Protein AF-A0A1F9PDD0-F1 (afdb_monomer)

Mean predicted aligned error: 13.04 Å

Solvent-accessible surface area (backbone atoms only — not comparable to full-atom values): 39804 Å² total; per-residue (Å²): 107,70,71,60,59,71,73,47,61,39,44,87,53,58,52,74,46,81,50,86,77,95,63,60,68,73,64,59,49,62,71,44,55,87,43,57,45,19,36,37,39,40,34,46,31,91,49,92,88,17,48,47,35,39,40,32,34,59,44,44,30,39,41,38,26,47,86,46,39,33,41,42,34,46,74,93,46,75,50,76,51,81,44,57,62,67,61,52,50,49,52,52,46,64,67,44,45,40,96,63,69,58,84,95,50,90,66,58,52,39,36,37,42,41,37,18,33,63,52,37,62,78,71,42,98,62,77,82,75,28,43,80,70,97,64,66,38,31,40,36,23,28,41,47,35,34,42,37,31,37,67,90,78,62,52,28,36,41,22,30,54,42,56,44,47,98,88,49,76,73,61,38,64,56,46,56,52,52,54,51,50,50,52,59,52,54,69,73,54,80,80,74,93,67,53,51,42,33,57,83,84,55,69,47,60,76,53,55,73,67,57,47,32,52,47,43,50,52,51,37,51,39,34,74,74,63,70,32,68,27,32,37,55,60,47,40,35,34,36,49,36,48,75,36,70,62,40,49,44,52,53,46,47,75,74,56,46,23,35,46,22,36,39,35,24,68,69,74,36,36,41,37,32,46,9,72,40,47,47,40,35,34,55,64,48,43,35,40,34,36,56,71,36,55,76,45,64,56,38,97,43,73,66,48,28,51,51,40,53,50,52,57,76,67,31,65,67,38,50,52,55,37,51,54,36,51,52,50,47,50,56,28,49,56,77,51,25,40,88,87,42,65,41,75,80,38,76,67,43,78,44,84,53,97,65,30,37,35,29,33,30,36,42,36,32,32,44,32,94,91,57,50,75,60,56,50,44,61,50,43,56,56,47,50,83,64,34,22,36,52,51,70,58,22,48,44,53,40,32,76,66,32,71,53,55,62,42,52,47,50,14,32,38,42,40,44,33,26,41,51,24,32,46,29,25,34,25,40,64,30,36,42,38,43,86,55,33,35,34,35,56,38,58,49,77,44,40,78,85,59,51,40,68,57,54,54,48,48,31,50,58,66,38,40,63,58,50,50,66,51,46,75,60,43,88,74,78,89,74,79,74,55,44,24,40,45,75,93,38,84,40,52,45,88,72,67,80,76,60,81,78,15,43,25,66,70,68,25,44,29,37,49,49,69,40,25,27,51,56,66,47,60,60,63,51,72,62,52,51,52,53,51,36,52,43,40,30,68,77,66,78,42,84,53,83,94,66,67,59,68,57,55,50,51,51,40,32,54,72,53,71,38,43,87,33,45,29,38,33,40,40,39,42,22,38,25,71,42,95,88,70,46,53,64,44,43,40,39,42,59,44,82,46,77,53,63,42,76,72,69,76,41,94,45,40,3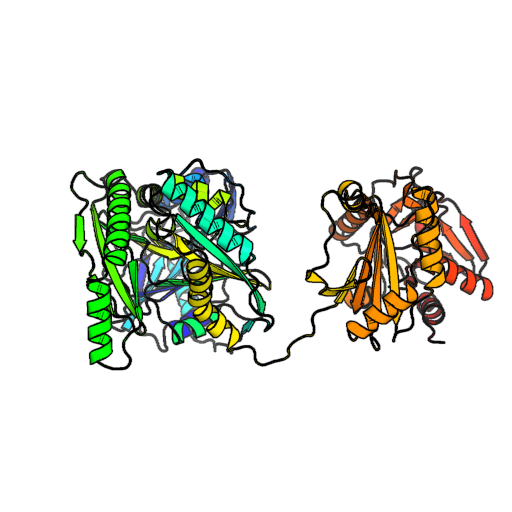4,29,27,73,42,89,68,55,50,85,61,81,62,42,49,39,57,43,56,73,46,63,68,38,51,51,34,39,52,51,11,50,78,68,79,19,73,36,11,38,36,24,35,76,88,54,25,36,39,31,38,49,83,31,46,45,36,33,42,56,90,58,33,37,40,32,44,46,45,97,50,49,46,86,47,71,46,46,54,55,50,52,53,52,41,42,76,71,66,31,49,79,42,77,44,78,42,39,58,72,64,60,68,64,46,49,23,40,38,37,28,27,58,77,70,35,43,40,40,42,44,25,50,72,85,43,76,44,53,67,72,85,62,54,42,61,54,49,34,48,66,76,63,57,82,127

Nearest PDB structures (foldseek):
  7qu9-assembly2_B  TM=9.448E-01  e=1.770E-46  Bacillus subtilis
  7qu9-assembly1_A  TM=9.331E-01  e=6.922E-46  Bacillus subtilis
  7pi1-assembly4_DDD  TM=9.193E-01  e=6.922E-46  Bacillus subtilis subsp. subtilis str. 168
  7pi1-assembly3_CCC  TM=9.202E-01  e=1.486E-45  Bacillus subtilis subsp. subtilis str. 168
  1qdl-assembly1_A-2  TM=9.164E-01  e=5.362E-38  Saccharolobus solfataricus

pLDDT: mean 91.36, std 8.64, range [36.56, 98.81]

Radius of gyration: 32.23 Å; Cα contacts (8 Å, |Δi|>4): 1560; chains: 1; bounding box: 85×69×83 Å

Foldseek 3Di:
DLVVLVQFFEFADKDKDWDADPDDPLQLLLLAQPAAFWKWKAFQFPDPLRWKTKIFHDFQWKWFADDQWIWIHGHPDIDIDGHLPLVVQVSVLVSHFYADQDPPFQFQWFWFWFAWLCSVVSLDVADQQADADPGTRDMIGTGQWMWMAGPPVRIIMIIGTFGHRPPDDVVRVVSVVVVVCVSVVSVPDDRDDWDKAWDPPFWDKPDDLVLLLVLLVVVLVCQVVVLFQKFKAKIKTKTFMDTDPSVLLVLCCVVFPARIWMWHRNPQKIKTFRFNAWQWKWDQFKIKGKDWFFKDWADPDPVRRVVRLVCRLPDPVRLVLQVQLLVLQLQLQCVFFDPPFWDFPAFQDWDDDPTMIIGIIMIMGGGDPPDAPSNSCSSQPQRSNNGGPVRRSSVNSNSVRRNHRQTRQSTWGWTDHSHRITIIGGRAPMWMGGDRMIMHMFIDMRGNPDDSSVRSVVRVVVCVVVRCSNCVSDDDDDDDAQWKAKPNDIDRPVPDDADCPFCCNVPLQKAKDKWKDALLRTFPVVVRVVQRQVLCCVSPVDGDDPDPVSVNVSVNCVSNVNNHAIKMKMWMKGARCDPVRDGIITIMGMDGDDAPCNVVVHQFWAEEEDPDADDDLCQQGRTSPLVVLVVQCVVCVVVVTRWYFHAHPVQWTAAISAWAKWFDDPLEIEHADDPRHHDAPLVVLLVVVSVVVPRHYDYDTDHPVVRVVGQWMWTAHNRNGIGTYQYYNPHGGHHDPPSRVVRVCSSPVPD

Structure (mmCIF, N/CA/C/O backbone):
data_AF-A0A1F9PDD0-F1
#
_entry.id   AF-A0A1F9PDD0-F1
#
loop_
_atom_site.group_PDB
_atom_site.id
_atom_site.type_symbol
_atom_site.label_atom_id
_atom_site.label_alt_id
_atom_site.label_comp_id
_atom_site.label_asym_id
_atom_site.label_entity_id
_atom_site.label_seq_id
_atom_site.pdbx_PDB_ins_code
_atom_site.Cartn_x
_atom_site.Cartn_y
_atom_site.Cartn_z
_atom_site.occupancy
_atom_site.B_iso_or_equiv
_atom_site.auth_seq_id
_atom_site.auth_comp_id
_atom_site.auth_asym_id
_atom_site.auth_atom_id
_atom_site.pdbx_PDB_model_num
ATOM 1 N N . MET A 1 1 ? -8.475 -25.223 10.036 1.00 85.38 1 MET A N 1
ATOM 2 C CA . MET A 1 1 ? -8.252 -24.059 10.921 1.00 85.38 1 MET A CA 1
ATOM 3 C C . MET A 1 1 ? -8.697 -24.372 12.338 1.00 85.38 1 MET A C 1
ATOM 5 O O . MET A 1 1 ? -7.841 -24.356 13.205 1.00 85.38 1 MET A O 1
ATOM 9 N N . ASP A 1 2 ? -9.977 -24.678 12.573 1.00 85.12 2 ASP A N 1
ATOM 10 C CA . ASP A 1 2 ? -10.503 -24.899 13.933 1.00 85.12 2 ASP A CA 1
ATOM 11 C C . ASP A 1 2 ? -9.747 -25.986 14.706 1.00 85.12 2 ASP A C 1
ATOM 13 O O . ASP A 1 2 ? -9.381 -25.767 15.853 1.00 85.12 2 ASP A O 1
ATOM 17 N N . GLU A 1 3 ? -9.418 -27.108 14.057 1.00 86.38 3 GLU A N 1
ATOM 18 C CA . GLU A 1 3 ? -8.575 -28.158 14.651 1.00 86.38 3 GLU A CA 1
ATOM 19 C C . GLU A 1 3 ? -7.203 -27.622 15.086 1.00 86.38 3 GLU A C 1
ATOM 21 O O . GLU A 1 3 ? -6.764 -27.869 16.203 1.00 86.38 3 GLU A O 1
ATOM 26 N N . TRP A 1 4 ? -6.547 -26.814 14.245 1.00 89.56 4 TRP A N 1
ATOM 27 C CA . TRP A 1 4 ? -5.263 -26.200 14.597 1.00 89.56 4 TRP A CA 1
ATOM 28 C C . TRP A 1 4 ? -5.408 -25.224 15.772 1.00 89.56 4 TRP A C 1
ATOM 30 O O . TRP A 1 4 ? -4.630 -25.296 16.716 1.00 89.56 4 TRP A O 1
ATOM 40 N N . LEU A 1 5 ? -6.445 -24.374 15.772 1.00 87.81 5 LEU A N 1
ATOM 41 C CA . LEU A 1 5 ? -6.728 -23.447 16.876 1.00 87.81 5 LEU A CA 1
ATOM 42 C C . LEU A 1 5 ? -6.975 -24.175 18.208 1.00 87.81 5 LEU A C 1
ATOM 44 O O . LEU A 1 5 ? -6.554 -23.675 19.249 1.00 87.81 5 LEU A O 1
ATOM 48 N N . GLN A 1 6 ? -7.614 -25.348 18.189 1.00 85.81 6 GLN A N 1
ATOM 49 C CA . GLN A 1 6 ? -7.856 -26.164 19.386 1.00 85.81 6 GLN A CA 1
ATOM 50 C C . GLN A 1 6 ? -6.572 -26.735 20.002 1.00 85.81 6 GLN A C 1
ATOM 52 O O . GLN A 1 6 ? -6.544 -26.991 21.205 1.00 85.81 6 GLN A O 1
ATOM 57 N N . HIS A 1 7 ? -5.514 -26.912 19.207 1.00 85.75 7 HIS A N 1
ATOM 58 C CA . HIS A 1 7 ? -4.203 -27.362 19.683 1.00 85.75 7 HIS A CA 1
ATOM 59 C C . HIS A 1 7 ? -3.327 -26.225 20.233 1.00 85.75 7 HIS A C 1
ATOM 61 O O . HIS A 1 7 ? -2.328 -26.491 20.905 1.00 85.75 7 HIS A O 1
ATOM 67 N N . LEU A 1 8 ? -3.695 -24.963 19.987 1.00 86.62 8 LEU A N 1
ATOM 68 C CA . LEU A 1 8 ? -2.949 -23.807 20.479 1.00 86.62 8 LEU A CA 1
ATOM 69 C C . LEU A 1 8 ? -3.138 -23.579 21.991 1.00 86.62 8 LEU A C 1
ATOM 71 O O . LEU A 1 8 ? -4.155 -23.976 22.568 1.00 86.62 8 LEU A O 1
ATOM 75 N N . PRO A 1 9 ? -2.198 -22.868 22.646 1.00 85.50 9 PRO A N 1
ATOM 76 C CA . PRO A 1 9 ? -2.347 -22.469 24.043 1.00 85.50 9 PRO A CA 1
ATOM 77 C C . PRO A 1 9 ? -3.612 -21.643 24.271 1.00 85.50 9 PRO A C 1
ATOM 79 O O . PRO A 1 9 ? -3.876 -20.706 23.526 1.00 85.50 9 PRO A O 1
ATOM 82 N N . CYS A 1 10 ? -4.354 -21.906 25.345 1.00 86.81 10 CYS A N 1
ATOM 83 C CA . CYS A 1 10 ? -5.505 -21.078 25.720 1.00 86.81 10 CYS A CA 1
ATOM 84 C C . CYS A 1 10 ? -5.095 -19.916 26.641 1.00 86.81 10 CYS A C 1
ATOM 86 O O . CYS A 1 10 ? -4.087 -20.000 27.344 1.00 86.81 10 CYS A O 1
ATOM 88 N N . ILE A 1 11 ? -5.890 -18.840 26.685 1.00 88.88 11 ILE A N 1
ATOM 89 C CA . ILE A 1 11 ? -5.707 -17.746 27.652 1.00 88.88 11 ILE A CA 1
ATOM 90 C C . ILE A 1 11 ? -6.819 -17.837 28.691 1.00 88.88 11 ILE A C 1
ATOM 92 O O . ILE A 1 11 ? -7.991 -17.687 28.359 1.00 88.88 11 ILE A O 1
ATOM 96 N N . LYS A 1 12 ? -6.461 -18.064 29.957 1.00 84.44 12 LYS A N 1
ATOM 97 C CA . LYS A 1 12 ? -7.430 -18.084 31.073 1.00 84.44 12 LYS A CA 1
ATOM 98 C C . LYS A 1 12 ? -7.345 -16.847 31.956 1.00 84.44 12 LYS A C 1
ATOM 100 O O . LYS A 1 12 ? -8.333 -16.454 32.569 1.00 84.44 12 LYS A O 1
ATOM 105 N N . GLU A 1 13 ? -6.171 -16.233 32.016 1.00 89.56 13 GLU A N 1
ATOM 106 C CA . GLU A 1 13 ? -5.918 -15.053 32.829 1.00 89.56 13 GLU A CA 1
ATOM 107 C C . GLU A 1 13 ? -4.869 -14.146 32.181 1.00 89.56 13 GLU A C 1
ATOM 109 O O . GLU A 1 13 ? -4.123 -14.539 31.280 1.00 89.56 13 GLU A O 1
ATOM 114 N N . VAL A 1 14 ? -4.820 -12.907 32.663 1.00 93.38 14 VAL A N 1
ATOM 115 C CA . VAL A 1 14 ? -3.821 -11.917 32.270 1.00 93.38 14 VAL A CA 1
ATOM 116 C C . VAL A 1 14 ? -3.153 -11.412 33.537 1.00 93.38 14 VAL A C 1
ATOM 118 O O . VAL A 1 14 ? -3.816 -10.829 34.396 1.00 93.38 14 VAL A O 1
ATOM 121 N N . TYR A 1 15 ? -1.840 -11.607 33.644 1.00 93.69 15 TYR A N 1
ATOM 122 C CA . TYR A 1 15 ? -1.051 -11.014 34.716 1.00 93.69 15 TYR A CA 1
ATOM 123 C C . TYR A 1 15 ? -1.050 -9.492 34.557 1.00 93.69 15 TYR A C 1
ATOM 125 O O . TYR A 1 15 ? -0.756 -8.989 33.472 1.00 93.69 15 TYR A O 1
ATOM 133 N N . GLN A 1 16 ? -1.371 -8.764 35.628 1.00 94.69 16 GLN A N 1
ATOM 134 C CA . GLN A 1 16 ? -1.410 -7.303 35.635 1.00 94.69 16 GLN A CA 1
ATOM 135 C C . GLN A 1 16 ? -0.560 -6.736 36.770 1.00 94.69 16 GLN A C 1
ATOM 137 O O . GLN A 1 16 ? -0.687 -7.155 37.918 1.00 94.69 16 GLN A O 1
ATOM 142 N N . GLU A 1 17 ? 0.259 -5.737 36.457 1.00 94.69 17 GLU A N 1
ATOM 143 C CA . GLU A 1 17 ? 1.104 -5.042 37.429 1.00 94.69 17 GLU A CA 1
ATOM 144 C C . GLU A 1 17 ? 1.102 -3.542 37.146 1.00 94.69 17 GLU A C 1
ATOM 146 O O . GLU A 1 17 ? 1.373 -3.110 36.025 1.00 94.69 17 GLU A O 1
ATOM 151 N N . THR A 1 18 ? 0.792 -2.739 38.162 1.00 95.19 18 THR A N 1
ATOM 152 C CA . THR A 1 18 ? 0.957 -1.285 38.079 1.00 95.19 18 THR A CA 1
ATOM 153 C C . THR A 1 18 ? 2.433 -0.950 38.245 1.00 95.19 18 THR A C 1
ATOM 155 O O . THR A 1 18 ? 3.058 -1.384 39.210 1.00 95.19 18 THR A O 1
ATOM 158 N N . ILE A 1 19 ? 2.981 -0.167 37.319 1.00 93.38 19 ILE A N 1
ATOM 159 C CA . ILE A 1 19 ? 4.389 0.228 37.312 1.00 93.38 19 ILE A CA 1
ATOM 160 C C . ILE A 1 19 ? 4.527 1.745 37.187 1.00 93.38 19 ILE A C 1
ATOM 162 O O . ILE A 1 19 ? 3.662 2.424 36.634 1.00 93.38 19 ILE A O 1
ATOM 166 N N . THR A 1 20 ? 5.655 2.266 37.659 1.00 89.06 20 THR A N 1
ATOM 167 C CA . THR A 1 20 ? 6.051 3.660 37.438 1.00 89.06 20 THR A CA 1
ATOM 168 C C . THR A 1 20 ? 7.000 3.725 36.249 1.00 89.06 20 THR A C 1
ATOM 170 O O . THR A 1 20 ? 7.962 2.960 36.182 1.00 89.06 20 THR A O 1
ATOM 173 N N . LEU A 1 21 ? 6.734 4.634 35.313 1.00 90.06 21 LEU A N 1
ATOM 174 C CA . LEU A 1 21 ? 7.600 4.862 34.157 1.00 90.06 21 LEU A CA 1
ATOM 175 C C . LEU A 1 21 ? 8.675 5.896 34.511 1.00 90.06 21 LEU A C 1
ATOM 177 O O . LEU A 1 21 ? 8.368 6.939 35.081 1.00 90.06 21 LEU A O 1
ATOM 181 N N . ASP A 1 22 ? 9.929 5.605 34.166 1.00 87.81 22 ASP A N 1
ATOM 182 C CA . ASP A 1 22 ? 11.092 6.470 34.422 1.00 87.81 22 ASP A CA 1
ATOM 183 C C . ASP A 1 22 ? 11.318 7.526 33.324 1.00 87.81 22 ASP A C 1
ATOM 185 O O . ASP A 1 22 ? 12.158 8.412 33.472 1.00 87.81 22 ASP A O 1
ATOM 189 N N . ARG A 1 23 ? 10.579 7.422 32.215 1.00 91.00 23 ARG A N 1
ATOM 190 C CA . ARG A 1 23 ? 10.678 8.288 31.037 1.00 91.00 23 ARG A CA 1
ATOM 191 C C . ARG A 1 23 ? 9.332 8.375 30.299 1.00 91.00 23 ARG A C 1
ATOM 193 O O . ARG A 1 23 ? 8.456 7.536 30.533 1.00 91.00 23 ARG A O 1
ATOM 200 N N . PRO A 1 24 ? 9.153 9.349 29.390 1.00 92.81 24 PRO A N 1
ATOM 201 C CA . PRO A 1 24 ? 7.926 9.493 28.610 1.00 92.81 24 PRO A CA 1
ATOM 202 C C . PRO A 1 24 ? 7.562 8.239 27.800 1.00 92.81 24 PRO A C 1
ATOM 204 O O . PRO A 1 24 ? 8.422 7.568 27.227 1.00 92.81 24 PRO A O 1
ATOM 207 N N . PHE A 1 25 ? 6.264 7.961 27.674 1.00 95.25 25 PHE A N 1
ATOM 208 C CA . PHE A 1 25 ? 5.750 6.784 26.962 1.00 95.25 25 PHE A CA 1
ATOM 209 C C . PHE A 1 25 ? 6.270 6.643 25.515 1.00 95.25 25 PHE A C 1
ATOM 211 O O . PHE A 1 25 ? 6.693 5.543 25.149 1.00 95.25 25 PHE A O 1
ATOM 218 N N . PRO A 1 26 ? 6.337 7.714 24.690 1.00 93.69 26 PRO A N 1
ATOM 219 C CA . PRO A 1 26 ? 6.885 7.607 23.335 1.00 93.69 26 PRO A CA 1
ATOM 220 C C . PRO A 1 26 ? 8.383 7.268 23.294 1.00 93.69 26 PRO A C 1
ATOM 222 O O . PRO A 1 26 ? 8.863 6.747 22.288 1.00 93.69 26 PRO A O 1
ATOM 225 N N . GLU A 1 27 ? 9.143 7.549 24.355 1.00 92.62 27 GLU A N 1
ATOM 226 C CA . GLU A 1 27 ? 10.553 7.150 24.446 1.00 92.62 27 GLU A CA 1
ATOM 227 C C . GLU A 1 27 ? 10.694 5.670 24.799 1.00 92.62 27 GLU A C 1
ATOM 229 O O . GLU A 1 27 ? 11.566 4.993 24.260 1.00 92.62 27 GLU A O 1
ATOM 234 N N . ILE A 1 28 ? 9.806 5.140 25.645 1.00 94.56 28 ILE A N 1
ATOM 235 C CA . ILE A 1 28 ? 9.736 3.699 25.928 1.00 94.56 28 ILE A CA 1
ATOM 236 C C . ILE A 1 28 ? 9.374 2.935 24.659 1.00 94.56 28 ILE A C 1
ATOM 238 O O . ILE A 1 28 ? 10.058 1.979 24.299 1.00 94.56 28 ILE A O 1
ATOM 242 N N . ALA A 1 29 ? 8.335 3.374 23.948 1.00 95.44 29 ALA A N 1
ATOM 243 C CA . ALA A 1 29 ? 7.902 2.721 22.718 1.00 95.44 29 ALA A CA 1
ATOM 244 C C . ALA A 1 29 ? 8.981 2.753 21.618 1.00 95.44 29 ALA A C 1
ATOM 246 O O . ALA A 1 29 ? 9.108 1.796 20.853 1.00 95.44 29 ALA A O 1
ATOM 247 N N . ALA A 1 30 ? 9.850 3.772 21.612 1.00 94.44 30 ALA A N 1
ATOM 248 C CA . ALA A 1 30 ? 11.003 3.839 20.712 1.00 94.44 30 ALA A CA 1
ATOM 249 C C . ALA A 1 30 ? 11.965 2.652 20.872 1.00 94.44 30 ALA A C 1
ATOM 251 O O . ALA A 1 30 ? 12.680 2.314 19.933 1.00 94.44 30 ALA A O 1
ATOM 252 N N . LEU A 1 31 ? 12.011 2.002 22.036 1.00 94.12 31 LEU A N 1
ATOM 253 C CA . LEU A 1 31 ? 12.887 0.850 22.271 1.00 94.12 31 LEU A CA 1
ATOM 254 C C . LEU A 1 31 ? 12.383 -0.420 21.573 1.00 94.12 31 LEU A C 1
ATOM 256 O O . LEU A 1 31 ? 13.166 -1.346 21.358 1.00 94.12 31 LEU A O 1
ATOM 260 N N . PHE A 1 32 ? 11.104 -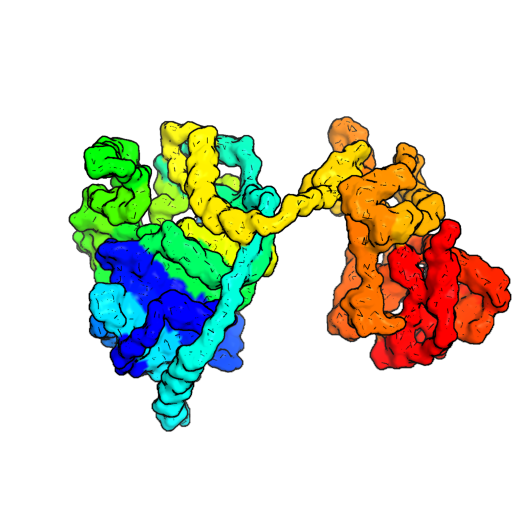0.458 21.201 1.00 95.19 32 PHE A N 1
ATOM 261 C CA . PHE A 1 32 ? 10.443 -1.613 20.589 1.00 95.19 32 PHE A CA 1
ATOM 262 C C . PHE A 1 32 ? 10.052 -1.377 19.130 1.00 95.19 32 PHE A C 1
ATOM 264 O O . PHE A 1 32 ? 9.753 -2.330 18.430 1.00 95.19 32 PHE A O 1
ATOM 271 N N . ALA A 1 33 ? 10.098 -0.138 18.637 1.00 93.38 33 ALA A N 1
ATOM 272 C CA . ALA A 1 33 ? 9.569 0.211 17.319 1.00 93.38 33 ALA A CA 1
ATOM 273 C C . ALA A 1 33 ? 10.153 -0.587 16.132 1.00 93.38 33 ALA A C 1
ATOM 275 O O . ALA A 1 33 ? 9.469 -0.751 15.131 1.00 93.38 33 ALA A O 1
ATOM 276 N N . ASN A 1 34 ? 11.379 -1.116 16.245 1.00 91.38 34 ASN A N 1
ATOM 277 C CA . ASN A 1 34 ? 12.011 -1.924 15.188 1.00 91.38 34 ASN A CA 1
ATOM 278 C C . ASN A 1 34 ? 11.663 -3.418 15.282 1.00 91.38 34 ASN A C 1
ATOM 280 O O . ASN A 1 34 ? 12.054 -4.195 14.416 1.00 91.38 34 ASN A O 1
ATOM 284 N N . ASP A 1 35 ? 10.966 -3.835 16.337 1.00 94.25 35 ASP A N 1
ATOM 285 C CA . ASP A 1 35 ? 10.550 -5.216 16.519 1.00 94.25 35 ASP A CA 1
ATOM 286 C C . ASP A 1 35 ? 9.249 -5.419 15.714 1.00 94.25 35 ASP A C 1
ATOM 288 O O . ASP A 1 35 ? 8.240 -4.748 15.963 1.00 94.25 35 ASP A O 1
ATOM 292 N N . ALA A 1 36 ? 9.268 -6.323 14.729 1.00 95.56 36 ALA A N 1
ATOM 293 C CA . ALA A 1 36 ? 8.098 -6.618 13.901 1.00 95.56 36 ALA A CA 1
ATOM 294 C C . ALA A 1 36 ? 6.895 -7.061 14.758 1.00 95.56 36 ALA A C 1
ATOM 296 O O . ALA A 1 36 ? 7.039 -7.780 15.750 1.00 95.56 36 ALA A O 1
A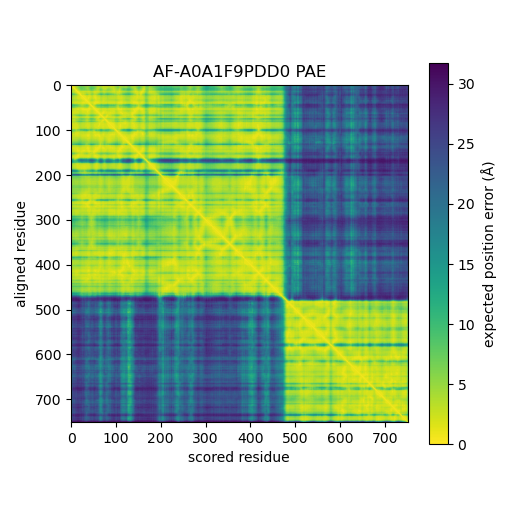TOM 297 N N . GLY A 1 37 ? 5.703 -6.601 14.379 1.00 96.62 37 GLY A N 1
ATOM 298 C CA . GLY A 1 37 ? 4.464 -6.785 15.133 1.00 96.62 37 GLY A CA 1
ATOM 299 C C . GLY A 1 37 ? 4.276 -5.828 16.308 1.00 96.62 37 GLY A C 1
ATOM 300 O O . GLY A 1 37 ? 3.338 -5.991 17.087 1.00 96.62 37 GLY A O 1
ATOM 301 N N . THR A 1 38 ? 5.138 -4.816 16.447 1.00 98.38 38 THR A N 1
ATOM 302 C CA . THR A 1 38 ? 4.904 -3.718 17.390 1.00 98.38 38 THR A CA 1
ATOM 303 C C . THR A 1 38 ? 3.751 -2.844 16.912 1.00 98.38 38 THR A C 1
ATOM 305 O O . THR A 1 38 ? 3.777 -2.318 15.795 1.00 98.38 38 THR A O 1
ATOM 308 N N . VAL A 1 39 ? 2.766 -2.650 17.788 1.00 98.75 39 VAL A N 1
ATOM 309 C CA . VAL A 1 39 ? 1.651 -1.721 17.595 1.00 98.75 39 VAL A CA 1
ATOM 310 C C . VAL A 1 39 ? 1.643 -0.719 18.741 1.00 98.75 39 VAL A C 1
ATOM 312 O O . VAL A 1 39 ? 1.626 -1.084 19.914 1.00 98.75 39 VAL A O 1
ATOM 315 N N . LEU A 1 40 ? 1.646 0.563 18.407 1.00 98.50 40 LEU A N 1
ATOM 316 C CA . LEU A 1 40 ? 1.579 1.662 19.357 1.00 98.50 40 LEU A CA 1
ATOM 317 C C . LEU A 1 40 ? 0.365 2.524 19.025 1.00 98.50 40 LEU A C 1
ATOM 319 O O . LEU A 1 40 ? 0.248 3.017 17.907 1.00 98.50 40 LEU A O 1
ATOM 323 N N . LEU A 1 41 ? -0.501 2.741 20.010 1.00 98.25 41 LEU A N 1
ATOM 324 C CA . LEU A 1 41 ? -1.668 3.614 19.934 1.00 98.25 41 LEU A CA 1
ATOM 325 C C . LEU A 1 41 ? -1.486 4.741 20.960 1.00 98.25 41 LEU A C 1
ATOM 327 O O . LEU A 1 41 ? -1.452 4.491 22.166 1.00 98.25 41 LEU A O 1
ATOM 331 N N . LEU A 1 42 ? -1.331 5.985 20.505 1.00 96.56 42 LEU A N 1
ATOM 332 C CA . LEU A 1 42 ? -1.196 7.157 21.367 1.00 96.56 42 LEU A CA 1
ATOM 333 C C . LEU A 1 42 ? -2.443 8.044 21.295 1.00 96.56 42 LEU A C 1
ATOM 335 O O . LEU A 1 42 ? -2.870 8.472 20.228 1.00 96.56 42 LEU A O 1
ATOM 339 N N . SER A 1 43 ? -2.957 8.394 22.470 1.00 93.44 43 SER A N 1
ATOM 340 C CA . SER A 1 43 ? -3.962 9.439 22.658 1.00 93.44 43 SER A CA 1
ATOM 341 C C . SER A 1 43 ? -3.306 10.829 22.688 1.00 93.44 43 SER A C 1
ATOM 343 O O . SER A 1 43 ? -2.708 11.213 23.693 1.00 93.44 43 SER A O 1
ATOM 345 N N . GLY A 1 44 ? -3.364 11.609 21.609 1.00 86.44 44 GLY A N 1
ATOM 346 C CA . GLY A 1 44 ? -2.710 12.925 21.527 1.00 86.44 44 GLY A CA 1
ATOM 347 C C . GLY A 1 44 ? -3.509 14.080 22.141 1.00 86.44 44 GLY A C 1
ATOM 348 O O . GLY A 1 44 ? -2.935 14.935 22.810 1.00 86.44 44 GLY A O 1
ATOM 349 N N . SER A 1 45 ? -4.836 14.070 22.017 1.00 85.25 45 SER A N 1
ATOM 350 C CA . SER A 1 45 ? -5.703 15.188 22.421 1.00 85.25 45 SER A CA 1
ATOM 351 C C . SER A 1 45 ? -6.188 15.086 23.877 1.00 85.25 45 SER A C 1
ATOM 353 O O . SER A 1 45 ? -5.977 14.068 24.546 1.00 85.25 45 SER A O 1
ATOM 355 N N . ASN A 1 46 ? -6.861 16.130 24.370 1.00 84.44 46 ASN A N 1
ATOM 356 C CA . ASN A 1 46 ? -7.516 16.147 25.687 1.00 84.44 46 ASN A CA 1
ATOM 357 C C . ASN A 1 46 ? -8.995 15.721 25.642 1.00 84.44 46 ASN A C 1
ATOM 359 O O . ASN A 1 46 ? -9.698 15.862 26.643 1.00 84.44 46 ASN A O 1
ATOM 363 N N . GLN A 1 47 ? -9.463 15.218 24.496 1.00 85.69 47 GLN A N 1
ATOM 364 C CA . GLN A 1 47 ? -10.841 14.764 24.343 1.00 85.69 47 GLN A CA 1
ATOM 365 C C . GLN A 1 47 ? -11.126 13.542 25.222 1.00 85.69 47 GLN A C 1
ATOM 367 O O . GLN A 1 47 ? -10.238 12.751 25.548 1.00 85.69 47 GLN A O 1
ATOM 372 N N . ASP A 1 48 ? -12.395 13.344 25.564 1.00 85.19 48 ASP A N 1
ATOM 373 C CA . ASP A 1 48 ? -12.882 12.176 26.305 1.00 85.19 48 ASP A CA 1
ATOM 374 C C . ASP A 1 48 ? -12.603 10.846 25.577 1.00 85.19 48 ASP A C 1
ATOM 376 O O . ASP A 1 48 ? -12.483 9.803 26.217 1.00 85.19 48 ASP A O 1
ATOM 380 N N . CYS A 1 49 ? -12.438 10.864 24.254 1.00 85.62 49 CYS A N 1
ATOM 381 C CA . CYS A 1 49 ? -12.026 9.705 23.466 1.00 85.62 49 CYS A CA 1
ATOM 382 C C . CYS A 1 49 ? -10.509 9.414 23.491 1.00 85.62 49 CYS A C 1
ATOM 384 O O . CYS A 1 49 ? -10.107 8.364 23.001 1.00 85.62 49 CYS A O 1
ATOM 386 N N . SER A 1 50 ? -9.687 10.279 24.095 1.00 90.75 50 SER A N 1
ATOM 387 C CA . SER A 1 50 ? -8.216 10.275 24.024 1.00 90.75 50 SER A CA 1
ATOM 388 C C . SER A 1 50 ? -7.588 10.170 25.427 1.00 90.75 50 SER A C 1
ATOM 390 O O . SER A 1 50 ? -6.956 11.097 25.939 1.00 90.75 50 SER A O 1
ATOM 392 N N . GLN A 1 51 ? -7.788 9.023 26.089 1.00 93.25 51 GLN A N 1
ATOM 393 C CA . GLN A 1 51 ? -7.423 8.826 27.504 1.00 93.25 51 GLN A CA 1
ATOM 394 C C . GLN A 1 51 ? -6.188 7.946 27.744 1.00 93.25 51 GLN A C 1
ATOM 396 O O . GLN A 1 51 ? -5.527 8.107 28.773 1.00 93.25 51 GLN A O 1
ATOM 401 N N . PHE A 1 52 ? -5.863 7.029 26.828 1.00 96.12 52 PHE A N 1
ATOM 402 C CA . PHE A 1 52 ? -4.865 5.980 27.065 1.00 96.12 52 PHE A CA 1
ATOM 403 C C . PHE A 1 52 ? -3.786 5.932 25.979 1.00 96.12 52 PHE A C 1
ATOM 405 O O . PHE A 1 52 ? -4.071 6.027 24.784 1.00 96.12 52 PHE A O 1
ATOM 412 N N . HIS A 1 53 ? -2.541 5.733 26.400 1.00 97.56 53 HIS A N 1
ATOM 413 C CA . HIS A 1 53 ? -1.462 5.257 25.540 1.00 97.56 53 HIS A CA 1
ATOM 414 C C . HIS A 1 53 ? -1.354 3.738 25.676 1.00 97.56 53 HIS A C 1
ATOM 416 O O . HIS A 1 53 ? -1.416 3.223 26.791 1.00 97.56 53 HIS A O 1
ATOM 422 N N . ILE A 1 54 ? -1.201 3.023 24.563 1.00 98.50 54 ILE A N 1
ATOM 423 C CA . ILE A 1 54 ? -1.123 1.560 24.527 1.00 98.50 54 ILE A CA 1
ATOM 424 C C . ILE A 1 54 ? 0.050 1.150 23.643 1.00 98.50 54 ILE A C 1
ATOM 426 O O . ILE A 1 54 ? 0.120 1.539 22.481 1.00 98.50 54 ILE A O 1
ATOM 430 N N . LEU A 1 55 ? 0.953 0.339 24.183 1.00 98.62 55 LEU A N 1
ATOM 431 C CA . LEU A 1 55 ? 2.065 -0.273 23.467 1.00 98.62 55 LEU A CA 1
ATOM 432 C C . LEU A 1 55 ? 1.906 -1.794 23.532 1.00 98.62 55 LEU A C 1
ATOM 434 O O . LEU A 1 55 ? 1.960 -2.378 24.612 1.00 98.62 55 LEU A O 1
ATOM 438 N N . ALA A 1 56 ? 1.722 -2.412 22.373 1.00 98.56 56 ALA A N 1
ATOM 439 C CA . ALA A 1 56 ? 1.622 -3.846 22.154 1.00 98.56 56 ALA A CA 1
ATOM 440 C C . ALA A 1 56 ? 2.905 -4.336 21.480 1.00 98.56 56 ALA A C 1
ATOM 442 O O . ALA A 1 56 ? 3.274 -3.845 20.413 1.00 98.56 56 ALA A O 1
ATOM 443 N N . VAL A 1 57 ? 3.602 -5.285 22.106 1.00 97.75 57 VAL A N 1
ATOM 444 C CA . VAL A 1 57 ? 4.907 -5.763 21.626 1.00 97.75 57 VAL A CA 1
ATOM 445 C C . VAL A 1 57 ? 5.019 -7.276 21.697 1.00 97.75 57 VAL A C 1
ATOM 447 O O . VAL A 1 57 ? 4.322 -7.940 22.472 1.00 97.75 57 VAL A O 1
ATOM 450 N N . ARG A 1 58 ? 5.971 -7.804 20.915 1.00 94.88 58 ARG A N 1
ATOM 451 C CA . ARG A 1 58 ? 6.362 -9.218 20.906 1.00 94.88 58 ARG A CA 1
ATOM 452 C C . ARG A 1 58 ? 5.140 -10.123 20.682 1.00 94.88 58 ARG A C 1
ATOM 454 O O . ARG A 1 58 ? 4.714 -10.802 21.622 1.00 94.88 58 ARG A O 1
ATOM 461 N N . PRO A 1 59 ? 4.531 -10.096 19.486 1.00 96.62 59 PRO A N 1
ATOM 462 C CA . PRO A 1 59 ? 3.368 -10.928 19.203 1.00 96.62 59 PRO A CA 1
ATOM 463 C C . PRO A 1 59 ? 3.661 -12.399 19.500 1.00 96.62 59 PRO A C 1
ATOM 465 O O . PRO A 1 59 ? 4.712 -12.915 19.126 1.00 96.62 59 PRO A O 1
ATOM 468 N N . TRP A 1 60 ? 2.749 -13.063 20.207 1.00 95.25 60 TRP A N 1
ATOM 469 C CA . TRP A 1 60 ? 2.729 -14.527 20.288 1.00 95.25 60 TRP A CA 1
ATOM 470 C C . TRP A 1 60 ? 1.797 -15.132 19.239 1.00 95.25 60 TRP A C 1
ATOM 472 O O . TRP A 1 60 ? 1.932 -16.313 18.934 1.00 95.25 60 TRP A O 1
ATOM 482 N N . PHE A 1 61 ? 0.880 -14.332 18.691 1.00 97.31 61 PHE A N 1
ATOM 483 C CA . PHE A 1 61 ? 0.006 -14.718 17.595 1.00 97.31 61 PHE A CA 1
ATOM 484 C C . PHE A 1 61 ? -0.107 -13.594 16.571 1.00 97.31 61 PHE A C 1
ATOM 486 O O . PHE A 1 61 ? -0.060 -12.410 16.914 1.00 97.31 61 PHE A O 1
ATOM 493 N N . GLU A 1 62 ? -0.283 -13.976 15.318 1.00 97.50 62 GLU A N 1
ATOM 494 C CA . GLU A 1 62 ? -0.391 -13.093 14.173 1.00 97.50 62 GLU A CA 1
ATOM 495 C C . GLU A 1 62 ? -1.361 -13.688 13.150 1.00 97.50 62 GLU A C 1
ATOM 497 O O . GLU A 1 62 ? -1.306 -14.879 12.841 1.00 97.50 62 GLU A O 1
ATOM 502 N N . ILE A 1 63 ? -2.237 -12.838 12.616 1.00 97.56 63 ILE A N 1
ATOM 503 C CA . ILE A 1 63 ? -3.046 -13.124 11.433 1.00 97.56 63 ILE A CA 1
ATOM 504 C C . ILE A 1 63 ? -2.714 -12.100 10.356 1.00 97.56 63 ILE A C 1
ATOM 506 O O . ILE A 1 63 ? -2.785 -10.892 10.598 1.00 97.56 63 ILE A O 1
ATOM 510 N N . ARG A 1 64 ? -2.397 -12.591 9.158 1.00 97.25 64 ARG A N 1
ATOM 511 C CA . ARG A 1 64 ? -2.326 -11.793 7.930 1.00 97.25 64 ARG A CA 1
ATOM 512 C C . ARG A 1 64 ? -3.266 -12.365 6.892 1.00 97.25 64 ARG A C 1
ATOM 514 O O . ARG A 1 64 ? -3.328 -13.584 6.746 1.00 97.25 64 ARG A O 1
ATOM 521 N N . THR A 1 65 ? -3.943 -11.513 6.129 1.00 96.06 65 THR A N 1
ATOM 522 C CA . THR A 1 65 ? -4.765 -11.987 5.009 1.00 96.06 65 THR A CA 1
ATOM 523 C C . THR A 1 65 ? -4.525 -11.207 3.729 1.00 96.06 65 THR A C 1
ATOM 525 O O . THR A 1 65 ? -4.377 -9.987 3.759 1.00 96.06 65 THR A O 1
ATOM 528 N N . TRP A 1 66 ? -4.576 -11.912 2.602 1.00 92.81 66 TRP A N 1
ATOM 529 C CA . TRP A 1 66 ? -4.653 -11.350 1.256 1.00 92.81 66 TRP A CA 1
ATOM 530 C C . TRP A 1 66 ? -5.851 -11.980 0.561 1.00 92.81 66 TRP A C 1
ATOM 532 O O . TRP A 1 66 ? -5.847 -13.182 0.287 1.00 92.81 66 TRP A O 1
ATOM 542 N N . LYS A 1 67 ? -6.879 -11.192 0.249 1.00 87.50 67 LYS A N 1
ATOM 543 C CA . LYS A 1 67 ? -8.115 -11.690 -0.368 1.00 87.50 67 LYS A CA 1
ATOM 544 C C . LYS A 1 67 ? -8.728 -12.839 0.455 1.00 87.50 67 LYS A C 1
ATOM 546 O O . LYS A 1 67 ? -9.286 -12.591 1.517 1.00 87.50 67 LYS A O 1
ATOM 551 N N . ASN A 1 68 ? -8.629 -14.077 -0.040 1.00 86.75 68 ASN A N 1
ATOM 552 C CA . ASN A 1 68 ? -9.144 -15.288 0.606 1.00 86.75 68 ASN A CA 1
ATOM 553 C C . ASN A 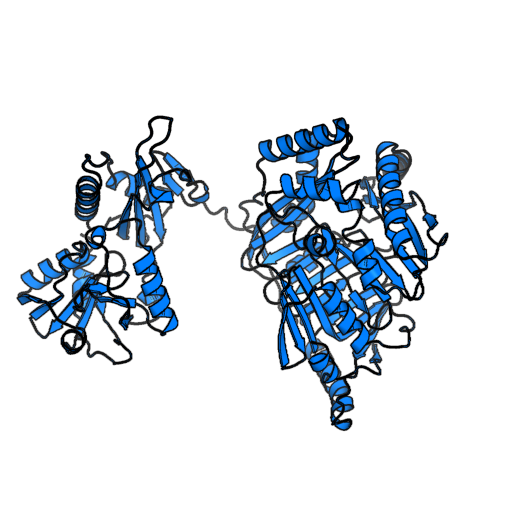1 68 ? -8.051 -16.134 1.262 1.00 86.75 68 ASN A C 1
ATOM 555 O O . ASN A 1 68 ? -8.353 -17.207 1.761 1.00 86.75 68 ASN A O 1
ATOM 559 N N . THR A 1 69 ? -6.790 -15.718 1.231 1.00 92.06 69 THR A N 1
ATOM 560 C CA . THR A 1 69 ? -5.693 -16.475 1.833 1.00 92.06 69 THR A CA 1
ATOM 561 C C . THR A 1 69 ? -5.358 -15.871 3.184 1.00 92.06 69 THR A C 1
ATOM 563 O O . THR A 1 69 ? -5.112 -14.666 3.277 1.00 92.06 69 THR A O 1
ATOM 566 N N . ALA A 1 70 ? -5.324 -16.705 4.220 1.00 94.81 70 ALA A N 1
ATOM 567 C CA . ALA A 1 70 ? -4.877 -16.328 5.550 1.00 94.81 70 ALA A CA 1
ATOM 568 C C . ALA A 1 70 ? -3.587 -17.066 5.911 1.00 94.81 70 ALA A C 1
ATOM 570 O O . ALA A 1 70 ? -3.460 -18.273 5.693 1.00 94.81 70 ALA A O 1
ATOM 571 N N . LEU A 1 71 ? -2.661 -16.321 6.505 1.00 95.81 71 LEU A N 1
ATOM 572 C CA . LEU A 1 71 ? -1.506 -16.831 7.225 1.00 95.81 71 LEU A CA 1
ATOM 573 C C . LEU A 1 71 ? -1.787 -16.626 8.710 1.00 95.81 71 LEU A C 1
ATOM 575 O O . LEU A 1 71 ? -1.989 -15.490 9.151 1.00 95.81 71 LEU A O 1
ATOM 579 N N . LEU A 1 72 ? -1.803 -17.722 9.466 1.00 96.50 72 LEU A N 1
ATOM 580 C CA . LEU A 1 72 ? -1.816 -17.681 10.923 1.00 96.50 72 LEU A CA 1
ATOM 581 C C . LEU A 1 72 ? -0.470 -18.144 11.446 1.00 96.50 72 LEU A C 1
ATOM 583 O O . LEU A 1 72 ? 0.024 -19.199 11.053 1.00 96.50 72 LEU A O 1
ATOM 587 N N . LYS A 1 73 ? 0.089 -17.373 12.370 1.00 95.56 73 LYS A N 1
ATOM 588 C CA . LYS A 1 73 ? 1.323 -17.715 13.059 1.00 95.56 73 LYS A CA 1
ATOM 589 C C . LYS A 1 73 ? 1.093 -17.659 14.557 1.00 95.56 73 LYS A C 1
ATOM 591 O O . LYS A 1 73 ? 0.610 -16.654 15.071 1.00 95.56 73 LYS A O 1
ATOM 596 N N . CYS A 1 74 ? 1.448 -18.727 15.258 1.00 93.31 74 CYS A N 1
ATOM 597 C CA . CYS A 1 74 ? 1.438 -18.792 16.711 1.00 93.31 74 CYS A CA 1
ATOM 598 C C . CYS A 1 74 ? 2.800 -19.292 17.188 1.00 93.31 74 CYS A C 1
ATOM 600 O O . CYS A 1 74 ? 3.166 -20.437 16.948 1.00 93.31 74 CYS A O 1
ATOM 602 N N . LEU A 1 75 ? 3.552 -18.436 17.880 1.00 87.88 75 LEU A N 1
ATOM 603 C CA . LEU A 1 75 ? 4.920 -18.733 18.312 1.00 87.88 75 LEU A CA 1
ATOM 604 C C . LEU A 1 75 ? 5.811 -19.162 17.131 1.00 87.88 75 LEU A C 1
ATOM 606 O O . LEU A 1 75 ? 6.095 -18.340 16.258 1.00 87.88 75 LEU A O 1
ATOM 610 N N . ASP A 1 76 ? 6.235 -20.425 17.126 1.00 84.44 76 ASP A N 1
ATOM 611 C CA . ASP A 1 76 ? 7.106 -21.027 16.116 1.00 84.44 76 ASP A CA 1
ATOM 612 C C . ASP A 1 76 ? 6.318 -21.821 15.054 1.00 84.44 76 ASP A C 1
ATOM 614 O O . ASP A 1 76 ? 6.908 -22.322 14.099 1.00 84.44 76 ASP A O 1
ATOM 618 N N . GLU A 1 77 ? 4.991 -21.923 15.195 1.00 89.50 77 GLU A N 1
ATOM 619 C CA . GLU A 1 77 ? 4.106 -22.601 14.246 1.00 89.50 77 GLU A CA 1
ATOM 620 C C . GLU A 1 77 ? 3.450 -21.607 13.283 1.00 89.50 77 GLU A C 1
ATOM 622 O O . GLU A 1 77 ? 2.986 -20.536 13.683 1.00 89.50 77 GLU A O 1
ATOM 627 N N . GLU A 1 78 ? 3.368 -21.983 12.007 1.00 93.88 78 GLU A N 1
ATOM 628 C CA . GLU A 1 78 ? 2.721 -21.200 10.956 1.00 93.88 78 GLU A CA 1
ATOM 629 C C . GLU A 1 78 ? 1.888 -22.111 10.052 1.00 93.88 78 GLU A C 1
ATOM 631 O O . GLU A 1 78 ? 2.331 -23.195 9.666 1.00 93.88 78 GLU A O 1
ATOM 636 N N . ILE A 1 79 ? 0.688 -21.655 9.693 1.00 93.81 79 ILE A N 1
ATOM 637 C CA . ILE A 1 79 ? -0.198 -22.337 8.750 1.00 93.81 79 ILE A CA 1
ATOM 638 C C . ILE A 1 79 ? -0.768 -21.362 7.718 1.00 93.81 79 ILE A C 1
ATOM 640 O O . ILE A 1 79 ? -1.001 -20.185 7.999 1.00 93.81 79 ILE A O 1
ATOM 644 N N . HIS A 1 80 ? -1.038 -21.888 6.523 1.00 94.31 80 HIS A N 1
ATOM 645 C CA . HIS A 1 80 ? -1.639 -21.167 5.400 1.00 94.31 80 HIS A CA 1
ATOM 646 C C . HIS A 1 80 ? -2.886 -21.906 4.940 1.00 94.31 80 HIS A C 1
ATOM 648 O O . HIS A 1 80 ? -2.868 -23.131 4.820 1.00 94.31 80 HIS A O 1
ATOM 654 N N . PHE A 1 81 ? -3.968 -21.182 4.689 1.00 92.62 81 PHE A N 1
ATOM 655 C CA . PHE A 1 81 ? -5.208 -21.772 4.192 1.00 92.62 81 PHE A CA 1
ATOM 656 C C . PHE A 1 81 ? -6.108 -20.713 3.557 1.00 92.62 81 PHE A C 1
ATOM 658 O O . PHE A 1 81 ? -5.931 -19.509 3.759 1.00 92.62 81 PHE A O 1
ATOM 665 N N . GLU A 1 82 ? -7.088 -21.174 2.782 1.00 94.44 82 GLU A N 1
ATOM 666 C CA . GLU A 1 82 ? -8.111 -20.302 2.217 1.00 94.44 82 GLU A CA 1
ATOM 667 C C . GLU A 1 82 ? -9.287 -20.149 3.185 1.00 94.44 82 GLU A C 1
ATOM 669 O O . GLU A 1 82 ? -9.914 -21.131 3.587 1.00 94.44 82 GLU A O 1
ATOM 674 N N . ILE A 1 83 ? -9.588 -18.915 3.579 1.00 93.69 83 ILE A N 1
ATOM 675 C CA . ILE A 1 83 ? -10.713 -18.570 4.441 1.00 93.69 83 ILE A CA 1
ATOM 676 C C . ILE A 1 83 ? -11.121 -17.109 4.235 1.00 93.69 83 ILE A C 1
ATOM 678 O O . ILE A 1 83 ? -10.310 -16.249 3.895 1.00 93.69 83 ILE A O 1
ATOM 682 N N . ASP A 1 84 ? -12.389 -16.818 4.508 1.00 94.06 84 ASP A N 1
ATOM 683 C CA . ASP A 1 84 ? -12.838 -15.443 4.686 1.00 94.06 84 ASP A CA 1
ATOM 684 C C . ASP A 1 84 ? -12.167 -14.798 5.928 1.00 94.06 84 ASP A C 1
ATOM 686 O O . ASP A 1 84 ? -12.222 -15.384 7.018 1.00 94.06 84 ASP A O 1
ATOM 690 N N . PRO A 1 85 ? -11.559 -13.599 5.808 1.00 95.31 85 PRO A N 1
ATOM 691 C CA . PRO A 1 85 ? -10.870 -12.939 6.919 1.00 95.31 85 PRO A CA 1
ATOM 692 C C . PRO A 1 85 ? -11.743 -12.722 8.160 1.00 95.31 85 PRO A C 1
ATOM 694 O O . PRO A 1 85 ? -11.274 -12.922 9.280 1.00 95.31 85 PRO A O 1
ATOM 697 N N . PHE A 1 86 ? -13.020 -12.360 7.995 1.00 96.06 86 PHE A N 1
ATOM 698 C CA . PHE A 1 86 ? -13.918 -12.117 9.125 1.00 96.06 86 PHE A CA 1
ATOM 699 C C . PHE A 1 86 ? -14.258 -13.416 9.855 1.00 96.06 86 PHE A C 1
ATOM 701 O O . PHE A 1 86 ? -14.242 -13.446 11.087 1.00 96.06 86 PHE A O 1
ATOM 708 N N . LYS A 1 87 ? -14.463 -14.519 9.122 1.00 95.31 87 LYS A N 1
ATOM 709 C CA . LYS A 1 87 ? -14.619 -15.854 9.728 1.00 95.31 87 LYS A CA 1
ATOM 710 C C . LYS A 1 87 ? -13.375 -16.286 10.503 1.00 95.31 87 LYS A C 1
ATOM 712 O O . LYS A 1 87 ? -13.508 -16.827 11.599 1.00 95.31 87 LYS A O 1
ATOM 717 N N . ALA A 1 88 ? -12.183 -16.026 9.965 1.00 95.50 88 ALA A N 1
ATOM 718 C CA . ALA A 1 88 ? -10.928 -16.344 10.641 1.00 95.50 88 ALA A CA 1
ATOM 719 C C . ALA A 1 88 ? -10.798 -15.587 11.969 1.00 95.50 88 ALA A C 1
ATOM 721 O O . ALA A 1 88 ? -10.566 -16.200 13.011 1.00 95.50 88 ALA A O 1
ATOM 722 N N . ILE A 1 89 ? -11.017 -14.266 11.955 1.00 96.19 89 ILE A N 1
ATOM 723 C CA . ILE A 1 89 ? -10.968 -13.448 13.174 1.00 96.19 89 ILE A CA 1
ATOM 724 C C . ILE A 1 89 ? -12.036 -13.909 14.173 1.00 96.19 89 ILE A C 1
ATOM 726 O O . ILE A 1 89 ? -11.734 -14.039 15.356 1.00 96.19 89 ILE A O 1
ATOM 730 N N . GLN A 1 90 ? -13.259 -14.208 13.725 1.00 96.25 90 GLN A N 1
ATOM 731 C CA . GLN A 1 90 ? -14.324 -14.686 14.609 1.00 96.25 90 GLN A CA 1
ATOM 732 C C . GLN A 1 90 ? -13.935 -15.983 15.333 1.00 96.25 90 GLN A C 1
ATOM 734 O O . GLN A 1 90 ? -14.153 -16.098 16.540 1.00 96.25 90 GLN A O 1
ATOM 739 N N . ALA A 1 91 ? -13.335 -16.943 14.625 1.00 95.62 91 ALA A N 1
ATOM 740 C CA . ALA A 1 91 ? -12.856 -18.185 15.226 1.00 95.62 91 ALA A CA 1
ATOM 741 C C . ALA A 1 91 ? -11.737 -17.933 16.252 1.00 95.62 91 ALA A C 1
ATOM 743 O O . ALA A 1 91 ? -11.767 -18.493 17.346 1.00 95.62 91 ALA A O 1
ATOM 744 N N . ILE A 1 92 ? -10.800 -17.032 15.942 1.00 95.94 92 ILE A N 1
ATOM 745 C CA . ILE A 1 92 ? -9.713 -16.630 16.847 1.00 95.94 92 ILE A CA 1
ATOM 746 C C . ILE A 1 92 ? -10.267 -15.971 18.120 1.00 95.94 92 ILE A C 1
ATOM 748 O O . ILE A 1 92 ? -9.856 -16.321 19.226 1.00 95.94 92 ILE A O 1
ATOM 752 N N . LEU A 1 93 ? -11.220 -15.044 17.986 1.00 95.75 93 LEU A N 1
ATOM 753 C CA . LEU A 1 93 ? -11.857 -14.381 19.129 1.00 95.75 93 LEU A CA 1
ATOM 754 C C . LEU A 1 93 ? -12.627 -15.375 20.005 1.00 95.75 93 LEU A C 1
ATOM 756 O O . LEU A 1 93 ? -12.566 -15.273 21.227 1.00 95.75 93 LEU A O 1
ATOM 760 N N . ASN A 1 94 ? -13.303 -16.354 19.397 1.00 94.19 94 ASN A N 1
ATOM 761 C CA . ASN A 1 94 ? -13.993 -17.415 20.129 1.00 94.19 94 ASN A CA 1
ATOM 762 C C . ASN A 1 94 ? -13.009 -18.307 20.899 1.00 94.19 94 ASN A C 1
ATOM 764 O O . ASN A 1 94 ? -13.270 -18.631 22.057 1.00 94.19 94 ASN A O 1
ATOM 768 N N . GLN A 1 95 ? -11.880 -18.667 20.281 1.00 93.31 95 GLN A N 1
ATOM 769 C CA . GLN A 1 95 ? -10.862 -19.532 20.883 1.00 93.31 95 GLN A CA 1
ATOM 770 C C . GLN A 1 95 ? -10.179 -18.882 22.093 1.00 93.31 95 GLN A C 1
ATOM 772 O O . GLN A 1 95 ? -9.923 -19.548 23.096 1.00 93.31 95 GLN A O 1
ATOM 777 N N . PHE A 1 96 ? -9.877 -17.585 22.017 1.00 94.25 96 PHE A N 1
ATOM 778 C CA . PHE A 1 96 ? -9.107 -16.880 23.048 1.00 94.25 96 PHE A CA 1
ATOM 779 C C . PHE A 1 96 ? -9.957 -16.031 23.999 1.00 94.25 96 PHE A C 1
ATOM 781 O O . PHE A 1 96 ? -9.404 -15.231 24.755 1.00 94.25 96 PHE A O 1
ATOM 788 N N . ARG A 1 97 ? -11.287 -16.193 23.979 1.00 93.81 97 ARG A N 1
ATOM 789 C CA . ARG A 1 97 ? -12.236 -15.376 24.746 1.00 93.81 97 ARG A CA 1
ATOM 790 C C . ARG A 1 97 ? -11.955 -15.398 26.252 1.00 93.81 97 ARG A C 1
ATOM 792 O O . ARG A 1 97 ? -11.828 -16.453 26.869 1.00 93.81 97 ARG A O 1
ATOM 799 N N . LEU A 1 98 ? -11.969 -14.216 26.862 1.00 92.88 98 LEU A N 1
ATOM 800 C CA . LEU A 1 98 ? -11.810 -13.985 28.292 1.00 92.88 98 LEU A CA 1
ATOM 801 C C . LEU A 1 98 ? -13.119 -13.457 28.905 1.00 92.88 98 LEU A C 1
ATOM 803 O O . LEU A 1 98 ? -13.692 -12.493 28.402 1.00 92.88 98 LEU A O 1
ATOM 807 N N . PRO A 1 99 ? -13.595 -14.035 30.023 1.00 83.31 99 PRO A N 1
ATOM 808 C CA . PRO A 1 99 ? -14.952 -13.786 30.521 1.00 83.31 99 PRO A CA 1
ATOM 809 C C . PRO A 1 99 ? -15.129 -12.465 31.283 1.00 83.31 99 PRO A C 1
ATOM 811 O O . PRO A 1 99 ? -16.257 -12.028 31.499 1.00 83.31 99 PRO A O 1
ATOM 814 N N . LEU A 1 100 ? -14.043 -11.848 31.757 1.00 83.75 100 LEU A N 1
ATOM 815 C CA . LEU A 1 100 ? -14.101 -10.678 32.637 1.00 83.75 100 LEU A CA 1
ATOM 816 C C . LEU A 1 100 ? -13.529 -9.444 31.952 1.00 83.75 100 LEU A C 1
ATOM 818 O O . LEU A 1 100 ? -12.394 -9.485 31.486 1.00 83.75 100 LEU A O 1
ATOM 822 N N . PHE A 1 101 ? -14.263 -8.330 31.971 1.00 83.50 101 PHE A N 1
ATOM 823 C CA . PHE A 1 101 ? -13.746 -7.041 31.511 1.00 83.50 101 PHE A CA 1
ATOM 824 C C . PHE A 1 101 ? -12.559 -6.576 32.366 1.00 83.50 101 PHE A C 1
ATOM 826 O O . PHE A 1 101 ? -12.592 -6.702 33.599 1.00 83.50 101 PHE A O 1
ATOM 833 N N . PRO A 1 102 ? -11.526 -5.979 31.752 1.00 84.12 102 PRO A N 1
ATOM 834 C CA . PRO A 1 102 ? -10.440 -5.388 32.511 1.00 84.12 102 PRO A CA 1
ATOM 835 C C . PRO A 1 102 ? -10.925 -4.167 33.304 1.00 84.12 102 PRO A C 1
ATOM 837 O O . PRO A 1 102 ? -11.568 -3.262 32.777 1.00 84.12 102 PRO A O 1
ATOM 840 N N . LYS A 1 103 ? -10.605 -4.114 34.602 1.00 86.12 103 LYS A N 1
ATOM 841 C CA . LYS A 1 103 ? -10.988 -2.987 35.467 1.00 86.12 103 LYS A CA 1
ATOM 842 C C . LYS A 1 103 ? -10.018 -1.815 35.309 1.00 86.12 103 LYS A C 1
ATOM 844 O O . LYS A 1 103 ? -8.825 -1.953 35.584 1.00 86.12 103 LYS A O 1
ATOM 849 N N . GLY A 1 104 ? -10.537 -0.644 34.944 1.00 89.00 104 GLY A N 1
ATOM 850 C CA . GLY A 1 104 ? -9.785 0.619 34.918 1.00 89.00 104 GLY A CA 1
ATOM 851 C C . GLY A 1 104 ? -8.806 0.786 33.749 1.00 89.00 104 GLY A C 1
ATOM 852 O O . GLY A 1 104 ? -8.010 1.716 33.769 1.00 89.00 104 GLY A O 1
ATOM 853 N N . ILE A 1 105 ? -8.844 -0.099 32.751 1.00 94.00 105 ILE A N 1
ATOM 854 C CA . ILE A 1 105 ? -8.087 0.005 31.492 1.00 94.00 105 ILE A CA 1
ATOM 855 C C . ILE A 1 105 ? -8.985 -0.475 30.338 1.00 94.00 105 ILE A C 1
ATOM 857 O O . ILE A 1 105 ? -9.886 -1.278 30.581 1.00 94.00 105 ILE A O 1
ATOM 861 N N . PRO A 1 106 ? -8.762 -0.023 29.093 1.00 94.38 106 PRO A N 1
ATOM 862 C CA . PRO A 1 106 ? -9.650 -0.347 27.970 1.00 94.38 106 PRO A CA 1
ATOM 863 C C . PRO A 1 106 ? -9.496 -1.784 27.432 1.00 94.38 106 PRO A C 1
ATOM 865 O O . PRO A 1 106 ? -10.431 -2.349 26.863 1.00 94.38 106 PRO A O 1
ATOM 868 N N . VAL A 1 107 ? -8.319 -2.388 27.617 1.00 96.56 107 VAL A N 1
ATOM 869 C CA . VAL A 1 107 ? -7.959 -3.721 27.116 1.00 96.56 107 VAL A CA 1
ATOM 870 C C . VAL A 1 107 ? -6.865 -4.325 27.998 1.00 96.56 107 VAL A C 1
ATOM 872 O O . VAL A 1 107 ? -6.056 -3.589 28.550 1.00 96.56 107 VAL A O 1
ATOM 875 N N . SER A 1 108 ? -6.826 -5.653 28.141 1.00 96.19 108 SER A N 1
ATOM 876 C CA . SER A 1 108 ? -5.702 -6.375 28.773 1.00 96.19 108 SER A CA 1
ATOM 877 C C . SER A 1 108 ? -5.121 -7.504 27.921 1.00 96.19 108 SER A C 1
ATOM 879 O O . SER A 1 108 ? -4.015 -7.957 28.195 1.00 96.19 108 SER A O 1
ATOM 881 N N . SER A 1 109 ? -5.840 -7.950 26.889 1.00 97.00 109 SER A N 1
ATOM 882 C CA . SER A 1 109 ? -5.381 -8.899 25.871 1.00 97.00 109 SER A CA 1
ATOM 883 C C . SER A 1 109 ? -6.293 -8.798 24.644 1.00 97.00 109 SER A C 1
ATOM 885 O O . SER A 1 109 ? -7.475 -8.466 24.785 1.00 97.00 109 SER A O 1
ATOM 887 N N . GLY A 1 110 ? -5.767 -9.045 23.448 1.00 97.44 110 GLY A N 1
ATOM 888 C CA . GLY A 1 110 ? -6.520 -8.877 22.208 1.00 97.44 110 GLY A CA 1
ATOM 889 C C . GLY A 1 110 ? -5.658 -8.862 20.958 1.00 97.44 110 GLY A C 1
ATOM 890 O O . GLY A 1 110 ? -4.445 -9.025 21.031 1.00 97.44 110 GLY A O 1
ATOM 891 N N . LEU A 1 111 ? -6.311 -8.611 19.830 1.00 98.56 111 LEU A N 1
ATOM 892 C CA . LEU A 1 111 ? -5.742 -8.446 18.501 1.00 98.56 111 LEU A CA 1
ATOM 893 C C . LEU A 1 111 ? -5.574 -6.954 18.178 1.00 98.56 111 LEU A C 1
ATOM 895 O O . LEU A 1 111 ? -6.534 -6.194 18.272 1.00 98.56 111 LEU A O 1
ATOM 899 N N . PHE A 1 112 ? -4.372 -6.539 17.780 1.00 98.81 112 PHE A N 1
ATOM 900 C CA . PHE A 1 112 ? -3.997 -5.148 17.501 1.00 98.81 112 PHE A CA 1
ATOM 901 C C . PHE A 1 112 ? -3.446 -5.017 16.085 1.00 98.81 112 PHE A C 1
ATOM 903 O O . PHE A 1 112 ? -2.597 -5.811 15.684 1.00 98.81 112 PHE A O 1
ATOM 910 N N . GLY A 1 113 ? -3.862 -3.996 15.340 1.00 98.50 113 GLY A N 1
ATOM 911 C CA . GLY A 1 113 ? -3.340 -3.768 13.995 1.00 98.50 113 GLY A CA 1
ATOM 912 C C . GLY A 1 113 ? -4.286 -2.951 13.131 1.00 98.50 113 GLY A C 1
ATOM 913 O O . GLY A 1 113 ? -4.807 -1.930 13.587 1.00 98.50 113 GLY A O 1
ATOM 914 N N . TYR A 1 114 ? -4.473 -3.373 11.881 1.00 98.44 114 TYR A N 1
ATOM 915 C CA . TYR A 1 114 ? -5.271 -2.637 10.906 1.00 98.44 114 TYR A CA 1
ATOM 916 C C . TYR A 1 114 ? -6.151 -3.530 10.027 1.00 98.44 114 TYR A C 1
ATOM 918 O O . TYR A 1 114 ? -5.853 -4.699 9.786 1.00 98.44 114 TYR A O 1
ATOM 926 N N . PHE A 1 115 ? -7.191 -2.892 9.498 1.00 98.25 115 PHE A N 1
ATOM 927 C CA . PHE A 1 115 ? -8.153 -3.366 8.512 1.00 98.25 115 PHE A CA 1
ATOM 928 C C . PHE A 1 115 ? -8.029 -2.462 7.283 1.00 98.25 115 PHE A C 1
ATOM 930 O O . PHE A 1 115 ? -8.241 -1.252 7.398 1.00 98.25 115 PHE A O 1
ATOM 937 N N . SER A 1 116 ? -7.661 -2.996 6.120 1.00 97.31 116 SER A N 1
ATOM 938 C CA . SER A 1 116 ? -7.659 -2.217 4.879 1.00 97.31 116 SER A CA 1
ATOM 939 C C . SER A 1 116 ? -9.095 -1.881 4.469 1.00 97.31 116 SER A C 1
ATOM 941 O O . SER A 1 116 ? -10.030 -2.637 4.731 1.00 97.31 116 SER A O 1
ATOM 943 N N . TYR A 1 117 ? -9.281 -0.745 3.798 1.00 97.25 117 TYR A N 1
ATOM 944 C CA . TYR A 1 117 ? -10.538 -0.373 3.148 1.00 97.25 117 TYR A CA 1
ATOM 945 C C . TYR A 1 117 ? -11.036 -1.468 2.196 1.00 97.25 117 TYR A C 1
ATOM 947 O O . TYR A 1 117 ? -12.236 -1.702 2.083 1.00 97.25 117 TYR A O 1
ATOM 955 N N . ASP A 1 118 ? -10.112 -2.180 1.552 1.00 95.12 118 ASP A N 1
ATOM 956 C CA . ASP A 1 118 ? -10.405 -3.196 0.543 1.00 95.12 118 ASP A CA 1
ATOM 957 C C . ASP A 1 118 ? -11.082 -4.455 1.121 1.00 95.12 118 ASP A C 1
ATOM 959 O O . ASP A 1 118 ? -11.721 -5.200 0.377 1.00 95.12 118 ASP A O 1
ATOM 963 N N . LEU A 1 119 ? -11.084 -4.639 2.450 1.00 96.12 119 LEU A N 1
ATOM 964 C CA . LEU A 1 119 ? -11.921 -5.648 3.118 1.00 96.12 119 LEU A CA 1
ATOM 965 C C . LEU A 1 119 ? -13.424 -5.449 2.862 1.00 96.12 119 LEU A C 1
ATOM 967 O O . LEU A 1 119 ? -14.189 -6.406 2.996 1.00 96.12 119 LEU A O 1
ATOM 971 N N . LYS A 1 120 ? -13.850 -4.257 2.414 1.00 95.19 120 LYS A N 1
ATOM 972 C CA . LYS A 1 120 ? -15.209 -4.009 1.900 1.00 95.19 120 LYS A CA 1
ATOM 973 C C . LYS A 1 120 ? -15.628 -5.033 0.839 1.00 95.19 120 LYS A C 1
ATOM 975 O O . LYS A 1 120 ? -16.788 -5.416 0.798 1.00 95.19 120 LYS A O 1
ATOM 980 N N . ASP A 1 121 ? -14.684 -5.549 0.047 1.00 94.25 121 ASP A N 1
ATOM 981 C CA . ASP A 1 121 ? -14.944 -6.507 -1.034 1.00 94.25 121 ASP A CA 1
ATOM 982 C C . ASP A 1 121 ? -15.306 -7.910 -0.527 1.00 94.25 121 ASP A C 1
ATOM 984 O O . ASP A 1 121 ? -15.608 -8.793 -1.337 1.00 94.25 121 ASP A O 1
ATOM 988 N N . ARG A 1 122 ? -15.154 -8.159 0.782 1.00 93.81 122 ARG A N 1
ATOM 989 C CA . ARG A 1 122 ? -15.632 -9.368 1.473 1.00 93.81 122 ARG A CA 1
ATOM 990 C C . ARG A 1 122 ? -17.018 -9.170 2.093 1.00 93.81 122 ARG A C 1
ATOM 992 O O . ARG A 1 122 ? -17.682 -10.152 2.401 1.00 93.81 122 ARG A O 1
ATOM 999 N N . ILE A 1 123 ? -17.434 -7.918 2.285 1.00 95.00 123 ILE A N 1
ATOM 1000 C CA . ILE A 1 123 ? -18.733 -7.551 2.859 1.00 95.00 123 ILE A CA 1
ATOM 1001 C C . ILE A 1 123 ? -19.755 -7.357 1.734 1.00 95.00 123 ILE A C 1
ATOM 1003 O O . ILE A 1 123 ? -20.862 -7.878 1.815 1.00 95.00 123 ILE A O 1
ATOM 1007 N N . GLU A 1 124 ? -19.358 -6.654 0.672 1.00 95.38 124 GLU A N 1
ATOM 1008 C CA . GLU A 1 124 ? -20.217 -6.250 -0.440 1.00 95.38 124 GLU A CA 1
ATOM 1009 C C . GLU A 1 124 ? -19.707 -6.798 -1.783 1.00 95.38 124 GLU A C 1
ATOM 1011 O O . GLU A 1 124 ? -18.506 -7.003 -1.995 1.00 95.38 124 GLU A O 1
ATOM 1016 N N . ASN A 1 125 ? -20.626 -7.004 -2.729 1.00 94.62 125 ASN A N 1
ATOM 1017 C CA . ASN A 1 125 ? -20.289 -7.410 -4.094 1.00 94.62 125 ASN A CA 1
ATOM 1018 C C . ASN A 1 125 ? -20.010 -6.181 -4.972 1.00 94.62 125 ASN A C 1
ATOM 1020 O O . ASN A 1 125 ? -20.928 -5.636 -5.579 1.00 94.62 125 ASN A O 1
ATOM 1024 N N . LEU A 1 126 ? -18.748 -5.751 -5.024 1.00 94.81 126 LEU A N 1
ATOM 1025 C CA . LEU A 1 126 ? -18.316 -4.536 -5.722 1.00 94.81 126 LEU A CA 1
ATOM 1026 C C . LEU A 1 126 ? -17.420 -4.836 -6.938 1.00 94.81 126 LEU A C 1
ATOM 1028 O O . LEU A 1 126 ? -16.737 -5.871 -6.961 1.00 94.81 126 LEU A O 1
ATOM 1032 N N . PRO A 1 127 ? -17.356 -3.912 -7.917 1.00 93.31 127 PRO A N 1
ATOM 1033 C CA . PRO A 1 127 ? -16.281 -3.865 -8.904 1.00 93.31 127 PRO A CA 1
ATOM 1034 C C . PRO A 1 127 ? -14.894 -3.816 -8.239 1.00 93.31 127 PRO A C 1
ATOM 1036 O O . PRO A 1 127 ? -14.749 -3.374 -7.099 1.00 93.31 127 PRO A O 1
ATOM 1039 N N . ARG A 1 128 ? -13.881 -4.335 -8.943 1.00 91.88 128 ARG A N 1
ATOM 1040 C CA . ARG A 1 128 ? -12.486 -4.423 -8.468 1.00 91.88 128 ARG A CA 1
ATOM 1041 C C . ARG A 1 128 ? -11.521 -4.019 -9.578 1.00 91.88 128 ARG A C 1
ATOM 1043 O O . ARG A 1 128 ? -10.667 -4.811 -9.980 1.00 91.88 128 ARG A O 1
ATOM 1050 N N . THR A 1 129 ? -11.739 -2.841 -10.143 1.00 91.44 129 THR A N 1
ATOM 1051 C CA . THR A 1 129 ? -11.034 -2.346 -11.332 1.00 91.44 129 THR A CA 1
ATOM 1052 C C . THR A 1 129 ? -9.780 -1.544 -10.985 1.00 91.44 129 THR A C 1
ATOM 1054 O O . THR A 1 129 ? -8.853 -1.490 -11.795 1.00 91.44 129 THR A O 1
ATOM 1057 N N . ALA A 1 130 ? -9.695 -1.011 -9.763 1.00 89.12 130 ALA A N 1
ATOM 1058 C CA . ALA A 1 130 ? -8.520 -0.296 -9.281 1.00 89.12 130 ALA A CA 1
ATOM 1059 C C . ALA A 1 130 ? -7.296 -1.220 -9.111 1.00 89.12 130 ALA A C 1
ATOM 1061 O O . ALA A 1 130 ? -7.410 -2.365 -8.653 1.00 89.12 130 ALA A O 1
ATOM 1062 N N . MET A 1 131 ? -6.096 -0.714 -9.425 1.00 85.62 131 MET A N 1
ATOM 1063 C CA . MET A 1 131 ? -4.866 -1.509 -9.327 1.00 85.62 131 MET A CA 1
ATOM 1064 C C . MET A 1 131 ? -4.554 -1.897 -7.877 1.00 85.62 131 MET A C 1
ATOM 1066 O O . MET A 1 131 ? -4.617 -1.073 -6.958 1.00 85.62 131 MET A O 1
ATOM 1070 N N . GLU A 1 132 ? -4.189 -3.165 -7.683 1.00 79.38 132 GLU A N 1
ATOM 1071 C CA . GLU A 1 132 ? -3.918 -3.733 -6.363 1.00 79.38 132 GLU A CA 1
ATOM 1072 C C . GLU A 1 132 ? -2.621 -3.199 -5.747 1.00 79.38 132 GLU A C 1
ATOM 1074 O O . GLU A 1 132 ? -1.658 -2.855 -6.435 1.00 79.38 132 GLU A O 1
ATOM 1079 N N . THR A 1 133 ? -2.578 -3.194 -4.416 1.00 76.38 133 THR A N 1
ATOM 1080 C CA . THR A 1 133 ? -1.322 -3.153 -3.668 1.00 76.38 133 THR A CA 1
ATOM 1081 C C . THR A 1 133 ? -0.902 -4.593 -3.353 1.00 76.38 133 THR A C 1
ATOM 1083 O O . THR A 1 133 ? -1.737 -5.485 -3.239 1.00 76.38 133 THR A O 1
ATOM 1086 N N . HIS A 1 134 ? 0.397 -4.852 -3.204 1.00 84.62 134 HIS A N 1
ATOM 1087 C CA . HIS A 1 134 ? 0.894 -6.177 -2.794 1.00 84.62 134 HIS A CA 1
ATOM 1088 C C . HIS A 1 134 ? 0.895 -6.373 -1.267 1.00 84.62 134 HIS A C 1
ATOM 1090 O O . HIS A 1 134 ? 1.459 -7.343 -0.762 1.00 84.62 134 HIS A O 1
ATOM 1096 N N . LEU A 1 135 ? 0.304 -5.430 -0.530 1.00 92.25 135 LEU A N 1
ATOM 1097 C CA . LEU A 1 135 ? 0.266 -5.446 0.926 1.00 92.25 135 LEU A CA 1
ATOM 1098 C C . LEU A 1 135 ? -0.927 -6.279 1.423 1.00 92.25 135 LEU A C 1
ATOM 1100 O O . LEU A 1 135 ? -1.914 -6.407 0.700 1.00 92.25 135 LEU A O 1
ATOM 1104 N N . PRO A 1 136 ? -0.862 -6.831 2.645 1.00 94.75 136 PRO A N 1
ATOM 1105 C CA . PRO A 1 136 ? -1.989 -7.551 3.238 1.00 94.75 136 PRO A CA 1
ATOM 1106 C C . PRO A 1 136 ? -3.221 -6.653 3.419 1.00 94.75 136 PRO A C 1
ATOM 1108 O O . PRO A 1 136 ? -3.097 -5.469 3.737 1.00 94.75 136 PRO A O 1
ATOM 1111 N N . ASP A 1 137 ? -4.412 -7.231 3.275 1.00 95.25 137 ASP A N 1
ATOM 1112 C CA . ASP A 1 137 ? -5.694 -6.558 3.523 1.00 95.25 137 ASP A CA 1
ATOM 1113 C C . ASP A 1 137 ? -5.995 -6.436 5.025 1.00 95.25 137 ASP A C 1
ATOM 1115 O O . ASP A 1 137 ? -6.659 -5.508 5.476 1.00 95.25 137 ASP A O 1
ATOM 1119 N N . LEU A 1 138 ? -5.483 -7.369 5.822 1.00 97.00 138 LEU A N 1
ATOM 1120 C CA . LEU A 1 138 ? -5.644 -7.399 7.270 1.00 97.00 138 LEU A CA 1
ATOM 1121 C C . LEU A 1 138 ? -4.326 -7.825 7.896 1.00 97.00 138 LEU A C 1
ATOM 1123 O O . LEU A 1 138 ? -3.730 -8.812 7.456 1.00 97.00 138 LEU A O 1
ATOM 1127 N N . ILE A 1 139 ? -3.923 -7.136 8.962 1.00 97.94 139 ILE A N 1
ATOM 1128 C CA . ILE A 1 139 ? -2.890 -7.627 9.872 1.00 97.94 139 ILE A CA 1
ATOM 1129 C C . ILE A 1 139 ? -3.306 -7.335 11.298 1.00 97.94 139 ILE A C 1
ATOM 1131 O O . ILE A 1 139 ? -3.490 -6.170 11.658 1.00 97.94 139 ILE A O 1
ATOM 1135 N N . LEU A 1 140 ? -3.382 -8.380 12.120 1.00 98.56 140 LEU A N 1
ATOM 1136 C CA . LEU A 1 140 ? -3.604 -8.248 13.553 1.00 98.56 140 LEU A CA 1
ATOM 1137 C C . LEU A 1 140 ? -2.629 -9.119 14.348 1.00 98.56 140 LEU A C 1
ATOM 1139 O O . LEU A 1 140 ? -2.356 -10.266 13.998 1.00 98.56 140 LEU A O 1
ATOM 1143 N N . TYR A 1 141 ? -2.159 -8.572 15.461 1.00 98.50 141 TYR A N 1
ATOM 1144 C CA . TYR A 1 141 ? -1.190 -9.178 16.363 1.00 98.50 141 TYR A CA 1
ATOM 1145 C C . TYR A 1 141 ? -1.798 -9.370 17.747 1.00 98.50 141 TYR A C 1
ATOM 1147 O O . TYR A 1 141 ? -2.343 -8.419 18.308 1.00 98.50 141 TYR A O 1
ATOM 1155 N N . ALA A 1 142 ? -1.645 -10.555 18.336 1.00 98.25 142 ALA A N 1
ATOM 1156 C CA . ALA A 1 142 ? -1.853 -10.739 19.766 1.00 98.25 142 ALA A CA 1
ATOM 1157 C C . ALA A 1 142 ? -0.505 -10.593 20.498 1.00 98.25 142 ALA A C 1
ATOM 1159 O O . ALA A 1 142 ? 0.369 -11.456 20.354 1.00 98.25 142 ALA A O 1
ATOM 1160 N N . PRO A 1 143 ? -0.284 -9.503 21.255 1.00 97.62 143 PRO A N 1
ATOM 1161 C CA . PRO A 1 143 ? 0.993 -9.218 21.901 1.00 97.62 143 PRO A CA 1
ATOM 1162 C C . PRO A 1 143 ? 1.221 -10.087 23.139 1.00 97.62 143 PRO A C 1
ATOM 1164 O O . PRO A 1 143 ? 0.291 -10.396 23.884 1.00 97.62 143 PRO A O 1
ATOM 1167 N N . SER A 1 144 ? 2.483 -10.436 23.406 1.00 96.25 144 SER A N 1
ATOM 1168 C CA . SER A 1 144 ? 2.874 -11.095 24.666 1.00 96.25 144 SER A CA 1
ATOM 1169 C C . SER A 1 144 ? 2.897 -10.118 25.836 1.00 96.25 144 SER A C 1
ATOM 1171 O O . SER A 1 144 ? 2.899 -10.539 26.989 1.00 96.25 144 SER A O 1
ATOM 1173 N N . LEU A 1 145 ? 2.960 -8.817 25.548 1.00 97.31 145 LEU A N 1
ATOM 1174 C CA . LEU A 1 145 ? 3.012 -7.764 26.546 1.00 97.31 145 LEU A CA 1
ATOM 1175 C C . LEU A 1 145 ? 2.307 -6.512 26.034 1.00 97.31 145 LEU A C 1
ATOM 1177 O O . LEU A 1 145 ? 2.587 -6.024 24.937 1.00 97.31 145 LEU A O 1
ATOM 1181 N N . LEU A 1 146 ? 1.428 -5.983 26.878 1.00 98.31 146 LEU A N 1
ATOM 1182 C CA . LEU A 1 146 ? 0.785 -4.689 26.724 1.00 98.31 146 LEU A CA 1
ATOM 1183 C C . LEU A 1 146 ? 1.263 -3.758 27.835 1.00 98.31 146 LEU A C 1
ATOM 1185 O O . LEU A 1 146 ? 1.186 -4.096 29.015 1.00 98.31 146 LEU A O 1
ATOM 1189 N N . LEU A 1 147 ? 1.719 -2.569 27.461 1.00 98.31 147 LEU A N 1
ATOM 1190 C CA . LEU A 1 147 ? 1.931 -1.462 28.383 1.00 98.31 147 LEU A CA 1
ATOM 1191 C C . LEU A 1 147 ? 0.850 -0.415 28.127 1.00 98.31 147 LEU A C 1
ATOM 1193 O O . LEU A 1 147 ? 0.718 0.072 27.007 1.00 98.31 147 LEU A O 1
ATOM 1197 N N . ILE A 1 148 ? 0.085 -0.068 29.158 1.00 98.06 148 ILE A N 1
ATOM 1198 C CA . ILE A 1 148 ? -1.044 0.860 29.051 1.00 98.06 148 ILE A CA 1
ATOM 1199 C C . ILE A 1 148 ? -0.856 1.981 30.059 1.00 98.06 148 ILE A C 1
ATOM 1201 O O . ILE A 1 148 ? -0.737 1.704 31.247 1.00 98.06 148 ILE A O 1
ATOM 1205 N N . GLN A 1 149 ? -0.851 3.232 29.607 1.00 97.19 149 GLN A N 1
ATOM 1206 C CA . GLN A 1 149 ? -0.770 4.399 30.483 1.00 97.19 149 GLN A CA 1
ATOM 1207 C C . GLN A 1 149 ? -2.030 5.249 30.367 1.00 97.19 149 GLN A C 1
ATOM 1209 O O . GLN A 1 149 ? -2.409 5.661 29.272 1.00 97.19 149 GLN A O 1
ATOM 1214 N N . GLU A 1 150 ? -2.651 5.551 31.503 1.00 94.94 150 GLU A N 1
ATOM 1215 C CA . GLU A 1 150 ? -3.701 6.561 31.582 1.00 94.94 150 GLU A CA 1
ATOM 1216 C C . GLU A 1 150 ? -3.070 7.958 31.622 1.00 94.94 150 GLU A C 1
ATOM 1218 O O . GLU A 1 150 ? -2.271 8.266 32.509 1.00 94.94 150 GLU A O 1
ATOM 1223 N N . LYS A 1 151 ? -3.444 8.833 30.683 1.00 92.12 151 LYS A N 1
ATOM 1224 C CA . LYS A 1 151 ? -2.836 10.167 30.548 1.00 92.12 151 LYS A CA 1
ATOM 1225 C C . LYS A 1 151 ? -3.044 11.059 31.767 1.00 92.12 151 LYS A C 1
ATOM 1227 O O . LYS A 1 151 ? -2.132 11.780 32.151 1.00 92.12 151 LYS A O 1
ATOM 1232 N N . LYS A 1 152 ? -4.252 11.040 32.347 1.00 88.25 152 LYS A N 1
ATOM 1233 C CA . LYS A 1 152 ? -4.634 11.961 33.430 1.00 88.25 152 LYS A CA 1
ATOM 1234 C C . LYS A 1 152 ? -3.928 11.637 34.743 1.00 88.25 152 LYS A C 1
ATOM 1236 O O . LYS A 1 152 ? -3.455 12.548 35.408 1.00 88.25 152 LYS A O 1
ATOM 1241 N N . SER A 1 153 ? -3.874 10.358 35.115 1.00 89.12 153 SER A N 1
ATOM 1242 C CA . SER A 1 153 ? -3.235 9.927 36.363 1.00 89.12 153 SER A CA 1
ATOM 1243 C C . SER A 1 153 ? -1.737 9.655 36.203 1.00 89.12 153 SER A C 1
ATOM 1245 O O . SER A 1 153 ? -1.021 9.583 37.196 1.00 89.12 153 SER A O 1
ATOM 1247 N N . GLY A 1 154 ? -1.259 9.460 34.968 1.00 89.75 154 GLY A N 1
ATOM 1248 C CA . GLY A 1 154 ? 0.097 8.993 34.676 1.00 89.75 154 GLY A CA 1
ATOM 1249 C C . GLY A 1 154 ? 0.325 7.514 35.010 1.00 89.75 154 GLY A C 1
ATOM 1250 O O . GLY A 1 154 ? 1.411 6.998 34.734 1.00 89.75 154 GLY A O 1
ATOM 1251 N N . THR A 1 155 ? -0.680 6.826 35.565 1.00 93.12 155 THR A N 1
ATOM 1252 C CA . THR A 1 155 ? -0.596 5.428 36.001 1.00 93.12 155 THR A CA 1
ATOM 1253 C C . THR A 1 155 ? -0.367 4.520 34.803 1.00 93.12 155 THR A C 1
ATOM 1255 O O . THR A 1 155 ? -1.151 4.537 33.851 1.00 93.12 155 THR A O 1
ATOM 1258 N N . ALA A 1 156 ? 0.683 3.701 34.864 1.00 96.38 156 ALA A N 1
ATOM 1259 C CA . ALA A 1 156 ? 0.980 2.708 33.845 1.00 96.38 156 ALA A CA 1
ATOM 1260 C C . ALA A 1 156 ? 0.735 1.292 34.369 1.00 96.38 156 ALA A C 1
ATOM 1262 O O . ALA A 1 156 ? 1.037 0.968 35.518 1.00 96.38 156 ALA A O 1
ATOM 1263 N N . ARG A 1 157 ? 0.189 0.432 33.512 1.00 97.19 157 ARG A N 1
ATOM 1264 C CA . ARG A 1 157 ? -0.077 -0.969 33.810 1.00 97.19 157 ARG A CA 1
ATOM 1265 C C . ARG A 1 157 ? 0.538 -1.866 32.753 1.00 97.19 157 ARG A C 1
ATOM 1267 O O . ARG A 1 157 ? 0.329 -1.673 31.556 1.00 97.19 157 ARG A O 1
ATOM 1274 N N . LEU A 1 158 ? 1.279 -2.856 33.226 1.00 97.12 158 LEU A N 1
ATOM 1275 C CA . LEU A 1 158 ? 1.806 -3.955 32.441 1.00 97.12 158 LEU A CA 1
ATOM 1276 C C . LEU A 1 158 ? 0.779 -5.087 32.432 1.00 97.12 158 LEU A C 1
ATOM 1278 O O . LEU A 1 158 ? 0.347 -5.510 33.502 1.00 97.12 158 LEU A O 1
ATOM 1282 N N . CYS A 1 159 ? 0.396 -5.572 31.253 1.00 97.25 159 CYS A N 1
ATOM 1283 C CA . CYS A 1 159 ? -0.503 -6.711 31.083 1.00 97.25 159 CYS A CA 1
ATOM 1284 C C . CYS A 1 159 ? 0.200 -7.798 30.258 1.00 97.25 159 CYS A C 1
ATOM 1286 O O . CYS A 1 159 ? 0.677 -7.527 29.156 1.00 97.25 159 CYS A O 1
ATOM 1288 N N . ILE A 1 160 ? 0.278 -9.020 30.788 1.00 96.19 160 ILE A N 1
ATOM 1289 C CA . ILE A 1 160 ? 0.934 -10.171 30.150 1.00 96.19 160 ILE A CA 1
ATOM 1290 C C . ILE A 1 160 ? -0.077 -11.327 30.098 1.00 96.19 160 ILE A C 1
ATOM 1292 O O . ILE A 1 160 ? -0.410 -11.877 31.153 1.00 96.19 160 ILE A O 1
ATOM 1296 N N . PRO A 1 161 ? -0.597 -11.696 28.912 1.00 93.56 161 PRO A N 1
ATOM 1297 C CA . PRO A 1 161 ? -1.477 -12.853 28.770 1.00 93.56 161 PRO A CA 1
ATOM 1298 C C . PRO A 1 161 ? -0.754 -14.143 29.172 1.00 93.56 161 PRO A C 1
ATOM 1300 O O . PRO A 1 161 ? 0.370 -14.391 28.729 1.00 93.56 161 PRO A O 1
ATOM 1303 N N . VAL A 1 162 ? -1.391 -14.967 30.006 1.00 90.62 162 VAL A N 1
ATOM 1304 C CA . VAL A 1 162 ? -0.837 -16.265 30.412 1.00 90.62 162 VAL A CA 1
ATOM 1305 C C . VAL A 1 162 ? -1.333 -17.324 29.432 1.00 90.62 162 VAL A C 1
ATOM 1307 O O . VAL A 1 162 ? -2.524 -17.630 29.390 1.00 90.62 162 VAL A O 1
ATOM 1310 N N . LEU A 1 163 ? -0.413 -17.831 28.610 1.00 87.62 163 LEU A N 1
ATOM 1311 C CA . LEU A 1 163 ? -0.671 -18.877 27.621 1.00 87.62 163 LEU A CA 1
ATOM 1312 C C . LEU A 1 163 ? -0.541 -20.239 28.297 1.00 87.62 163 LEU A C 1
ATOM 1314 O O . LEU A 1 163 ? 0.566 -20.587 28.690 1.00 87.62 163 LEU A O 1
ATOM 1318 N N . PHE A 1 164 ? -1.643 -20.979 28.412 1.00 81.88 164 PHE A N 1
ATOM 1319 C CA . PHE A 1 164 ? -1.677 -22.307 29.020 1.00 81.88 164 PHE A CA 1
ATOM 1320 C C . PHE A 1 164 ? -1.643 -23.388 27.948 1.00 81.88 164 PHE A C 1
ATOM 1322 O O . PHE A 1 164 ? -2.586 -23.497 27.154 1.00 81.88 164 PHE A O 1
ATOM 1329 N N . HIS A 1 165 ? -0.593 -24.209 27.953 1.00 73.94 165 HIS A N 1
ATOM 1330 C CA . HIS A 1 165 ? -0.579 -25.431 27.152 1.00 73.94 165 HIS A CA 1
ATOM 1331 C C . HIS A 1 165 ? -1.354 -26.552 27.862 1.00 73.94 165 HIS A C 1
ATOM 1333 O O . HIS A 1 165 ? -1.218 -26.703 29.078 1.00 73.94 165 HIS A O 1
ATOM 1339 N N . PRO A 1 166 ? -2.124 -27.376 27.127 1.00 63.91 166 PRO A N 1
ATOM 1340 C CA . PRO A 1 166 ? -2.816 -28.532 27.701 1.00 63.91 166 PRO A CA 1
ATOM 1341 C C . PRO A 1 166 ? -1.884 -29.511 28.436 1.00 63.91 166 PRO A C 1
ATOM 1343 O O . PRO A 1 166 ? -2.307 -30.130 29.410 1.00 63.91 166 PRO A O 1
ATOM 1346 N N . ASP A 1 167 ? -0.618 -29.596 28.009 1.00 67.56 167 ASP A N 1
ATOM 1347 C CA . ASP A 1 167 ? 0.317 -30.647 28.423 1.00 67.56 167 ASP A CA 1
ATOM 1348 C C . ASP A 1 167 ? 1.391 -30.212 29.448 1.00 67.56 167 ASP A C 1
ATOM 1350 O O . ASP A 1 167 ? 2.166 -31.059 29.891 1.00 67.56 167 ASP A O 1
ATOM 1354 N N . ASP A 1 168 ? 1.499 -28.926 29.835 1.00 65.75 168 ASP A N 1
ATOM 1355 C CA . ASP A 1 168 ? 2.632 -28.459 30.669 1.00 65.75 168 ASP A CA 1
ATOM 1356 C C . ASP A 1 168 ? 2.379 -27.140 31.445 1.00 65.75 168 ASP A C 1
ATOM 1358 O O . ASP A 1 168 ? 2.712 -26.051 30.980 1.00 65.75 168 ASP A O 1
ATOM 1362 N N . LEU A 1 169 ? 1.831 -27.238 32.666 1.00 57.81 169 LEU A N 1
ATOM 1363 C CA . LEU A 1 169 ? 1.464 -26.087 33.518 1.00 57.81 169 LEU A CA 1
ATOM 1364 C C . LEU A 1 169 ? 2.656 -25.357 34.183 1.00 57.81 169 LEU A C 1
ATOM 1366 O O . LEU A 1 169 ? 2.522 -24.195 34.578 1.00 57.81 169 LEU A O 1
ATOM 1370 N N . GLU A 1 170 ? 3.823 -25.996 34.357 1.00 57.38 170 GLU A N 1
ATOM 1371 C CA . GLU A 1 170 ? 4.976 -25.365 35.035 1.00 57.38 170 GLU A CA 1
ATOM 1372 C C . GLU A 1 170 ? 5.743 -24.386 34.129 1.00 57.38 170 GLU A C 1
ATOM 1374 O O . GLU A 1 170 ? 6.341 -23.413 34.611 1.00 57.38 170 GLU A O 1
ATOM 1379 N N . LYS A 1 171 ? 5.698 -24.576 32.804 1.00 62.62 171 LYS A N 1
ATOM 1380 C CA . LYS A 1 171 ? 6.306 -23.641 31.842 1.00 62.62 171 LYS A CA 1
ATOM 1381 C C . LYS A 1 171 ? 5.621 -22.268 31.819 1.00 62.62 171 LYS A C 1
ATOM 1383 O O . LYS A 1 171 ? 6.286 -21.273 31.505 1.00 62.62 171 LYS A O 1
ATOM 1388 N N . ASP A 1 172 ? 4.354 -22.182 32.222 1.00 66.06 172 ASP A N 1
ATOM 1389 C CA . ASP A 1 172 ? 3.511 -20.993 32.047 1.00 66.06 172 ASP A CA 1
ATOM 1390 C C . ASP A 1 172 ? 3.889 -19.839 32.994 1.00 66.06 172 ASP A C 1
ATOM 1392 O O . ASP A 1 172 ? 4.056 -18.695 32.560 1.00 66.06 172 ASP A O 1
ATOM 1396 N N . ARG A 1 173 ? 4.136 -20.118 34.285 1.00 65.06 173 ARG A N 1
ATOM 1397 C CA . ARG A 1 173 ? 4.558 -19.081 35.259 1.00 65.06 173 ARG A CA 1
ATOM 1398 C C . ARG A 1 173 ? 5.952 -18.528 34.965 1.00 65.06 173 ARG A C 1
ATOM 1400 O O . ARG A 1 173 ? 6.180 -17.322 35.078 1.00 65.06 173 ARG A O 1
ATOM 1407 N N . ASN A 1 174 ? 6.869 -19.387 34.523 1.00 78.94 174 ASN A N 1
ATOM 1408 C CA . ASN A 1 174 ? 8.203 -18.968 34.091 1.00 78.94 174 ASN A CA 1
ATOM 1409 C C . ASN A 1 174 ? 8.148 -18.043 32.866 1.00 78.94 174 ASN A C 1
ATOM 1411 O O . ASN A 1 174 ? 9.020 -17.189 32.694 1.00 78.94 174 ASN A O 1
ATOM 1415 N N . ARG A 1 175 ? 7.124 -18.174 32.016 1.00 82.88 175 ARG A N 1
ATOM 1416 C CA . ARG A 1 175 ? 6.957 -17.341 30.822 1.00 82.88 175 ARG A CA 1
ATOM 1417 C C . ARG A 1 175 ? 6.629 -15.890 31.162 1.00 82.88 175 ARG A C 1
ATOM 1419 O O . ARG A 1 175 ? 7.239 -14.996 30.578 1.00 82.88 175 ARG A O 1
ATOM 1426 N N . VAL A 1 176 ? 5.740 -15.655 32.130 1.00 88.75 176 VAL A N 1
ATOM 1427 C CA . VAL A 1 176 ? 5.419 -14.298 32.612 1.00 88.75 176 VAL A CA 1
ATOM 1428 C C . VAL A 1 176 ? 6.681 -13.602 33.120 1.00 88.75 176 VAL A C 1
ATOM 1430 O O . VAL A 1 176 ? 6.956 -12.469 32.726 1.00 88.75 176 VAL A O 1
ATOM 1433 N N . HIS A 1 177 ? 7.489 -14.303 33.924 1.00 90.00 177 HIS A N 1
ATOM 1434 C CA . HIS A 1 177 ? 8.748 -13.763 34.443 1.00 90.00 177 HIS A CA 1
ATOM 1435 C C . HIS A 1 177 ? 9.729 -13.426 33.312 1.00 90.00 177 HIS A C 1
ATOM 1437 O O . HIS A 1 177 ? 10.218 -12.305 33.245 1.00 90.00 177 HIS A O 1
ATOM 1443 N N . LYS A 1 178 ? 9.919 -14.332 32.342 1.00 91.69 178 LYS A N 1
ATOM 1444 C CA . LYS A 1 178 ? 10.782 -14.095 31.168 1.00 91.69 178 LYS A CA 1
ATOM 1445 C C . LYS A 1 178 ? 10.342 -12.892 30.326 1.00 91.69 178 LYS A C 1
ATOM 1447 O O . LYS A 1 178 ? 11.188 -12.139 29.848 1.00 91.69 178 LYS A O 1
ATOM 1452 N N . ILE A 1 179 ? 9.037 -12.713 30.111 1.00 93.44 179 ILE A N 1
ATOM 1453 C CA . ILE A 1 179 ? 8.493 -11.573 29.353 1.00 93.44 179 ILE A CA 1
ATOM 1454 C C . ILE A 1 179 ? 8.709 -10.266 30.128 1.00 93.44 179 ILE A C 1
ATOM 1456 O O . ILE A 1 179 ? 9.123 -9.263 29.541 1.00 93.44 179 ILE A O 1
ATOM 1460 N N . LYS A 1 180 ? 8.480 -10.286 31.445 1.00 94.25 180 LYS A N 1
ATOM 1461 C CA . LYS A 1 180 ? 8.745 -9.154 32.336 1.00 94.25 180 LYS A CA 1
ATOM 1462 C C . LYS A 1 180 ? 10.230 -8.778 32.320 1.00 94.25 180 LYS A C 1
ATOM 1464 O O . LYS A 1 180 ? 10.560 -7.616 32.085 1.00 94.25 180 LYS A O 1
ATOM 1469 N N . ASP A 1 181 ? 11.119 -9.754 32.477 1.00 93.62 181 ASP A N 1
ATOM 1470 C CA . ASP A 1 181 ? 12.570 -9.558 32.427 1.00 93.62 181 ASP A CA 1
ATOM 1471 C C . ASP A 1 181 ? 13.014 -8.983 31.082 1.00 93.62 181 ASP A C 1
ATOM 1473 O O . ASP A 1 181 ? 13.795 -8.034 31.049 1.00 93.62 181 ASP A O 1
ATOM 1477 N N . PHE A 1 182 ? 12.470 -9.493 29.972 1.00 93.31 182 PHE A N 1
ATOM 1478 C CA . PHE A 1 182 ? 12.714 -8.946 28.637 1.00 93.31 182 PHE A CA 1
ATOM 1479 C C . PHE A 1 182 ? 12.348 -7.458 28.554 1.00 93.31 182 PHE A C 1
ATOM 1481 O O . PHE A 1 182 ? 13.150 -6.657 28.070 1.00 93.31 182 PHE A O 1
ATOM 1488 N N . PHE A 1 183 ? 11.170 -7.076 29.053 1.00 94.19 183 PHE A N 1
ATOM 1489 C CA . PHE A 1 183 ? 10.714 -5.688 29.043 1.00 94.19 183 PHE A CA 1
ATOM 1490 C C . PHE A 1 183 ? 11.636 -4.778 29.861 1.00 94.19 183 PHE A C 1
ATOM 1492 O O . PHE A 1 183 ? 12.163 -3.799 29.332 1.00 94.19 183 PHE A O 1
ATOM 1499 N N . PHE A 1 184 ? 11.908 -5.128 31.122 1.00 93.50 184 PHE A N 1
ATOM 1500 C CA . PHE A 1 184 ? 12.784 -4.325 31.981 1.00 93.50 184 PHE A CA 1
ATOM 1501 C C . PHE A 1 184 ? 14.241 -4.320 31.509 1.00 93.50 184 PHE A C 1
ATOM 1503 O O . PHE A 1 184 ? 14.950 -3.336 31.721 1.00 93.50 184 PHE A O 1
ATOM 1510 N N . HIS A 1 185 ? 14.704 -5.378 30.842 1.00 92.75 185 HIS A N 1
ATOM 1511 C CA . HIS A 1 185 ? 16.015 -5.395 30.207 1.00 92.75 185 HIS A CA 1
ATOM 1512 C C . HIS A 1 185 ? 16.074 -4.430 29.016 1.00 92.75 185 HIS A C 1
ATOM 1514 O O . HIS A 1 185 ? 16.994 -3.614 28.951 1.00 92.75 185 HIS A O 1
ATOM 1520 N N . LYS A 1 186 ? 15.073 -4.440 28.121 1.00 91.12 186 LYS A N 1
ATOM 1521 C CA . LYS A 1 186 ? 14.959 -3.459 27.024 1.00 91.12 186 LYS A CA 1
ATOM 1522 C C . LYS A 1 186 ? 14.931 -2.025 27.557 1.00 91.12 186 LYS A C 1
ATOM 1524 O O . LYS A 1 186 ? 15.636 -1.188 27.004 1.00 91.12 186 LYS A O 1
ATOM 1529 N N . LEU A 1 187 ? 14.229 -1.739 28.659 1.00 90.69 187 LEU A N 1
ATOM 1530 C CA . LEU A 1 187 ? 14.206 -0.397 29.271 1.00 90.69 187 LEU A CA 1
ATOM 1531 C C . LEU A 1 187 ? 15.593 0.121 29.698 1.00 90.69 187 LEU A C 1
ATOM 1533 O O . LEU A 1 187 ? 15.821 1.333 29.708 1.00 90.69 187 LEU A O 1
ATOM 1537 N N . LYS A 1 188 ? 16.541 -0.770 30.017 1.00 88.88 188 LYS A N 1
ATOM 1538 C CA . LYS A 1 188 ? 17.926 -0.398 30.365 1.00 88.88 188 LYS A CA 1
ATOM 1539 C C . LYS A 1 188 ? 18.779 -0.039 29.144 1.00 88.88 188 LYS A C 1
ATOM 1541 O O . LYS A 1 188 ? 19.871 0.502 29.307 1.00 88.88 188 LYS A O 1
ATOM 1546 N N . THR A 1 189 ? 18.314 -0.338 27.932 1.00 86.75 189 THR A N 1
ATOM 1547 C CA . THR A 1 189 ? 19.042 -0.006 26.702 1.00 86.75 189 THR A CA 1
ATOM 1548 C C . THR A 1 189 ? 18.937 1.488 26.387 1.00 86.75 189 THR A C 1
ATOM 1550 O O . THR A 1 189 ? 17.939 2.146 26.695 1.00 86.75 189 THR A O 1
ATOM 1553 N N . LYS A 1 190 ? 19.990 2.050 25.782 1.00 76.75 190 LYS A N 1
ATOM 1554 C CA . LYS A 1 190 ? 19.967 3.428 25.279 1.00 76.75 190 LYS A CA 1
ATOM 1555 C C . LYS A 1 190 ? 19.319 3.450 23.900 1.00 76.75 190 LYS A C 1
ATOM 1557 O O . LYS A 1 190 ? 19.717 2.684 23.027 1.00 76.75 190 LYS A O 1
ATOM 1562 N N . ALA A 1 191 ? 18.369 4.358 23.698 1.00 70.06 191 ALA A N 1
ATOM 1563 C CA . ALA A 1 191 ? 17.812 4.607 22.377 1.00 70.06 191 ALA A CA 1
ATOM 1564 C C . ALA A 1 191 ? 18.884 5.231 21.468 1.00 70.06 191 ALA A C 1
ATOM 1566 O O . ALA A 1 191 ? 19.528 6.216 21.838 1.00 70.06 191 ALA A O 1
ATOM 1567 N N . SER A 1 192 ? 19.084 4.662 20.281 1.00 71.94 192 SER A N 1
ATOM 1568 C CA . SER A 1 192 ? 19.915 5.277 19.244 1.00 71.94 192 SER A CA 1
ATOM 1569 C C . SER A 1 192 ? 19.190 6.481 18.627 1.00 71.94 192 SER A C 1
ATOM 1571 O O . SER A 1 192 ? 17.960 6.456 18.530 1.00 71.94 192 SER A O 1
ATOM 1573 N N . PRO A 1 193 ? 19.914 7.521 18.173 1.00 72.62 193 PRO A N 1
ATOM 1574 C CA . PRO A 1 193 ? 19.319 8.593 17.383 1.00 72.62 193 PRO A CA 1
ATOM 1575 C C . PRO A 1 193 ? 18.674 8.010 16.124 1.00 72.62 193 PRO A C 1
ATOM 1577 O O . PRO A 1 193 ? 19.322 7.270 15.384 1.00 72.62 193 PRO A O 1
ATOM 1580 N N . ARG A 1 194 ? 17.400 8.331 15.891 1.00 83.50 194 ARG A N 1
ATOM 1581 C CA . ARG A 1 194 ? 16.646 7.887 14.716 1.00 83.50 194 ARG A CA 1
ATOM 1582 C C . ARG A 1 194 ? 16.464 9.071 13.777 1.00 83.50 194 ARG A C 1
ATOM 1584 O O . ARG A 1 194 ? 16.105 10.160 14.220 1.00 83.50 194 ARG A O 1
ATOM 1591 N N . THR A 1 195 ? 16.709 8.862 12.492 1.00 85.12 195 THR A N 1
ATOM 1592 C CA . THR A 1 195 ? 16.526 9.885 11.461 1.00 85.12 195 THR A CA 1
ATOM 1593 C C . THR A 1 195 ? 15.758 9.306 10.288 1.00 85.12 195 THR A C 1
ATOM 1595 O O . THR A 1 195 ? 15.762 8.098 10.046 1.00 85.12 195 THR A O 1
ATOM 1598 N N . PHE A 1 196 ? 15.084 10.185 9.562 1.00 86.56 196 PHE A N 1
ATOM 1599 C CA . PHE A 1 196 ? 14.429 9.864 8.307 1.00 86.56 196 PHE A CA 1
ATOM 1600 C C . PHE A 1 196 ? 14.678 10.994 7.314 1.00 86.56 196 PHE A C 1
ATOM 1602 O O . PHE A 1 196 ? 14.960 12.131 7.700 1.00 86.56 196 PHE A O 1
ATOM 1609 N N . SER A 1 197 ? 14.572 10.675 6.034 1.00 82.12 197 SER A N 1
ATOM 1610 C CA . SER A 1 197 ? 14.598 11.634 4.945 1.00 82.12 197 SER A CA 1
ATOM 1611 C C . SER A 1 197 ? 13.609 11.220 3.866 1.00 82.12 197 SER A C 1
ATOM 1613 O O . SER A 1 197 ? 13.319 10.041 3.652 1.00 82.12 197 SER A O 1
ATOM 1615 N N . ILE A 1 198 ? 13.072 12.225 3.190 1.00 79.94 198 ILE A N 1
ATOM 1616 C CA . ILE A 1 198 ? 12.187 12.066 2.043 1.00 79.94 198 ILE A CA 1
ATOM 1617 C C . ILE A 1 198 ? 12.805 12.883 0.922 1.00 79.94 198 ILE A C 1
ATOM 1619 O O . ILE A 1 198 ? 13.260 14.006 1.155 1.00 79.94 198 ILE A O 1
ATOM 1623 N N . GLU A 1 199 ? 12.905 12.304 -0.272 1.00 71.94 199 GLU A N 1
ATOM 1624 C CA . GLU A 1 199 ? 13.550 12.994 -1.387 1.00 71.94 199 GLU A CA 1
ATOM 1625 C C . GLU A 1 199 ? 12.798 14.286 -1.740 1.00 71.94 199 GLU A C 1
ATOM 1627 O O . GLU A 1 199 ? 11.583 14.298 -1.941 1.00 71.94 199 GLU A O 1
ATOM 1632 N N . GLY A 1 200 ? 13.542 15.390 -1.864 1.00 56.78 200 GLY A N 1
ATOM 1633 C CA . GLY A 1 200 ? 13.006 16.738 -2.094 1.00 56.78 200 GLY A CA 1
ATOM 1634 C C . GLY A 1 200 ? 12.443 16.988 -3.501 1.00 56.78 200 GLY A C 1
ATOM 1635 O O . GLY A 1 200 ? 12.281 18.142 -3.897 1.00 56.78 200 GLY A O 1
ATOM 1636 N N . HIS A 1 201 ? 12.175 15.936 -4.279 1.00 56.84 201 HIS A N 1
ATOM 1637 C CA . HIS A 1 201 ? 11.571 16.022 -5.614 1.00 56.84 201 HIS A CA 1
ATOM 1638 C C . HIS A 1 201 ? 10.054 16.259 -5.580 1.00 56.84 201 HIS A C 1
ATOM 1640 O O . HIS A 1 201 ? 9.454 16.476 -6.631 1.00 56.84 201 HIS A O 1
ATOM 1646 N N . GLY A 1 202 ? 9.463 16.293 -4.380 1.00 69.44 202 GLY A N 1
ATOM 1647 C CA . GLY A 1 202 ? 8.032 16.481 -4.161 1.00 69.44 202 GLY A CA 1
ATOM 1648 C C . GLY A 1 202 ? 7.255 15.170 -4.261 1.00 69.44 202 GLY A C 1
ATOM 1649 O O . GLY A 1 202 ? 7.741 14.175 -4.794 1.00 69.44 202 GLY A O 1
ATOM 1650 N N . PHE A 1 203 ? 6.040 15.169 -3.721 1.00 84.12 203 PHE A N 1
ATOM 1651 C CA . PHE A 1 203 ? 5.141 14.026 -3.829 1.00 84.12 203 PHE A CA 1
ATOM 1652 C C . PHE A 1 203 ? 4.531 13.953 -5.230 1.00 84.12 203 PHE A C 1
ATOM 1654 O O . PHE A 1 203 ? 4.018 14.951 -5.740 1.00 84.12 203 PHE A O 1
ATOM 1661 N N . LYS A 1 204 ? 4.544 12.765 -5.837 1.00 88.88 204 LYS A N 1
ATOM 1662 C CA . LYS A 1 204 ? 3.839 12.479 -7.090 1.00 88.88 204 LYS A CA 1
ATOM 1663 C C . LYS A 1 204 ? 2.422 12.005 -6.780 1.00 88.88 204 LYS A C 1
ATOM 1665 O O . LYS A 1 204 ? 2.256 11.104 -5.963 1.00 88.88 204 LYS A O 1
ATOM 1670 N N . SER A 1 205 ? 1.425 12.601 -7.430 1.00 92.12 205 SER A N 1
ATOM 1671 C CA . SER A 1 205 ? 0.033 12.157 -7.316 1.00 92.12 205 SER A CA 1
ATOM 1672 C C . SER A 1 205 ? -0.273 10.975 -8.245 1.00 92.12 205 SER A C 1
ATOM 1674 O O . SER A 1 205 ? 0.343 10.831 -9.304 1.00 92.12 205 SER A O 1
ATOM 1676 N N . SER A 1 206 ? -1.247 10.152 -7.855 1.00 92.06 206 SER A N 1
ATOM 1677 C CA . SER A 1 206 ? -1.891 9.133 -8.686 1.00 92.06 206 SER A CA 1
ATOM 1678 C C . SER A 1 206 ? -2.779 9.712 -9.790 1.00 92.06 206 SER A C 1
ATOM 1680 O O . SER A 1 206 ? -3.132 8.978 -10.703 1.00 92.06 206 SER A O 1
ATOM 1682 N N . PHE A 1 207 ? -3.137 10.995 -9.702 1.00 91.62 207 PHE A N 1
ATOM 1683 C CA . PHE A 1 207 ? -3.904 11.726 -10.709 1.00 91.62 207 PHE A CA 1
ATOM 1684 C C . PHE A 1 207 ? -3.085 12.882 -11.285 1.00 91.62 207 PHE A C 1
ATOM 1686 O O . PHE A 1 207 ? -2.338 13.561 -10.573 1.00 91.62 207 PHE A O 1
ATOM 1693 N N . THR A 1 208 ? -3.294 13.188 -12.561 1.00 93.62 208 THR A N 1
ATOM 1694 C CA . THR A 1 208 ? -3.077 14.549 -13.061 1.00 93.62 208 THR A CA 1
ATOM 1695 C C . THR A 1 208 ? -4.217 15.466 -12.606 1.00 93.62 208 THR A C 1
ATOM 1697 O O . THR A 1 208 ? -5.315 15.017 -12.271 1.00 93.62 208 THR A O 1
ATOM 1700 N N . LYS A 1 209 ? -3.975 16.783 -12.600 1.00 93.69 209 LYS A N 1
ATOM 1701 C CA . LYS A 1 209 ? -5.001 17.771 -12.233 1.00 93.69 209 LYS A CA 1
ATOM 1702 C C . LYS A 1 209 ? -6.272 17.624 -13.084 1.00 93.69 209 LYS A C 1
ATOM 1704 O O . LYS A 1 209 ? -7.373 17.641 -12.538 1.00 93.69 209 LYS A O 1
ATOM 1709 N N . ASP A 1 210 ? -6.110 17.454 -14.394 1.00 95.19 210 ASP A N 1
ATOM 1710 C CA . ASP A 1 210 ? -7.231 17.373 -15.334 1.00 95.19 210 ASP A CA 1
ATOM 1711 C C . ASP A 1 210 ? -8.050 16.089 -15.139 1.00 95.19 210 ASP A C 1
ATOM 1713 O O . ASP A 1 210 ? -9.281 16.137 -15.149 1.00 95.19 210 ASP A O 1
ATOM 1717 N N . GLU A 1 211 ? -7.392 14.954 -14.877 1.00 96.00 211 GLU A N 1
ATOM 1718 C CA . GLU A 1 211 ? -8.074 13.691 -14.564 1.00 96.00 211 GLU A CA 1
ATOM 1719 C C . GLU A 1 211 ? -8.876 13.786 -13.257 1.00 96.00 211 GLU A C 1
ATOM 1721 O O . GLU A 1 211 ? -10.014 13.313 -13.199 1.00 96.00 211 GLU A O 1
ATOM 1726 N N . TYR A 1 212 ? -8.329 14.435 -12.221 1.00 96.50 212 TYR A N 1
ATOM 1727 C CA . TYR A 1 212 ? -9.046 14.631 -10.957 1.00 96.50 212 TYR A CA 1
ATOM 1728 C C . TYR A 1 212 ? -10.292 15.505 -11.155 1.00 96.50 212 TYR A C 1
ATOM 1730 O O . TYR A 1 212 ? -11.390 15.122 -10.758 1.00 96.50 212 TYR A O 1
ATOM 1738 N N . ILE A 1 213 ? -10.151 16.646 -11.839 1.00 97.44 213 ILE A N 1
ATOM 1739 C CA . ILE A 1 213 ? -11.270 17.546 -12.170 1.00 97.44 213 ILE A CA 1
ATOM 1740 C C . ILE A 1 213 ? -12.340 16.819 -12.992 1.00 97.44 213 ILE A C 1
ATOM 1742 O O . ILE A 1 213 ? -13.535 16.968 -12.729 1.00 97.44 213 ILE A O 1
ATOM 1746 N N . SER A 1 214 ? -11.932 16.015 -13.977 1.00 97.81 214 SER A N 1
ATOM 1747 C CA . SER A 1 214 ? -12.858 15.209 -14.774 1.00 97.81 214 SER A CA 1
ATOM 1748 C C . SER A 1 214 ? -13.607 14.187 -13.916 1.00 97.81 214 SER A C 1
ATOM 1750 O O . SER A 1 214 ? -14.805 13.983 -14.108 1.00 97.81 214 SER A O 1
ATOM 1752 N N . SER A 1 215 ? -12.927 13.574 -12.948 1.00 98.06 215 SER A N 1
ATOM 1753 C CA . 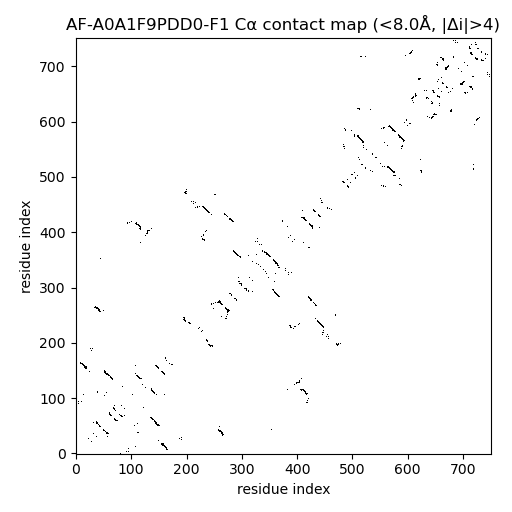SER A 1 215 ? -13.530 12.613 -12.021 1.00 98.06 215 SER A CA 1
ATOM 1754 C C . SER A 1 215 ? -14.559 13.285 -11.109 1.00 98.06 215 SER A C 1
ATOM 1756 O O . SER A 1 215 ? -15.661 12.766 -10.952 1.00 98.06 215 SER A O 1
ATOM 1758 N N . VAL A 1 216 ? -14.269 14.483 -10.588 1.00 98.31 216 VAL A N 1
ATOM 1759 C CA . VAL A 1 216 ? -15.240 15.261 -9.795 1.00 98.31 216 VAL A CA 1
ATOM 1760 C C . VAL A 1 216 ? -16.471 15.628 -10.629 1.00 98.31 216 VAL A C 1
ATOM 1762 O O . VAL A 1 216 ? -17.595 15.448 -10.166 1.00 98.31 216 VAL A O 1
ATOM 1765 N N . LYS A 1 217 ? -16.291 16.074 -11.881 1.00 98.25 217 LYS A N 1
ATOM 1766 C CA . LYS A 1 217 ? -17.415 16.362 -12.795 1.00 98.25 217 LYS A CA 1
ATOM 1767 C C . LYS A 1 217 ? -18.301 15.136 -13.009 1.00 98.25 217 LYS A C 1
ATOM 1769 O O . LYS A 1 217 ? -19.519 15.249 -12.943 1.00 98.25 217 LYS A O 1
ATOM 1774 N N . LYS A 1 218 ? -17.694 13.961 -13.178 1.00 98.19 218 LYS A N 1
ATOM 1775 C CA . LYS A 1 218 ? -18.426 12.701 -13.330 1.00 98.19 218 LYS A CA 1
ATOM 1776 C C . LYS A 1 218 ? -19.209 12.317 -12.068 1.00 98.19 218 LYS A C 1
ATOM 1778 O O . LYS A 1 218 ? -20.345 11.870 -12.177 1.00 98.19 218 LYS A O 1
ATOM 1783 N N . ILE A 1 219 ? -18.659 12.559 -10.876 1.00 98.31 219 ILE A N 1
ATOM 1784 C CA . ILE A 1 219 ? -19.395 12.386 -9.611 1.00 98.31 219 ILE A CA 1
ATOM 1785 C C . ILE A 1 219 ? -20.591 13.346 -9.533 1.00 98.31 219 ILE A C 1
ATOM 1787 O O . ILE A 1 219 ? -21.679 12.931 -9.144 1.00 98.31 219 ILE A O 1
ATOM 1791 N N . ILE A 1 220 ? -20.425 14.604 -9.949 1.00 98.12 220 ILE A N 1
ATOM 1792 C CA . ILE A 1 220 ? -21.523 15.583 -10.030 1.00 98.12 220 ILE A CA 1
ATOM 1793 C C . ILE A 1 220 ? -22.620 15.116 -10.998 1.00 98.12 220 ILE A C 1
ATOM 1795 O O . ILE A 1 220 ? -23.803 15.329 -10.736 1.00 98.12 220 ILE A O 1
ATOM 1799 N N . ASP A 1 221 ? -22.267 14.449 -12.093 1.00 98.12 221 ASP A N 1
ATOM 1800 C CA . ASP A 1 221 ? -23.259 13.893 -13.013 1.00 98.12 221 ASP A CA 1
ATOM 1801 C C . ASP A 1 221 ? -24.029 12.713 -12.392 1.00 98.12 221 ASP A C 1
ATOM 1803 O O . ASP A 1 221 ? -25.251 12.652 -12.537 1.00 98.12 221 ASP A O 1
ATOM 1807 N N . TYR A 1 222 ? -23.372 11.858 -11.599 1.00 98.25 222 TYR A N 1
ATOM 1808 C CA . TYR A 1 222 ? -24.056 10.843 -10.783 1.00 98.25 222 TYR A CA 1
ATOM 1809 C C . TYR A 1 222 ? -24.989 11.461 -9.728 1.00 98.25 222 TYR A C 1
ATOM 1811 O O . TYR A 1 222 ? -26.111 10.988 -9.536 1.00 98.25 222 TYR A O 1
ATOM 1819 N N . LEU A 1 223 ? -24.570 12.556 -9.085 1.00 96.44 223 LEU A N 1
ATOM 1820 C CA . LEU A 1 223 ? -25.399 13.320 -8.145 1.00 96.44 223 LEU A CA 1
ATOM 1821 C C . LEU A 1 223 ? -26.651 13.892 -8.834 1.00 96.44 223 LEU A C 1
ATOM 1823 O O . LEU A 1 223 ? -27.754 13.779 -8.306 1.00 96.44 223 LEU A O 1
ATOM 1827 N N . LYS A 1 224 ? -26.507 14.465 -10.038 1.00 97.12 224 LYS A N 1
ATOM 1828 C CA . LYS A 1 224 ? -27.636 14.982 -10.840 1.00 97.12 224 LYS A CA 1
ATOM 1829 C C . LYS A 1 224 ? -28.605 13.884 -11.275 1.00 97.12 224 LYS A C 1
ATOM 1831 O O . LYS A 1 224 ? -29.801 14.147 -11.370 1.00 97.12 224 LYS A O 1
ATOM 1836 N N . ALA A 1 225 ? -28.096 12.687 -11.558 1.00 97.31 225 ALA A N 1
ATOM 1837 C CA . ALA A 1 225 ? -28.912 11.533 -11.924 1.00 97.31 225 ALA A CA 1
ATOM 1838 C C . ALA A 1 225 ? -29.694 10.947 -10.732 1.00 97.31 225 ALA A C 1
ATOM 1840 O O . ALA A 1 225 ? -30.653 10.208 -10.943 1.00 97.31 225 ALA A O 1
ATOM 1841 N N . GLY A 1 226 ? -29.323 11.307 -9.496 1.00 95.62 226 GLY A N 1
ATOM 1842 C CA . GLY A 1 226 ? -29.931 10.781 -8.275 1.00 95.62 226 GLY A CA 1
ATOM 1843 C C . GLY A 1 226 ? -29.348 9.440 -7.818 1.00 95.62 226 GLY A C 1
ATOM 1844 O O . GLY A 1 226 ? -29.952 8.781 -6.976 1.00 95.62 226 GLY A O 1
ATOM 1845 N N . ASP A 1 227 ? -28.186 9.037 -8.343 1.00 95.94 227 ASP A N 1
ATOM 1846 C CA . ASP A 1 227 ? -27.519 7.783 -7.967 1.00 95.94 227 ASP A CA 1
ATOM 1847 C C . ASP A 1 227 ? -26.977 7.834 -6.529 1.00 95.94 227 ASP A C 1
ATOM 1849 O O . ASP A 1 227 ? -26.969 6.832 -5.811 1.00 95.94 227 ASP A O 1
ATOM 1853 N N . ILE A 1 228 ? -26.492 9.008 -6.122 1.00 95.50 228 ILE A N 1
ATOM 1854 C CA . ILE A 1 228 ? -25.868 9.282 -4.824 1.00 95.50 228 ILE A CA 1
ATOM 1855 C C . ILE A 1 228 ? -26.236 10.690 -4.341 1.00 95.50 228 ILE A C 1
ATOM 1857 O O . ILE A 1 228 ? -26.661 11.534 -5.124 1.00 95.50 228 ILE A O 1
ATOM 1861 N N . TYR A 1 229 ? -26.021 10.944 -3.052 1.00 91.19 229 TYR A N 1
ATOM 1862 C CA . TYR A 1 229 ? -26.051 12.259 -2.397 1.00 91.19 229 TYR A CA 1
ATOM 1863 C C . TYR A 1 229 ? -24.645 12.810 -2.128 1.00 91.19 229 TYR A C 1
ATOM 1865 O O . TYR A 1 229 ? -24.456 14.022 -2.054 1.00 91.19 229 TYR A O 1
ATOM 1873 N N . GLN A 1 230 ? -23.662 11.916 -1.973 1.00 92.44 230 GLN A N 1
ATOM 1874 C CA . GLN A 1 230 ? -22.249 12.254 -1.809 1.00 92.44 230 GLN A CA 1
ATOM 1875 C C . GLN A 1 230 ? -21.378 11.054 -2.184 1.00 92.44 230 GLN A C 1
ATOM 1877 O O . GLN A 1 230 ? -21.737 9.906 -1.901 1.00 92.44 230 GLN A O 1
ATOM 1882 N N . ALA A 1 231 ? -20.197 11.315 -2.736 1.00 94.81 231 ALA A N 1
ATOM 1883 C CA . ALA A 1 231 ? -19.110 10.341 -2.807 1.00 94.81 231 ALA A CA 1
ATOM 1884 C C . ALA A 1 231 ? -17.784 10.998 -2.430 1.00 94.81 231 ALA A C 1
ATOM 1886 O O . ALA A 1 231 ? -17.527 12.147 -2.781 1.00 94.81 231 ALA A O 1
ATOM 1887 N N . ASN A 1 232 ? -16.930 10.271 -1.720 1.00 94.88 232 ASN A N 1
ATOM 1888 C CA . ASN A 1 232 ? -15.621 10.757 -1.330 1.00 94.88 232 ASN A CA 1
ATOM 1889 C C . ASN A 1 232 ? -14.591 10.334 -2.368 1.00 94.88 232 ASN A C 1
ATOM 1891 O O . ASN A 1 232 ? -14.249 9.155 -2.423 1.00 94.88 232 ASN A O 1
ATOM 1895 N N . LEU A 1 233 ? -14.062 11.287 -3.132 1.00 96.62 233 LEU A N 1
ATOM 1896 C CA . LEU A 1 233 ? -12.980 11.048 -4.084 1.00 96.62 233 LEU A CA 1
ATOM 1897 C C . LEU A 1 233 ? -11.630 11.341 -3.433 1.00 96.62 233 LEU A C 1
ATOM 1899 O O . LEU A 1 233 ? -11.453 12.372 -2.773 1.00 96.62 233 LEU A O 1
ATOM 1903 N N . SER A 1 234 ? -10.653 10.464 -3.646 1.00 95.69 234 SER A N 1
ATOM 1904 C CA . SER A 1 234 ? -9.303 10.623 -3.116 1.00 95.69 234 SER A CA 1
ATOM 1905 C C . SER A 1 234 ? -8.223 10.465 -4.179 1.00 95.69 234 SER A C 1
ATOM 1907 O O . SER A 1 234 ? -8.425 9.862 -5.227 1.00 95.69 234 SER A O 1
ATOM 1909 N N . GLN A 1 235 ? -7.054 11.036 -3.895 1.00 94.62 235 GLN A N 1
ATOM 1910 C CA . GLN A 1 235 ? -5.835 10.829 -4.667 1.00 94.62 235 GLN A CA 1
ATOM 1911 C C . GLN A 1 235 ? -4.688 10.426 -3.739 1.00 94.62 235 GLN A C 1
ATOM 1913 O O . GLN A 1 235 ? -4.604 10.877 -2.589 1.00 94.62 235 GLN A O 1
ATOM 1918 N N . ARG A 1 236 ? -3.800 9.563 -4.239 1.00 94.56 236 ARG A N 1
ATOM 1919 C CA . ARG A 1 236 ? -2.629 9.077 -3.506 1.00 94.56 236 ARG A CA 1
ATOM 1920 C C . ARG A 1 236 ? -1.400 9.882 -3.890 1.00 94.56 236 ARG A C 1
ATOM 1922 O O . ARG A 1 236 ? -1.115 10.060 -5.066 1.00 94.56 236 ARG A O 1
ATOM 1929 N N . PHE A 1 237 ? -0.636 10.282 -2.887 1.00 92.75 237 PHE A N 1
ATOM 1930 C CA . PHE A 1 237 ? 0.658 10.929 -3.015 1.00 92.75 237 PHE A CA 1
ATOM 1931 C C . PHE A 1 237 ? 1.770 9.959 -2.626 1.00 92.75 237 PHE A C 1
ATOM 1933 O O . PHE A 1 237 ? 1.675 9.288 -1.600 1.00 92.75 237 PHE A O 1
ATOM 1940 N N . GLU A 1 238 ? 2.834 9.902 -3.423 1.00 91.38 238 GLU A N 1
ATOM 1941 C CA . GLU A 1 238 ? 3.985 9.021 -3.211 1.00 91.38 238 GLU A CA 1
ATOM 1942 C C . GLU A 1 238 ? 5.310 9.790 -3.304 1.00 91.38 238 GLU A C 1
ATOM 1944 O O . GLU A 1 238 ? 5.467 10.674 -4.148 1.00 91.38 238 GLU A O 1
ATOM 1949 N N . ALA A 1 239 ? 6.276 9.431 -2.457 1.00 89.88 239 ALA A N 1
ATOM 1950 C CA . ALA A 1 239 ? 7.655 9.909 -2.529 1.00 89.88 239 ALA A CA 1
ATOM 1951 C C . ALA A 1 239 ? 8.654 8.804 -2.143 1.00 89.88 239 ALA A C 1
ATOM 1953 O O . ALA A 1 239 ? 8.289 7.788 -1.541 1.00 89.88 239 ALA A O 1
ATOM 1954 N N . VAL A 1 240 ? 9.931 9.009 -2.474 1.00 89.00 240 VAL A N 1
ATOM 1955 C CA . VAL A 1 240 ? 11.022 8.146 -2.003 1.00 89.00 240 VAL A CA 1
ATOM 1956 C C . VAL A 1 240 ? 11.306 8.456 -0.533 1.00 89.00 240 VAL A C 1
ATOM 1958 O O . VAL A 1 240 ? 11.470 9.616 -0.154 1.00 89.00 240 VAL A O 1
ATOM 1961 N N . PHE A 1 241 ? 11.360 7.409 0.285 1.00 88.50 241 PHE A N 1
ATOM 1962 C CA . PHE A 1 241 ? 11.584 7.454 1.726 1.00 88.50 241 PHE A CA 1
ATOM 1963 C C . PHE A 1 241 ? 12.864 6.703 2.093 1.00 88.50 241 PHE A C 1
ATOM 1965 O O . PHE A 1 241 ? 13.155 5.636 1.551 1.00 88.50 241 PHE A O 1
ATOM 1972 N N . SER A 1 242 ? 13.625 7.251 3.034 1.00 87.12 242 SER A N 1
ATOM 1973 C CA . SER A 1 242 ? 14.811 6.628 3.619 1.00 87.12 242 SER A CA 1
ATOM 1974 C C . SER A 1 242 ? 14.852 6.863 5.128 1.00 87.12 242 SER A C 1
ATOM 1976 O O . SER A 1 242 ? 14.437 7.909 5.621 1.00 87.12 242 SER A O 1
ATOM 1978 N N . GLY A 1 243 ? 15.395 5.901 5.872 1.00 87.44 243 GLY A N 1
ATOM 1979 C CA . GLY A 1 243 ? 15.528 5.982 7.327 1.00 87.44 243 GLY A CA 1
ATOM 1980 C C . GLY A 1 243 ? 14.363 5.346 8.087 1.00 87.44 243 GLY A C 1
ATOM 1981 O O . GLY A 1 243 ? 13.799 4.347 7.650 1.00 87.44 243 GLY A O 1
ATOM 1982 N N . ASP A 1 244 ? 14.061 5.879 9.269 1.00 90.00 244 ASP A N 1
ATOM 1983 C CA . ASP A 1 244 ? 13.249 5.209 10.287 1.00 90.00 244 ASP A CA 1
ATOM 1984 C C . ASP A 1 244 ? 11.799 5.725 10.339 1.00 90.00 244 ASP A C 1
ATOM 1986 O O . ASP A 1 244 ? 11.545 6.906 10.583 1.00 90.00 244 ASP A O 1
ATOM 1990 N N . GLY A 1 245 ? 10.822 4.832 10.152 1.00 92.81 245 GLY A N 1
ATOM 1991 C CA . GLY A 1 245 ? 9.399 5.196 10.179 1.00 92.81 245 GLY A CA 1
ATOM 1992 C C . GLY A 1 245 ? 8.902 5.664 11.553 1.00 92.81 245 GLY A C 1
ATOM 1993 O O . GLY A 1 245 ? 7.968 6.462 11.633 1.00 92.81 245 GLY A O 1
ATOM 1994 N N . TYR A 1 246 ? 9.532 5.219 12.645 1.00 94.62 246 TYR A N 1
ATOM 1995 C CA . TYR A 1 246 ? 9.165 5.666 13.988 1.00 94.62 246 TYR A CA 1
ATOM 1996 C C . TYR A 1 246 ? 9.658 7.089 14.270 1.00 94.62 246 TYR A C 1
ATOM 1998 O O . TYR A 1 246 ? 8.962 7.861 14.927 1.00 94.62 246 TYR A O 1
ATOM 2006 N N . ALA A 1 247 ? 10.814 7.482 13.728 1.00 91.88 247 ALA A N 1
ATOM 2007 C CA . ALA A 1 247 ? 11.270 8.870 13.773 1.00 91.88 247 ALA A CA 1
ATOM 2008 C C . ALA A 1 247 ? 10.260 9.815 13.109 1.00 91.88 247 ALA A C 1
ATOM 2010 O O . ALA A 1 247 ? 9.953 10.869 13.669 1.00 91.88 247 ALA A O 1
ATOM 2011 N N . LEU A 1 248 ? 9.693 9.410 11.965 1.00 91.44 248 LEU A N 1
ATOM 2012 C CA . LEU A 1 248 ? 8.609 10.153 11.325 1.00 91.44 248 LEU A CA 1
ATOM 2013 C C . LEU A 1 248 ? 7.378 10.241 12.235 1.00 91.44 248 LEU A C 1
ATOM 2015 O O . LEU A 1 248 ? 6.838 11.324 12.453 1.00 91.44 248 LEU A O 1
ATOM 2019 N N . PHE A 1 249 ? 6.945 9.111 12.791 1.00 93.50 249 PHE A N 1
ATOM 2020 C CA . PHE A 1 249 ? 5.826 9.065 13.730 1.00 93.50 249 PHE A CA 1
ATOM 2021 C C . PHE A 1 249 ? 6.026 10.018 14.921 1.00 93.50 249 PHE A C 1
ATOM 2023 O O . PHE A 1 249 ? 5.115 10.768 15.266 1.00 93.50 249 PHE A O 1
ATOM 2030 N N . GLN A 1 250 ? 7.219 10.044 15.524 1.00 91.06 250 GLN A N 1
ATOM 2031 C CA . GLN A 1 250 ? 7.529 10.933 16.645 1.00 91.06 250 GLN A CA 1
ATOM 2032 C C . GLN A 1 250 ? 7.529 12.412 16.249 1.00 91.06 250 GLN A C 1
ATOM 2034 O O . GLN A 1 250 ? 7.047 13.239 17.024 1.00 91.06 250 GLN A O 1
ATOM 2039 N N . ASP A 1 251 ? 8.075 12.760 15.081 1.00 88.50 251 ASP A N 1
ATOM 2040 C CA . ASP A 1 251 ? 8.049 14.137 14.576 1.00 88.50 251 ASP A CA 1
ATOM 2041 C C . ASP A 1 251 ? 6.605 14.607 14.344 1.00 88.50 251 ASP A C 1
ATOM 2043 O O . ASP A 1 251 ? 6.213 15.663 14.841 1.00 88.50 251 ASP A O 1
ATOM 2047 N N . LEU A 1 252 ? 5.775 13.780 13.702 1.00 88.62 252 LEU A N 1
ATOM 2048 C CA . LEU A 1 252 ? 4.358 14.079 13.490 1.00 88.62 252 LEU A CA 1
ATOM 2049 C C . LEU A 1 252 ? 3.587 14.206 14.811 1.00 88.62 252 LEU A C 1
ATOM 2051 O O . LEU A 1 252 ? 2.791 15.132 14.958 1.00 88.62 252 LEU A O 1
ATOM 2055 N N . PHE A 1 253 ? 3.847 13.329 15.787 1.00 89.38 253 PHE A N 1
ATOM 2056 C CA . PHE A 1 253 ? 3.174 13.374 17.089 1.00 89.38 253 PHE A CA 1
ATOM 2057 C C . PHE A 1 253 ? 3.471 14.673 17.840 1.00 89.38 253 PHE A C 1
ATOM 2059 O O . PHE A 1 253 ? 2.579 15.244 18.460 1.00 89.38 253 PHE A O 1
ATOM 2066 N N . LYS A 1 254 ? 4.714 15.166 17.759 1.00 86.75 254 LYS A N 1
ATOM 2067 C CA . LYS A 1 254 ? 5.120 16.438 18.375 1.00 86.75 254 LYS A CA 1
ATOM 2068 C C . LYS A 1 254 ? 4.471 17.652 17.712 1.00 86.75 254 LYS A C 1
ATOM 2070 O O . LYS A 1 254 ? 4.272 18.655 18.385 1.00 86.75 254 LYS A O 1
ATOM 2075 N N . ARG A 1 255 ? 4.192 17.585 16.407 1.00 82.44 255 ARG A N 1
ATOM 2076 C CA . ARG A 1 255 ? 3.632 18.704 15.633 1.00 82.44 255 ARG A CA 1
ATOM 2077 C C . ARG A 1 255 ? 2.112 18.783 15.693 1.00 82.44 255 ARG A C 1
ATOM 2079 O O . ARG A 1 255 ? 1.573 19.882 15.663 1.00 82.44 255 ARG A O 1
ATOM 2086 N N . ASN A 1 256 ? 1.426 17.640 15.671 1.00 77.62 256 ASN A N 1
ATOM 2087 C CA . ASN A 1 256 ? -0.033 17.599 15.586 1.00 77.62 256 ASN A CA 1
ATOM 2088 C C . ASN A 1 256 ? -0.605 16.360 16.305 1.00 77.62 256 ASN A C 1
ATOM 2090 O O . ASN A 1 256 ? -0.917 15.350 15.661 1.00 77.62 256 ASN A O 1
ATOM 2094 N N . PRO A 1 257 ? -0.722 16.402 17.643 1.00 81.25 257 PRO A N 1
ATOM 2095 C CA . PRO A 1 257 ? -1.196 15.272 18.434 1.00 81.25 257 PRO A CA 1
ATOM 2096 C C . PRO A 1 257 ? -2.713 15.055 18.265 1.00 81.25 257 PRO A C 1
ATOM 2098 O O . PRO A 1 257 ? -3.540 15.695 18.915 1.00 81.25 257 PRO A O 1
ATOM 2101 N N . ALA A 1 258 ? -3.094 14.108 17.404 1.00 85.06 258 ALA A N 1
ATOM 2102 C CA . ALA A 1 258 ? -4.492 13.725 17.176 1.00 85.06 258 ALA A CA 1
ATOM 2103 C C . ALA A 1 258 ? -5.040 12.743 18.233 1.00 85.06 258 ALA A C 1
ATOM 2105 O O . ALA A 1 258 ? -4.277 12.095 18.951 1.00 85.06 258 ALA A O 1
ATOM 2106 N N . SER A 1 259 ? -6.370 12.603 18.319 1.00 89.81 259 SER A N 1
ATOM 2107 C CA . SER A 1 259 ? -7.030 11.693 19.274 1.00 89.81 259 SER A CA 1
ATOM 2108 C C . SER A 1 259 ? -6.642 10.221 19.078 1.00 89.81 259 SER A C 1
ATOM 2110 O O . SER A 1 259 ? -6.475 9.515 20.069 1.00 89.81 259 SER A O 1
ATOM 2112 N N . PHE A 1 260 ? -6.447 9.771 17.832 1.00 94.00 260 PHE A N 1
ATOM 2113 C CA . PHE A 1 260 ? -6.137 8.379 17.483 1.00 94.00 260 PHE A CA 1
ATOM 2114 C C . PHE A 1 260 ? -4.845 8.278 16.671 1.00 94.00 260 PHE A C 1
ATOM 2116 O O . PHE A 1 260 ? -4.841 8.062 15.456 1.00 94.00 260 PHE A O 1
ATOM 2123 N N . PHE A 1 261 ? -3.720 8.431 17.357 1.00 95.12 261 PHE A N 1
ATOM 2124 C CA . PHE A 1 261 ? -2.405 8.342 16.744 1.00 95.12 261 PHE A CA 1
ATOM 2125 C C . PHE A 1 261 ? -1.909 6.889 16.774 1.00 95.12 261 PHE A C 1
ATOM 2127 O O . PHE A 1 261 ? -1.996 6.239 17.815 1.00 95.12 261 PHE A O 1
ATOM 2134 N N . ALA A 1 262 ? -1.398 6.354 15.663 1.00 97.69 262 ALA A N 1
ATOM 2135 C CA . ALA A 1 262 ? -1.014 4.942 15.592 1.00 97.69 262 ALA A CA 1
ATOM 2136 C C . ALA A 1 262 ? 0.281 4.694 14.814 1.00 97.69 262 ALA A C 1
ATOM 2138 O O . ALA A 1 262 ? 0.536 5.323 13.787 1.00 97.69 262 ALA A O 1
ATOM 2139 N N . TYR A 1 263 ? 1.080 3.750 15.303 1.00 98.38 263 TYR A N 1
ATOM 2140 C CA . TYR A 1 263 ? 2.254 3.200 14.635 1.00 98.38 263 TYR A CA 1
ATOM 2141 C C . TYR A 1 263 ? 2.145 1.680 14.605 1.00 98.38 263 TYR A C 1
ATOM 2143 O O . TYR A 1 263 ? 1.910 1.061 15.642 1.00 98.38 263 TYR A O 1
ATOM 2151 N N . ILE A 1 264 ? 2.328 1.079 13.433 1.00 98.69 264 ILE A N 1
ATOM 2152 C CA . ILE A 1 264 ? 2.356 -0.378 13.268 1.00 98.69 264 ILE A CA 1
ATOM 2153 C C . ILE A 1 264 ? 3.599 -0.732 12.470 1.00 98.69 264 ILE A C 1
ATOM 2155 O O . ILE A 1 264 ? 3.728 -0.304 11.323 1.00 98.69 264 ILE A O 1
ATOM 2159 N N . HIS A 1 265 ? 4.480 -1.551 13.041 1.00 97.88 265 HIS A N 1
ATOM 2160 C CA . HIS A 1 265 ? 5.549 -2.182 12.281 1.00 97.88 265 HIS A CA 1
ATOM 2161 C C . HIS A 1 265 ? 5.096 -3.570 11.824 1.00 97.88 265 HIS A C 1
ATOM 2163 O O . HIS A 1 265 ? 5.159 -4.541 12.573 1.00 97.88 265 HIS A O 1
ATOM 2169 N N . ALA A 1 266 ? 4.652 -3.676 10.574 1.00 96.12 266 ALA A N 1
ATOM 2170 C CA . ALA A 1 266 ? 4.131 -4.913 10.006 1.00 96.12 266 ALA A CA 1
ATOM 2171 C C . ALA A 1 266 ? 5.218 -5.852 9.442 1.00 96.12 266 ALA A C 1
ATOM 2173 O O . ALA A 1 266 ? 4.907 -6.819 8.754 1.00 96.12 266 ALA A O 1
ATOM 2174 N N . GLY A 1 267 ? 6.500 -5.600 9.714 1.00 92.44 267 GLY A N 1
ATOM 2175 C CA . GLY A 1 267 ? 7.621 -6.341 9.129 1.00 92.44 267 GLY A CA 1
ATOM 2176 C C . GLY A 1 267 ? 7.970 -5.871 7.713 1.00 92.44 267 GLY A C 1
ATOM 2177 O O . GLY A 1 267 ? 9.014 -5.259 7.523 1.00 92.44 267 GLY A O 1
ATOM 2178 N N . ASP A 1 268 ? 7.092 -6.107 6.737 1.00 90.12 268 ASP A N 1
ATOM 2179 C CA . ASP A 1 268 ? 7.267 -5.741 5.317 1.00 90.12 268 ASP A CA 1
ATOM 2180 C C . ASP A 1 268 ? 6.904 -4.277 5.003 1.00 90.12 268 ASP A C 1
ATOM 2182 O O . ASP A 1 268 ? 7.376 -3.707 4.019 1.00 90.12 268 ASP A O 1
ATOM 2186 N N . HIS A 1 269 ? 6.108 -3.645 5.864 1.00 96.75 269 HIS A N 1
ATOM 2187 C CA . HIS A 1 269 ? 5.772 -2.226 5.793 1.00 96.75 269 HIS A CA 1
ATOM 2188 C C . HIS A 1 269 ? 5.551 -1.626 7.188 1.00 96.75 269 HIS A C 1
ATOM 2190 O O . HIS A 1 269 ? 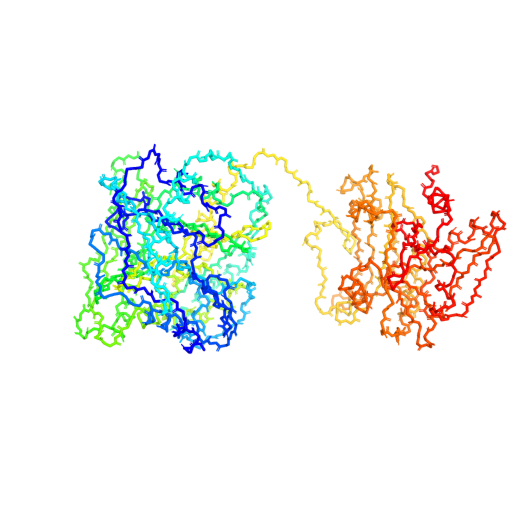5.520 -2.317 8.209 1.00 96.75 269 HIS A O 1
ATOM 2196 N N . THR A 1 270 ? 5.431 -0.302 7.239 1.00 97.81 270 THR A N 1
ATOM 2197 C CA . THR A 1 270 ? 5.137 0.470 8.450 1.00 97.81 270 THR A CA 1
ATOM 2198 C C . THR A 1 270 ? 3.954 1.395 8.201 1.00 97.81 270 THR A C 1
ATOM 2200 O O . THR A 1 270 ? 3.879 2.030 7.150 1.00 97.81 270 THR A O 1
ATOM 2203 N N . ILE A 1 271 ? 3.050 1.503 9.172 1.00 98.19 271 ILE A N 1
ATOM 2204 C CA . ILE A 1 271 ? 1.917 2.434 9.139 1.00 98.19 271 ILE A CA 1
ATOM 2205 C C . ILE A 1 271 ? 2.143 3.520 10.179 1.00 98.19 271 ILE A C 1
ATOM 2207 O O . ILE A 1 271 ? 2.460 3.224 11.330 1.00 98.19 271 ILE A O 1
ATOM 2211 N N . VAL A 1 272 ? 1.944 4.771 9.772 1.00 96.69 272 VAL A N 1
ATOM 2212 C CA . VAL A 1 272 ? 2.005 5.960 10.625 1.00 96.69 272 VAL A CA 1
ATOM 2213 C C . VAL A 1 272 ? 0.698 6.725 10.450 1.00 96.69 272 VAL A C 1
ATOM 2215 O O . VAL A 1 272 ? 0.434 7.255 9.375 1.00 96.69 272 VAL A O 1
ATOM 2218 N N . SER A 1 273 ? -0.143 6.771 11.481 1.00 95.56 273 SER A N 1
ATOM 2219 C CA . SER A 1 273 ? -1.481 7.369 11.424 1.00 95.56 273 SER A CA 1
ATOM 2220 C C . SER A 1 273 ? -1.654 8.495 12.432 1.00 95.56 273 SER A C 1
ATOM 2222 O O . SER A 1 273 ? -1.230 8.378 13.581 1.00 95.56 273 SER A O 1
ATOM 2224 N N . THR A 1 274 ? -2.323 9.565 12.001 1.00 92.94 274 THR A N 1
ATOM 2225 C CA . THR A 1 274 ? -2.602 10.774 12.792 1.00 92.94 274 THR A CA 1
ATOM 2226 C C . THR A 1 274 ? -4.108 11.068 12.839 1.00 92.94 274 THR A C 1
ATOM 2228 O O . THR A 1 274 ? -4.554 12.211 12.710 1.00 92.94 274 THR A O 1
ATOM 2231 N N . SER A 1 275 ? -4.915 10.013 12.957 1.00 92.44 275 SER A N 1
ATOM 2232 C CA . SER A 1 275 ? -6.360 10.112 12.771 1.00 92.44 275 SER A CA 1
ATOM 2233 C C . SER A 1 275 ? -7.050 10.881 13.908 1.00 92.44 275 SER A C 1
ATOM 2235 O O . SER A 1 275 ? -6.772 10.638 15.087 1.00 92.44 275 SER A O 1
ATOM 2237 N N . PRO A 1 276 ? -7.969 11.810 13.590 1.00 89.38 276 PRO A N 1
ATOM 2238 C CA . PRO A 1 276 ? -8.826 12.451 14.580 1.00 89.38 276 PRO A CA 1
ATOM 2239 C C . PRO A 1 276 ? -10.124 11.674 14.856 1.00 89.38 276 PRO A C 1
ATOM 2241 O O . PRO A 1 276 ? -10.777 11.954 15.855 1.00 89.38 276 PRO A O 1
ATOM 2244 N N . GLU A 1 277 ? -10.508 10.715 14.007 1.00 92.44 277 GLU A N 1
ATOM 2245 C CA . GLU A 1 277 ? -11.881 10.196 13.953 1.00 92.44 277 GLU A CA 1
ATOM 2246 C C . GLU A 1 277 ? -11.987 8.746 14.441 1.00 92.44 277 GLU A C 1
ATOM 2248 O O . GLU A 1 277 ? -11.284 7.848 13.962 1.00 92.44 277 GLU A O 1
ATOM 2253 N N . ARG A 1 278 ? -12.912 8.509 15.379 1.00 95.00 278 ARG A N 1
ATOM 2254 C CA . ARG A 1 278 ? -13.287 7.162 15.820 1.00 95.00 278 ARG A CA 1
ATOM 2255 C C . ARG A 1 278 ? -14.210 6.542 14.780 1.00 95.00 278 ARG A C 1
ATOM 2257 O O . ARG A 1 278 ? -15.248 7.111 14.464 1.00 95.00 278 ARG A O 1
ATOM 2264 N N . PHE A 1 279 ? -13.874 5.341 14.325 1.00 96.62 279 PHE A N 1
ATOM 2265 C CA . PHE A 1 279 ? -14.777 4.536 13.514 1.00 96.62 279 PHE A CA 1
ATOM 2266 C C . PHE A 1 279 ? -15.868 3.918 14.389 1.00 96.62 279 PHE A C 1
ATOM 2268 O O . PHE A 1 279 ? -17.047 4.198 14.196 1.00 96.62 279 PHE A O 1
ATOM 2275 N N . ILE A 1 280 ? -15.488 3.095 15.365 1.00 97.38 280 ILE A N 1
ATOM 2276 C CA . ILE A 1 280 ? -16.439 2.398 16.230 1.00 97.38 280 ILE A CA 1
ATOM 2277 C C . ILE A 1 280 ? -15.749 1.983 17.529 1.00 97.38 280 ILE A C 1
ATOM 2279 O O . ILE A 1 280 ? -14.594 1.552 17.535 1.00 97.38 280 ILE A O 1
ATOM 2283 N N . LYS A 1 281 ? -16.469 2.104 18.640 1.00 97.38 281 LYS A N 1
ATOM 2284 C CA . LYS A 1 281 ? -16.076 1.581 19.945 1.00 97.38 281 LYS A CA 1
ATOM 2285 C C . LYS A 1 281 ? -17.148 0.628 20.451 1.00 97.38 281 LYS A C 1
ATOM 2287 O O . LYS A 1 281 ? -18.335 0.904 20.322 1.00 97.38 281 LYS A O 1
ATOM 2292 N N . GLN A 1 282 ? -16.715 -0.459 21.074 1.00 96.69 282 GLN A N 1
ATOM 2293 C CA . GLN A 1 282 ? -17.566 -1.426 21.756 1.00 96.69 282 GLN A CA 1
ATOM 2294 C C . GLN A 1 282 ? -17.081 -1.620 23.194 1.00 96.69 282 GLN A C 1
ATOM 2296 O O . GLN A 1 282 ? -15.885 -1.752 23.466 1.00 96.69 282 GLN A O 1
ATOM 2301 N N . THR A 1 283 ? -18.015 -1.661 24.138 1.00 95.12 283 THR A N 1
ATOM 2302 C CA . THR A 1 283 ? -17.773 -2.058 25.528 1.00 95.12 283 THR A CA 1
ATOM 2303 C C . THR A 1 283 ? -18.874 -3.017 25.961 1.00 95.12 283 THR A C 1
ATOM 2305 O O . THR A 1 283 ? -19.990 -2.606 26.288 1.00 95.12 283 THR A O 1
ATOM 2308 N N . GLY A 1 284 ? -18.574 -4.317 25.916 1.00 93.38 284 GLY A N 1
ATOM 2309 C CA . GLY A 1 284 ? -19.585 -5.357 26.055 1.00 93.38 284 GLY A CA 1
ATOM 2310 C C . GLY A 1 284 ? -20.593 -5.255 24.918 1.00 93.38 284 GLY A C 1
ATOM 2311 O O . GLY A 1 284 ? -20.228 -5.405 23.756 1.00 93.38 284 GLY A O 1
ATOM 2312 N N . ARG A 1 285 ? -21.855 -4.965 25.243 1.00 95.25 285 ARG A N 1
ATOM 2313 C CA . ARG A 1 285 ? -22.908 -4.750 24.236 1.00 95.25 285 ARG A CA 1
ATOM 2314 C C . ARG A 1 285 ? -23.100 -3.288 23.850 1.00 95.25 285 ARG A C 1
A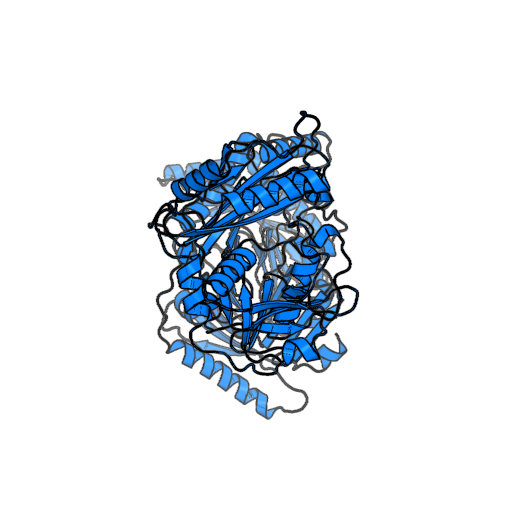TOM 2316 O O . ARG A 1 285 ? -23.774 -3.015 22.869 1.00 95.25 285 ARG A O 1
ATOM 2323 N N . HIS A 1 286 ? -22.546 -2.340 24.600 1.00 97.31 286 HIS A N 1
ATOM 2324 C CA . HIS A 1 286 ? -22.698 -0.931 24.256 1.00 97.31 286 HIS A CA 1
ATOM 2325 C C . HIS A 1 286 ? -21.760 -0.570 23.105 1.00 97.31 286 HIS A C 1
ATOM 2327 O O . HIS A 1 286 ? -20.567 -0.885 23.168 1.00 97.31 286 HIS A O 1
ATOM 2333 N N . VAL A 1 287 ? -22.293 0.087 22.078 1.00 97.69 287 VAL A N 1
ATOM 2334 C CA . VAL A 1 287 ? -21.540 0.523 20.899 1.00 97.69 287 VAL A CA 1
ATOM 2335 C C . VAL A 1 287 ? -21.683 2.027 20.711 1.00 97.69 287 VAL A C 1
ATOM 2337 O O . VAL A 1 287 ? -22.747 2.587 20.963 1.00 97.69 287 VAL A O 1
ATOM 2340 N N . GLU A 1 288 ? -20.609 2.676 20.273 1.00 96.56 288 GLU A N 1
ATOM 2341 C CA . GLU A 1 288 ? -20.541 4.124 20.065 1.00 96.56 288 GLU A CA 1
ATOM 2342 C C . GLU A 1 288 ? -19.729 4.425 18.802 1.00 96.56 288 GLU A C 1
ATOM 2344 O O . GLU A 1 288 ? -18.634 3.887 18.611 1.00 96.56 288 GLU A O 1
ATOM 2349 N N . THR A 1 289 ? -20.222 5.334 17.967 1.00 95.88 289 THR A N 1
ATOM 2350 C CA . THR A 1 289 ? -19.463 5.921 16.861 1.00 95.88 289 THR A CA 1
ATOM 2351 C C . THR A 1 289 ? -19.509 7.448 16.895 1.00 95.88 289 THR A C 1
ATOM 2353 O O . THR A 1 289 ? -20.442 8.038 17.450 1.00 95.88 289 THR A O 1
ATOM 2356 N N . ARG A 1 290 ? -18.472 8.089 16.340 1.00 94.19 290 ARG A N 1
ATOM 2357 C CA . ARG A 1 290 ? -18.268 9.542 16.403 1.00 94.19 290 ARG A CA 1
ATOM 2358 C C . ARG A 1 290 ? -17.882 10.129 15.044 1.00 94.19 290 ARG A C 1
ATOM 2360 O O . ARG A 1 290 ? -16.701 10.421 14.839 1.00 94.19 290 ARG A O 1
ATOM 2367 N N . PRO A 1 291 ? -18.839 10.287 14.114 1.00 92.25 291 PRO A N 1
ATOM 2368 C CA . PRO A 1 291 ? -18.566 10.932 12.837 1.00 92.25 291 PRO A CA 1
ATOM 2369 C C . PRO A 1 291 ? -18.132 12.382 13.026 1.00 92.25 291 PRO A C 1
ATOM 2371 O O . PRO A 1 291 ? -18.683 13.105 13.862 1.00 92.25 291 PRO A O 1
ATOM 2374 N N . ILE A 1 292 ? -17.186 12.808 12.189 1.00 89.06 292 ILE A N 1
ATOM 2375 C CA . ILE A 1 292 ? -16.702 14.187 12.143 1.00 89.06 292 ILE A CA 1
ATOM 2376 C C . ILE A 1 292 ? -17.037 14.808 10.786 1.00 89.06 292 ILE A C 1
ATOM 2378 O O . ILE A 1 292 ? -16.687 14.268 9.734 1.00 89.06 292 ILE A O 1
ATOM 2382 N N . LYS A 1 293 ? -17.675 15.982 10.803 1.00 88.00 293 LYS A N 1
ATOM 2383 C CA . LYS A 1 293 ? -17.863 16.847 9.627 1.00 88.00 293 LYS A CA 1
ATOM 2384 C C . LYS A 1 293 ? -17.721 18.306 10.028 1.00 88.00 293 LYS A C 1
ATOM 2386 O O . LYS A 1 293 ? -17.928 18.657 11.180 1.00 88.00 293 LYS A O 1
ATOM 2391 N N . GLY A 1 294 ? -17.321 19.147 9.082 1.00 84.19 294 GLY A N 1
ATOM 2392 C CA . GLY A 1 294 ? -17.002 20.538 9.367 1.00 84.19 294 GLY A CA 1
ATOM 2393 C C . GLY A 1 294 ? -15.690 20.703 10.132 1.00 84.19 294 GLY A C 1
ATOM 2394 O O . GLY A 1 294 ? -15.402 20.056 11.141 1.00 84.19 294 GLY A O 1
ATOM 2395 N N . THR A 1 295 ? -14.819 21.551 9.602 1.00 85.69 295 THR A N 1
ATOM 2396 C CA . THR A 1 295 ? -13.534 21.875 10.221 1.00 85.69 295 THR A CA 1
ATOM 2397 C C . THR A 1 295 ? -13.232 23.335 9.965 1.00 85.69 295 THR A C 1
ATOM 2399 O O . THR A 1 295 ? -13.242 23.775 8.819 1.00 85.69 295 THR A O 1
ATOM 2402 N N . ILE A 1 296 ? -12.920 24.079 11.020 1.00 85.75 296 ILE A N 1
ATOM 2403 C CA . ILE A 1 296 ? -12.461 25.463 10.899 1.00 85.75 296 ILE A CA 1
ATOM 2404 C C . ILE A 1 296 ? -11.202 25.657 11.738 1.00 85.75 296 ILE A C 1
ATOM 2406 O O . ILE A 1 296 ? -11.050 25.039 12.790 1.00 85.75 296 ILE A O 1
ATOM 2410 N N . ALA A 1 297 ? -10.276 26.488 11.265 1.00 87.56 297 ALA A N 1
ATOM 2411 C CA . ALA A 1 297 ? -9.072 26.818 12.018 1.00 87.56 297 ALA A CA 1
ATOM 2412 C C . ALA A 1 297 ? -9.417 27.568 13.315 1.00 87.56 297 ALA A C 1
ATOM 2414 O O . ALA A 1 297 ? -10.375 28.347 13.365 1.00 87.56 297 ALA A O 1
ATOM 2415 N N . ARG A 1 298 ? -8.598 27.364 14.350 1.00 88.75 298 ARG A N 1
ATOM 2416 C CA . ARG A 1 298 ? -8.641 28.199 15.559 1.00 88.75 298 ARG A CA 1
ATOM 2417 C C . ARG A 1 298 ? -8.313 29.649 15.200 1.00 88.75 298 ARG A C 1
ATOM 2419 O O . ARG A 1 298 ? -7.545 29.914 14.271 1.00 88.75 298 ARG A O 1
ATOM 2426 N N . GLY A 1 299 ? -8.924 30.586 15.913 1.00 87.94 299 GLY A N 1
ATOM 2427 C CA . GLY A 1 299 ? -8.659 32.011 15.741 1.00 87.94 299 GLY A CA 1
ATOM 2428 C C . GLY A 1 299 ? -7.293 32.402 16.300 1.00 87.94 299 GLY A C 1
ATOM 2429 O O . GLY A 1 299 ? -6.799 31.802 17.254 1.00 87.94 299 GLY A O 1
ATOM 2430 N N . LYS A 1 300 ? -6.678 33.444 15.734 1.00 91.06 300 LYS A N 1
ATOM 2431 C CA . LYS A 1 300 ? -5.419 34.010 16.252 1.00 91.06 300 LYS A CA 1
ATOM 2432 C C . LYS A 1 300 ? -5.644 34.856 17.507 1.00 91.06 300 LYS A C 1
ATOM 2434 O O . LYS A 1 300 ? -4.692 35.173 18.212 1.00 91.06 300 LYS A O 1
ATOM 2439 N N . THR A 1 301 ? -6.893 35.241 17.765 1.00 92.94 301 THR A N 1
ATOM 2440 C CA . THR A 1 301 ? -7.340 35.980 18.951 1.00 92.94 301 THR A CA 1
ATOM 2441 C C . THR A 1 301 ? -8.551 35.282 19.564 1.00 92.94 301 THR A C 1
ATOM 2443 O O . THR A 1 301 ? -9.276 34.597 18.850 1.00 92.94 301 THR A O 1
ATOM 2446 N N . GLU A 1 302 ? -8.818 35.483 20.857 1.00 92.88 302 GLU A N 1
ATOM 2447 C CA . GLU A 1 302 ? -9.991 34.889 21.528 1.00 92.88 302 GLU A CA 1
ATOM 2448 C C . GLU A 1 302 ? -11.311 35.247 20.836 1.00 92.88 302 GLU A C 1
ATOM 2450 O O . GLU A 1 302 ? -12.186 34.399 20.679 1.00 92.88 302 GLU A O 1
ATOM 2455 N N . LYS A 1 303 ? -11.432 36.495 20.370 1.00 94.62 303 LYS A N 1
ATOM 2456 C CA . LYS A 1 303 ? -12.610 36.962 19.637 1.00 94.62 303 LYS A CA 1
ATOM 2457 C C . LYS A 1 303 ? -12.771 36.223 18.307 1.00 94.62 303 LYS A C 1
ATOM 2459 O O . LYS A 1 303 ? -13.845 35.708 18.027 1.00 94.62 303 LYS A O 1
ATOM 2464 N N . GLU A 1 304 ? -11.702 36.143 17.515 1.00 93.31 304 GLU A N 1
ATOM 2465 C CA . GLU A 1 304 ? -11.708 35.408 16.243 1.00 93.31 304 GLU A CA 1
ATOM 2466 C C . GLU A 1 304 ? -11.980 33.911 16.460 1.00 93.31 304 GLU A C 1
ATOM 2468 O O . GLU A 1 304 ? -12.665 33.283 15.661 1.00 93.31 304 GLU A O 1
ATOM 2473 N N . ASP A 1 305 ? -11.477 33.336 17.554 1.00 93.00 305 ASP A N 1
ATOM 2474 C CA . ASP A 1 305 ? -11.666 31.925 17.885 1.00 93.00 305 ASP A CA 1
ATOM 2475 C C . ASP A 1 305 ? -13.131 31.608 18.210 1.00 93.00 305 ASP A C 1
ATOM 2477 O O . ASP A 1 305 ? -13.692 30.643 17.689 1.00 93.00 305 ASP A O 1
ATOM 2481 N N . GLN A 1 306 ? -13.777 32.473 18.997 1.00 92.94 306 GLN A N 1
ATOM 2482 C CA . GLN A 1 306 ? -15.212 32.396 19.274 1.00 92.94 306 GLN A CA 1
ATOM 2483 C C . GLN A 1 306 ? -16.045 32.598 18.002 1.00 92.94 306 GLN A C 1
ATOM 2485 O O . GLN A 1 306 ? -16.965 31.822 17.745 1.00 92.94 306 GLN A O 1
ATOM 2490 N N . GLU A 1 307 ? -15.709 33.599 17.182 1.00 94.44 307 GLU A N 1
ATOM 2491 C CA . GLU A 1 307 ? -16.389 33.862 15.907 1.00 94.44 307 GLU A CA 1
ATOM 2492 C C . GLU A 1 307 ? -16.272 32.676 14.941 1.00 94.44 307 GLU A C 1
ATOM 2494 O O . GLU A 1 307 ? -17.256 32.311 14.297 1.00 94.44 307 GLU A O 1
ATOM 2499 N N . ASN A 1 308 ? -15.100 32.038 14.856 1.00 92.69 308 ASN A N 1
ATOM 2500 C CA . ASN A 1 308 ? -14.895 30.845 14.038 1.00 92.69 308 ASN A CA 1
ATOM 2501 C C . ASN A 1 308 ? -15.724 29.661 14.553 1.00 92.69 308 ASN A C 1
ATOM 2503 O O . ASN A 1 308 ? -16.367 28.980 13.753 1.00 92.69 308 ASN A O 1
ATOM 2507 N N . GLY A 1 309 ? -15.754 29.436 15.870 1.00 92.19 309 GLY A N 1
ATOM 2508 C CA . GLY A 1 309 ? -16.582 28.396 16.483 1.00 92.19 309 GLY A CA 1
ATOM 2509 C C . GLY A 1 309 ? -18.074 28.584 16.190 1.00 92.19 309 GLY A C 1
ATOM 2510 O O . GLY A 1 309 ? -18.731 27.648 15.736 1.00 92.19 309 GLY A O 1
ATOM 2511 N N . ILE A 1 310 ? -18.593 29.805 16.367 1.00 93.12 310 ILE A N 1
ATOM 2512 C CA . ILE A 1 310 ? -19.989 30.153 16.044 1.00 93.12 310 ILE A CA 1
ATOM 2513 C C . ILE A 1 310 ? -20.261 29.934 14.553 1.00 93.12 310 ILE A C 1
ATOM 2515 O O . ILE A 1 310 ? -21.226 29.259 14.202 1.00 93.12 310 ILE A O 1
ATOM 2519 N N . ARG A 1 311 ? -19.376 30.426 13.675 1.00 93.25 311 ARG A N 1
ATOM 2520 C CA . ARG A 1 311 ? -19.514 30.277 12.220 1.00 93.25 311 ARG A CA 1
ATOM 2521 C C . ARG A 1 311 ? -19.620 28.814 11.798 1.00 93.25 311 ARG A C 1
ATOM 2523 O O . ARG A 1 311 ? -20.422 28.504 10.923 1.00 93.25 311 ARG A O 1
ATOM 2530 N N . LEU A 1 312 ? -18.820 27.929 12.396 1.00 92.56 312 LEU A N 1
ATOM 2531 C CA . LEU A 1 312 ? -18.882 26.500 12.099 1.00 92.56 312 LEU A CA 1
ATOM 2532 C C . LEU A 1 312 ? -20.203 25.887 12.586 1.00 92.56 312 LEU A C 1
ATOM 2534 O O . LEU A 1 312 ? -20.854 25.180 11.824 1.00 92.56 312 LEU A O 1
ATOM 2538 N N . CYS A 1 313 ? -20.636 26.197 13.810 1.00 91.62 313 CYS A N 1
ATOM 2539 C CA . CYS A 1 313 ? -21.913 25.717 14.353 1.00 91.62 313 CYS A CA 1
ATOM 2540 C C . CYS A 1 313 ? -23.138 26.181 13.544 1.00 91.62 313 CYS A C 1
ATOM 2542 O O . CYS A 1 313 ? -24.137 25.464 13.478 1.00 91.62 313 CYS A O 1
ATOM 2544 N N . GLU A 1 314 ? -23.074 27.368 12.938 1.00 93.75 314 GLU A N 1
ATOM 2545 C CA . GLU A 1 314 ? -24.144 27.952 12.118 1.00 93.75 314 GLU A CA 1
ATOM 2546 C C . GLU A 1 314 ? -24.065 27.556 10.630 1.00 93.75 314 GLU A C 1
ATOM 2548 O O . GLU A 1 314 ? -24.946 27.911 9.839 1.00 93.75 314 GLU A O 1
ATOM 2553 N N . SER A 1 315 ? -23.034 26.805 10.225 1.00 91.81 315 SER A N 1
ATOM 2554 C CA . SER A 1 315 ? -22.848 26.372 8.842 1.00 91.81 315 SER A CA 1
ATOM 2555 C C . SER A 1 315 ? -23.909 25.352 8.430 1.00 91.81 315 SER A C 1
ATOM 2557 O O . SER A 1 315 ? -23.883 24.184 8.819 1.00 91.81 315 SER A O 1
ATOM 2559 N N . ARG A 1 316 ? -24.842 25.783 7.573 1.00 89.69 316 ARG A N 1
ATOM 2560 C CA . ARG A 1 316 ? -25.887 24.908 7.013 1.00 89.69 316 ARG A CA 1
ATOM 2561 C C . ARG A 1 316 ? -25.320 23.778 6.155 1.00 89.69 316 ARG A C 1
ATOM 2563 O O . ARG A 1 316 ? -25.916 22.706 6.121 1.00 89.69 316 ARG A O 1
ATOM 2570 N N . LYS A 1 317 ? -24.195 24.019 5.470 1.00 85.69 317 LYS A N 1
ATOM 2571 C CA . LYS A 1 317 ? -23.516 23.004 4.653 1.00 85.69 317 LYS A CA 1
ATOM 2572 C C . LYS A 1 317 ? -22.993 21.875 5.543 1.00 85.69 317 LYS A C 1
ATOM 2574 O O . LYS A 1 317 ? -23.342 20.719 5.328 1.00 85.69 317 LYS A O 1
ATOM 2579 N N . ASP A 1 318 ? -22.216 22.226 6.568 1.00 86.94 318 ASP A N 1
ATOM 2580 C CA . ASP A 1 318 ? -21.599 21.242 7.464 1.00 86.94 318 ASP A CA 1
ATOM 2581 C C . ASP A 1 318 ? -22.651 20.474 8.282 1.00 86.94 318 ASP A C 1
ATOM 2583 O O . ASP A 1 318 ? -22.506 19.272 8.492 1.00 86.94 318 ASP A O 1
ATOM 2587 N N . ASP A 1 319 ? -23.743 21.134 8.691 1.00 88.56 319 ASP A N 1
ATOM 2588 C CA . ASP A 1 319 ? -24.879 20.480 9.357 1.00 88.56 319 ASP A CA 1
ATOM 2589 C C . ASP A 1 319 ? -25.581 19.459 8.453 1.00 88.56 319 ASP A C 1
ATOM 2591 O O . ASP A 1 319 ? -25.892 18.351 8.895 1.00 88.56 319 ASP A O 1
ATOM 2595 N N . ALA A 1 320 ? -25.812 19.804 7.183 1.00 86.75 320 ALA A N 1
ATOM 2596 C CA . ALA A 1 320 ? -26.442 18.902 6.224 1.00 86.75 320 ALA A CA 1
ATOM 2597 C C . ALA A 1 320 ? -25.570 17.665 5.959 1.00 86.75 320 ALA A C 1
ATOM 2599 O O . ALA A 1 320 ? -26.065 16.538 6.038 1.00 86.75 320 ALA A O 1
ATOM 2600 N N . GLU A 1 321 ? -24.268 17.859 5.722 1.00 86.94 321 GLU A N 1
ATOM 2601 C CA . GLU A 1 321 ? -23.323 16.751 5.558 1.00 86.94 321 GLU A CA 1
ATOM 2602 C C . GLU A 1 321 ? -23.262 15.872 6.813 1.00 86.94 321 GLU A C 1
ATOM 2604 O O . GLU A 1 321 ? -23.357 14.648 6.712 1.00 86.94 321 GLU A O 1
ATOM 2609 N N . LEU A 1 322 ? -23.140 16.471 8.006 1.00 89.25 322 LEU A N 1
ATOM 2610 C CA . LEU A 1 322 ? -23.067 15.708 9.253 1.00 89.25 322 LEU A CA 1
ATOM 2611 C C . LEU A 1 322 ? -24.349 14.915 9.502 1.00 89.25 322 LEU A C 1
ATOM 2613 O O . LEU A 1 322 ? -24.276 13.746 9.871 1.00 89.25 322 LEU A O 1
ATOM 2617 N N . THR A 1 323 ? -25.513 15.524 9.278 1.00 91.44 323 THR A N 1
ATOM 2618 C CA . THR A 1 323 ? -26.818 14.875 9.462 1.00 91.44 323 THR A CA 1
ATOM 2619 C C . THR A 1 323 ? -26.961 13.657 8.552 1.00 91.44 323 THR A C 1
ATOM 2621 O O . THR A 1 323 ? -27.335 12.585 9.022 1.00 91.44 323 THR A O 1
ATOM 2624 N N . MET A 1 324 ? -26.573 13.776 7.281 1.00 89.00 324 MET A N 1
ATOM 2625 C CA . MET A 1 324 ? -26.596 12.652 6.343 1.00 89.00 324 MET A CA 1
ATOM 2626 C C . MET A 1 324 ? -25.688 11.497 6.793 1.00 89.00 324 MET A C 1
ATOM 2628 O O . MET A 1 324 ? -26.083 10.333 6.710 1.00 89.00 324 MET A O 1
ATOM 2632 N N . ILE A 1 325 ? -24.481 11.795 7.291 1.00 90.44 325 ILE A N 1
ATOM 2633 C CA . ILE A 1 325 ? -23.575 10.763 7.819 1.00 90.44 325 ILE A CA 1
ATOM 2634 C C . ILE A 1 325 ? -24.137 10.129 9.094 1.00 90.44 325 ILE A C 1
ATOM 2636 O O . ILE A 1 325 ? -24.071 8.909 9.242 1.00 90.44 325 ILE A O 1
ATOM 2640 N N . VAL A 1 326 ? -24.714 10.923 9.998 1.00 93.50 326 VAL A N 1
ATOM 2641 C CA . VAL A 1 326 ? -25.367 10.417 11.213 1.00 93.50 326 VAL A CA 1
ATOM 2642 C C . VAL A 1 326 ? -26.493 9.452 10.852 1.00 93.50 326 VAL A C 1
ATOM 2644 O O . VAL A 1 326 ? -26.561 8.368 11.428 1.00 93.50 326 VAL A O 1
ATOM 2647 N N . ASP A 1 327 ? -27.330 9.780 9.870 1.00 92.75 327 ASP A N 1
ATOM 2648 C CA . ASP A 1 327 ? -28.404 8.889 9.425 1.00 92.75 327 ASP A CA 1
ATOM 2649 C C . ASP A 1 327 ? -27.880 7.596 8.792 1.00 92.75 327 ASP A C 1
ATOM 2651 O O . ASP A 1 327 ? -28.393 6.517 9.105 1.00 92.75 327 ASP A O 1
ATOM 2655 N N . LEU A 1 328 ? -26.814 7.664 7.987 1.00 92.06 328 LEU A N 1
ATOM 2656 C CA . LEU A 1 328 ? -26.148 6.469 7.461 1.00 92.06 328 LEU A CA 1
ATOM 2657 C C . LEU A 1 328 ? -25.644 5.565 8.597 1.00 92.06 328 LEU A C 1
ATOM 2659 O O . LEU A 1 328 ? -25.865 4.356 8.575 1.00 92.06 328 LEU A O 1
ATOM 2663 N N . MET A 1 329 ? -25.024 6.142 9.624 1.00 92.19 329 MET A N 1
ATOM 2664 C CA . MET A 1 329 ? -24.508 5.380 10.763 1.00 92.19 329 MET A CA 1
ATOM 2665 C C . MET A 1 329 ? -25.613 4.806 11.644 1.00 92.19 329 MET A C 1
ATOM 2667 O O . MET A 1 329 ? -25.475 3.690 12.143 1.00 92.19 329 MET A O 1
ATOM 2671 N N . ARG A 1 330 ? -26.726 5.528 11.815 1.00 95.06 330 ARG A N 1
ATOM 2672 C CA . ARG A 1 330 ? -27.915 4.995 12.490 1.00 95.06 330 ARG A CA 1
ATOM 2673 C C . ARG A 1 330 ? -28.446 3.771 11.751 1.00 95.06 330 ARG A C 1
ATOM 2675 O O . ARG A 1 330 ? -28.749 2.768 12.394 1.00 95.06 330 ARG A O 1
ATOM 2682 N N . ASN A 1 331 ? -28.520 3.843 10.421 1.00 93.88 331 ASN A N 1
ATOM 2683 C CA . ASN A 1 331 ? -28.919 2.718 9.585 1.00 93.88 331 ASN A CA 1
ATOM 2684 C C . ASN A 1 331 ? -27.953 1.534 9.743 1.00 93.88 331 ASN A C 1
ATOM 2686 O O . ASN A 1 331 ? -28.400 0.425 10.027 1.00 93.88 331 ASN A O 1
ATOM 2690 N N . ASP A 1 332 ? -26.644 1.769 9.653 1.00 94.12 332 ASP A N 1
ATOM 2691 C CA . ASP A 1 332 ? -25.634 0.716 9.795 1.00 94.12 332 ASP A CA 1
ATOM 2692 C C . ASP A 1 332 ? -25.700 0.025 11.167 1.00 94.12 332 ASP A C 1
ATOM 2694 O O . ASP A 1 332 ? -25.746 -1.204 11.241 1.00 94.12 332 ASP A O 1
ATOM 2698 N N . LEU A 1 333 ? -25.768 0.800 12.258 1.00 95.94 333 LEU A N 1
ATOM 2699 C CA . LEU A 1 333 ? -25.875 0.264 13.618 1.00 95.94 333 LEU A CA 1
ATOM 2700 C C . LEU A 1 333 ? -27.180 -0.507 13.831 1.00 95.94 333 LEU A C 1
ATOM 2702 O O . LEU A 1 333 ? -27.179 -1.537 14.507 1.00 95.94 333 LEU A O 1
ATOM 2706 N N . SER A 1 334 ? -28.293 -0.051 13.247 1.00 96.31 334 SER A N 1
ATOM 2707 C CA . SER A 1 334 ? -29.606 -0.689 13.424 1.00 96.31 334 SER A CA 1
ATOM 2708 C C . SER A 1 334 ? -29.666 -2.137 12.922 1.00 96.31 334 SER A C 1
ATOM 2710 O O . SER A 1 334 ? -30.521 -2.896 13.364 1.00 96.31 334 SER A O 1
ATOM 2712 N N . ARG A 1 335 ? -28.734 -2.548 12.050 1.00 95.50 335 ARG A N 1
ATOM 2713 C CA . ARG A 1 335 ? -28.652 -3.913 11.503 1.00 95.50 335 ARG A CA 1
ATOM 2714 C C . ARG A 1 335 ? -28.232 -4.968 12.532 1.00 95.50 335 ARG A C 1
ATOM 2716 O O . ARG A 1 335 ? -28.448 -6.152 12.291 1.00 95.50 335 ARG A O 1
ATOM 2723 N N . VAL A 1 336 ? -27.575 -4.557 13.619 1.00 97.38 336 VAL A N 1
ATOM 2724 C CA . VAL A 1 336 ? -26.952 -5.461 14.612 1.00 97.38 336 VAL A CA 1
ATOM 2725 C C . VAL A 1 336 ? -27.240 -5.064 16.062 1.00 97.38 336 VAL A C 1
ATOM 2727 O O . VAL A 1 336 ? -26.734 -5.685 16.997 1.00 97.38 336 VAL A O 1
ATOM 2730 N N . THR A 1 337 ? -28.033 -4.015 16.271 1.00 97.94 337 THR A N 1
ATOM 2731 C CA . THR A 1 337 ? -28.393 -3.510 17.601 1.00 97.94 337 THR A CA 1
ATOM 2732 C C . THR A 1 337 ? -29.862 -3.771 17.907 1.00 97.94 337 THR A C 1
ATOM 2734 O O . THR A 1 337 ? -30.697 -3.887 17.014 1.00 97.94 337 THR A O 1
ATOM 2737 N N . CYS A 1 338 ? -30.183 -3.855 19.197 1.00 97.62 338 CYS A N 1
ATOM 2738 C CA . CYS A 1 338 ? -31.530 -4.068 19.694 1.00 97.62 338 CYS A CA 1
ATOM 2739 C C . CYS A 1 338 ? -32.469 -2.993 19.133 1.00 97.62 338 CYS A C 1
ATOM 2741 O O . CYS A 1 338 ? -32.130 -1.803 19.114 1.00 97.62 338 CYS A O 1
ATOM 2743 N N . HIS A 1 339 ? -33.672 -3.401 18.729 1.00 94.44 339 HIS A N 1
ATOM 2744 C CA . HIS A 1 339 ? -34.674 -2.485 18.194 1.00 94.44 339 HIS A CA 1
ATOM 2745 C C . HIS A 1 339 ? -34.913 -1.286 19.130 1.00 94.44 339 HIS A C 1
ATOM 2747 O O . HIS A 1 339 ? -35.133 -1.457 20.329 1.00 94.44 339 HIS A O 1
ATOM 2753 N N . GLY A 1 340 ? -34.852 -0.070 18.581 1.00 94.12 340 GLY A N 1
ATOM 2754 C CA . GLY A 1 340 ? -35.039 1.177 19.331 1.00 94.12 340 GLY A CA 1
ATOM 2755 C C . GLY A 1 340 ? -33.859 1.607 20.216 1.00 94.12 340 GLY A C 1
ATOM 2756 O O . GLY A 1 340 ? -33.953 2.654 20.847 1.00 94.12 340 GLY A O 1
ATOM 2757 N N . SER A 1 341 ? -32.752 0.853 20.263 1.00 97.19 341 SER A N 1
ATOM 2758 C CA . SER A 1 341 ? -31.577 1.217 21.077 1.00 97.19 341 SER A CA 1
ATOM 2759 C C . SER A 1 341 ? -30.674 2.272 20.433 1.00 97.19 341 SER A C 1
ATOM 2761 O O . SER A 1 341 ? -29.902 2.915 21.141 1.00 97.19 341 SER A O 1
ATOM 2763 N N . VAL A 1 342 ? -30.762 2.459 19.109 1.00 97.75 342 VAL A N 1
ATOM 2764 C CA . VAL A 1 342 ? -29.919 3.416 18.382 1.00 97.75 342 VAL A CA 1
ATOM 2765 C C . VAL A 1 342 ? -30.371 4.847 18.657 1.00 97.75 342 VAL A C 1
ATOM 2767 O O . VAL A 1 342 ? -31.460 5.253 18.244 1.00 97.75 342 VAL A O 1
ATOM 2770 N N . VAL A 1 343 ? -29.509 5.633 19.300 1.00 97.25 343 VAL A N 1
ATOM 2771 C CA . VAL A 1 343 ? -29.787 7.016 19.700 1.00 97.25 343 VAL A CA 1
ATOM 2772 C C . VAL A 1 343 ? -28.664 7.957 19.275 1.00 97.25 343 VAL A C 1
ATOM 2774 O O . VAL A 1 343 ? -27.484 7.631 19.370 1.00 97.25 343 VAL A O 1
ATOM 2777 N N . VAL A 1 344 ? -29.034 9.156 18.822 1.00 97.31 344 VAL A N 1
ATOM 2778 C CA . VAL A 1 344 ? -28.086 10.261 18.621 1.00 97.31 344 VAL A CA 1
ATOM 2779 C C . VAL A 1 344 ? -28.006 11.017 19.937 1.00 97.31 344 VAL A C 1
ATOM 2781 O O . VAL A 1 344 ? -28.900 11.796 20.265 1.00 97.31 344 VAL A O 1
ATOM 2784 N N . ARG A 1 345 ? -26.975 10.732 20.731 1.00 95.88 345 ARG A N 1
ATOM 2785 C CA . ARG A 1 345 ? -26.825 11.295 22.077 1.00 95.88 345 ARG A CA 1
ATOM 2786 C C . ARG A 1 345 ? -26.421 12.762 22.040 1.00 95.88 345 ARG A C 1
ATOM 2788 O O . ARG A 1 345 ? -26.900 13.558 22.842 1.00 95.88 345 ARG A O 1
ATOM 2795 N N . GLU A 1 346 ? -25.554 13.103 21.098 1.00 94.06 346 GLU A N 1
ATOM 2796 C CA . GLU A 1 346 ? -25.103 14.465 20.847 1.00 94.06 346 GLU A CA 1
ATOM 2797 C C . GLU A 1 346 ? -25.077 14.691 19.337 1.00 94.06 346 GLU A C 1
ATOM 2799 O O . GLU A 1 346 ? -24.583 13.844 18.592 1.00 94.06 346 GLU A O 1
ATOM 2804 N N . HIS A 1 347 ? -25.610 15.823 18.878 1.00 92.88 347 HIS A N 1
ATOM 2805 C CA . HIS A 1 347 ? -25.559 16.225 17.473 1.00 92.88 347 HIS A CA 1
ATOM 2806 C C . HIS A 1 347 ? -24.878 17.584 17.365 1.00 92.88 347 HIS A C 1
ATOM 2808 O O . HIS A 1 347 ? -25.278 18.513 18.068 1.00 92.88 347 HIS A O 1
ATOM 2814 N N . LYS A 1 348 ? -23.870 17.702 16.492 1.00 90.25 348 LYS A N 1
ATOM 2815 C CA . LYS A 1 348 ? -23.071 18.930 16.305 1.00 90.25 348 LYS A CA 1
ATOM 2816 C C . LYS A 1 348 ? -22.399 19.449 17.584 1.00 90.25 348 LYS A C 1
ATOM 2818 O O . LYS A 1 348 ? -22.377 20.655 17.837 1.00 90.25 348 LYS A O 1
ATOM 2823 N N . ARG A 1 349 ? -21.810 18.569 18.396 1.00 93.25 349 ARG A N 1
ATOM 2824 C CA . ARG A 1 349 ? -20.912 19.017 19.465 1.00 93.25 349 ARG A CA 1
ATOM 2825 C C . ARG A 1 349 ? -19.682 19.674 18.834 1.00 93.25 349 ARG A C 1
ATOM 2827 O O . ARG A 1 349 ? -18.955 19.029 18.083 1.00 93.25 349 ARG A O 1
ATOM 2834 N N . LEU A 1 350 ? -19.425 20.932 19.184 1.00 91.81 350 LEU A N 1
ATOM 2835 C CA . LEU A 1 350 ? -18.188 21.623 18.829 1.00 91.81 350 LEU A CA 1
ATOM 2836 C C . LEU A 1 350 ? -17.042 21.124 19.720 1.00 91.81 350 LEU A C 1
ATOM 2838 O O . LEU A 1 350 ? -17.059 21.328 20.934 1.00 91.81 350 LEU A O 1
ATOM 2842 N N . GLU A 1 351 ? -16.034 20.499 19.121 1.00 90.19 351 GLU A N 1
ATOM 2843 C CA . GLU A 1 351 ? -14.841 20.029 19.823 1.00 90.19 351 GLU A CA 1
ATOM 2844 C C . GLU A 1 351 ? -13.618 20.895 19.484 1.00 90.19 351 GLU A C 1
ATOM 2846 O O . GLU A 1 351 ? -13.193 20.929 18.323 1.00 90.19 351 GLU A O 1
ATOM 2851 N N . PRO A 1 352 ? -13.019 21.589 20.473 1.00 87.81 352 PRO A N 1
ATOM 2852 C CA . PRO A 1 352 ? -11.776 22.323 20.276 1.00 87.81 352 PRO A CA 1
ATOM 2853 C C . PRO A 1 352 ? -10.571 21.382 20.248 1.00 87.81 352 PRO A C 1
ATOM 2855 O O . PRO A 1 352 ? -10.319 20.640 21.197 1.00 87.81 352 PRO A O 1
ATOM 2858 N N . TYR A 1 353 ? -9.765 21.483 19.199 1.00 83.81 353 TYR A N 1
ATOM 2859 C CA . TYR A 1 353 ? -8.422 20.914 19.116 1.00 83.81 353 TYR A CA 1
ATOM 2860 C C . TYR A 1 353 ? -7.386 22.043 19.147 1.00 83.81 353 TYR A C 1
ATOM 2862 O O . TYR A 1 353 ? -7.726 23.229 19.146 1.00 83.81 353 TYR A O 1
ATOM 2870 N N . GLU A 1 354 ? -6.104 21.679 19.186 1.00 80.25 354 GLU A N 1
ATOM 2871 C CA . GLU A 1 354 ? -5.005 22.650 19.251 1.00 80.25 354 GLU A CA 1
ATOM 2872 C C . GLU A 1 354 ? -5.057 23.659 18.092 1.00 80.25 354 GLU A C 1
ATOM 2874 O O . GLU A 1 354 ? -4.967 24.859 18.327 1.00 80.25 354 GLU A O 1
ATOM 2879 N N . ASN A 1 355 ? -5.306 23.181 16.866 1.00 81.50 355 ASN A N 1
ATOM 2880 C CA . ASN A 1 355 ? -5.247 24.001 15.650 1.00 81.50 355 ASN A CA 1
ATOM 2881 C C . ASN A 1 355 ? -6.594 24.187 14.932 1.00 81.50 355 ASN A C 1
ATOM 2883 O O . ASN A 1 355 ? -6.718 25.070 14.083 1.00 81.50 355 ASN A O 1
ATOM 2887 N N . VAL A 1 356 ? -7.614 23.383 15.254 1.00 86.19 356 VAL A N 1
ATOM 2888 C CA . VAL A 1 356 ? -8.930 23.425 14.587 1.00 86.19 356 VAL A CA 1
ATOM 2889 C C . VAL A 1 356 ? -10.089 23.195 15.560 1.00 86.19 356 VAL A C 1
ATOM 2891 O O . VAL A 1 356 ? -9.891 22.652 16.642 1.00 86.19 356 VAL A O 1
ATOM 2894 N N . PHE A 1 357 ? -11.303 23.564 15.158 1.00 89.06 357 PHE A N 1
ATOM 2895 C CA . PHE A 1 357 ? -12.545 23.014 15.696 1.00 89.06 357 PHE A CA 1
ATOM 2896 C C . PHE A 1 357 ? -13.106 21.939 14.760 1.00 89.06 357 PHE A C 1
ATOM 2898 O O . PHE A 1 357 ? -12.986 22.057 13.538 1.00 89.06 357 PHE A O 1
ATOM 2905 N N . HIS A 1 358 ? -13.769 20.941 15.341 1.00 90.56 358 HIS A N 1
ATOM 2906 C CA . HIS A 1 358 ? -14.534 19.914 14.630 1.00 90.56 358 HIS A CA 1
ATOM 2907 C C . HIS A 1 358 ? -15.985 19.888 15.124 1.00 90.56 358 HIS A C 1
ATOM 2909 O O . HIS A 1 358 ? -16.210 20.080 16.320 1.00 90.56 358 HIS A O 1
ATOM 2915 N N . LEU A 1 359 ? -16.959 19.629 14.238 1.00 92.50 359 LEU A N 1
ATOM 2916 C CA . LEU A 1 359 ? -18.291 19.206 14.682 1.00 92.50 359 LEU A CA 1
ATOM 2917 C C . LEU A 1 359 ? -18.329 17.685 14.743 1.00 92.50 359 LEU A C 1
ATOM 2919 O O . LEU A 1 359 ? -17.986 16.990 13.783 1.00 92.50 359 LEU A O 1
ATOM 2923 N N . VAL A 1 360 ? -18.752 17.184 15.894 1.00 92.38 360 VAL A N 1
ATOM 2924 C CA . VAL A 1 360 ? -18.821 15.759 16.193 1.00 92.38 360 VAL A CA 1
ATOM 2925 C C . VAL A 1 360 ? -20.241 15.421 16.615 1.00 92.38 360 VAL A C 1
ATOM 2927 O O . VAL A 1 360 ? -20.852 16.139 17.407 1.00 92.38 360 VAL A O 1
ATOM 2930 N N . SER A 1 361 ? -20.764 14.316 16.104 1.00 94.69 361 SER A N 1
ATOM 2931 C CA . SER A 1 361 ? -21.997 13.719 16.623 1.00 94.69 361 SER A CA 1
ATOM 2932 C C . SER A 1 361 ? -21.663 12.396 17.299 1.00 94.69 361 SER A C 1
ATOM 2934 O O . SER A 1 361 ? -20.686 11.747 16.940 1.00 94.69 361 SER A O 1
ATOM 2936 N N . VAL A 1 362 ? -22.448 11.998 18.296 1.00 95.62 362 VAL A N 1
ATOM 2937 C CA . VAL A 1 362 ? -22.265 10.739 19.026 1.00 95.62 362 VAL A CA 1
ATOM 2938 C C . VAL A 1 362 ? -23.503 9.886 18.806 1.00 95.62 362 VAL A C 1
ATOM 2940 O O . VAL A 1 362 ? -24.599 10.256 19.234 1.00 95.62 362 VAL A O 1
ATOM 2943 N N . VAL A 1 363 ? -23.324 8.754 18.126 1.00 96.88 363 VAL A N 1
ATOM 2944 C CA . VAL A 1 363 ? -24.390 7.775 17.889 1.00 96.88 363 VAL A CA 1
ATOM 2945 C C . VAL A 1 363 ? -24.075 6.523 18.693 1.00 96.88 363 VAL A C 1
ATOM 2947 O O . VAL A 1 363 ? -22.998 5.941 18.557 1.00 96.88 363 VAL A O 1
ATOM 2950 N N . GLU A 1 364 ? -25.016 6.126 19.540 1.00 97.75 364 GLU A N 1
ATOM 2951 C CA . GLU A 1 364 ? -24.895 4.986 20.444 1.00 97.75 364 GLU A CA 1
ATOM 2952 C C . GLU A 1 364 ? -25.945 3.923 20.119 1.00 97.75 364 GLU A C 1
ATOM 2954 O O . GLU A 1 364 ? -26.985 4.225 19.535 1.00 97.75 364 GLU A O 1
ATOM 2959 N N . GLY A 1 365 ? -25.686 2.683 20.529 1.00 97.69 365 GLY A N 1
ATOM 2960 C CA . GLY A 1 365 ? -26.643 1.583 20.458 1.00 97.69 365 GLY A CA 1
ATOM 2961 C C . GLY A 1 365 ? -26.303 0.453 21.427 1.00 97.69 365 GLY A C 1
ATOM 2962 O O . GLY A 1 365 ? -25.253 0.456 22.079 1.00 97.69 365 GLY A O 1
ATOM 2963 N N . GLU A 1 366 ? -27.191 -0.535 21.515 1.00 98.12 366 GLU A N 1
ATOM 2964 C CA . GLU A 1 366 ? -26.954 -1.758 22.282 1.00 98.12 366 GLU A CA 1
ATOM 2965 C C . GLU A 1 366 ? -26.999 -2.974 21.359 1.00 98.12 366 GLU A C 1
ATOM 2967 O O . GLU A 1 366 ? -28.040 -3.303 20.803 1.00 98.12 366 GLU A O 1
ATOM 2972 N N . LEU A 1 367 ? -25.867 -3.652 21.201 1.00 97.50 367 LEU A N 1
ATOM 2973 C CA . LEU A 1 367 ? -25.703 -4.843 20.379 1.00 97.50 367 LEU A CA 1
ATOM 2974 C C . LEU A 1 367 ? -26.693 -5.951 20.794 1.00 97.50 367 LEU A C 1
ATOM 2976 O O . LEU A 1 367 ? -26.932 -6.182 21.990 1.00 97.50 367 LEU A O 1
ATOM 2980 N N . GLU A 1 368 ? -27.276 -6.642 19.812 1.00 97.56 368 GLU A N 1
ATOM 2981 C CA . GLU A 1 368 ? -28.119 -7.815 20.071 1.00 97.56 368 GLU A CA 1
ATOM 2982 C C . GLU A 1 368 ? -27.322 -8.929 20.774 1.00 97.56 368 GLU A C 1
ATOM 2984 O O . GLU A 1 368 ? -26.094 -8.989 20.717 1.00 97.56 368 GLU A O 1
ATOM 2989 N N . LYS A 1 369 ? -28.017 -9.806 21.510 1.00 93.81 369 LYS A N 1
ATOM 2990 C CA . LYS A 1 369 ? -27.367 -10.788 22.402 1.00 93.81 369 LYS A CA 1
ATOM 2991 C C . LYS A 1 369 ? -26.524 -11.833 21.664 1.00 93.81 369 LYS A C 1
ATOM 2993 O O . LYS A 1 369 ? -25.615 -12.393 22.268 1.00 93.81 369 LYS A O 1
ATOM 2998 N N . ASP A 1 370 ? -26.864 -12.127 20.418 1.00 93.44 370 ASP A N 1
ATOM 2999 C CA . ASP A 1 370 ? -26.240 -13.125 19.549 1.00 93.44 370 ASP A CA 1
ATOM 3000 C C . ASP A 1 370 ? -25.206 -12.528 18.584 1.00 93.44 370 ASP A C 1
ATOM 3002 O O . ASP A 1 370 ? -24.571 -13.278 17.847 1.00 93.44 370 ASP A O 1
ATOM 3006 N N . LYS A 1 371 ? -25.017 -11.203 18.596 1.00 96.19 371 LYS A N 1
ATOM 3007 C CA . LYS A 1 371 ? -24.080 -10.506 17.710 1.00 96.19 371 LYS A CA 1
ATOM 3008 C C . LYS A 1 371 ? -22.729 -10.292 18.376 1.00 96.19 371 LYS A C 1
ATOM 3010 O O . LYS A 1 371 ? -22.624 -10.106 19.590 1.00 96.19 371 LYS A O 1
ATOM 3015 N N . THR A 1 372 ? -21.684 -10.289 17.561 1.00 95.62 372 THR A N 1
ATOM 3016 C CA . THR A 1 372 ? -20.288 -10.157 17.987 1.00 95.62 372 THR A CA 1
ATOM 3017 C C . THR A 1 372 ? -19.664 -8.842 17.511 1.00 95.62 372 THR A C 1
ATOM 3019 O O . THR A 1 372 ? -20.256 -8.070 16.754 1.00 95.62 372 THR A O 1
ATOM 3022 N N . SER A 1 373 ? -18.413 -8.592 17.913 1.00 96.25 373 SER A N 1
ATOM 3023 C CA . SER A 1 373 ? -17.606 -7.496 17.358 1.00 96.25 373 SER A CA 1
ATOM 3024 C C . SER A 1 373 ? -17.415 -7.605 15.843 1.00 96.25 373 SER A C 1
ATOM 3026 O O . SER A 1 373 ? -17.298 -6.584 15.171 1.00 96.25 373 SER A O 1
ATOM 3028 N N . ILE A 1 374 ? -17.392 -8.823 15.293 1.00 97.44 374 ILE A N 1
ATOM 3029 C CA . ILE A 1 374 ? -17.218 -9.039 13.854 1.00 97.44 374 ILE A CA 1
ATOM 3030 C C . ILE A 1 374 ? -18.504 -8.725 13.101 1.00 97.44 374 ILE A C 1
ATOM 3032 O O . ILE A 1 374 ? -18.430 -8.022 12.097 1.00 97.44 374 ILE A O 1
ATOM 3036 N N . ASP A 1 375 ? -19.666 -9.126 13.626 1.00 97.56 375 ASP A N 1
ATOM 3037 C CA . ASP A 1 375 ? -20.959 -8.715 13.064 1.00 97.56 375 ASP A CA 1
ATOM 3038 C C . ASP A 1 375 ? -21.078 -7.185 13.032 1.00 97.56 375 ASP A C 1
ATOM 3040 O O . ASP A 1 375 ? -21.509 -6.605 12.034 1.00 97.56 375 ASP A O 1
ATOM 3044 N N . LEU A 1 376 ? -20.633 -6.515 14.103 1.00 97.75 376 LEU A N 1
ATOM 3045 C CA . LEU A 1 376 ? -20.611 -5.056 14.185 1.00 97.75 376 LEU A CA 1
ATOM 3046 C C . LEU A 1 376 ? -19.707 -4.425 13.121 1.00 97.75 376 LEU A C 1
ATOM 3048 O O . LEU A 1 376 ? -20.129 -3.478 12.453 1.00 97.75 376 LEU A O 1
ATOM 3052 N N . ILE A 1 377 ? -18.486 -4.938 12.933 1.00 97.50 377 ILE A N 1
ATOM 3053 C CA . ILE A 1 377 ? -17.583 -4.458 11.878 1.00 97.50 377 ILE A CA 1
ATOM 3054 C C . ILE A 1 377 ? -18.212 -4.692 10.503 1.00 97.50 377 ILE A C 1
ATOM 3056 O O . ILE A 1 377 ? -18.292 -3.752 9.722 1.00 97.50 377 ILE A O 1
ATOM 3060 N N . GLN A 1 378 ? -18.710 -5.894 10.204 1.00 97.12 378 GLN A N 1
ATOM 3061 C CA . GLN A 1 378 ? -19.309 -6.201 8.899 1.00 97.12 378 GLN A CA 1
ATOM 3062 C C . GLN A 1 378 ? -20.547 -5.342 8.600 1.00 97.12 378 GLN A C 1
ATOM 3064 O O . GLN A 1 378 ? -20.788 -4.988 7.449 1.00 97.12 378 GLN A O 1
ATOM 3069 N N . ALA A 1 379 ? -21.321 -4.965 9.620 1.00 96.44 379 ALA A N 1
ATOM 3070 C CA . ALA A 1 379 ? -22.486 -4.104 9.445 1.00 96.44 379 ALA A CA 1
ATOM 3071 C C . ALA A 1 379 ? -22.131 -2.631 9.183 1.00 96.44 379 ALA A C 1
ATOM 3073 O O . ALA A 1 379 ? -22.897 -1.927 8.521 1.00 96.44 379 ALA A O 1
ATOM 3074 N N . THR A 1 380 ? -20.996 -2.158 9.704 1.00 95.94 380 THR A N 1
ATOM 3075 C CA . THR A 1 380 ? -20.652 -0.727 9.741 1.00 95.94 380 THR A CA 1
ATOM 3076 C C . THR A 1 380 ? -19.480 -0.343 8.839 1.00 95.94 380 THR A C 1
ATOM 3078 O O . THR A 1 380 ? -19.369 0.825 8.467 1.00 95.94 380 THR A O 1
ATOM 3081 N N . PHE A 1 381 ? -18.620 -1.287 8.453 1.00 96.38 381 PHE A N 1
ATOM 3082 C CA . PHE A 1 381 ? -17.399 -1.039 7.688 1.00 96.38 381 PHE A CA 1
ATOM 3083 C C . PHE A 1 381 ? -17.654 -0.989 6.169 1.00 96.38 381 PHE A C 1
ATOM 3085 O O . PHE A 1 381 ? -18.447 -1.780 5.661 1.00 96.38 381 PHE A O 1
ATOM 3092 N N . PRO A 1 382 ? -16.949 -0.125 5.412 1.00 94.62 382 PRO A N 1
ATOM 3093 C CA . PRO A 1 382 ? -16.126 0.995 5.876 1.00 94.62 382 PRO A CA 1
ATOM 3094 C C . PRO A 1 382 ? -16.970 2.124 6.489 1.00 94.62 382 PRO A C 1
ATOM 3096 O O . PRO A 1 382 ? -18.177 2.212 6.249 1.00 94.62 382 PRO A O 1
ATOM 3099 N N . GLY A 1 383 ? -16.326 3.009 7.258 1.00 88.25 383 GLY A N 1
ATOM 3100 C CA . GLY A 1 383 ? -17.003 4.124 7.929 1.00 88.25 383 GLY A CA 1
ATOM 3101 C C . GLY A 1 383 ? -17.801 5.019 6.968 1.00 88.25 383 GLY A C 1
ATOM 3102 O O . GLY A 1 383 ? -17.339 5.361 5.881 1.00 88.25 383 GLY A O 1
ATOM 3103 N N . GLY A 1 384 ? -19.010 5.430 7.359 1.00 82.69 384 GLY A N 1
ATOM 3104 C CA . GLY A 1 384 ? -19.894 6.214 6.485 1.00 82.69 384 GLY A CA 1
ATOM 3105 C C . GLY A 1 384 ? -19.314 7.568 6.048 1.00 82.69 384 GLY A C 1
ATOM 3106 O O . GLY A 1 384 ? -19.490 7.979 4.904 1.00 82.69 384 GLY A O 1
ATOM 3107 N N . SER A 1 385 ? -18.551 8.238 6.918 1.00 84.19 385 SER A N 1
ATOM 3108 C CA . SER A 1 385 ? -17.964 9.566 6.662 1.00 84.19 385 SER A CA 1
ATOM 3109 C C . SER A 1 385 ? -16.914 9.591 5.542 1.00 84.19 385 SER A C 1
ATOM 3111 O O . SER A 1 385 ? -16.653 10.661 4.975 1.00 84.19 385 SER A O 1
ATOM 3113 N N . ILE A 1 386 ? -16.337 8.431 5.200 1.00 90.06 386 ILE A N 1
ATOM 3114 C CA . ILE A 1 386 ? -15.208 8.295 4.265 1.00 90.06 386 ILE A CA 1
ATOM 3115 C C . ILE A 1 386 ? -15.539 7.613 2.929 1.00 90.06 386 ILE A C 1
ATOM 3117 O O . ILE A 1 386 ? -14.665 7.484 2.067 1.00 90.06 386 ILE A O 1
ATOM 3121 N N . THR A 1 387 ? -16.789 7.187 2.751 1.00 91.69 387 THR A N 1
ATOM 3122 C CA . THR A 1 387 ? -17.298 6.568 1.518 1.00 91.69 387 THR A CA 1
ATOM 3123 C C . THR A 1 387 ? -18.228 7.526 0.790 1.00 91.69 387 THR A C 1
ATOM 3125 O O . THR A 1 387 ? -17.817 8.163 -0.172 1.00 91.69 387 THR A O 1
ATOM 3128 N N . GLY A 1 388 ? -19.473 7.633 1.243 1.00 91.06 388 GLY A N 1
ATOM 3129 C CA . GLY A 1 388 ? -20.539 8.373 0.583 1.00 91.06 388 GLY A CA 1
ATOM 3130 C C . GLY A 1 388 ? -21.909 7.793 0.926 1.00 91.06 388 GLY A C 1
ATOM 3131 O O . GLY A 1 388 ? -22.021 6.856 1.718 1.00 91.06 388 GLY A O 1
ATOM 3132 N N . CYS A 1 389 ? -22.958 8.364 0.344 1.00 91.38 389 CYS A N 1
ATOM 3133 C CA . CYS A 1 389 ? -24.336 7.955 0.591 1.00 91.38 389 CYS A CA 1
ATOM 3134 C C . CYS A 1 389 ? -25.120 7.925 -0.729 1.00 91.38 389 CYS A C 1
ATOM 3136 O O . CYS A 1 389 ? -25.112 8.947 -1.414 1.00 91.38 389 CYS A O 1
ATOM 3138 N N . PRO A 1 390 ? -25.829 6.831 -1.081 1.00 92.62 390 PRO A N 1
ATOM 3139 C CA . PRO A 1 390 ? -25.833 5.511 -0.435 1.00 92.62 390 PRO A CA 1
ATOM 3140 C C . PRO A 1 390 ? -24.481 4.778 -0.518 1.00 92.62 390 PRO A C 1
ATOM 3142 O O . PRO A 1 390 ? -23.847 4.757 -1.570 1.00 92.62 390 PRO A O 1
ATOM 3145 N N . LYS A 1 391 ? -24.063 4.124 0.580 1.00 93.88 391 LYS A N 1
ATOM 3146 C CA . LYS A 1 391 ? -22.700 3.576 0.759 1.00 93.88 391 LYS A CA 1
ATOM 3147 C C . LYS A 1 391 ? -22.228 2.683 -0.395 1.00 93.88 391 LYS A C 1
ATOM 3149 O O . LYS A 1 391 ? -21.156 2.922 -0.940 1.00 93.88 391 LYS A O 1
ATOM 3154 N N . ILE A 1 392 ? -23.017 1.672 -0.771 1.00 95.38 392 ILE A N 1
ATOM 3155 C CA . ILE A 1 392 ? -22.639 0.690 -1.805 1.00 95.38 392 ILE A CA 1
ATOM 3156 C C . ILE A 1 392 ? -22.413 1.388 -3.150 1.00 95.38 392 ILE A C 1
ATOM 3158 O O . ILE A 1 392 ? -21.340 1.254 -3.732 1.00 95.38 392 ILE A O 1
ATOM 3162 N N . ARG A 1 393 ? -23.373 2.210 -3.591 1.00 96.81 393 ARG A N 1
ATOM 3163 C CA . ARG A 1 393 ? -23.287 2.923 -4.871 1.00 96.81 393 ARG A CA 1
ATOM 3164 C C . ARG A 1 393 ? -22.105 3.893 -4.914 1.00 96.81 393 ARG A C 1
ATOM 3166 O O . ARG A 1 393 ? -21.392 3.949 -5.911 1.00 96.81 393 ARG A O 1
ATOM 3173 N N . SER A 1 394 ? -21.836 4.604 -3.817 1.00 96.25 394 SER A N 1
ATOM 3174 C CA . SER A 1 394 ? -20.649 5.458 -3.718 1.00 96.25 394 SER A CA 1
ATOM 3175 C C . SER A 1 394 ? -19.347 4.658 -3.841 1.00 96.25 394 SER A C 1
ATOM 3177 O O . SER A 1 394 ? -18.412 5.139 -4.472 1.00 96.25 394 SER A O 1
ATOM 3179 N N . MET A 1 395 ? -19.265 3.443 -3.281 1.00 97.38 395 MET A N 1
ATOM 3180 C CA . MET A 1 395 ? -18.072 2.591 -3.404 1.00 97.38 395 MET A CA 1
ATOM 3181 C C . MET A 1 395 ? -17.860 2.051 -4.825 1.00 97.38 395 MET A C 1
ATOM 3183 O O . MET A 1 395 ? -16.712 1.934 -5.243 1.00 97.38 395 MET A O 1
ATOM 3187 N N . GLU A 1 396 ? -18.928 1.768 -5.576 1.00 97.56 396 GLU A N 1
ATOM 3188 C CA . GLU A 1 396 ? -18.832 1.409 -7.002 1.00 97.56 396 GLU A CA 1
ATOM 3189 C C . GLU A 1 396 ? -18.241 2.559 -7.828 1.00 97.56 396 GLU A C 1
ATOM 3191 O O . GLU A 1 396 ? -17.333 2.344 -8.627 1.00 97.56 396 GLU A O 1
ATOM 3196 N N . ILE A 1 397 ? -18.717 3.787 -7.593 1.00 97.69 397 ILE A N 1
ATOM 3197 C CA . ILE A 1 397 ? -18.220 4.997 -8.267 1.00 97.69 397 ILE A CA 1
ATOM 3198 C C . ILE A 1 397 ? -16.764 5.283 -7.869 1.00 97.69 397 ILE A C 1
ATOM 3200 O O . ILE A 1 397 ? -15.963 5.694 -8.703 1.00 97.69 397 ILE A O 1
ATOM 3204 N N . ILE A 1 398 ? -16.398 5.055 -6.604 1.00 96.81 398 ILE A N 1
ATOM 3205 C CA . ILE A 1 398 ? -15.009 5.183 -6.145 1.00 96.81 398 ILE A CA 1
ATOM 3206 C C . ILE A 1 398 ? -14.098 4.198 -6.889 1.00 96.81 398 ILE A C 1
ATOM 3208 O O . ILE A 1 398 ? -13.054 4.626 -7.371 1.00 96.81 398 ILE A O 1
ATOM 3212 N N . ASP A 1 399 ? -14.479 2.919 -7.013 1.00 96.12 399 ASP A N 1
ATOM 3213 C CA . ASP A 1 399 ? -13.679 1.929 -7.758 1.00 96.12 399 ASP A CA 1
ATOM 3214 C C . ASP A 1 399 ? -13.557 2.288 -9.245 1.00 96.12 399 ASP A C 1
ATOM 3216 O O . ASP A 1 399 ? -12.483 2.142 -9.815 1.00 96.12 399 ASP A O 1
ATOM 3220 N N . GLU A 1 400 ? -14.623 2.818 -9.853 1.00 96.19 400 GLU A N 1
ATOM 3221 C CA . GLU A 1 400 ? -14.614 3.260 -11.252 1.00 96.19 400 GLU A CA 1
ATOM 3222 C C . GLU A 1 400 ? -13.626 4.412 -11.515 1.00 96.19 400 GLU A C 1
ATOM 3224 O O . GLU A 1 400 ? -13.063 4.507 -12.608 1.00 96.19 400 GLU A O 1
ATOM 3229 N N . LEU A 1 401 ? -13.456 5.323 -10.551 1.00 96.62 401 LEU A N 1
ATOM 3230 C CA . LEU A 1 401 ? -12.723 6.575 -10.754 1.00 96.62 401 LEU A CA 1
ATOM 3231 C C . LEU A 1 401 ? -11.312 6.564 -10.163 1.00 96.62 401 LEU A C 1
ATOM 3233 O O . LEU A 1 401 ? -10.425 7.210 -10.720 1.00 96.62 401 LEU A O 1
ATOM 3237 N N . GLU A 1 402 ? -11.077 5.873 -9.046 1.00 96.25 402 GLU A N 1
ATOM 3238 C CA . GLU A 1 402 ? -9.759 5.827 -8.412 1.00 96.25 402 GLU A CA 1
ATOM 3239 C C . GLU A 1 402 ? -8.850 4.784 -9.092 1.00 96.25 402 GLU A C 1
ATOM 3241 O O . GLU A 1 402 ? -9.168 3.598 -9.115 1.00 96.25 402 GLU A O 1
ATOM 3246 N N . PRO A 1 403 ? -7.657 5.168 -9.590 1.00 90.88 403 PRO A N 1
ATOM 3247 C CA . PRO A 1 403 ? -6.794 4.245 -10.334 1.00 90.88 403 PRO A CA 1
ATOM 3248 C C . PRO A 1 403 ? -6.124 3.182 -9.450 1.00 90.88 403 PRO A C 1
ATOM 3250 O O . PRO A 1 403 ? -5.590 2.192 -9.954 1.00 90.88 403 PRO A O 1
ATOM 3253 N N . LEU A 1 404 ? -6.092 3.398 -8.133 1.00 93.38 404 LEU A N 1
ATOM 3254 C CA . LEU A 1 404 ? -5.371 2.581 -7.160 1.00 93.38 404 LEU A CA 1
ATOM 3255 C C . LEU A 1 404 ? -6.298 2.207 -6.006 1.00 93.38 404 LEU A C 1
ATOM 3257 O O . LEU A 1 404 ? -7.009 3.064 -5.486 1.00 93.38 404 LEU A O 1
ATOM 3261 N N . ARG A 1 405 ? -6.199 0.967 -5.517 1.00 93.44 405 ARG A N 1
ATOM 3262 C CA . ARG A 1 405 ? -6.853 0.571 -4.263 1.00 93.44 405 ARG A CA 1
ATOM 3263 C C . ARG A 1 405 ? -6.377 1.421 -3.098 1.00 93.44 405 ARG A C 1
ATOM 3265 O O . ARG A 1 405 ? -5.178 1.699 -2.997 1.00 93.44 405 ARG A O 1
ATOM 3272 N N . ARG A 1 406 ? -7.280 1.764 -2.175 1.00 95.50 406 ARG A N 1
ATOM 3273 C CA . ARG A 1 406 ? -6.975 2.635 -1.027 1.00 95.50 406 ARG A CA 1
ATOM 3274 C C . ARG A 1 406 ? -6.081 1.973 0.021 1.00 95.50 406 ARG A C 1
ATOM 3276 O O . ARG A 1 406 ? -5.321 2.689 0.681 1.00 95.50 406 ARG A O 1
ATOM 3283 N N . HIS A 1 407 ? -6.091 0.641 0.122 1.00 95.06 407 HIS A N 1
ATOM 3284 C CA . HIS A 1 407 ? -5.392 -0.120 1.161 1.00 95.06 407 HIS A CA 1
ATOM 3285 C C . HIS A 1 407 ? -5.782 0.385 2.557 1.00 95.06 407 HIS A C 1
ATOM 3287 O O . HIS A 1 407 ? -6.967 0.471 2.857 1.00 95.06 407 HIS A O 1
ATOM 3293 N N . VAL A 1 408 ? -4.835 0.726 3.431 1.00 96.31 408 VAL A N 1
ATOM 3294 C CA . VAL A 1 408 ? -5.137 1.207 4.789 1.00 96.31 408 VAL A CA 1
ATOM 3295 C C . VAL A 1 408 ? -5.924 2.517 4.775 1.00 96.31 408 VAL A C 1
ATOM 3297 O O . VAL A 1 408 ? -6.706 2.738 5.690 1.00 96.31 408 VAL A O 1
ATOM 3300 N N . TYR A 1 409 ? -5.770 3.385 3.767 1.00 96.56 409 TYR A N 1
ATOM 3301 C CA . TYR A 1 409 ? -6.484 4.665 3.744 1.00 96.56 409 TYR A CA 1
ATOM 3302 C C . TYR A 1 409 ? -8.000 4.452 3.760 1.00 96.56 409 TYR A C 1
ATOM 3304 O O . TYR A 1 409 ? -8.544 3.723 2.938 1.00 96.56 409 TYR A O 1
ATOM 3312 N N . THR A 1 410 ? -8.690 5.103 4.696 1.00 96.00 410 THR A N 1
ATOM 3313 C CA . THR A 1 410 ? -10.133 4.948 4.965 1.00 96.00 410 THR A CA 1
ATOM 3314 C C . THR A 1 410 ? -10.578 3.549 5.410 1.00 96.00 410 THR A C 1
ATOM 3316 O O . THR A 1 410 ? -11.772 3.296 5.549 1.00 96.00 410 THR A O 1
ATOM 3319 N N . GLY A 1 411 ? -9.621 2.662 5.694 1.00 97.56 411 GLY A N 1
ATOM 3320 C CA . GLY A 1 411 ? -9.834 1.465 6.491 1.00 97.56 411 GLY A CA 1
ATOM 3321 C C . GLY A 1 411 ? -9.891 1.804 7.981 1.00 97.56 411 GLY A C 1
ATOM 3322 O O . GLY A 1 411 ? -10.340 2.886 8.374 1.00 97.56 411 GLY A O 1
ATOM 3323 N N . SER A 1 412 ? -9.404 0.902 8.831 1.00 98.12 412 SER A N 1
ATOM 3324 C CA . SER A 1 412 ? -9.433 1.102 10.277 1.00 98.12 412 SER A CA 1
ATOM 3325 C C . SER A 1 412 ? -8.186 0.605 11.003 1.00 98.12 412 SER A C 1
ATOM 3327 O O . SER A 1 412 ? -7.540 -0.341 10.565 1.00 98.12 412 SER A O 1
ATOM 3329 N N . ILE A 1 413 ? -7.832 1.261 12.112 1.00 98.69 413 ILE A N 1
ATOM 3330 C CA . ILE A 1 413 ? -6.674 0.934 12.953 1.00 98.69 413 ILE A CA 1
ATOM 3331 C C . ILE A 1 413 ? -7.111 0.905 14.419 1.00 98.69 413 ILE A C 1
ATOM 3333 O O . ILE A 1 413 ? -7.833 1.793 14.870 1.00 98.69 413 ILE A O 1
ATOM 3337 N N . GLY A 1 414 ? -6.644 -0.080 15.185 1.00 98.25 414 GLY A N 1
ATOM 3338 C CA . GLY A 1 414 ? -6.923 -0.156 16.618 1.00 98.25 414 GLY A CA 1
ATOM 3339 C C . GLY A 1 414 ? -6.793 -1.570 17.160 1.00 98.25 414 GLY A C 1
ATOM 3340 O O . GLY A 1 414 ? -5.835 -2.276 16.830 1.00 98.25 414 GLY A O 1
ATOM 3341 N N . TYR A 1 415 ? -7.738 -1.972 18.013 1.00 98.38 415 TYR A N 1
ATOM 3342 C CA . TYR A 1 415 ? -7.748 -3.305 18.611 1.00 98.38 415 TYR A CA 1
ATOM 3343 C C . TYR A 1 415 ? -9.148 -3.907 18.732 1.00 98.38 415 TYR A C 1
ATOM 3345 O O . TYR A 1 415 ? -10.131 -3.189 18.919 1.00 98.38 415 TYR A O 1
ATOM 3353 N N . ILE A 1 416 ? -9.198 -5.241 18.720 1.00 98.25 416 ILE A N 1
ATOM 3354 C CA . ILE A 1 416 ? -10.338 -6.059 19.144 1.00 98.25 416 ILE A CA 1
ATOM 3355 C C . ILE A 1 416 ? -9.862 -6.936 20.300 1.00 98.25 416 ILE A C 1
ATOM 3357 O O . ILE A 1 416 ? -8.950 -7.748 20.142 1.00 98.25 416 ILE A O 1
ATOM 3361 N N . SER A 1 417 ? -10.425 -6.745 21.487 1.00 96.81 417 SER A N 1
ATOM 3362 C CA . SER A 1 417 ? -10.004 -7.472 22.678 1.00 96.81 417 SER A CA 1
ATOM 3363 C C . SER A 1 417 ? -10.626 -8.859 22.753 1.00 96.81 417 SER A C 1
ATOM 3365 O O . SER A 1 417 ? -11.686 -9.127 22.193 1.00 96.81 417 SER A O 1
ATOM 3367 N N . PHE A 1 418 ? -10.001 -9.730 23.540 1.00 96.44 418 PHE A N 1
ATOM 3368 C CA . PHE A 1 418 ? -10.618 -11.000 23.920 1.00 96.44 418 PHE A CA 1
ATOM 3369 C C . PHE A 1 418 ? -11.683 -10.847 25.019 1.00 96.44 418 PHE A C 1
ATOM 3371 O O . PHE A 1 418 ? -12.227 -11.843 25.476 1.00 96.44 418 PHE A O 1
ATOM 3378 N N . HIS A 1 419 ? -11.984 -9.620 25.455 1.00 92.69 419 HIS A N 1
ATOM 3379 C CA . HIS A 1 419 ? -12.925 -9.300 26.533 1.00 92.69 419 HIS A CA 1
ATOM 3380 C C . HIS A 1 419 ? -14.216 -8.644 26.016 1.00 92.69 419 HIS A C 1
ATOM 3382 O O . HIS A 1 419 ? -14.843 -7.895 26.758 1.00 92.69 419 HIS A O 1
ATOM 3388 N N . ASP A 1 420 ? -14.581 -8.834 24.744 1.00 91.06 420 ASP A N 1
ATOM 3389 C CA . ASP A 1 420 ? -15.724 -8.162 24.104 1.00 91.06 420 ASP A CA 1
ATOM 3390 C C . ASP A 1 420 ? -15.639 -6.614 24.188 1.00 91.06 420 ASP A C 1
ATOM 3392 O O . ASP A 1 420 ? -16.633 -5.907 24.390 1.00 91.06 420 ASP A O 1
ATOM 3396 N N . THR A 1 421 ? -14.425 -6.063 24.060 1.00 95.56 421 THR A N 1
ATOM 3397 C CA . THR A 1 421 ? -14.179 -4.619 23.886 1.00 95.56 421 THR A CA 1
ATOM 3398 C C . THR A 1 421 ? -13.423 -4.355 22.590 1.00 95.56 421 THR A C 1
ATOM 3400 O O . THR A 1 421 ? -12.604 -5.160 22.160 1.00 95.56 421 THR A O 1
ATOM 3403 N N . MET A 1 422 ? -13.677 -3.215 21.961 1.00 97.31 422 MET A N 1
ATOM 3404 C CA . MET A 1 422 ? -13.047 -2.828 20.699 1.00 97.31 422 MET A CA 1
ATOM 3405 C C . MET A 1 422 ? -12.973 -1.305 20.632 1.00 97.31 422 MET A C 1
ATOM 3407 O O . MET A 1 422 ? -13.904 -0.628 21.067 1.00 97.31 422 MET A O 1
ATOM 3411 N N . ASP A 1 423 ? -11.891 -0.760 20.088 1.00 97.81 423 ASP A N 1
ATOM 3412 C CA . ASP A 1 423 ? -11.811 0.660 19.734 1.00 97.81 423 ASP A CA 1
ATOM 3413 C C . ASP A 1 423 ? -10.995 0.787 18.451 1.00 97.81 423 ASP A C 1
ATOM 3415 O O . ASP A 1 423 ? -9.832 0.374 18.380 1.00 97.81 423 ASP A O 1
ATOM 3419 N N . LEU A 1 424 ? -11.655 1.305 17.426 1.00 98.25 424 LEU A N 1
ATOM 3420 C CA . LEU A 1 424 ? -11.177 1.370 16.060 1.00 98.25 424 LEU A CA 1
ATOM 3421 C C . LEU A 1 424 ? -11.310 2.811 15.569 1.00 98.25 424 LEU A C 1
ATOM 3423 O O . LEU A 1 424 ? -12.380 3.416 15.668 1.00 98.25 424 LEU A O 1
ATOM 3427 N N . SER A 1 425 ? -10.233 3.370 15.021 1.00 97.44 425 SER A N 1
ATOM 3428 C CA . SER A 1 425 ? -10.232 4.675 14.355 1.00 97.44 425 SER A CA 1
ATOM 3429 C C . SER A 1 425 ? -10.389 4.515 12.849 1.00 97.44 425 SER A C 1
ATOM 3431 O O . SER A 1 425 ? -10.069 3.460 12.296 1.00 97.44 425 SER A O 1
ATOM 3433 N N . ILE A 1 426 ? -10.873 5.552 12.168 1.00 96.75 426 ILE A N 1
ATOM 3434 C CA . ILE A 1 426 ? -10.810 5.594 10.705 1.00 96.75 426 ILE A CA 1
ATOM 3435 C C . ILE A 1 426 ? -9.370 5.922 10.306 1.00 96.75 426 ILE A C 1
ATOM 3437 O O . ILE A 1 426 ? -8.775 6.863 10.829 1.00 96.75 426 ILE A O 1
ATOM 3441 N N . ALA A 1 427 ? -8.796 5.183 9.363 1.00 96.44 427 ALA A N 1
ATOM 3442 C CA . ALA A 1 427 ? -7.426 5.397 8.902 1.00 96.44 427 ALA A CA 1
ATOM 3443 C C . ALA A 1 427 ? -7.326 6.561 7.893 1.00 96.44 427 ALA A C 1
ATOM 3445 O O . ALA A 1 427 ? -7.128 6.377 6.690 1.00 96.44 427 ALA A O 1
ATOM 3446 N N . ILE A 1 428 ? -7.493 7.783 8.396 1.00 92.69 428 ILE A N 1
ATOM 3447 C CA . ILE A 1 428 ? -7.257 9.040 7.678 1.00 92.69 428 ILE A CA 1
ATOM 3448 C C . ILE A 1 428 ? -6.028 9.756 8.233 1.00 92.69 428 ILE A C 1
ATOM 3450 O O . ILE A 1 428 ? -5.640 9.564 9.385 1.00 92.69 428 ILE A O 1
ATOM 3454 N N . ARG A 1 429 ? -5.417 10.607 7.397 1.00 91.50 429 ARG A N 1
ATOM 3455 C CA . ARG A 1 429 ? -4.106 11.219 7.679 1.00 91.50 429 ARG A CA 1
ATOM 3456 C C . ARG A 1 429 ? -3.075 10.149 8.068 1.00 91.50 429 ARG A C 1
ATOM 3458 O O . ARG A 1 429 ? -2.385 10.248 9.086 1.00 91.50 429 ARG A O 1
ATOM 3465 N N . THR A 1 430 ? -3.027 9.108 7.240 1.00 94.56 430 THR A N 1
ATOM 3466 C CA . THR A 1 430 ? -2.236 7.897 7.440 1.00 94.56 430 THR A CA 1
ATOM 3467 C C . THR A 1 430 ? -1.257 7.729 6.289 1.00 94.56 430 THR A C 1
ATOM 3469 O O . THR A 1 430 ? -1.645 7.823 5.124 1.00 94.56 430 THR A O 1
ATOM 3472 N N . ALA A 1 431 ? 0.003 7.472 6.625 1.00 95.06 431 ALA A N 1
ATOM 3473 C CA . ALA A 1 431 ? 1.060 7.137 5.691 1.00 95.06 431 ALA A CA 1
ATOM 3474 C C . ALA A 1 431 ? 1.443 5.657 5.816 1.00 95.06 431 ALA A C 1
ATOM 3476 O O . ALA A 1 431 ? 1.486 5.102 6.918 1.00 95.06 431 ALA A O 1
ATOM 3477 N N . VAL A 1 432 ? 1.759 5.043 4.680 1.00 96.88 432 VAL A N 1
ATOM 3478 C CA . VAL A 1 432 ? 2.291 3.685 4.575 1.00 96.88 432 VAL A CA 1
ATOM 3479 C C . VAL A 1 432 ? 3.695 3.766 3.990 1.00 96.88 432 VAL A C 1
ATOM 3481 O O . VAL A 1 432 ? 3.907 4.356 2.930 1.00 96.88 432 VAL A O 1
ATOM 3484 N N . ILE A 1 433 ? 4.660 3.178 4.689 1.00 95.81 433 ILE A N 1
ATOM 3485 C CA . ILE A 1 433 ? 6.060 3.092 4.273 1.00 95.81 433 ILE A CA 1
ATOM 3486 C C . ILE A 1 433 ? 6.347 1.640 3.905 1.00 95.81 433 ILE A C 1
ATOM 3488 O O . ILE A 1 433 ? 6.225 0.761 4.754 1.00 95.81 433 ILE A O 1
ATOM 3492 N N . SER A 1 434 ? 6.732 1.388 2.658 1.00 94.44 434 SER A N 1
ATOM 3493 C CA . SER A 1 434 ? 7.045 0.050 2.145 1.00 94.44 434 SER A CA 1
ATOM 3494 C C . SER A 1 434 ? 8.244 0.125 1.204 1.00 94.44 434 SER A C 1
ATOM 3496 O O . SER A 1 434 ? 8.264 0.935 0.273 1.00 94.44 434 SER A O 1
ATOM 3498 N N . GLY A 1 435 ? 9.259 -0.708 1.440 1.00 89.69 435 GLY A N 1
ATOM 3499 C CA . GLY A 1 435 ? 10.539 -0.609 0.735 1.00 89.69 435 GLY A CA 1
ATOM 3500 C C . GLY A 1 435 ? 11.171 0.778 0.907 1.00 89.69 435 GLY A C 1
ATOM 3501 O O . GLY A 1 435 ? 11.357 1.246 2.026 1.00 89.69 435 GLY A O 1
ATOM 3502 N N . ASN A 1 436 ? 11.481 1.451 -0.203 1.00 89.25 436 ASN A N 1
ATOM 3503 C CA . ASN A 1 436 ? 12.021 2.815 -0.223 1.00 89.25 436 ASN A CA 1
ATOM 3504 C C . ASN A 1 436 ? 10.959 3.880 -0.546 1.00 89.25 436 ASN A C 1
ATOM 3506 O O . ASN A 1 436 ? 11.295 4.942 -1.069 1.00 89.25 436 ASN A O 1
ATOM 3510 N N . ARG A 1 437 ? 9.672 3.597 -0.317 1.00 91.44 437 ARG A N 1
ATOM 3511 C CA . ARG A 1 437 ? 8.571 4.500 -0.673 1.00 91.44 437 ARG A CA 1
ATOM 3512 C C . ARG A 1 437 ? 7.695 4.803 0.527 1.00 91.44 437 ARG A C 1
ATOM 3514 O O . ARG A 1 437 ? 7.389 3.918 1.322 1.00 91.44 437 ARG A O 1
ATOM 3521 N N . ILE A 1 438 ? 7.253 6.052 0.601 1.00 93.19 438 ILE A N 1
ATOM 3522 C CA . ILE A 1 438 ? 6.172 6.496 1.475 1.00 93.19 438 ILE A CA 1
ATOM 3523 C C . ILE A 1 438 ? 4.999 6.927 0.607 1.00 93.19 438 ILE A C 1
ATOM 3525 O O . ILE A 1 438 ? 5.176 7.667 -0.362 1.00 93.19 438 ILE A O 1
ATOM 3529 N N . ASN A 1 439 ? 3.803 6.477 0.963 1.00 93.44 439 ASN A N 1
ATOM 3530 C CA . ASN A 1 439 ? 2.571 6.934 0.345 1.00 93.44 439 ASN A CA 1
ATOM 3531 C C . ASN A 1 439 ? 1.549 7.354 1.401 1.00 93.44 439 ASN A C 1
ATOM 3533 O O . ASN A 1 439 ? 1.526 6.821 2.508 1.00 93.44 439 ASN A O 1
ATOM 3537 N N . PHE A 1 440 ? 0.710 8.321 1.060 1.00 94.12 440 PHE A N 1
ATOM 3538 C CA . PHE A 1 440 ? -0.466 8.707 1.835 1.00 94.12 440 PHE A CA 1
ATOM 3539 C C . PHE A 1 440 ? -1.550 9.177 0.868 1.00 94.12 440 PHE A C 1
ATOM 3541 O O . PHE A 1 440 ? -1.252 9.552 -0.264 1.00 94.12 440 PHE A O 1
ATOM 3548 N N . SER A 1 441 ? -2.810 9.157 1.292 1.00 94.19 441 SER A N 1
ATOM 3549 C CA . SER A 1 441 ? -3.918 9.605 0.441 1.00 94.19 441 SER A CA 1
ATOM 3550 C C . SER A 1 441 ? -4.722 10.694 1.131 1.00 94.19 441 SER A C 1
ATOM 3552 O O . SER A 1 441 ? -4.773 10.776 2.362 1.00 94.19 441 SER A O 1
ATOM 3554 N N . VAL A 1 442 ? -5.328 11.551 0.321 1.00 92.75 442 VAL A N 1
ATOM 3555 C CA . VAL A 1 442 ? -6.189 12.648 0.761 1.00 92.75 442 VAL A CA 1
ATOM 3556 C C . VAL A 1 442 ? -7.385 12.745 -0.168 1.00 92.75 442 VAL A C 1
ATOM 3558 O O . VAL A 1 442 ? -7.285 12.465 -1.362 1.00 92.75 442 VAL A O 1
ATOM 3561 N N . GLY A 1 443 ? -8.516 13.150 0.391 1.00 92.12 443 GLY A N 1
ATOM 3562 C CA . GLY A 1 443 ? -9.772 13.235 -0.331 1.00 92.12 443 GLY A CA 1
ATOM 3563 C C . GLY A 1 443 ? -10.766 14.167 0.346 1.00 92.12 443 GLY A C 1
ATOM 3564 O O . GLY A 1 443 ? -10.511 14.731 1.423 1.00 92.12 443 GLY A O 1
ATOM 3565 N N . GLY A 1 444 ? -11.906 14.318 -0.311 1.00 90.19 444 GLY A N 1
ATOM 3566 C CA . GLY A 1 444 ? -13.015 15.170 0.099 1.00 90.19 444 GLY A CA 1
ATOM 3567 C C . GLY A 1 444 ? -14.343 14.558 -0.322 1.00 90.19 444 GLY A C 1
ATOM 3568 O O . GLY A 1 444 ? -14.378 13.721 -1.224 1.00 90.19 444 GLY A O 1
ATOM 3569 N N . GLY A 1 445 ? -15.413 14.929 0.381 1.00 91.62 445 GLY A N 1
ATOM 3570 C CA . GLY A 1 445 ? -16.769 14.552 0.001 1.00 91.62 445 GLY A CA 1
ATOM 3571 C C . GLY A 1 445 ? -17.250 15.475 -1.109 1.00 91.62 445 GLY A C 1
ATOM 3572 O O . GLY A 1 445 ? -17.321 16.679 -0.903 1.00 91.62 445 GLY A O 1
ATOM 3573 N N . ILE A 1 446 ? -17.572 14.904 -2.263 1.00 94.00 446 ILE A N 1
ATOM 3574 C CA . ILE A 1 446 ? -18.123 15.629 -3.402 1.00 94.00 446 ILE A CA 1
ATOM 3575 C C . ILE A 1 446 ? -19.641 15.628 -3.276 1.00 94.00 446 ILE A C 1
ATOM 3577 O O . ILE A 1 446 ? -20.260 14.563 -3.175 1.00 94.00 446 ILE A O 1
ATOM 3581 N N . VAL A 1 447 ? -20.221 16.823 -3.294 1.00 91.88 447 VAL A N 1
ATOM 3582 C CA . VAL A 1 447 ? -21.662 17.079 -3.210 1.00 91.88 447 VAL A CA 1
ATOM 3583 C C . VAL A 1 447 ? -22.140 17.817 -4.461 1.00 91.88 447 VAL A C 1
ATOM 3585 O O . VAL A 1 447 ? -21.350 18.194 -5.325 1.00 91.88 447 VAL A O 1
ATOM 3588 N N . TYR A 1 448 ? -23.456 17.988 -4.595 1.00 91.06 448 TYR A N 1
ATOM 3589 C CA . TYR A 1 448 ? -24.079 18.542 -5.803 1.00 91.06 448 TYR A CA 1
ATOM 3590 C C . TYR A 1 448 ? -23.525 19.919 -6.218 1.00 91.06 448 TYR A C 1
ATOM 3592 O O . TYR A 1 448 ? -23.421 20.210 -7.409 1.00 91.06 448 TYR A O 1
ATOM 3600 N N . ASP A 1 449 ? -23.165 20.761 -5.248 1.00 89.88 449 ASP A N 1
ATOM 3601 C CA . ASP A 1 449 ? -22.641 22.116 -5.433 1.00 89.88 449 ASP A CA 1
ATOM 3602 C C . ASP A 1 449 ? -21.106 22.212 -5.324 1.00 89.88 449 ASP A C 1
ATOM 3604 O O . ASP A 1 449 ? -20.561 23.319 -5.275 1.00 89.88 449 ASP A O 1
ATOM 3608 N N . SER A 1 450 ? -20.397 21.076 -5.314 1.00 92.62 450 SER A N 1
ATOM 3609 C CA . SER A 1 450 ? -18.933 21.046 -5.351 1.00 92.62 450 SER A CA 1
ATOM 3610 C C . SER A 1 450 ? -18.386 21.689 -6.631 1.00 92.62 450 SER A C 1
ATOM 3612 O O . SER A 1 450 ? -18.882 21.472 -7.737 1.00 92.62 450 SER A O 1
ATOM 3614 N N . ASP A 1 451 ? -17.308 22.457 -6.482 1.00 96.00 451 ASP A N 1
ATOM 3615 C CA . ASP A 1 451 ? -16.563 23.068 -7.585 1.00 96.00 451 ASP A CA 1
ATOM 3616 C C . ASP A 1 451 ? -15.301 22.228 -7.858 1.00 96.00 451 ASP A C 1
ATOM 3618 O O . ASP A 1 451 ? -14.445 22.147 -6.974 1.00 96.00 451 ASP A O 1
ATOM 3622 N N . PRO A 1 452 ? -15.158 21.587 -9.035 1.00 96.75 452 PRO A N 1
ATOM 3623 C CA . PRO A 1 452 ? -14.098 20.599 -9.265 1.00 96.75 452 PRO A CA 1
ATOM 3624 C C . PRO A 1 452 ? -12.673 21.107 -9.000 1.00 96.75 452 PRO A C 1
ATOM 3626 O O . PRO A 1 452 ? -11.815 20.374 -8.501 1.00 96.75 452 PRO A O 1
ATOM 3629 N N . GLU A 1 453 ? -12.415 22.373 -9.298 1.00 96.06 453 GLU A N 1
ATOM 3630 C CA . GLU A 1 453 ? -11.122 23.019 -9.148 1.00 96.06 453 GLU A CA 1
ATOM 3631 C C . GLU A 1 453 ? -10.827 23.332 -7.680 1.00 96.06 453 GLU A C 1
ATOM 3633 O O . GLU A 1 453 ? -9.691 23.137 -7.234 1.00 96.06 453 GLU A O 1
ATOM 3638 N N . LYS A 1 454 ? -11.835 23.769 -6.913 1.00 93.44 454 LYS A N 1
ATOM 3639 C CA . LYS A 1 454 ? -11.710 23.937 -5.457 1.00 93.44 454 LYS A CA 1
ATOM 3640 C C . LYS A 1 454 ? -11.516 22.603 -4.751 1.00 93.44 454 LYS A C 1
ATOM 3642 O O . LYS A 1 454 ? -10.667 22.540 -3.871 1.00 93.44 454 LYS A O 1
ATOM 3647 N N . GLU A 1 455 ? -12.218 21.549 -5.160 1.00 93.56 455 GLU A N 1
ATOM 3648 C CA . GLU A 1 455 ? -12.057 20.207 -4.579 1.00 93.56 455 GLU A CA 1
ATOM 3649 C C . GLU A 1 455 ? -10.638 19.670 -4.818 1.00 93.56 455 GLU A C 1
ATOM 3651 O O . GLU A 1 455 ? -9.979 19.180 -3.899 1.00 93.56 455 GLU A O 1
ATOM 3656 N N . PHE A 1 456 ? -10.100 19.850 -6.032 1.00 94.25 456 PHE A N 1
ATOM 3657 C CA . PHE A 1 456 ? -8.698 19.533 -6.304 1.00 94.25 456 PHE A CA 1
ATOM 3658 C C . PHE A 1 456 ? -7.752 20.332 -5.394 1.00 94.25 456 PHE A C 1
ATOM 3660 O O . PHE A 1 456 ? -6.853 19.751 -4.783 1.00 94.25 456 PHE A O 1
ATOM 3667 N N . GLN A 1 457 ? -7.953 21.645 -5.256 1.00 90.94 457 GLN A N 1
ATOM 3668 C CA . GLN A 1 457 ? -7.110 22.472 -4.390 1.00 90.94 457 GLN A CA 1
ATOM 3669 C C . GLN A 1 457 ? -7.216 22.063 -2.912 1.00 90.94 457 GLN A C 1
ATOM 3671 O O . GLN A 1 457 ? -6.197 21.993 -2.227 1.00 90.94 457 GLN A O 1
ATOM 3676 N N . GLU A 1 458 ? -8.408 21.705 -2.437 1.00 87.75 458 GLU A N 1
ATOM 3677 C CA . GLU A 1 458 ? -8.634 21.248 -1.066 1.00 87.75 458 GLU A CA 1
ATOM 3678 C C . GLU A 1 458 ? -7.832 19.981 -0.751 1.00 87.75 458 GLU A C 1
ATOM 3680 O O . GLU A 1 458 ? -7.255 19.860 0.333 1.00 87.75 458 GLU A O 1
ATOM 3685 N N . THR A 1 459 ? -7.727 19.041 -1.697 1.00 90.81 459 THR A N 1
ATOM 3686 C CA . THR A 1 459 ? -6.876 17.862 -1.488 1.00 90.81 459 THR A CA 1
ATOM 3687 C C . THR A 1 459 ? -5.398 18.227 -1.345 1.00 90.81 459 THR A C 1
ATOM 3689 O O . THR A 1 459 ? -4.716 17.655 -0.491 1.00 90.81 459 THR A O 1
ATOM 3692 N N . LEU A 1 460 ? -4.900 19.209 -2.106 1.00 88.50 460 LEU A N 1
ATOM 3693 C CA . LEU A 1 460 ? -3.530 19.706 -1.965 1.00 88.50 460 LEU A CA 1
ATOM 3694 C C . LEU A 1 460 ? -3.327 20.388 -0.611 1.00 88.50 460 LEU A C 1
ATOM 3696 O O . LEU A 1 460 ? -2.323 20.126 0.045 1.00 88.50 460 LEU A O 1
ATOM 3700 N N . ASP A 1 461 ? -4.287 21.195 -0.159 1.00 82.75 461 ASP A N 1
ATOM 3701 C CA . ASP A 1 461 ? -4.216 21.905 1.121 1.00 82.75 461 ASP A CA 1
ATOM 3702 C C . ASP A 1 461 ? -4.269 20.935 2.315 1.00 82.75 461 ASP A C 1
ATOM 3704 O O . ASP A 1 461 ? -3.477 21.055 3.251 1.00 82.75 461 ASP A O 1
ATOM 3708 N N . LYS A 1 462 ? -5.124 19.904 2.258 1.00 80.69 462 LYS A N 1
ATOM 3709 C CA . LYS A 1 462 ? -5.158 18.805 3.244 1.00 80.69 462 LYS A CA 1
ATOM 3710 C C . LYS A 1 462 ? -3.870 17.982 3.232 1.00 80.69 462 LYS A C 1
ATOM 3712 O O . LYS A 1 462 ? -3.398 17.555 4.287 1.00 80.69 462 LYS A O 1
ATOM 3717 N N . GLY A 1 463 ? -3.302 17.751 2.049 1.00 81.25 463 GLY A N 1
ATOM 3718 C CA . GLY A 1 463 ? -2.028 17.059 1.879 1.00 81.25 463 GLY A CA 1
ATOM 3719 C C . GLY A 1 463 ? -0.846 17.880 2.381 1.00 81.25 463 GLY A C 1
ATOM 3720 O O . GLY A 1 463 ? 0.086 17.314 2.949 1.00 81.25 463 GLY A O 1
ATOM 3721 N N . LYS A 1 464 ? -0.903 19.208 2.245 1.00 79.31 464 LYS A N 1
ATOM 3722 C CA . LYS A 1 464 ? 0.181 20.143 2.555 1.00 79.31 464 LYS A CA 1
ATOM 3723 C C . LYS A 1 464 ? 0.713 19.979 3.972 1.00 79.31 464 LYS A C 1
ATOM 3725 O O . LYS A 1 464 ? 1.922 19.932 4.135 1.00 79.31 464 LYS A O 1
ATOM 3730 N N . THR A 1 465 ? -0.139 19.802 4.982 1.00 69.38 465 THR A N 1
ATOM 3731 C CA . THR A 1 465 ? 0.322 19.601 6.370 1.00 69.38 465 THR A CA 1
ATOM 3732 C C . THR A 1 465 ? 1.209 18.362 6.516 1.00 69.38 465 THR A C 1
ATOM 3734 O O . THR A 1 465 ? 2.250 18.420 7.176 1.00 69.38 465 THR A O 1
ATOM 3737 N N . LEU A 1 466 ? 0.824 17.248 5.881 1.00 73.25 466 LEU A N 1
ATOM 3738 C CA . LEU A 1 466 ? 1.655 16.045 5.838 1.00 73.25 466 LEU A CA 1
ATOM 3739 C C . LEU A 1 466 ? 2.901 16.306 4.987 1.00 73.25 466 LEU A C 1
ATOM 3741 O O . LEU A 1 466 ? 4.004 16.099 5.473 1.00 73.25 466 LEU A O 1
ATOM 3745 N N . MET A 1 467 ? 2.760 16.844 3.773 1.00 78.44 467 MET A N 1
ATOM 3746 C CA . MET A 1 467 ? 3.890 17.115 2.875 1.00 78.44 467 MET A CA 1
ATOM 3747 C C . MET A 1 467 ? 4.944 18.048 3.485 1.00 78.44 467 MET A C 1
ATOM 3749 O O . MET A 1 467 ? 6.130 17.776 3.355 1.00 78.44 467 MET A O 1
ATOM 3753 N N . GLU A 1 468 ? 4.548 19.124 4.164 1.00 72.38 468 GLU A N 1
ATOM 3754 C CA . GLU A 1 468 ? 5.450 20.078 4.821 1.00 72.38 468 GLU A CA 1
ATOM 3755 C C . GLU A 1 468 ? 6.132 19.464 6.041 1.00 72.38 468 GLU A C 1
ATOM 3757 O O . GLU A 1 468 ? 7.332 19.665 6.238 1.00 72.38 468 GLU A O 1
ATOM 3762 N N . SER A 1 469 ? 5.401 18.670 6.830 1.00 64.94 469 SER A N 1
ATOM 3763 C CA . SER A 1 469 ? 5.995 17.914 7.939 1.00 64.94 469 SER A CA 1
ATOM 3764 C C . SER A 1 469 ? 7.039 16.917 7.428 1.00 64.94 469 SER A C 1
ATOM 3766 O O . SER A 1 469 ? 8.097 16.762 8.030 1.00 64.94 469 SER A O 1
ATOM 3768 N N . LEU A 1 470 ? 6.781 16.320 6.263 1.00 67.38 470 LEU A N 1
ATOM 3769 C CA . LEU A 1 470 ? 7.649 15.361 5.582 1.00 67.38 470 LEU A CA 1
ATOM 3770 C C . LEU A 1 470 ? 8.844 16.035 4.865 1.00 67.38 470 LEU A C 1
ATOM 3772 O O . LEU A 1 470 ? 9.926 15.454 4.808 1.00 67.38 470 LEU A O 1
ATOM 3776 N N . ALA A 1 471 ? 8.683 17.265 4.361 1.00 60.34 471 ALA A N 1
ATOM 3777 C CA . ALA A 1 471 ? 9.703 18.017 3.616 1.00 60.34 471 ALA A CA 1
ATOM 3778 C C . ALA A 1 471 ? 10.623 18.882 4.500 1.00 60.34 471 ALA A C 1
ATOM 3780 O O . ALA A 1 471 ? 11.756 19.177 4.114 1.00 60.34 471 ALA A O 1
ATOM 3781 N N . ALA A 1 472 ? 10.187 19.279 5.702 1.00 53.44 472 ALA A N 1
ATOM 3782 C CA . ALA A 1 472 ? 10.987 20.092 6.629 1.00 53.44 472 ALA A CA 1
ATOM 3783 C C . ALA A 1 472 ? 12.295 19.405 7.086 1.00 53.44 472 ALA A C 1
ATOM 3785 O O . ALA A 1 472 ? 13.199 20.074 7.588 1.00 53.44 472 ALA A O 1
ATOM 3786 N N . THR A 1 473 ? 12.422 18.095 6.862 1.00 51.69 473 THR A N 1
ATOM 3787 C CA . THR A 1 473 ? 13.596 17.278 7.211 1.00 51.69 473 THR A CA 1
ATOM 3788 C C . THR A 1 473 ? 14.562 17.082 6.027 1.00 51.69 473 THR A C 1
ATOM 3790 O O . THR A 1 473 ? 15.637 16.509 6.195 1.00 51.69 473 THR A O 1
ATOM 3793 N N . SER A 1 474 ? 14.248 17.597 4.828 1.00 43.59 474 SER A N 1
ATOM 3794 C CA . SER A 1 474 ? 15.083 17.469 3.624 1.00 43.59 474 SER A CA 1
ATOM 3795 C C . SER A 1 474 ? 15.775 18.789 3.252 1.00 43.59 474 SER A C 1
ATOM 3797 O O . SER A 1 474 ? 15.410 19.468 2.292 1.00 43.59 474 SER A O 1
ATOM 3799 N N . LYS A 1 475 ? 16.831 19.165 3.978 1.00 37.06 475 LYS A N 1
ATOM 3800 C CA . LYS A 1 475 ? 17.862 20.051 3.413 1.00 37.06 475 LYS A CA 1
ATOM 3801 C C . LYS A 1 475 ? 19.091 19.218 3.098 1.00 37.06 475 LYS A C 1
ATOM 3803 O O . LYS A 1 475 ? 19.977 19.163 3.931 1.00 37.06 475 LYS A O 1
ATOM 3808 N N . ILE A 1 476 ? 19.128 18.600 1.914 1.00 39.22 476 ILE A N 1
ATOM 3809 C CA . ILE A 1 476 ? 20.341 18.308 1.127 1.00 39.22 476 ILE A CA 1
ATOM 3810 C C . ILE A 1 476 ? 19.916 17.940 -0.313 1.00 39.22 476 ILE A C 1
ATOM 3812 O O . ILE A 1 476 ? 19.069 17.082 -0.518 1.00 39.22 476 ILE A O 1
ATOM 3816 N N . GLN A 1 477 ? 20.526 18.653 -1.271 1.00 36.56 477 GLN A N 1
ATOM 3817 C CA . GLN A 1 477 ? 20.659 18.417 -2.721 1.00 36.56 477 GLN A CA 1
ATOM 3818 C C . GLN A 1 477 ? 19.402 18.082 -3.551 1.00 36.56 477 GLN A C 1
ATOM 3820 O O . GLN A 1 477 ? 18.932 16.953 -3.607 1.00 36.56 477 GLN A O 1
ATOM 3825 N N . ARG A 1 478 ? 18.960 19.062 -4.359 1.00 37.69 478 ARG A N 1
ATOM 3826 C CA . ARG A 1 478 ? 18.222 18.795 -5.606 1.00 37.69 478 ARG A CA 1
ATOM 3827 C C . ARG A 1 478 ? 19.100 17.911 -6.501 1.00 37.69 478 ARG A C 1
ATOM 3829 O O . ARG A 1 478 ? 20.007 18.431 -7.147 1.00 37.69 478 ARG A O 1
ATOM 3836 N N . ALA A 1 479 ? 18.845 16.607 -6.545 1.00 48.28 479 ALA A N 1
ATOM 3837 C CA . ALA A 1 479 ? 19.394 15.770 -7.603 1.00 48.28 479 ALA A CA 1
ATOM 3838 C C . ALA A 1 479 ? 18.792 16.216 -8.948 1.00 48.28 479 ALA A C 1
ATOM 3840 O O . ALA A 1 479 ? 17.587 16.452 -9.072 1.00 48.28 479 ALA A O 1
ATOM 3841 N N . THR A 1 480 ? 19.629 16.403 -9.961 1.00 57.03 480 THR A N 1
ATOM 3842 C CA . THR A 1 480 ? 19.154 16.607 -11.329 1.00 57.03 480 THR A CA 1
ATOM 3843 C C . THR A 1 480 ? 18.505 15.308 -11.811 1.00 57.03 480 THR A C 1
ATOM 3845 O O . THR A 1 480 ? 19.067 14.224 -11.658 1.00 57.03 480 THR A O 1
ATOM 3848 N N . LYS A 1 481 ? 17.279 15.392 -12.345 1.00 71.12 481 LYS A N 1
ATOM 3849 C CA . LYS A 1 481 ? 16.560 14.217 -12.857 1.00 71.12 481 LYS A CA 1
ATOM 3850 C C . LYS A 1 481 ? 17.331 13.610 -14.029 1.00 71.12 481 LYS A C 1
ATOM 3852 O O . LYS A 1 481 ? 17.704 14.332 -14.954 1.00 71.12 481 LYS A O 1
ATOM 3857 N N . ALA A 1 482 ? 17.520 12.291 -14.007 1.00 87.69 482 ALA A N 1
ATOM 3858 C CA . ALA A 1 482 ? 18.147 11.575 -15.113 1.00 87.69 482 ALA A CA 1
ATOM 3859 C C . ALA A 1 482 ? 17.349 11.789 -16.410 1.00 87.69 482 ALA A C 1
ATOM 3861 O O . ALA A 1 482 ? 16.121 11.678 -16.415 1.00 87.69 482 ALA A O 1
ATOM 3862 N N . LYS A 1 483 ? 18.045 12.069 -17.509 1.00 94.94 483 LYS A N 1
ATOM 3863 C CA . LYS A 1 483 ? 17.485 12.303 -18.842 1.00 94.94 483 LYS A CA 1
ATOM 3864 C C . LYS A 1 483 ? 17.524 11.039 -19.699 1.00 94.94 483 LYS A C 1
ATOM 3866 O O . LYS A 1 483 ? 18.468 10.250 -19.616 1.00 94.94 483 LYS A O 1
ATOM 3871 N N . ALA A 1 484 ? 16.519 10.883 -20.552 1.00 97.06 484 ALA A N 1
ATOM 3872 C CA . ALA A 1 484 ? 16.469 9.913 -21.641 1.00 97.06 484 ALA A CA 1
ATOM 3873 C C . ALA A 1 484 ? 16.278 10.642 -22.976 1.00 97.06 484 ALA A C 1
ATOM 3875 O O . ALA A 1 484 ? 15.763 11.761 -23.008 1.00 97.06 484 ALA A O 1
ATOM 3876 N N . TRP A 1 485 ? 16.688 10.008 -24.072 1.00 97.94 485 TRP A N 1
ATOM 3877 C CA . TRP A 1 485 ? 16.420 10.498 -25.420 1.00 97.94 485 TRP A CA 1
ATOM 3878 C C . TRP A 1 485 ? 15.362 9.594 -26.040 1.00 97.94 485 TRP A C 1
ATOM 3880 O O . TRP A 1 485 ? 15.570 8.383 -26.095 1.00 97.94 485 TRP A O 1
ATOM 3890 N N . VAL A 1 486 ? 14.229 10.161 -26.448 1.00 96.31 486 VAL A N 1
ATOM 3891 C CA . VAL A 1 486 ? 13.091 9.427 -27.016 1.00 96.31 486 VAL A CA 1
ATOM 3892 C C . VAL A 1 486 ? 12.557 10.200 -28.215 1.00 96.31 486 VAL A C 1
ATOM 3894 O O . VAL A 1 486 ? 12.232 11.381 -28.089 1.00 96.31 486 VAL A O 1
ATOM 3897 N N . ASP A 1 487 ? 12.507 9.545 -29.376 1.00 93.12 487 ASP A N 1
ATOM 3898 C CA . ASP A 1 487 ? 11.978 10.080 -30.639 1.00 93.12 487 ASP A CA 1
ATOM 3899 C C . ASP A 1 487 ? 12.454 11.513 -30.956 1.00 93.12 487 ASP A C 1
ATOM 3901 O O . ASP A 1 487 ? 11.668 12.412 -31.263 1.00 93.12 487 ASP A O 1
ATOM 3905 N N . GLY A 1 488 ? 13.765 11.753 -30.836 1.00 91.81 488 GLY A N 1
ATOM 3906 C CA . GLY A 1 488 ? 14.372 13.055 -31.135 1.00 91.81 488 GLY A CA 1
ATOM 3907 C C . GLY A 1 488 ? 14.400 14.053 -29.977 1.00 91.81 488 GLY A C 1
ATOM 3908 O O . GLY A 1 488 ? 15.015 15.109 -30.117 1.00 91.81 488 GLY A O 1
ATOM 3909 N N . LYS A 1 489 ? 13.784 13.752 -28.827 1.00 93.38 489 LYS A N 1
ATOM 3910 C CA . LYS A 1 489 ? 13.673 14.680 -27.690 1.00 93.38 489 LYS A CA 1
ATOM 3911 C C . LYS A 1 489 ? 14.424 14.179 -26.464 1.00 93.38 489 LYS A C 1
ATOM 3913 O O . LYS A 1 489 ? 14.338 13.008 -26.106 1.00 93.38 489 LYS A O 1
ATOM 3918 N N . LEU A 1 490 ? 15.097 15.096 -25.771 1.00 94.31 490 LEU A N 1
ATOM 3919 C CA . LEU A 1 490 ? 15.544 14.867 -24.400 1.00 94.31 490 LEU A CA 1
ATOM 3920 C C . LEU A 1 490 ? 14.381 15.098 -23.440 1.00 94.31 490 LEU A C 1
ATOM 3922 O O . LEU A 1 490 ? 13.805 16.184 -23.399 1.00 94.31 490 LEU A O 1
ATOM 3926 N N . ILE A 1 491 ? 14.071 14.087 -22.644 1.00 91.25 491 ILE A N 1
ATOM 3927 C CA . ILE A 1 491 ? 13.005 14.119 -21.645 1.00 91.25 491 ILE A CA 1
ATOM 3928 C C . ILE A 1 491 ? 13.533 13.601 -20.311 1.00 91.25 491 ILE A C 1
ATOM 3930 O O . ILE A 1 491 ? 14.566 12.931 -20.254 1.00 91.25 491 ILE A O 1
ATOM 3934 N N . ASP A 1 492 ? 12.832 13.899 -19.220 1.00 88.94 492 ASP A N 1
ATOM 3935 C CA . ASP A 1 492 ? 13.096 13.209 -17.957 1.00 88.94 492 ASP A CA 1
ATOM 3936 C C . ASP A 1 492 ? 12.842 11.711 -18.159 1.00 88.94 492 ASP A C 1
ATOM 3938 O O . ASP A 1 492 ? 11.824 11.318 -18.728 1.00 88.94 492 ASP A O 1
ATOM 3942 N N . ARG A 1 493 ? 13.774 10.866 -17.710 1.00 89.44 493 ARG A N 1
ATOM 3943 C CA . ARG A 1 493 ? 13.750 9.413 -17.940 1.00 89.44 493 ARG A CA 1
ATOM 3944 C C . ARG A 1 493 ? 12.449 8.765 -17.470 1.00 89.44 493 ARG A C 1
ATOM 3946 O O . ARG A 1 493 ? 12.000 7.806 -18.079 1.00 89.44 493 ARG A O 1
ATOM 3953 N N . GLU A 1 494 ? 11.856 9.287 -16.403 1.00 83.00 494 GLU A N 1
ATOM 3954 C CA . GLU A 1 494 ? 10.572 8.830 -15.855 1.00 83.00 494 GLU A CA 1
ATOM 3955 C C . GLU A 1 494 ? 9.363 9.102 -16.765 1.00 83.00 494 GLU A C 1
ATOM 3957 O O . GLU A 1 494 ? 8.340 8.443 -16.617 1.00 83.00 494 GLU A O 1
ATOM 3962 N N . ASN A 1 495 ? 9.488 10.034 -17.713 1.00 86.44 495 ASN A N 1
ATOM 3963 C CA . ASN A 1 495 ? 8.444 10.381 -18.678 1.00 86.44 495 ASN A CA 1
ATOM 3964 C C . ASN A 1 495 ? 8.609 9.634 -20.013 1.00 86.44 495 ASN A C 1
ATOM 3966 O O . ASN A 1 495 ? 7.816 9.834 -20.935 1.00 86.44 495 ASN A O 1
ATOM 3970 N N . ALA A 1 496 ? 9.640 8.792 -20.148 1.00 89.75 496 ALA A N 1
ATOM 3971 C CA . ALA A 1 496 ? 9.822 7.960 -21.330 1.00 89.75 496 ALA A CA 1
ATOM 3972 C C . ALA A 1 496 ? 8.693 6.930 -21.427 1.00 89.75 496 ALA A C 1
ATOM 3974 O O . ALA A 1 496 ? 8.510 6.107 -20.533 1.00 89.75 496 ALA A O 1
ATOM 3975 N N . SER A 1 497 ? 7.943 6.977 -22.525 1.00 89.56 497 SER A N 1
ATOM 3976 C CA . SER A 1 497 ? 6.778 6.127 -22.766 1.00 89.56 497 SER A CA 1
ATOM 3977 C C . SER A 1 497 ? 6.741 5.649 -24.216 1.00 89.56 497 SER A C 1
ATOM 3979 O O . SER A 1 497 ? 7.315 6.274 -25.106 1.00 89.56 497 SER A O 1
ATOM 3981 N N . ILE A 1 498 ? 6.074 4.518 -24.434 1.00 89.12 498 ILE A N 1
ATOM 3982 C CA . ILE A 1 498 ? 5.752 3.948 -25.744 1.00 89.12 498 ILE A CA 1
ATOM 3983 C C . ILE A 1 498 ? 4.261 3.598 -25.743 1.00 89.12 498 ILE A C 1
ATOM 3985 O O . ILE A 1 498 ? 3.701 3.295 -24.687 1.00 89.12 498 ILE A O 1
ATOM 3989 N N . SER A 1 499 ? 3.609 3.636 -26.905 1.00 86.06 499 SER A N 1
ATOM 3990 C CA . SER A 1 499 ? 2.220 3.192 -27.018 1.00 86.06 499 SER A CA 1
ATOM 3991 C C . SER A 1 499 ? 2.093 1.707 -26.662 1.00 86.06 499 SER A C 1
ATOM 3993 O O . SER A 1 499 ? 2.844 0.873 -27.176 1.00 86.06 499 SER A O 1
ATOM 3995 N N . ALA A 1 500 ? 1.100 1.358 -25.840 1.00 87.69 500 ALA A N 1
ATOM 3996 C CA . ALA A 1 500 ? 0.744 -0.036 -25.554 1.00 87.69 500 ALA A CA 1
ATOM 3997 C C . ALA A 1 500 ? 0.198 -0.776 -26.792 1.00 87.69 500 ALA A C 1
ATOM 3999 O O . ALA A 1 500 ? 0.150 -2.004 -26.813 1.00 87.69 500 ALA A O 1
ATOM 4000 N N . LEU A 1 501 ? -0.190 -0.030 -27.831 1.00 88.31 501 LEU A N 1
ATOM 4001 C CA . LEU A 1 501 ? -0.596 -0.565 -29.130 1.00 88.31 501 LEU A CA 1
ATOM 4002 C C . LEU A 1 501 ? 0.584 -0.728 -30.098 1.00 88.31 501 LEU A C 1
ATOM 4004 O O . LEU A 1 501 ? 0.406 -1.252 -31.191 1.00 88.31 501 LEU A O 1
ATOM 4008 N N . SER A 1 502 ? 1.790 -0.289 -29.720 1.00 91.06 502 SER A N 1
ATOM 4009 C CA . SER A 1 502 ? 2.966 -0.452 -30.573 1.00 91.06 502 SER A CA 1
ATOM 4010 C C . SER A 1 502 ? 3.301 -1.933 -30.751 1.00 91.06 502 SER A C 1
ATOM 4012 O O . SER A 1 502 ? 3.321 -2.709 -29.791 1.00 91.06 502 SER A O 1
ATOM 4014 N N . LEU A 1 503 ? 3.645 -2.327 -31.977 1.00 92.88 503 LEU A N 1
ATOM 4015 C CA . LEU A 1 503 ? 4.085 -3.694 -32.270 1.00 92.88 503 LEU A CA 1
ATOM 4016 C C . LEU A 1 503 ? 5.361 -4.057 -31.492 1.00 92.88 503 LEU A C 1
ATOM 4018 O O . LEU A 1 503 ? 5.570 -5.211 -31.112 1.00 92.88 503 LEU A O 1
ATOM 4022 N N . GLY A 1 504 ? 6.203 -3.060 -31.217 1.00 92.38 504 GLY A N 1
ATOM 4023 C CA . GLY A 1 504 ? 7.367 -3.168 -30.351 1.00 92.38 504 GLY A CA 1
ATOM 4024 C C . GLY A 1 504 ? 7.030 -3.655 -28.947 1.00 92.38 504 GLY A C 1
ATOM 4025 O O . GLY A 1 504 ? 7.734 -4.515 -28.422 1.00 92.38 504 GLY A O 1
ATOM 4026 N N . PHE A 1 505 ? 5.952 -3.133 -28.358 1.00 92.19 505 PHE A N 1
ATOM 4027 C CA . PHE A 1 505 ? 5.471 -3.555 -27.047 1.00 92.19 505 PHE A CA 1
ATOM 4028 C C . PHE A 1 505 ? 4.686 -4.872 -27.116 1.00 92.19 505 PHE A C 1
ATOM 4030 O O . PHE A 1 505 ? 4.976 -5.787 -26.351 1.00 92.19 505 PHE A O 1
ATOM 4037 N N . GLN A 1 506 ? 3.732 -4.993 -28.045 1.00 92.69 506 GLN A N 1
ATOM 4038 C CA . GLN A 1 506 ? 2.819 -6.141 -28.116 1.00 92.69 506 GLN A CA 1
ATOM 4039 C C . GLN A 1 506 ? 3.503 -7.446 -28.539 1.00 92.69 506 GLN A C 1
ATOM 4041 O O . GLN A 1 506 ? 3.167 -8.512 -28.028 1.00 92.69 506 GLN A O 1
ATOM 4046 N N . TYR A 1 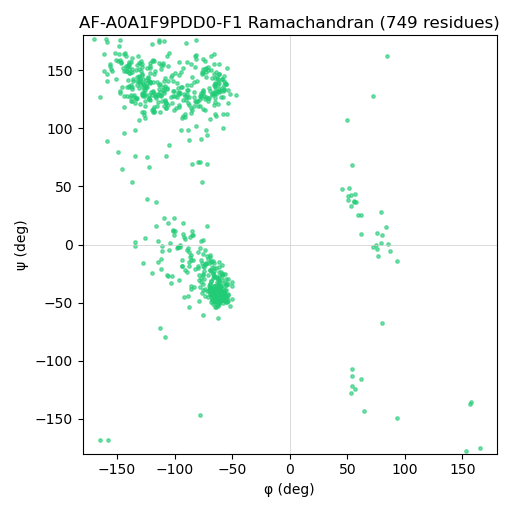507 ? 4.464 -7.366 -29.461 1.00 91.88 507 TYR A N 1
ATOM 4047 C CA . TYR A 1 507 ? 5.062 -8.539 -30.111 1.00 91.88 507 TYR A CA 1
ATOM 4048 C C . TYR A 1 507 ? 6.589 -8.575 -30.001 1.00 91.88 507 TYR A C 1
ATOM 4050 O O . TYR A 1 507 ? 7.242 -9.408 -30.631 1.00 91.88 507 TYR A O 1
ATOM 4058 N N . GLY A 1 508 ? 7.190 -7.637 -29.262 1.00 93.31 508 GLY A N 1
ATOM 4059 C CA . GLY A 1 508 ? 8.645 -7.514 -29.204 1.00 93.31 508 GLY A CA 1
ATOM 4060 C C . GLY A 1 508 ? 9.267 -7.188 -30.567 1.00 93.31 508 GLY A C 1
ATOM 4061 O O . GLY A 1 508 ? 10.432 -7.526 -30.790 1.00 93.31 508 GLY A O 1
ATOM 4062 N N . ALA A 1 509 ? 8.512 -6.567 -31.487 1.00 95.06 509 ALA A N 1
ATOM 4063 C CA . ALA A 1 509 ? 8.950 -6.220 -32.841 1.00 95.06 509 ALA A CA 1
ATOM 4064 C C . ALA A 1 509 ? 9.958 -5.059 -32.814 1.00 95.06 509 ALA A C 1
ATOM 4066 O O . ALA A 1 509 ? 9.680 -3.930 -33.219 1.00 95.06 509 ALA A O 1
ATOM 4067 N N . GLY A 1 510 ? 11.148 -5.333 -32.292 1.00 95.88 510 GLY A N 1
ATOM 4068 C CA . GLY A 1 510 ? 12.207 -4.358 -32.127 1.00 95.88 510 GLY A CA 1
ATOM 4069 C C . GLY A 1 510 ? 13.532 -4.984 -31.726 1.00 95.88 510 GLY A C 1
ATOM 4070 O O . GLY A 1 510 ? 13.661 -6.188 -31.495 1.00 95.88 510 GLY A O 1
ATOM 4071 N N . LEU A 1 511 ? 14.529 -4.120 -31.632 1.00 96.56 511 LEU A N 1
ATOM 4072 C CA . LEU A 1 511 ? 15.925 -4.420 -31.388 1.00 96.56 511 LEU A CA 1
ATOM 4073 C C . LEU A 1 511 ? 16.458 -3.536 -30.267 1.00 96.56 511 LEU A C 1
ATOM 4075 O O . LEU A 1 511 ? 15.959 -2.435 -30.016 1.00 96.56 511 LEU A O 1
ATOM 4079 N N . PHE A 1 512 ? 17.515 -4.001 -29.612 1.00 96.50 512 PHE A N 1
ATOM 4080 C CA . PHE A 1 512 ? 18.253 -3.189 -28.664 1.00 96.50 512 PHE A CA 1
ATOM 4081 C C . PHE A 1 512 ? 19.759 -3.404 -28.767 1.00 96.50 512 PHE A C 1
ATOM 4083 O O . PHE A 1 512 ? 20.244 -4.477 -29.114 1.00 96.50 512 PHE A O 1
ATOM 4090 N N . GLU A 1 513 ? 20.519 -2.387 -28.383 1.00 96.12 513 GLU A N 1
ATOM 4091 C CA . GLU A 1 513 ? 21.962 -2.476 -28.193 1.00 96.12 513 GLU A CA 1
ATOM 4092 C C . GLU A 1 513 ? 22.349 -2.142 -26.760 1.00 96.12 513 GLU A C 1
ATOM 4094 O O . GLU A 1 513 ? 21.614 -1.494 -26.014 1.00 96.12 513 GLU A O 1
ATOM 4099 N N . THR A 1 514 ? 23.526 -2.619 -26.364 1.00 95.50 514 THR A N 1
ATOM 4100 C CA . THR A 1 514 ? 24.119 -2.269 -25.071 1.00 95.50 514 THR A CA 1
ATOM 4101 C C . THR A 1 514 ? 25.576 -1.933 -25.287 1.00 95.50 514 THR A C 1
ATOM 4103 O O . THR A 1 514 ? 26.329 -2.767 -25.792 1.00 95.50 514 THR A O 1
ATOM 4106 N N . LEU A 1 515 ? 25.949 -0.721 -24.900 1.00 94.88 515 LEU A N 1
ATOM 4107 C CA . LEU A 1 515 ? 27.268 -0.144 -25.102 1.00 94.88 515 LEU A CA 1
ATOM 4108 C C . LEU A 1 515 ? 27.864 0.218 -23.751 1.00 94.88 515 LEU A C 1
ATOM 4110 O O . LEU A 1 515 ? 27.146 0.539 -22.802 1.00 94.88 515 LEU A O 1
ATOM 4114 N N . ARG A 1 516 ? 29.190 0.234 -23.708 1.00 95.56 516 ARG A N 1
ATOM 4115 C CA . ARG A 1 516 ? 29.951 0.830 -22.621 1.00 95.56 516 ARG A CA 1
ATOM 4116 C C . ARG A 1 516 ? 30.560 2.140 -23.100 1.00 95.56 516 ARG A C 1
ATOM 4118 O O . ARG A 1 516 ? 31.045 2.212 -24.228 1.00 95.56 516 ARG A O 1
ATOM 4125 N N . ALA A 1 517 ? 30.560 3.147 -22.241 1.00 94.69 517 ALA A N 1
ATOM 4126 C CA . ALA A 1 517 ? 31.415 4.310 -22.398 1.00 94.69 517 ALA A CA 1
ATOM 4127 C C . ALA A 1 517 ? 32.260 4.493 -21.137 1.00 94.69 517 ALA A C 1
ATOM 4129 O O . ALA A 1 517 ? 31.766 4.310 -20.025 1.00 94.69 517 ALA A O 1
ATOM 4130 N N . ASP A 1 518 ? 33.531 4.835 -21.304 1.00 92.44 518 ASP A N 1
ATOM 4131 C CA . ASP A 1 518 ? 34.426 5.191 -20.206 1.00 92.44 518 ASP A CA 1
ATOM 4132 C C . ASP A 1 518 ? 34.942 6.598 -20.466 1.00 92.44 518 ASP A C 1
ATOM 4134 O O . ASP A 1 518 ? 35.516 6.862 -21.522 1.00 92.44 518 ASP A O 1
ATOM 4138 N N . LYS A 1 519 ? 34.738 7.502 -19.505 1.00 88.12 519 LYS A N 1
ATOM 4139 C CA . LYS A 1 519 ? 35.213 8.889 -19.599 1.00 88.12 519 LYS A CA 1
ATOM 4140 C C . LYS A 1 519 ? 34.770 9.597 -20.895 1.00 88.12 519 LYS A C 1
ATOM 4142 O O . LYS A 1 519 ? 35.566 10.212 -21.597 1.00 88.12 519 LYS A O 1
ATOM 4147 N N . GLY A 1 520 ? 33.506 9.400 -21.280 1.00 85.06 520 GLY A N 1
ATOM 4148 C CA . GLY A 1 520 ? 32.930 9.936 -22.519 1.00 85.06 520 GLY A CA 1
ATOM 4149 C C . GLY A 1 520 ? 33.323 9.200 -23.810 1.00 85.06 520 GLY A C 1
ATOM 4150 O O . GLY A 1 520 ? 32.691 9.424 -24.838 1.00 85.06 520 GLY A O 1
ATOM 4151 N N . ILE A 1 521 ? 34.292 8.278 -23.783 1.00 90.62 521 ILE A N 1
ATOM 4152 C CA . ILE A 1 521 ? 34.700 7.497 -24.958 1.00 90.62 521 ILE A CA 1
ATOM 4153 C C . ILE A 1 521 ? 33.800 6.269 -25.095 1.00 90.62 521 ILE A C 1
ATOM 4155 O O . ILE A 1 521 ? 33.780 5.396 -24.227 1.00 90.62 521 ILE A O 1
ATOM 4159 N N . ILE A 1 522 ? 33.061 6.184 -26.203 1.00 93.50 522 ILE A N 1
ATOM 4160 C CA . ILE A 1 522 ? 32.104 5.100 -26.452 1.00 93.50 522 ILE A CA 1
ATOM 4161 C C . ILE A 1 522 ? 32.810 3.910 -27.109 1.00 93.50 522 ILE A C 1
ATOM 4163 O O . ILE A 1 522 ? 33.348 4.011 -28.215 1.00 93.50 522 ILE A O 1
ATOM 4167 N N . PHE A 1 523 ? 32.767 2.752 -26.453 1.00 93.38 523 PHE A N 1
ATOM 4168 C CA . PHE A 1 523 ? 33.412 1.534 -26.927 1.00 93.38 523 PHE A CA 1
ATOM 4169 C C . PHE A 1 523 ? 32.783 1.038 -28.241 1.00 93.38 523 PHE A C 1
ATOM 4171 O O . PHE A 1 523 ? 31.638 0.587 -28.272 1.00 93.38 523 PHE A O 1
ATOM 4178 N N . ARG A 1 524 ? 33.564 1.101 -29.332 1.00 93.31 524 ARG A N 1
ATOM 4179 C CA . ARG A 1 524 ? 33.270 0.502 -30.654 1.00 93.31 524 ARG A CA 1
ATOM 4180 C C . ARG A 1 524 ? 31.881 0.838 -31.221 1.00 93.31 524 ARG A C 1
ATOM 4182 O O . ARG A 1 524 ? 31.266 -0.015 -31.863 1.00 93.31 524 ARG A O 1
ATOM 4189 N N . ILE A 1 525 ? 31.414 2.072 -31.028 1.00 94.19 525 ILE A N 1
ATOM 4190 C CA . ILE A 1 525 ? 30.062 2.494 -31.420 1.00 94.19 525 ILE A CA 1
ATOM 4191 C C . ILE A 1 525 ? 29.703 2.135 -32.869 1.00 94.19 525 ILE A C 1
ATOM 4193 O O . ILE A 1 525 ? 28.667 1.513 -33.084 1.00 94.19 525 ILE A O 1
ATOM 4197 N N . ASP A 1 526 ? 30.583 2.396 -33.838 1.00 94.50 526 ASP A N 1
ATOM 4198 C CA . ASP A 1 526 ? 30.292 2.157 -35.261 1.00 94.50 526 ASP A CA 1
ATOM 4199 C C . ASP A 1 526 ? 29.978 0.682 -35.555 1.00 94.50 526 ASP A C 1
ATOM 4201 O O . ASP A 1 526 ? 29.076 0.369 -36.334 1.00 94.50 526 ASP A O 1
ATOM 4205 N N . LYS A 1 527 ? 30.664 -0.248 -34.872 1.00 94.56 527 LYS A N 1
ATOM 4206 C CA . LYS A 1 527 ? 30.410 -1.692 -35.006 1.00 94.56 527 LYS A CA 1
ATOM 4207 C C . LYS A 1 527 ? 29.056 -2.089 -34.417 1.00 94.56 527 LYS A C 1
ATOM 4209 O O . LYS A 1 527 ? 28.379 -2.945 -34.984 1.00 94.56 527 LYS A O 1
ATOM 4214 N N . HIS A 1 528 ? 28.663 -1.488 -33.295 1.00 95.00 528 HIS A N 1
ATOM 4215 C CA . HIS A 1 528 ? 27.358 -1.742 -32.686 1.00 95.00 528 HIS A CA 1
ATOM 4216 C C . HIS A 1 528 ? 26.212 -1.171 -33.527 1.00 95.00 528 HIS A C 1
ATOM 4218 O O . HIS A 1 528 ? 25.236 -1.878 -33.758 1.00 95.00 528 HIS A O 1
ATOM 4224 N N . ILE A 1 529 ? 26.346 0.055 -34.045 1.00 95.81 529 ILE A N 1
ATOM 4225 C CA . ILE A 1 529 ? 25.319 0.665 -34.903 1.00 95.81 529 ILE A CA 1
ATOM 4226 C C . ILE A 1 529 ? 25.184 -0.097 -36.221 1.00 95.81 529 ILE A C 1
ATOM 4228 O O . ILE A 1 529 ? 24.073 -0.429 -36.617 1.00 95.81 529 ILE A O 1
ATOM 4232 N N . SER A 1 530 ? 26.299 -0.495 -36.842 1.00 94.75 530 SER A N 1
ATOM 4233 C CA . SER A 1 530 ? 26.262 -1.331 -38.051 1.00 94.75 530 SER A CA 1
ATOM 4234 C C . SER A 1 530 ? 25.522 -2.653 -37.815 1.00 94.75 530 SER A C 1
ATOM 4236 O O . SER A 1 530 ? 24.759 -3.109 -38.664 1.00 94.75 530 SER A O 1
ATOM 4238 N N . ARG A 1 531 ? 25.715 -3.280 -36.645 1.00 94.75 531 ARG A N 1
ATOM 4239 C CA . ARG A 1 531 ? 25.018 -4.520 -36.272 1.00 94.75 531 ARG A CA 1
ATOM 4240 C C . ARG A 1 531 ? 23.524 -4.298 -36.027 1.00 94.75 531 ARG A C 1
ATOM 4242 O O . ARG A 1 531 ? 22.722 -5.139 -36.440 1.00 94.75 531 ARG A O 1
ATOM 4249 N N . LEU A 1 532 ? 23.171 -3.202 -35.358 1.00 95.38 532 LEU A N 1
ATOM 4250 C CA . LEU A 1 532 ? 21.790 -2.809 -35.093 1.00 95.38 532 LEU A CA 1
ATOM 4251 C C . LEU A 1 532 ? 21.038 -2.550 -36.406 1.00 95.38 532 LEU A C 1
ATOM 4253 O O . LEU A 1 532 ? 19.997 -3.162 -36.627 1.00 95.38 532 LEU A O 1
ATOM 4257 N N . ASN A 1 533 ? 21.619 -1.751 -37.305 1.00 95.62 533 ASN A N 1
ATOM 4258 C CA . ASN A 1 533 ? 21.031 -1.413 -38.603 1.00 95.62 533 ASN A CA 1
ATOM 4259 C C . ASN A 1 533 ? 20.872 -2.647 -39.493 1.00 95.62 533 ASN A C 1
ATOM 4261 O O . ASN A 1 533 ? 19.782 -2.900 -39.994 1.00 95.62 533 ASN A O 1
ATOM 4265 N N . ARG A 1 534 ? 21.905 -3.495 -39.593 1.00 94.81 534 ARG A N 1
ATOM 4266 C CA . ARG A 1 534 ? 21.812 -4.754 -40.349 1.00 94.81 534 ARG A CA 1
ATOM 4267 C C . ARG A 1 534 ? 20.710 -5.667 -39.813 1.00 94.81 534 ARG A C 1
ATOM 4269 O O . ARG A 1 534 ? 20.009 -6.308 -40.589 1.00 94.81 534 ARG A O 1
ATOM 4276 N N . SER A 1 535 ? 20.563 -5.752 -38.488 1.00 95.06 535 SER A N 1
ATOM 4277 C CA . SER A 1 535 ? 19.497 -6.553 -37.874 1.00 95.06 535 SER A CA 1
ATOM 4278 C C . SER A 1 535 ? 18.117 -5.979 -38.182 1.00 95.06 535 SER A C 1
ATOM 4280 O O . SER A 1 535 ? 17.191 -6.744 -38.430 1.00 95.06 535 SER A O 1
ATOM 4282 N N . TRP A 1 536 ? 17.985 -4.650 -38.199 1.00 95.62 536 TRP A N 1
ATOM 4283 C CA . TRP A 1 536 ? 16.743 -3.976 -38.566 1.00 95.62 536 TRP A CA 1
ATOM 4284 C C . TRP A 1 536 ? 16.368 -4.279 -40.016 1.00 95.62 536 TRP A C 1
ATOM 4286 O O . TRP A 1 536 ? 15.284 -4.790 -40.276 1.00 95.62 536 TRP A O 1
ATOM 4296 N N . GLU A 1 537 ? 17.301 -4.060 -40.939 1.00 95.56 537 GLU A N 1
ATOM 4297 C CA . GLU A 1 537 ? 17.112 -4.309 -42.371 1.00 95.56 537 GLU A CA 1
ATOM 4298 C C . GLU A 1 537 ? 16.768 -5.771 -42.662 1.00 95.56 537 GLU A C 1
ATOM 4300 O O . GLU A 1 537 ? 15.877 -6.049 -43.458 1.00 95.56 537 GLU A O 1
ATOM 4305 N N . THR A 1 538 ? 17.414 -6.709 -41.963 1.00 93.62 538 THR A N 1
ATOM 4306 C CA . THR A 1 538 ? 17.155 -8.148 -42.130 1.00 93.62 538 THR A CA 1
ATOM 4307 C C . THR A 1 538 ? 15.760 -8.539 -41.639 1.00 93.62 538 THR A C 1
ATOM 4309 O O . THR A 1 538 ? 15.044 -9.252 -42.336 1.00 93.62 538 THR A O 1
ATOM 4312 N N . LEU A 1 539 ? 15.361 -8.092 -40.443 1.00 93.38 539 LEU A N 1
ATOM 4313 C CA . LEU A 1 539 ? 14.097 -8.517 -39.831 1.00 93.38 539 LEU A CA 1
ATOM 4314 C C . LEU A 1 539 ? 12.877 -7.795 -40.402 1.00 93.38 539 LEU A C 1
ATOM 4316 O O . LEU A 1 539 ? 11.787 -8.362 -40.424 1.00 93.38 539 LEU A O 1
ATOM 4320 N N . PHE A 1 540 ? 13.046 -6.548 -40.837 1.00 93.56 540 PHE A N 1
ATOM 4321 C CA . PHE A 1 540 ? 11.939 -5.692 -41.251 1.00 93.56 540 PHE A CA 1
ATOM 4322 C C . PHE A 1 540 ? 11.912 -5.399 -42.750 1.00 93.56 540 PHE A C 1
ATOM 4324 O O . PHE A 1 540 ? 10.938 -4.807 -43.203 1.00 93.56 540 PHE A O 1
ATOM 4331 N N . SER A 1 541 ? 12.928 -5.827 -43.512 1.00 92.69 541 SER A N 1
ATOM 4332 C CA . SER A 1 541 ? 13.037 -5.596 -44.964 1.00 92.69 541 SER A CA 1
ATOM 4333 C C . SER A 1 541 ? 12.906 -4.117 -45.361 1.00 92.69 541 SER A C 1
ATOM 4335 O O . SER A 1 541 ? 12.383 -3.785 -46.421 1.00 92.69 541 SER A O 1
ATOM 4337 N N . GLU A 1 542 ? 13.385 -3.220 -44.498 1.00 90.19 542 GLU A N 1
ATOM 4338 C CA . GLU A 1 542 ? 13.310 -1.764 -44.643 1.00 90.19 542 GLU A CA 1
ATOM 4339 C C . GLU A 1 542 ? 14.627 -1.119 -44.195 1.00 90.19 542 GLU A C 1
ATOM 4341 O O . GLU A 1 542 ? 15.291 -1.660 -43.306 1.00 90.19 542 GLU A O 1
ATOM 4346 N N . PRO A 1 543 ? 15.008 0.045 -44.753 1.00 92.50 543 PRO A N 1
ATOM 4347 C CA . PRO A 1 543 ? 16.195 0.759 -44.301 1.00 92.50 543 PRO A CA 1
ATOM 4348 C C . PRO A 1 543 ? 16.087 1.121 -42.815 1.00 92.50 543 PRO A C 1
ATOM 4350 O O . PRO A 1 543 ? 15.015 1.484 -42.317 1.00 92.50 543 PRO A O 1
ATOM 4353 N N . ALA A 1 544 ? 17.209 1.034 -42.099 1.00 92.75 544 ALA A N 1
ATOM 4354 C CA . ALA A 1 544 ? 17.268 1.503 -40.723 1.00 92.75 544 ALA A CA 1
ATOM 4355 C C . ALA A 1 544 ? 17.060 3.032 -40.652 1.00 92.75 544 ALA A C 1
ATOM 4357 O O . ALA A 1 544 ? 17.543 3.755 -41.525 1.00 92.75 544 ALA A O 1
ATOM 4358 N N . PRO A 1 545 ? 16.371 3.542 -39.615 1.00 91.44 545 PRO A N 1
ATOM 4359 C CA . PRO A 1 545 ? 16.303 4.966 -39.312 1.00 91.44 545 PRO A CA 1
ATOM 4360 C C . PRO A 1 545 ? 17.675 5.649 -39.346 1.00 91.44 545 PRO A C 1
ATOM 4362 O O . PRO A 1 545 ? 18.614 5.212 -38.676 1.00 91.44 545 PRO A O 1
ATOM 4365 N N . ASP A 1 546 ? 17.762 6.747 -40.096 1.00 92.19 546 ASP A N 1
ATOM 4366 C CA . ASP A 1 546 ? 18.975 7.554 -40.225 1.00 92.19 546 ASP A CA 1
ATOM 4367 C C . ASP A 1 546 ? 19.168 8.434 -38.982 1.00 92.19 546 ASP A C 1
ATOM 4369 O O . ASP A 1 546 ? 18.607 9.524 -38.863 1.00 92.19 546 ASP A O 1
ATOM 4373 N N . ILE A 1 547 ? 19.899 7.903 -38.000 1.00 94.56 547 ILE A N 1
ATOM 4374 C CA . ILE A 1 547 ? 20.144 8.540 -36.704 1.00 94.56 547 ILE A CA 1
ATOM 4375 C C . ILE A 1 547 ? 21.640 8.553 -36.417 1.00 94.56 547 ILE A C 1
ATOM 4377 O O . ILE A 1 547 ? 22.303 7.511 -36.407 1.00 94.56 547 ILE A O 1
ATOM 4381 N N . THR A 1 548 ? 22.167 9.721 -36.046 1.00 93.88 548 THR A N 1
ATOM 4382 C CA . THR A 1 548 ? 23.536 9.854 -35.543 1.00 93.88 548 THR A CA 1
ATOM 4383 C C . THR A 1 548 ? 23.621 9.406 -34.079 1.00 93.88 548 THR A C 1
ATOM 4385 O O . THR A 1 548 ? 23.814 10.190 -33.151 1.00 93.88 548 THR A O 1
ATOM 4388 N N . TRP A 1 549 ? 23.496 8.096 -33.837 1.00 96.00 549 TRP A N 1
ATOM 4389 C CA . TRP A 1 549 ? 23.493 7.523 -32.482 1.00 96.00 549 TRP A CA 1
ATOM 4390 C C . TRP A 1 549 ? 24.703 7.938 -31.639 1.00 96.00 549 TRP A C 1
ATOM 4392 O O . TRP A 1 549 ? 24.590 8.070 -30.424 1.00 96.00 549 TRP A O 1
ATOM 4402 N N . LYS A 1 550 ? 25.853 8.198 -32.268 1.00 95.88 550 LYS A N 1
ATOM 4403 C CA . LYS A 1 550 ? 27.035 8.727 -31.581 1.00 95.88 550 LYS A CA 1
ATOM 4404 C C . LYS A 1 550 ? 26.765 10.061 -30.894 1.00 95.88 550 LYS A C 1
ATOM 4406 O O . LYS A 1 550 ? 27.153 10.209 -29.736 1.00 95.88 550 LYS A O 1
ATOM 4411 N N . ASP A 1 551 ? 26.080 10.984 -31.554 1.00 96.00 551 ASP A N 1
ATOM 4412 C CA . ASP A 1 551 ? 25.767 12.297 -30.989 1.00 96.00 551 ASP A CA 1
ATOM 4413 C C . ASP A 1 551 ? 24.703 12.177 -29.899 1.00 96.00 551 ASP A C 1
ATOM 4415 O O . ASP A 1 551 ? 24.844 12.776 -28.834 1.00 96.00 551 ASP A O 1
ATOM 4419 N N . VAL A 1 552 ? 23.696 11.319 -30.107 1.00 97.00 552 VAL A N 1
ATOM 4420 C CA . VAL A 1 552 ? 22.662 11.013 -29.101 1.00 97.00 552 VAL A CA 1
ATOM 4421 C C . VAL A 1 552 ? 23.286 10.476 -27.811 1.00 97.00 552 VAL A C 1
ATOM 4423 O O . VAL A 1 552 ? 22.938 10.919 -26.715 1.00 97.00 552 VAL A O 1
ATOM 4426 N N . VAL A 1 553 ? 24.233 9.540 -27.917 1.00 97.19 553 VAL A N 1
ATOM 4427 C CA . VAL A 1 553 ? 24.902 8.962 -26.746 1.00 97.19 553 VAL A CA 1
ATOM 4428 C C . VAL A 1 553 ? 25.790 9.989 -26.042 1.00 97.19 553 VAL A C 1
ATOM 4430 O O . VAL A 1 553 ? 25.734 10.077 -24.817 1.00 97.19 553 VAL A O 1
ATOM 4433 N N . HIS A 1 554 ? 26.564 10.797 -26.776 1.00 95.88 554 HIS A N 1
ATOM 4434 C CA . HIS A 1 554 ? 27.360 11.871 -26.165 1.00 95.88 554 HIS A CA 1
ATOM 4435 C C . HIS A 1 554 ? 26.475 12.888 -25.440 1.00 95.88 554 HIS A C 1
ATOM 4437 O O . HIS A 1 554 ? 26.770 13.261 -24.304 1.00 95.88 554 HIS A O 1
ATOM 4443 N N . LEU A 1 555 ? 25.372 13.296 -26.069 1.00 95.31 555 LEU A N 1
ATOM 4444 C CA . LEU A 1 555 ? 24.394 14.200 -25.481 1.00 95.31 555 LEU A CA 1
ATOM 4445 C C . LEU A 1 555 ? 23.830 13.623 -24.175 1.00 95.31 555 LEU A C 1
ATOM 4447 O O . LEU A 1 555 ? 23.818 14.312 -23.161 1.00 95.31 555 LEU A O 1
ATOM 4451 N N . LEU A 1 556 ? 23.445 12.344 -24.157 1.00 95.62 556 LEU A N 1
ATOM 4452 C CA . LEU A 1 556 ? 22.939 11.690 -22.949 1.00 95.62 556 LEU A CA 1
ATOM 4453 C C . LEU A 1 556 ? 23.975 11.578 -21.832 1.00 95.62 556 LEU A C 1
ATOM 4455 O O . LEU A 1 556 ? 23.625 11.790 -20.673 1.00 95.62 556 LEU A O 1
ATOM 4459 N N . ILE A 1 557 ? 25.227 11.240 -22.148 1.00 95.31 557 ILE A N 1
ATOM 4460 C CA . ILE A 1 557 ? 26.305 11.177 -21.150 1.00 95.31 557 ILE A CA 1
ATOM 4461 C C . ILE A 1 557 ? 26.533 12.567 -20.545 1.00 95.31 557 ILE A C 1
ATOM 4463 O O . ILE A 1 557 ? 26.660 12.690 -19.326 1.00 95.31 557 ILE A O 1
ATOM 4467 N N . LYS A 1 558 ? 26.532 13.615 -21.376 1.00 94.00 558 LYS A N 1
ATOM 4468 C CA . LYS A 1 558 ? 26.695 15.004 -20.939 1.00 94.00 558 LYS A CA 1
ATOM 4469 C C . LYS A 1 558 ? 25.546 15.466 -20.039 1.00 94.00 558 LYS A C 1
ATOM 4471 O O . LYS A 1 558 ? 25.803 15.918 -18.927 1.00 94.00 558 LYS A O 1
ATOM 4476 N N . GLU A 1 559 ? 24.301 15.325 -20.490 1.00 92.81 559 GLU A N 1
ATOM 4477 C CA . GLU A 1 559 ? 23.110 15.816 -19.777 1.00 92.81 559 GLU A CA 1
ATOM 4478 C C . GLU A 1 559 ? 22.816 15.042 -18.485 1.00 92.81 559 GLU A C 1
ATOM 4480 O O . GLU A 1 559 ? 22.182 15.568 -17.576 1.00 92.81 559 GLU A O 1
ATOM 4485 N N . ASN A 1 560 ? 23.311 13.807 -18.368 1.00 92.12 560 ASN A N 1
ATOM 4486 C CA . ASN A 1 560 ? 23.260 13.037 -17.124 1.00 92.12 560 ASN A CA 1
ATOM 4487 C C . ASN A 1 560 ? 24.496 13.238 -16.223 1.00 92.12 560 ASN A C 1
ATOM 4489 O O . ASN A 1 560 ? 24.611 12.565 -15.203 1.00 92.12 560 ASN A O 1
ATOM 4493 N N . HIS A 1 561 ? 25.425 14.135 -16.578 1.00 92.62 561 HIS A N 1
ATOM 4494 C CA . HIS A 1 561 ? 26.671 14.399 -15.840 1.00 92.62 561 HIS A CA 1
ATOM 4495 C C . HIS A 1 561 ? 27.576 13.164 -15.660 1.00 92.62 561 HIS A C 1
ATOM 4497 O O . HIS A 1 561 ? 28.240 12.996 -14.638 1.00 92.62 561 HIS A O 1
ATOM 4503 N N . LEU A 1 562 ? 27.632 12.297 -16.671 1.00 93.56 562 LEU A N 1
ATOM 4504 C CA . LEU A 1 562 ? 28.355 11.022 -16.634 1.00 93.56 562 LEU A CA 1
ATOM 4505 C C . LEU A 1 562 ? 29.709 11.057 -17.366 1.00 93.56 562 LEU A C 1
ATOM 4507 O O . LEU A 1 562 ? 30.309 10.007 -17.586 1.00 93.56 562 LEU A O 1
ATOM 4511 N N . MET A 1 563 ? 30.201 12.243 -17.743 1.00 92.62 563 MET A N 1
ATOM 4512 C CA . MET A 1 563 ? 31.406 12.400 -18.573 1.00 92.62 563 MET A CA 1
ATOM 4513 C C . MET A 1 563 ? 32.657 11.749 -17.980 1.00 92.62 563 MET A C 1
ATOM 4515 O O . MET A 1 563 ? 33.451 11.227 -18.742 1.00 92.62 563 MET A O 1
ATOM 4519 N N . GLU A 1 564 ? 32.806 11.713 -16.653 1.00 91.88 564 GLU A N 1
ATOM 4520 C CA . GLU A 1 564 ? 33.973 11.127 -15.965 1.00 91.88 564 GLU A CA 1
ATOM 4521 C C . GLU A 1 564 ? 33.715 9.714 -15.418 1.00 91.88 564 GLU A C 1
ATOM 4523 O O . GLU A 1 564 ? 34.510 9.162 -14.654 1.00 91.88 564 GLU A O 1
ATOM 4528 N N . LYS A 1 565 ? 32.571 9.121 -15.764 1.00 92.31 565 LYS A N 1
ATOM 4529 C CA . LYS A 1 565 ? 32.116 7.842 -15.218 1.00 92.31 565 LYS A CA 1
ATOM 4530 C C . LYS A 1 565 ? 32.298 6.705 -16.220 1.00 92.31 565 LYS A C 1
ATOM 4532 O O . LYS A 1 565 ? 32.481 6.912 -17.422 1.00 92.31 565 LYS A O 1
ATOM 4537 N N . ARG A 1 566 ? 32.216 5.479 -15.703 1.00 94.62 566 ARG A N 1
ATOM 4538 C CA . ARG A 1 566 ? 31.932 4.290 -16.507 1.00 94.62 566 ARG A CA 1
ATOM 4539 C C . ARG A 1 566 ? 30.420 4.209 -16.684 1.00 94.62 566 ARG A C 1
ATOM 4541 O O . ARG A 1 566 ? 29.684 4.258 -15.702 1.00 94.62 566 ARG A O 1
ATOM 4548 N N . VAL A 1 567 ? 29.957 4.102 -17.921 1.00 96.38 567 VAL A N 1
ATOM 4549 C CA . VAL A 1 567 ? 28.546 4.249 -18.291 1.00 96.38 567 VAL A CA 1
ATOM 4550 C C . VAL A 1 567 ? 28.088 3.041 -19.092 1.00 96.38 567 VAL A C 1
ATOM 4552 O O . VAL A 1 567 ? 28.774 2.607 -20.019 1.00 96.38 567 VAL A O 1
ATOM 4555 N N . ALA A 1 568 ? 26.909 2.522 -18.760 1.00 97.44 568 ALA A N 1
ATOM 4556 C CA . ALA A 1 568 ? 26.161 1.615 -19.618 1.00 97.44 568 ALA A CA 1
ATOM 4557 C C . ALA A 1 568 ? 25.117 2.418 -20.390 1.00 97.44 568 ALA A C 1
ATOM 4559 O O . ALA A 1 568 ? 24.352 3.196 -19.814 1.00 97.44 568 ALA A O 1
ATOM 4560 N N . VAL A 1 569 ? 25.082 2.203 -21.700 1.00 97.50 569 VAL A N 1
ATOM 4561 C CA . VAL A 1 569 ? 24.131 2.847 -22.600 1.00 97.50 569 VAL A CA 1
ATOM 4562 C C . VAL A 1 569 ? 23.285 1.774 -23.262 1.00 97.50 569 VAL A C 1
ATOM 4564 O O . VAL A 1 569 ? 23.819 0.791 -23.778 1.00 97.50 569 VAL A O 1
ATOM 4567 N N . LYS A 1 570 ? 21.966 1.956 -23.259 1.00 97.62 570 LYS A N 1
ATOM 4568 C CA . LYS A 1 570 ? 21.015 1.081 -23.947 1.00 97.62 570 LYS A CA 1
ATOM 4569 C C . LYS A 1 570 ? 20.348 1.856 -25.072 1.00 97.62 570 LYS A C 1
ATOM 4571 O O . LYS A 1 570 ? 19.739 2.887 -24.804 1.00 97.62 570 LYS A O 1
ATOM 4576 N N . LEU A 1 571 ? 20.458 1.348 -26.296 1.00 97.88 571 LEU A N 1
ATOM 4577 C CA . LEU A 1 571 ? 19.736 1.865 -27.463 1.00 97.88 571 LEU A CA 1
ATOM 4578 C C . LEU A 1 571 ? 18.579 0.924 -27.776 1.00 97.88 571 LEU A C 1
ATOM 4580 O O . LEU A 1 571 ? 18.728 -0.286 -27.609 1.00 97.88 571 LEU A O 1
ATOM 4584 N N . MET A 1 572 ? 17.446 1.457 -28.216 1.00 97.12 572 MET A N 1
ATOM 4585 C CA . MET A 1 572 ? 16.248 0.689 -28.541 1.00 97.12 572 MET A CA 1
ATOM 4586 C C . MET A 1 572 ? 15.602 1.240 -29.811 1.00 97.12 572 MET A C 1
ATOM 4588 O O . MET A 1 572 ? 15.476 2.453 -29.972 1.00 97.12 572 MET A O 1
ATOM 4592 N N . MET A 1 573 ? 15.188 0.331 -30.691 1.00 96.38 573 MET A N 1
ATOM 4593 C CA . MET A 1 573 ? 14.458 0.622 -31.925 1.00 96.38 573 MET A CA 1
ATOM 4594 C C . MET A 1 573 ? 13.312 -0.370 -32.041 1.00 96.38 573 MET A C 1
ATOM 4596 O O . MET A 1 573 ? 13.552 -1.572 -31.966 1.00 96.38 573 MET A O 1
ATOM 4600 N N . ALA A 1 574 ? 12.079 0.086 -32.219 1.00 95.62 574 ALA A N 1
ATOM 4601 C CA . ALA A 1 574 ? 10.936 -0.817 -32.308 1.00 95.62 574 ALA A CA 1
ATOM 4602 C C . ALA A 1 574 ? 9.880 -0.313 -33.287 1.00 95.62 574 ALA A C 1
ATOM 4604 O O . ALA A 1 574 ? 9.750 0.891 -33.488 1.00 95.62 574 ALA A O 1
ATOM 4605 N N . ARG A 1 575 ? 9.114 -1.224 -33.888 1.00 94.06 575 ARG A N 1
ATOM 4606 C CA . ARG A 1 575 ? 7.949 -0.872 -34.706 1.00 94.06 575 ARG A CA 1
ATOM 4607 C C . ARG A 1 575 ? 6.884 -0.209 -33.835 1.00 94.06 575 ARG A C 1
ATOM 4609 O O . ARG A 1 575 ? 6.521 -0.723 -32.778 1.00 94.06 575 ARG A O 1
ATOM 4616 N N . ASP A 1 576 ? 6.387 0.927 -34.294 1.00 90.12 576 ASP A N 1
ATOM 4617 C CA . ASP A 1 576 ? 5.413 1.760 -33.589 1.00 90.12 576 ASP A CA 1
ATOM 4618 C C . ASP A 1 576 ? 4.495 2.409 -34.626 1.00 90.12 576 ASP A C 1
ATOM 4620 O O . ASP A 1 576 ? 4.570 3.611 -34.859 1.00 90.12 576 ASP A O 1
ATOM 4624 N N . GLU A 1 577 ? 3.726 1.565 -35.323 1.00 84.19 577 GLU A N 1
ATOM 4625 C CA . GLU A 1 577 ? 2.761 1.959 -36.355 1.00 84.19 577 GLU A CA 1
ATOM 4626 C C . GLU A 1 577 ? 1.554 2.632 -35.700 1.00 84.19 577 GLU A C 1
ATOM 4628 O O . GLU A 1 577 ? 0.630 1.974 -35.225 1.00 84.19 577 GLU A O 1
ATOM 4633 N N . GLN A 1 578 ? 1.589 3.960 -35.633 1.00 75.94 578 GLN A N 1
ATOM 4634 C CA . GLN A 1 578 ? 0.520 4.770 -35.059 1.00 75.94 578 GLN A CA 1
ATOM 4635 C C . GLN A 1 578 ? -0.287 5.465 -36.158 1.00 75.94 578 GLN A C 1
ATOM 4637 O O . GLN A 1 578 ? 0.233 5.795 -37.225 1.00 75.94 578 GLN A O 1
ATOM 4642 N N . GLU A 1 579 ? -1.553 5.772 -35.866 1.00 72.06 579 GLU A N 1
ATOM 4643 C CA . GLU A 1 579 ? -2.468 6.467 -36.789 1.00 72.06 579 GLU A CA 1
ATOM 4644 C C . GLU A 1 579 ? -1.942 7.837 -37.252 1.00 72.06 579 GLU A C 1
ATOM 4646 O O . GLU A 1 579 ? -2.257 8.294 -38.347 1.00 72.06 579 GLU A O 1
ATOM 4651 N N . ASN A 1 580 ? -1.080 8.477 -36.454 1.00 70.25 580 ASN A N 1
ATOM 4652 C CA . ASN A 1 580 ? -0.426 9.748 -36.785 1.00 70.25 580 ASN A CA 1
ATOM 4653 C C . ASN A 1 580 ? 0.718 9.619 -37.817 1.00 70.25 580 ASN A C 1
ATOM 4655 O O . ASN A 1 580 ? 1.408 10.601 -38.092 1.00 70.25 580 ASN A O 1
ATOM 4659 N N . GLY A 1 581 ? 0.953 8.421 -38.362 1.00 73.75 581 GLY A N 1
ATOM 4660 C CA . GLY A 1 581 ? 1.992 8.148 -39.353 1.00 73.75 581 GLY A CA 1
ATOM 4661 C C . GLY A 1 581 ? 3.373 7.841 -38.768 1.00 73.75 581 GLY A C 1
ATOM 4662 O O . GLY A 1 581 ? 4.306 7.587 -39.536 1.00 73.75 581 GLY A O 1
ATOM 4663 N N . LYS A 1 582 ? 3.534 7.824 -37.436 1.00 79.38 582 LYS A N 1
ATOM 4664 C CA . LYS A 1 582 ? 4.738 7.280 -36.795 1.00 79.38 582 LYS A CA 1
ATOM 4665 C C . LYS A 1 582 ? 4.842 5.790 -37.124 1.00 79.38 582 LYS A C 1
ATOM 4667 O O . LYS A 1 582 ? 3.843 5.080 -37.119 1.00 79.38 582 LYS A O 1
ATOM 4672 N N . LYS A 1 583 ? 6.056 5.339 -37.448 1.00 86.44 583 LYS A N 1
ATOM 4673 C CA . LYS A 1 583 ? 6.342 3.938 -37.812 1.00 86.44 583 LYS A CA 1
ATOM 4674 C C . LYS A 1 583 ? 7.340 3.257 -36.885 1.00 86.44 583 LYS A C 1
ATOM 4676 O O . LYS A 1 583 ? 7.368 2.029 -36.800 1.00 86.44 583 LYS A O 1
ATOM 4681 N N . VAL A 1 584 ? 8.192 4.040 -36.226 1.00 92.19 584 VAL A N 1
ATOM 4682 C CA . VAL A 1 584 ? 9.302 3.542 -35.414 1.00 92.19 584 VAL A CA 1
ATOM 4683 C C . VAL A 1 584 ? 9.382 4.338 -34.119 1.00 92.19 584 VAL A C 1
ATOM 4685 O O . VAL A 1 584 ? 9.296 5.563 -34.135 1.00 92.19 584 VAL A O 1
ATOM 4688 N N . PHE A 1 585 ? 9.564 3.624 -33.016 1.00 94.75 585 PHE A N 1
ATOM 4689 C CA . PHE A 1 585 ? 9.944 4.147 -31.714 1.00 94.75 585 PHE A CA 1
ATOM 4690 C C . PHE A 1 585 ? 11.457 4.036 -31.541 1.00 94.75 585 PHE A C 1
ATOM 4692 O O . PHE A 1 585 ? 12.035 2.962 -31.744 1.00 94.75 585 PHE A O 1
ATOM 4699 N N . LEU A 1 586 ? 12.090 5.131 -31.132 1.00 96.75 586 LEU A N 1
ATOM 4700 C CA . LEU A 1 586 ? 13.526 5.213 -30.903 1.00 96.75 586 LEU A CA 1
ATOM 4701 C C . LEU A 1 586 ? 13.792 5.715 -29.488 1.00 96.75 586 LEU A C 1
ATOM 4703 O O . LEU A 1 586 ? 13.283 6.762 -29.089 1.00 96.75 586 LEU A O 1
ATOM 4707 N N . ALA A 1 587 ? 14.643 5.012 -28.743 1.00 97.56 587 ALA A N 1
ATOM 4708 C CA . ALA A 1 587 ? 15.038 5.455 -27.413 1.00 97.56 587 ALA A CA 1
ATOM 4709 C C . ALA A 1 587 ? 16.499 5.146 -27.087 1.00 97.56 587 ALA A C 1
ATOM 4711 O O . ALA A 1 587 ? 17.058 4.134 -27.515 1.00 97.56 587 ALA A O 1
ATOM 4712 N N . ALA A 1 588 ? 17.100 6.004 -26.268 1.00 98.06 588 ALA A N 1
ATOM 4713 C CA . ALA A 1 588 ? 18.396 5.772 -25.658 1.00 98.06 588 ALA A CA 1
ATOM 4714 C C . ALA A 1 588 ? 18.402 6.167 -24.178 1.00 98.06 588 ALA A C 1
ATOM 4716 O O . ALA A 1 588 ? 17.850 7.192 -23.767 1.00 98.06 588 ALA A O 1
ATOM 4717 N N . PHE A 1 589 ? 19.081 5.344 -23.383 1.00 97.62 589 PHE A N 1
ATOM 4718 C CA . PHE A 1 589 ? 19.228 5.507 -21.941 1.00 97.62 589 PHE A CA 1
ATOM 4719 C C . PHE A 1 589 ? 20.698 5.375 -21.561 1.00 97.62 589 PHE A C 1
ATOM 4721 O O . PHE A 1 589 ? 21.381 4.488 -22.071 1.00 97.62 589 PHE A O 1
ATOM 4728 N N . ALA A 1 590 ? 21.168 6.212 -20.638 1.00 96.62 590 ALA A N 1
ATOM 4729 C CA . ALA A 1 590 ? 22.516 6.146 -20.084 1.00 96.62 590 ALA A CA 1
ATOM 4730 C C . ALA A 1 590 ? 22.458 6.122 -18.551 1.00 96.62 590 ALA A C 1
ATOM 4732 O O . ALA A 1 590 ? 21.617 6.786 -17.943 1.00 96.62 590 ALA A O 1
ATOM 4733 N N . GLY A 1 591 ? 23.345 5.354 -17.926 1.00 94.06 591 GLY A N 1
ATOM 4734 C CA . GLY A 1 591 ? 23.482 5.303 -16.473 1.00 94.06 591 GLY A CA 1
ATOM 4735 C C . GLY A 1 591 ? 24.874 4.848 -16.056 1.00 94.06 591 GLY A C 1
ATOM 4736 O O . GLY A 1 591 ? 25.562 4.165 -16.816 1.00 94.06 591 GLY A O 1
ATOM 4737 N N . GLU A 1 592 ? 25.293 5.232 -14.851 1.00 94.94 592 GLU A N 1
ATOM 4738 C CA . GLU A 1 592 ? 26.555 4.763 -14.274 1.00 94.94 592 GLU A CA 1
ATOM 4739 C C . GLU A 1 592 ? 26.564 3.227 -14.200 1.00 94.94 592 GLU A C 1
ATOM 4741 O O . GLU A 1 592 ? 25.590 2.597 -13.784 1.00 94.94 592 GLU A O 1
ATOM 4746 N N . TYR A 1 593 ? 27.660 2.620 -14.649 1.00 94.88 593 TYR A N 1
ATOM 4747 C CA . TYR A 1 593 ? 27.846 1.176 -14.680 1.00 94.88 593 TYR A CA 1
ATOM 4748 C C . TYR A 1 593 ? 28.937 0.768 -13.697 1.00 94.88 593 TYR A C 1
ATOM 4750 O O . TYR A 1 593 ? 30.120 1.052 -13.897 1.00 94.88 593 TYR A O 1
ATOM 4758 N N . ARG A 1 594 ? 28.526 0.035 -12.661 1.00 93.25 594 ARG A N 1
ATOM 4759 C CA . ARG A 1 594 ? 29.427 -0.701 -11.773 1.00 93.25 594 ARG A CA 1
ATOM 4760 C C . ARG A 1 594 ? 29.721 -2.066 -12.378 1.00 93.25 594 ARG A C 1
ATOM 4762 O O . ARG A 1 594 ? 28.815 -2.723 -12.890 1.00 93.25 594 ARG A O 1
ATOM 4769 N N . HIS A 1 595 ? 30.978 -2.502 -12.338 1.00 94.12 595 HIS A N 1
ATOM 4770 C CA . HIS A 1 595 ? 31.339 -3.767 -12.966 1.00 94.12 595 HIS A CA 1
ATOM 4771 C C . HIS A 1 595 ? 30.616 -4.938 -12.292 1.00 94.12 595 HIS A C 1
ATOM 4773 O O . HIS A 1 595 ? 30.456 -4.966 -11.070 1.00 94.12 595 HIS A O 1
ATOM 4779 N N . ARG A 1 596 ? 30.227 -5.951 -13.072 1.00 92.44 596 ARG A N 1
ATOM 4780 C CA . ARG A 1 596 ? 29.524 -7.125 -12.533 1.00 92.44 596 ARG A CA 1
ATOM 4781 C C . ARG A 1 596 ? 30.315 -7.836 -11.432 1.00 92.44 596 ARG A C 1
ATOM 4783 O O . ARG A 1 596 ? 29.758 -8.126 -10.384 1.00 92.44 596 ARG A O 1
ATOM 4790 N N . LEU A 1 597 ? 31.619 -8.032 -11.634 1.00 94.12 597 LEU A N 1
ATOM 4791 C CA . LEU A 1 597 ? 32.509 -8.622 -10.622 1.00 94.12 597 LEU A CA 1
ATOM 4792 C C . LEU A 1 597 ? 32.609 -7.779 -9.339 1.00 94.12 597 LEU A C 1
ATOM 4794 O O . LEU A 1 597 ? 32.579 -8.328 -8.247 1.00 94.12 597 LEU A O 1
ATOM 4798 N N . GLU A 1 598 ? 32.647 -6.446 -9.460 1.00 93.25 598 GLU A N 1
ATOM 4799 C CA . GLU A 1 598 ? 32.648 -5.525 -8.307 1.00 93.25 598 GLU A CA 1
ATOM 4800 C C . GLU A 1 598 ? 31.312 -5.535 -7.546 1.00 93.25 598 GLU A C 1
ATOM 4802 O O . GLU A 1 598 ? 31.256 -5.109 -6.396 1.00 93.25 598 GLU A O 1
ATOM 4807 N N . THR A 1 599 ? 30.226 -5.937 -8.211 1.00 89.44 599 THR A N 1
ATOM 4808 C CA . THR A 1 599 ? 28.879 -6.022 -7.627 1.00 89.44 599 THR A CA 1
ATOM 4809 C C . THR A 1 599 ? 28.661 -7.363 -6.931 1.00 89.44 599 THR A C 1
ATOM 4811 O O . THR A 1 599 ? 27.989 -7.415 -5.910 1.00 89.44 599 THR A O 1
ATOM 4814 N N . LEU A 1 600 ? 29.230 -8.438 -7.483 1.00 90.69 600 LEU A N 1
ATOM 4815 C CA . LEU A 1 600 ? 29.163 -9.788 -6.918 1.00 90.69 600 LEU A CA 1
ATOM 4816 C C . LEU A 1 600 ? 30.262 -10.066 -5.884 1.00 90.69 600 LEU A C 1
ATOM 4818 O O . LEU A 1 600 ? 30.207 -11.097 -5.228 1.00 90.69 600 LEU A O 1
ATOM 4822 N N . GLU A 1 601 ? 31.262 -9.185 -5.776 1.00 93.31 601 GLU A N 1
ATOM 4823 C CA . GLU A 1 601 ? 32.453 -9.372 -4.932 1.00 93.31 601 GLU A CA 1
ATOM 4824 C C . GLU A 1 601 ? 33.209 -10.676 -5.255 1.00 93.31 601 GLU A C 1
ATOM 4826 O O . GLU A 1 601 ? 33.761 -11.349 -4.388 1.00 93.31 601 GLU A O 1
ATOM 4831 N N . LYS A 1 602 ? 33.250 -11.021 -6.548 1.00 93.50 602 LYS A N 1
ATOM 4832 C CA . LYS A 1 602 ? 33.919 -12.214 -7.088 1.00 93.50 602 LYS A CA 1
ATOM 4833 C C . LYS A 1 602 ? 35.027 -11.828 -8.061 1.00 93.50 602 LYS A C 1
ATOM 4835 O O . LYS A 1 602 ? 35.007 -10.755 -8.659 1.00 93.50 602 LYS A O 1
ATOM 4840 N N . ASP A 1 603 ? 35.970 -12.734 -8.289 1.00 91.06 603 ASP A N 1
ATOM 4841 C CA . ASP A 1 603 ? 37.034 -12.585 -9.288 1.00 91.06 603 ASP A CA 1
ATOM 4842 C C . ASP A 1 603 ? 36.703 -13.255 -10.640 1.00 91.06 603 ASP A C 1
ATOM 4844 O O . ASP A 1 603 ? 37.474 -13.146 -11.596 1.00 91.06 603 ASP A O 1
ATOM 4848 N N . GLY A 1 604 ? 35.547 -13.913 -10.742 1.00 94.81 604 GLY A N 1
ATOM 4849 C CA . GLY A 1 604 ? 35.005 -14.550 -11.940 1.00 94.81 604 GLY A CA 1
ATOM 4850 C C . GLY A 1 604 ? 33.517 -14.869 -11.775 1.00 94.81 604 GLY A C 1
ATOM 4851 O O . GLY A 1 604 ? 32.885 -14.380 -10.840 1.00 94.81 604 GLY A O 1
ATOM 4852 N N . LEU A 1 605 ? 32.960 -15.661 -12.692 1.00 97.50 605 LEU A N 1
ATOM 4853 C CA . LEU A 1 605 ? 31.537 -16.025 -12.691 1.00 97.50 605 LEU A CA 1
ATOM 4854 C C . LEU A 1 605 ? 31.332 -17.539 -12.618 1.00 97.50 605 LEU A C 1
ATOM 4856 O O . LEU A 1 605 ? 32.047 -18.301 -13.274 1.00 97.50 605 LEU A O 1
ATOM 4860 N N . ASP A 1 606 ? 30.336 -17.955 -11.846 1.00 98.00 606 ASP A N 1
ATOM 4861 C CA . ASP A 1 606 ? 29.842 -19.328 -11.775 1.00 98.00 606 ASP A CA 1
ATOM 4862 C C . ASP A 1 606 ? 28.741 -19.552 -12.820 1.00 98.00 606 ASP A C 1
ATOM 4864 O O . ASP A 1 606 ? 27.863 -18.707 -13.011 1.00 98.00 606 ASP A O 1
ATOM 4868 N N . LEU A 1 607 ? 28.782 -20.691 -13.507 1.00 98.38 607 LEU A N 1
ATOM 4869 C CA . LEU A 1 607 ? 27.846 -21.044 -14.571 1.00 98.38 607 LEU A CA 1
ATOM 4870 C C . LEU A 1 607 ? 27.033 -22.286 -14.222 1.00 98.38 607 LEU A C 1
ATOM 4872 O O . LEU A 1 607 ? 27.524 -23.214 -13.580 1.00 98.38 607 LEU A O 1
ATOM 4876 N N . VAL A 1 608 ? 25.811 -22.332 -14.744 1.00 98.50 608 VAL A N 1
ATOM 4877 C CA . VAL A 1 608 ? 24.983 -23.542 -14.777 1.00 98.50 608 VAL A CA 1
ATOM 4878 C C . VAL A 1 608 ? 24.430 -23.763 -16.181 1.00 98.50 608 VAL A C 1
ATOM 4880 O O . VAL A 1 608 ? 24.101 -22.808 -16.886 1.00 98.50 608 VAL A O 1
ATOM 4883 N N . THR A 1 609 ? 24.320 -25.010 -16.615 1.00 98.50 609 THR A N 1
ATOM 4884 C CA . THR A 1 609 ? 23.725 -25.363 -17.903 1.00 98.50 609 THR A CA 1
ATOM 4885 C C . THR A 1 609 ? 22.210 -25.204 -17.837 1.00 98.50 609 THR A C 1
ATOM 4887 O O . THR A 1 609 ? 21.548 -25.773 -16.967 1.00 98.50 609 THR A O 1
ATOM 4890 N N . TYR A 1 610 ? 21.642 -24.423 -18.758 1.00 98.12 610 TYR A N 1
ATOM 4891 C CA . TYR A 1 610 ? 20.194 -24.282 -18.859 1.00 98.12 610 TYR A CA 1
ATOM 4892 C C . TYR A 1 610 ? 19.601 -25.508 -19.570 1.00 98.12 610 TYR A C 1
ATOM 4894 O O . TYR A 1 610 ? 20.024 -25.811 -20.686 1.00 98.12 610 TYR A O 1
ATOM 4902 N N . PRO A 1 611 ? 18.627 -26.217 -18.968 1.00 96.25 611 PRO A N 1
ATOM 4903 C CA . PRO A 1 611 ? 18.155 -27.495 -19.504 1.00 96.25 611 PRO A CA 1
ATOM 4904 C C . PRO A 1 611 ? 17.285 -27.352 -20.759 1.00 96.25 611 PRO A C 1
ATOM 4906 O O . PRO A 1 611 ? 17.072 -28.326 -21.475 1.00 96.25 611 PRO A O 1
ATOM 4909 N N . TYR A 1 612 ? 16.770 -26.154 -21.042 1.00 95.88 612 TYR A N 1
ATOM 4910 C CA . TYR A 1 612 ? 15.935 -25.907 -22.212 1.00 95.88 612 TYR A CA 1
ATOM 4911 C C . TYR A 1 612 ? 16.795 -25.358 -23.345 1.00 95.88 612 TYR A C 1
ATOM 4913 O O . TYR A 1 612 ? 17.419 -24.312 -23.197 1.00 95.88 612 TYR A O 1
ATOM 4921 N N . HIS A 1 613 ? 16.841 -26.067 -24.472 1.00 94.31 613 HIS A N 1
ATOM 4922 C CA . HIS A 1 613 ? 17.612 -25.642 -25.640 1.00 94.31 613 HIS A CA 1
ATOM 4923 C C . HIS A 1 613 ? 16.958 -24.436 -26.322 1.00 94.31 613 HIS A C 1
ATOM 4925 O O . HIS A 1 613 ? 15.733 -24.293 -26.338 1.00 94.31 613 HIS A O 1
ATOM 4931 N N . ARG A 1 614 ? 17.768 -23.581 -26.952 1.00 91.56 614 ARG A N 1
ATOM 4932 C CA . ARG A 1 614 ? 17.271 -22.411 -27.681 1.00 91.56 614 ARG A CA 1
ATOM 4933 C C . ARG A 1 614 ? 16.594 -22.843 -28.980 1.00 91.56 614 ARG A C 1
ATOM 4935 O O . ARG A 1 614 ? 17.222 -23.503 -29.797 1.00 91.56 614 ARG A O 1
ATOM 4942 N N . GLN A 1 615 ? 15.351 -22.412 -29.199 1.00 85.12 615 GLN A N 1
ATOM 4943 C CA . GLN A 1 615 ? 14.527 -22.821 -30.352 1.00 85.12 615 GLN A CA 1
ATOM 4944 C C . GLN A 1 615 ? 14.199 -21.687 -31.342 1.00 85.12 615 GLN A C 1
ATOM 4946 O O . GLN A 1 615 ? 13.455 -21.901 -32.293 1.00 85.12 615 GLN A O 1
ATOM 4951 N N . SER A 1 616 ? 14.720 -20.473 -31.133 1.00 83.06 616 SER A N 1
ATOM 4952 C CA . SER A 1 616 ? 14.339 -19.303 -31.936 1.00 83.06 616 SER A CA 1
ATOM 4953 C C . SER A 1 616 ? 15.373 -18.965 -33.018 1.00 83.06 616 SER A C 1
ATOM 4955 O O . SER A 1 616 ? 16.554 -18.834 -32.685 1.00 83.06 616 SER A O 1
ATOM 4957 N N . PRO A 1 617 ? 14.952 -18.726 -34.278 1.00 78.94 617 PRO A N 1
ATOM 4958 C CA . PRO A 1 617 ? 15.828 -18.191 -35.322 1.00 78.94 617 PRO A CA 1
ATOM 4959 C C . PRO A 1 617 ? 16.185 -16.713 -35.089 1.00 78.94 617 PRO A C 1
ATOM 4961 O O . PRO A 1 617 ? 17.102 -16.194 -35.711 1.00 78.94 617 PRO A O 1
ATOM 4964 N N . LEU A 1 618 ? 15.500 -16.018 -34.169 1.00 88.06 618 LEU A N 1
ATOM 4965 C CA . LEU A 1 618 ? 15.779 -14.613 -33.845 1.00 88.06 618 LEU A CA 1
ATOM 4966 C C . LEU A 1 618 ? 17.063 -14.419 -33.030 1.00 88.06 618 LEU A C 1
ATOM 4968 O O . LEU A 1 618 ? 17.440 -13.284 -32.752 1.00 88.06 618 LEU A O 1
ATOM 4972 N N . ALA A 1 619 ? 17.721 -15.503 -32.625 1.00 85.06 619 ALA A N 1
ATOM 4973 C CA . ALA A 1 619 ? 18.917 -15.471 -31.793 1.00 85.06 619 ALA A CA 1
ATOM 4974 C C . ALA A 1 619 ? 20.159 -14.895 -32.508 1.00 85.06 619 ALA A C 1
ATOM 4976 O O . ALA A 1 619 ? 21.103 -14.456 -31.848 1.00 85.06 619 ALA A O 1
ATOM 4977 N N . ASP A 1 620 ? 20.110 -14.777 -33.839 1.00 87.19 620 ASP A N 1
ATOM 4978 C CA . ASP A 1 620 ? 21.078 -14.024 -34.650 1.00 87.19 620 ASP A CA 1
ATOM 4979 C C . ASP A 1 620 ? 20.998 -12.504 -34.445 1.00 87.19 620 ASP A C 1
ATOM 4981 O O . ASP A 1 620 ? 21.882 -11.753 -34.870 1.00 87.19 620 ASP A O 1
ATOM 4985 N N . HIS A 1 621 ? 19.950 -12.037 -33.765 1.00 91.06 621 HIS A N 1
ATOM 4986 C CA . HIS A 1 621 ? 19.640 -10.631 -33.577 1.00 91.06 621 HIS A CA 1
ATOM 4987 C C . HIS A 1 621 ? 19.415 -10.303 -32.104 1.00 91.06 621 HIS A C 1
ATOM 4989 O O . HIS A 1 621 ? 18.861 -11.072 -31.320 1.00 91.06 621 HIS A O 1
ATOM 4995 N N . LYS A 1 622 ? 19.792 -9.085 -31.715 1.00 92.38 622 LYS A N 1
ATOM 4996 C CA . LYS A 1 622 ? 19.558 -8.585 -30.359 1.00 92.38 622 LYS A CA 1
ATOM 4997 C C . LYS A 1 622 ? 18.153 -7.985 -30.244 1.00 92.38 622 LYS A C 1
ATOM 4999 O O . LYS A 1 622 ? 17.986 -6.769 -30.178 1.00 92.38 622 LYS A O 1
ATOM 5004 N N . THR A 1 623 ? 17.143 -8.850 -30.306 1.00 94.56 623 THR A N 1
ATOM 5005 C CA . THR A 1 623 ? 15.722 -8.461 -30.350 1.00 94.56 623 THR A CA 1
ATOM 5006 C C . THR A 1 623 ? 15.134 -8.166 -28.972 1.00 94.56 623 THR A C 1
ATOM 5008 O O . THR A 1 623 ? 15.670 -8.591 -27.951 1.00 94.56 623 THR A O 1
ATOM 5011 N N . LEU A 1 624 ? 13.994 -7.471 -28.927 1.00 94.44 624 LEU A N 1
ATOM 5012 C CA . LEU A 1 624 ? 13.229 -7.273 -27.690 1.00 94.44 624 LEU A CA 1
ATOM 5013 C C . LEU A 1 624 ? 12.562 -8.565 -27.170 1.00 94.44 624 LEU A C 1
ATOM 5015 O O . LEU A 1 624 ? 12.121 -8.587 -26.023 1.00 94.44 624 LEU A O 1
ATOM 5019 N N . ASN A 1 625 ? 12.575 -9.664 -27.939 1.00 92.56 625 ASN A N 1
ATOM 5020 C CA . ASN A 1 625 ? 12.106 -10.999 -27.538 1.00 92.56 625 ASN A CA 1
ATOM 5021 C C . ASN A 1 625 ? 13.107 -11.714 -26.605 1.00 92.56 625 ASN A C 1
ATOM 5023 O O . ASN A 1 625 ? 13.549 -12.835 -26.853 1.00 92.56 625 ASN A O 1
ATOM 5027 N N . TYR A 1 626 ? 13.491 -11.053 -25.512 1.00 90.31 626 TYR A N 1
ATOM 5028 C CA . TYR A 1 626 ? 14.576 -11.484 -24.622 1.00 90.31 626 TYR A CA 1
ATOM 5029 C C . TYR A 1 626 ? 14.110 -12.360 -23.443 1.00 90.31 626 TYR A C 1
ATOM 5031 O O . TYR A 1 626 ? 14.896 -12.676 -22.548 1.00 90.31 626 TYR A O 1
ATOM 5039 N N . PHE A 1 627 ? 12.832 -12.756 -23.413 1.00 92.38 627 PHE A N 1
ATOM 5040 C CA . PHE A 1 627 ? 12.235 -13.461 -22.273 1.00 92.38 627 PHE A CA 1
ATOM 5041 C C . PHE A 1 627 ? 12.897 -14.817 -21.987 1.00 92.38 627 PHE A C 1
ATOM 5043 O O . PHE A 1 627 ? 13.181 -15.124 -20.834 1.00 92.38 627 PHE A O 1
ATOM 5050 N N . TYR A 1 628 ? 13.245 -15.580 -23.028 1.00 93.75 628 TYR A N 1
ATOM 5051 C CA . TYR A 1 628 ? 13.980 -16.843 -22.890 1.00 93.75 628 TYR A CA 1
ATOM 5052 C C . TYR A 1 628 ? 15.302 -16.666 -22.120 1.00 93.75 628 TYR A C 1
ATOM 5054 O O . TYR A 1 628 ? 15.574 -17.363 -21.143 1.00 93.75 628 TYR A O 1
ATOM 5062 N N . TYR A 1 629 ? 16.107 -15.672 -22.504 1.00 94.06 629 TYR A N 1
ATOM 5063 C CA . TYR A 1 629 ? 17.379 -15.374 -21.842 1.00 94.06 629 TYR A CA 1
ATOM 5064 C C . TYR A 1 629 ? 17.182 -14.827 -20.421 1.00 94.06 629 TYR A C 1
ATOM 5066 O O . TYR A 1 629 ? 17.995 -15.085 -19.530 1.00 94.06 629 TYR A O 1
ATOM 5074 N N . PHE A 1 630 ? 16.087 -14.099 -20.181 1.00 94.88 630 PHE A N 1
ATOM 5075 C CA . PHE A 1 630 ? 15.690 -13.685 -18.838 1.00 94.88 630 PHE A CA 1
ATOM 5076 C C . PHE A 1 630 ? 15.364 -14.894 -17.944 1.00 94.88 630 PHE A C 1
ATOM 5078 O O . PHE A 1 630 ? 15.878 -14.974 -16.827 1.00 94.88 630 PHE A O 1
ATOM 5085 N N . GLN A 1 631 ? 14.587 -15.865 -18.439 1.00 97.31 631 GLN A N 1
ATOM 5086 C CA . GLN A 1 631 ? 14.278 -17.103 -17.714 1.00 97.31 631 GLN A CA 1
ATOM 5087 C C . GLN A 1 631 ? 15.534 -17.934 -17.434 1.00 97.31 631 GLN A C 1
ATOM 5089 O O . GLN A 1 631 ? 15.701 -18.418 -16.315 1.00 97.31 631 GLN A O 1
ATOM 5094 N N . ALA A 1 632 ? 16.451 -18.035 -18.397 1.00 97.56 632 ALA A N 1
ATOM 5095 C CA . ALA A 1 632 ? 17.738 -18.693 -18.192 1.00 97.56 632 ALA A CA 1
ATOM 5096 C C . ALA A 1 632 ? 18.555 -18.022 -17.069 1.00 97.56 632 ALA A C 1
ATOM 5098 O O . ALA A 1 632 ? 19.101 -18.699 -16.202 1.00 97.56 632 ALA A O 1
ATOM 5099 N N . GLY A 1 633 ? 18.570 -16.686 -17.008 1.00 97.69 633 GLY A N 1
ATOM 5100 C CA . GLY A 1 633 ? 19.212 -15.954 -15.912 1.00 97.69 633 GLY A CA 1
ATOM 5101 C C . GLY A 1 633 ? 18.558 -16.187 -14.542 1.00 97.69 633 GLY A C 1
ATOM 5102 O O . GLY A 1 633 ? 19.260 -16.308 -13.539 1.00 97.69 633 GLY A O 1
ATOM 5103 N N . GLN A 1 634 ? 17.226 -16.287 -14.482 1.00 97.44 634 GLN A N 1
ATOM 5104 C CA . GLN A 1 634 ? 16.510 -16.632 -13.245 1.00 97.44 634 GLN A CA 1
ATOM 5105 C C . GLN A 1 634 ? 16.814 -18.065 -12.800 1.00 97.44 634 GLN A C 1
ATOM 5107 O O . GLN A 1 634 ? 17.025 -18.310 -11.612 1.00 97.44 634 GLN A O 1
ATOM 5112 N N . TYR A 1 635 ? 16.911 -18.992 -13.754 1.00 98.06 635 TYR A N 1
ATOM 5113 C CA . TYR A 1 635 ? 17.332 -20.361 -13.487 1.00 98.06 635 TYR A CA 1
ATOM 5114 C C . TYR A 1 635 ? 18.736 -20.402 -12.876 1.00 98.06 635 TYR A C 1
ATOM 5116 O O . TYR A 1 635 ? 18.904 -21.028 -11.829 1.00 98.06 635 TYR A O 1
ATOM 5124 N N . ALA A 1 636 ? 19.703 -19.665 -13.438 1.00 97.94 636 ALA A N 1
ATOM 5125 C CA . ALA A 1 636 ? 21.048 -19.563 -12.868 1.00 97.94 636 ALA A CA 1
ATOM 5126 C C . ALA A 1 636 ? 21.028 -19.125 -11.399 1.00 97.94 636 ALA A C 1
ATOM 5128 O O . ALA A 1 636 ? 21.583 -19.813 -10.544 1.00 97.94 636 ALA A O 1
ATOM 5129 N N . ARG A 1 637 ? 20.283 -18.061 -11.078 1.00 95.75 637 ARG A N 1
ATOM 5130 C CA . ARG A 1 637 ? 20.150 -17.563 -9.698 1.00 95.75 637 ARG A CA 1
ATOM 5131 C C . ARG A 1 637 ? 19.538 -18.593 -8.753 1.00 95.75 637 ARG A C 1
ATOM 5133 O O . ARG A 1 637 ? 20.038 -18.762 -7.645 1.00 95.75 637 ARG A O 1
ATOM 5140 N N . SER A 1 638 ? 18.490 -19.299 -9.186 1.00 95.19 638 SER A N 1
ATOM 5141 C CA . SER A 1 638 ? 17.862 -20.355 -8.373 1.00 95.19 638 SER A CA 1
ATOM 5142 C C . SER A 1 638 ? 18.796 -21.540 -8.085 1.00 95.19 638 SER A C 1
ATOM 5144 O O . SER A 1 638 ? 18.590 -22.247 -7.106 1.00 95.19 638 SER A O 1
ATOM 5146 N N . HIS A 1 639 ? 19.855 -21.705 -8.884 1.00 96.19 639 HIS A N 1
ATOM 5147 C CA . HIS A 1 639 ? 20.891 -22.730 -8.726 1.00 96.19 639 HIS A CA 1
ATOM 5148 C C . HIS A 1 639 ? 22.216 -22.164 -8.187 1.00 96.19 639 HIS A C 1
ATOM 5150 O O . HIS A 1 639 ? 23.254 -22.806 -8.319 1.00 96.19 639 HIS A O 1
ATOM 5156 N N . GLN A 1 640 ? 22.198 -20.969 -7.580 1.00 95.00 640 GLN A N 1
ATOM 5157 C CA . GLN A 1 640 ? 23.379 -20.309 -7.000 1.00 95.00 640 GLN A CA 1
ATOM 5158 C C . GLN A 1 640 ? 24.517 -20.042 -8.009 1.00 95.00 640 GLN A C 1
ATOM 5160 O O . GLN A 1 640 ? 25.679 -19.912 -7.625 1.00 95.00 640 GLN A O 1
ATOM 5165 N N . ALA A 1 641 ? 24.183 -19.924 -9.294 1.00 97.25 641 ALA A N 1
ATOM 5166 C CA . ALA A 1 641 ? 25.097 -19.547 -10.367 1.00 97.25 641 ALA A CA 1
ATOM 5167 C C . ALA A 1 641 ? 24.838 -18.106 -10.844 1.00 97.25 641 ALA A C 1
ATOM 5169 O O . ALA A 1 641 ? 23.770 -17.527 -10.621 1.00 97.25 641 ALA A O 1
ATOM 5170 N N . ASP A 1 642 ? 25.818 -17.524 -11.535 1.00 97.69 642 ASP A N 1
ATOM 5171 C CA . ASP A 1 642 ? 25.775 -16.139 -12.008 1.00 97.69 642 ASP A CA 1
ATOM 5172 C C . ASP A 1 642 ? 25.295 -16.017 -13.466 1.00 97.69 642 ASP A C 1
ATOM 5174 O O . ASP A 1 642 ? 24.697 -15.000 -13.828 1.00 97.69 642 ASP A O 1
ATOM 5178 N N . GLU A 1 643 ? 25.566 -17.022 -14.304 1.00 97.75 643 GLU A N 1
ATOM 5179 C CA . GLU A 1 643 ? 25.199 -17.096 -15.726 1.00 97.75 643 GLU A CA 1
ATOM 5180 C C . GLU A 1 643 ? 24.665 -18.486 -16.089 1.00 97.75 643 GLU A C 1
ATOM 5182 O O . GLU A 1 643 ? 25.070 -19.503 -15.527 1.00 97.75 643 GLU A O 1
ATOM 5187 N N . ALA A 1 644 ? 23.786 -18.530 -17.085 1.00 98.38 644 ALA A N 1
ATOM 5188 C CA . ALA A 1 644 ? 23.292 -19.766 -17.666 1.00 98.38 644 ALA A CA 1
ATOM 5189 C C . ALA A 1 644 ? 23.975 -20.041 -19.009 1.00 98.38 644 ALA A C 1
ATOM 5191 O O . ALA A 1 644 ? 23.941 -19.180 -19.890 1.00 98.38 644 ALA A O 1
ATOM 5192 N N . VAL A 1 645 ? 24.552 -21.233 -19.187 1.00 98.12 645 VAL A N 1
ATOM 5193 C CA . VAL A 1 645 ? 25.033 -21.717 -20.491 1.00 98.12 645 VAL A CA 1
ATOM 5194 C C . VAL A 1 645 ? 23.830 -22.105 -21.341 1.00 98.12 645 VAL A C 1
ATOM 5196 O O . VAL A 1 645 ? 22.971 -22.875 -20.912 1.00 98.12 645 VAL A O 1
ATOM 5199 N N . ILE A 1 646 ? 23.778 -21.563 -22.552 1.00 97.06 646 ILE A N 1
ATOM 5200 C CA . ILE A 1 646 ? 22.717 -21.765 -23.530 1.00 97.06 646 ILE A CA 1
ATOM 5201 C C . ILE A 1 646 ? 23.180 -22.771 -24.577 1.00 97.06 646 ILE A C 1
ATOM 5203 O O . ILE A 1 646 ? 24.262 -22.631 -25.157 1.00 97.06 646 ILE A O 1
ATOM 5207 N N . LEU A 1 647 ? 22.322 -23.752 -24.850 1.00 96.06 647 LEU A N 1
ATOM 5208 C CA . LEU A 1 647 ? 22.555 -24.781 -25.856 1.00 96.06 647 LEU A CA 1
ATOM 5209 C C . LEU A 1 647 ? 21.765 -24.498 -27.135 1.00 96.06 647 LEU A C 1
ATOM 5211 O O . LEU A 1 647 ? 20.648 -23.971 -27.104 1.00 96.06 647 LEU A O 1
ATOM 5215 N N . ASN A 1 648 ? 22.361 -24.865 -28.264 1.00 93.38 648 ASN A N 1
ATOM 5216 C CA . ASN A 1 648 ? 21.705 -24.938 -29.563 1.00 93.38 648 ASN A CA 1
ATOM 5217 C C . ASN A 1 648 ? 20.626 -26.039 -29.567 1.00 93.38 648 ASN A C 1
ATOM 5219 O O . ASN A 1 648 ? 20.659 -26.928 -28.712 1.00 93.38 648 ASN A O 1
ATOM 5223 N N . PRO A 1 649 ? 19.702 -26.048 -30.550 1.00 91.69 649 PRO A N 1
ATOM 5224 C CA . PRO A 1 649 ? 18.693 -27.103 -30.676 1.00 91.69 649 PRO A CA 1
ATOM 5225 C C . PRO A 1 649 ? 19.266 -28.527 -30.633 1.00 91.69 649 PRO A C 1
ATOM 5227 O O . PRO A 1 649 ? 18.659 -29.424 -30.057 1.00 91.69 649 PRO A O 1
ATOM 5230 N N . ASP A 1 650 ? 20.456 -28.716 -31.202 1.00 92.44 650 ASP A N 1
ATOM 5231 C CA . ASP A 1 650 ? 21.166 -29.995 -31.269 1.00 92.44 650 ASP A CA 1
ATOM 5232 C C . ASP A 1 650 ? 21.993 -30.338 -30.014 1.00 92.44 650 ASP A C 1
ATOM 5234 O O . ASP A 1 650 ? 22.765 -31.296 -30.036 1.00 92.44 650 ASP A O 1
ATOM 5238 N N . GLY A 1 651 ? 21.861 -29.561 -28.934 1.00 93.50 651 GLY A N 1
ATOM 5239 C CA . GLY A 1 651 ? 22.557 -29.774 -27.664 1.00 93.50 651 GLY A CA 1
ATOM 5240 C C . GLY A 1 651 ? 24.011 -29.294 -27.639 1.00 93.50 651 GLY A C 1
ATOM 5241 O O . GLY A 1 651 ? 24.678 -29.450 -26.617 1.00 93.50 651 GLY A O 1
ATOM 5242 N N . SER A 1 652 ? 24.529 -28.703 -28.722 1.00 95.44 652 SER A N 1
ATOM 5243 C CA . SER A 1 652 ? 25.863 -28.090 -28.703 1.00 95.44 652 SER A CA 1
ATOM 5244 C C . SER A 1 652 ? 25.875 -26.763 -27.936 1.00 95.44 652 SER A C 1
ATOM 5246 O O . SER A 1 652 ? 24.871 -26.051 -27.884 1.00 95.44 652 SER A O 1
ATOM 5248 N N . VAL A 1 653 ? 27.015 -26.412 -27.337 1.00 96.56 653 VAL A N 1
ATOM 5249 C CA . VAL A 1 653 ? 27.184 -25.145 -26.607 1.00 96.56 653 VAL A CA 1
ATOM 5250 C C . VAL A 1 653 ? 27.067 -23.969 -27.576 1.00 96.56 653 VAL A C 1
ATOM 5252 O O . VAL A 1 653 ? 27.646 -23.996 -28.659 1.00 96.56 653 VAL A O 1
ATOM 5255 N N . SER A 1 654 ? 26.341 -22.920 -27.183 1.00 94.50 654 SER A N 1
ATOM 5256 C CA . SER A 1 654 ? 26.216 -21.693 -27.972 1.00 94.50 654 SER A CA 1
ATOM 5257 C C . SER A 1 654 ? 26.885 -20.503 -27.292 1.00 94.50 654 SER A C 1
ATOM 5259 O O . SER A 1 654 ? 27.879 -19.969 -27.769 1.00 94.50 654 SER A O 1
ATOM 5261 N N . GLU A 1 655 ? 26.277 -20.027 -26.214 1.00 94.88 655 GLU A N 1
ATOM 5262 C CA . GLU A 1 655 ? 26.612 -18.769 -25.545 1.00 94.88 655 GLU A CA 1
ATOM 5263 C C . GLU A 1 655 ? 26.108 -18.828 -24.104 1.00 94.88 655 GLU A C 1
ATOM 5265 O O . GLU A 1 655 ? 25.711 -19.892 -23.629 1.00 94.88 655 GLU A O 1
ATOM 5270 N N . THR A 1 656 ? 26.095 -17.704 -23.403 1.00 96.00 656 THR A N 1
ATOM 5271 C CA . THR A 1 656 ? 25.396 -17.580 -22.127 1.00 96.00 656 THR A CA 1
ATOM 5272 C C . THR A 1 656 ? 24.232 -16.608 -22.232 1.00 96.00 656 THR A C 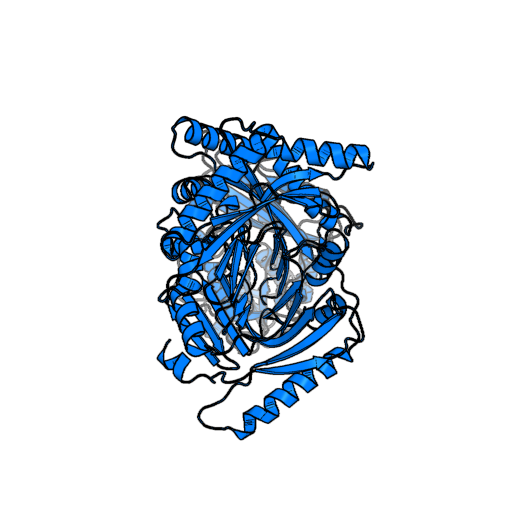1
ATOM 5274 O O . THR A 1 656 ? 24.029 -15.949 -23.253 1.00 96.00 656 THR A O 1
ATOM 5277 N N . ASN A 1 657 ? 23.438 -16.486 -21.171 1.00 94.94 657 ASN A N 1
ATOM 5278 C CA . ASN A 1 657 ? 22.262 -15.628 -21.204 1.00 94.94 657 ASN A CA 1
ATOM 5279 C C . ASN A 1 657 ? 22.566 -14.122 -21.335 1.00 94.94 657 ASN A C 1
ATOM 5281 O O . ASN A 1 657 ? 21.652 -13.349 -21.639 1.00 94.94 657 ASN A O 1
ATOM 5285 N N . THR A 1 658 ? 23.814 -13.681 -21.129 1.00 94.44 658 THR A N 1
ATOM 5286 C CA . THR A 1 658 ? 24.217 -12.282 -21.380 1.00 94.44 658 THR A CA 1
ATOM 5287 C C . THR A 1 658 ? 25.535 -12.094 -22.139 1.00 94.44 658 THR A C 1
ATOM 5289 O O . THR A 1 658 ? 25.936 -10.943 -22.374 1.00 94.44 658 THR A O 1
ATOM 5292 N N . ALA A 1 659 ? 26.248 -13.164 -22.502 1.00 95.44 659 ALA A N 1
ATOM 5293 C CA . ALA A 1 659 ? 27.599 -13.058 -23.042 1.00 95.44 659 ALA A CA 1
ATOM 5294 C C . ALA A 1 659 ? 27.945 -14.160 -24.044 1.00 95.44 659 ALA A C 1
ATOM 5296 O O . ALA A 1 659 ? 27.379 -15.248 -24.042 1.00 95.44 659 ALA A O 1
ATOM 5297 N N . SER A 1 660 ? 28.940 -13.881 -24.883 1.00 95.62 660 SER A N 1
ATOM 5298 C CA . SER A 1 660 ? 29.585 -14.926 -25.671 1.00 95.62 660 SER A CA 1
ATOM 5299 C C . SER A 1 660 ? 30.532 -15.732 -24.781 1.00 95.62 660 SER A C 1
ATOM 5301 O O . SER A 1 660 ? 31.144 -15.170 -23.870 1.00 95.62 660 SER A O 1
ATOM 5303 N N . ILE A 1 661 ? 30.693 -17.021 -25.075 1.00 96.12 661 ILE A N 1
ATOM 5304 C CA . ILE A 1 661 ? 31.558 -17.946 -24.334 1.00 96.12 661 ILE A CA 1
ATOM 5305 C C . ILE A 1 661 ? 32.612 -18.542 -25.267 1.00 96.12 661 ILE A C 1
ATOM 5307 O O . ILE A 1 661 ? 32.320 -18.857 -26.418 1.00 96.12 661 ILE A O 1
ATOM 5311 N N . PHE A 1 662 ? 33.845 -18.675 -24.790 1.00 96.19 662 PHE A N 1
ATOM 5312 C CA . PHE A 1 662 ? 34.926 -19.341 -25.517 1.00 96.19 662 PHE A CA 1
ATOM 5313 C C . PHE A 1 662 ? 35.924 -19.958 -24.536 1.00 96.19 662 PHE A C 1
ATOM 5315 O O . PHE A 1 662 ? 35.990 -19.569 -23.368 1.00 96.19 662 PHE A O 1
ATOM 5322 N N . ALA A 1 663 ? 36.693 -20.931 -25.012 1.00 95.69 663 ALA A N 1
ATOM 5323 C CA . ALA A 1 663 ? 37.737 -21.583 -24.238 1.00 95.69 663 ALA A CA 1
ATOM 5324 C C . ALA A 1 663 ? 39.126 -21.234 -24.779 1.00 95.69 663 ALA A C 1
ATOM 5326 O O . ALA A 1 663 ? 39.290 -20.901 -25.956 1.00 95.69 663 ALA A O 1
ATOM 5327 N N . VAL A 1 664 ? 40.127 -21.315 -23.911 1.00 93.50 664 VAL A N 1
ATOM 5328 C CA . VAL A 1 664 ? 41.537 -21.161 -24.262 1.00 93.50 664 VAL A CA 1
ATOM 5329 C C . VAL A 1 664 ? 42.308 -22.357 -23.725 1.00 93.50 664 VAL A C 1
ATOM 5331 O O . VAL A 1 664 ? 42.224 -22.693 -22.543 1.00 93.50 664 VAL A O 1
ATOM 5334 N N . ASP A 1 665 ? 43.068 -22.995 -24.606 1.00 91.00 665 ASP A N 1
ATOM 5335 C CA . ASP A 1 665 ? 44.014 -24.047 -24.256 1.00 91.00 665 ASP A CA 1
ATOM 5336 C C . ASP A 1 665 ? 45.357 -23.744 -24.923 1.00 91.00 665 ASP A C 1
ATOM 5338 O O . ASP A 1 665 ? 45.516 -23.830 -26.149 1.00 91.00 665 ASP A O 1
ATOM 5342 N N . LYS A 1 666 ? 46.330 -23.330 -24.104 1.00 87.69 666 LYS A N 1
ATOM 5343 C CA . LYS A 1 666 ? 47.642 -22.843 -24.550 1.00 87.69 666 LYS A CA 1
ATOM 5344 C C . LYS A 1 666 ? 47.463 -21.699 -25.561 1.00 87.69 666 LYS A C 1
ATOM 5346 O O . LYS A 1 666 ? 46.838 -20.694 -25.257 1.00 87.69 666 LYS A O 1
ATOM 5351 N N . LYS A 1 667 ? 47.990 -21.842 -26.782 1.00 90.50 667 LYS A N 1
ATOM 5352 C CA . LYS A 1 667 ? 47.833 -20.863 -27.871 1.00 90.50 667 LYS A CA 1
ATOM 5353 C C . LYS A 1 667 ? 46.645 -21.148 -28.794 1.00 90.50 667 LYS A C 1
ATOM 5355 O O . LYS A 1 667 ? 46.623 -20.631 -29.903 1.00 90.50 667 LYS A O 1
ATOM 5360 N N . THR A 1 668 ? 45.670 -21.950 -28.372 1.00 94.25 668 THR A N 1
ATOM 5361 C CA . THR A 1 668 ? 44.464 -22.224 -29.167 1.00 94.25 668 THR A CA 1
ATOM 5362 C C . THR A 1 668 ? 43.244 -21.602 -28.501 1.00 94.25 668 THR A C 1
ATOM 5364 O O . THR A 1 668 ? 42.985 -21.849 -27.324 1.00 94.25 668 THR A O 1
ATOM 5367 N N . VAL A 1 669 ? 42.480 -20.814 -29.253 1.00 95.94 669 VAL A N 1
ATOM 5368 C CA . VAL A 1 669 ? 41.182 -20.269 -28.839 1.00 95.94 669 VAL A CA 1
ATOM 5369 C C . VAL A 1 669 ? 40.089 -21.097 -29.493 1.00 95.94 669 VAL A C 1
ATOM 5371 O O . VAL A 1 669 ? 40.091 -21.273 -30.709 1.00 95.94 669 VAL A O 1
ATOM 5374 N N . ILE A 1 670 ? 39.149 -21.594 -28.699 1.00 96.06 670 ILE A N 1
ATOM 5375 C CA . ILE A 1 670 ? 38.074 -22.472 -29.154 1.00 96.06 670 ILE A CA 1
ATOM 5376 C C . ILE A 1 670 ? 36.738 -21.766 -28.964 1.00 96.06 670 ILE A C 1
ATOM 5378 O O . ILE A 1 670 ? 36.343 -21.436 -27.844 1.00 96.06 670 ILE A O 1
ATOM 5382 N N . ILE A 1 671 ? 36.036 -21.554 -30.071 1.00 95.19 671 ILE A N 1
ATOM 5383 C CA . ILE A 1 671 ? 34.731 -20.901 -30.114 1.00 95.19 671 ILE A CA 1
ATOM 5384 C C . ILE A 1 671 ? 33.678 -21.967 -30.430 1.00 95.19 671 ILE A C 1
ATOM 5386 O O . ILE A 1 671 ? 33.799 -22.637 -31.465 1.00 95.19 671 ILE A O 1
ATOM 5390 N N . PRO A 1 672 ? 32.641 -22.125 -29.594 1.00 94.06 672 PRO A N 1
ATOM 5391 C CA . PRO A 1 672 ? 31.523 -22.993 -29.926 1.00 94.06 672 PRO A CA 1
ATOM 5392 C C . PRO A 1 672 ? 30.854 -22.565 -31.242 1.00 94.06 672 PRO A C 1
ATOM 5394 O O . PRO A 1 672 ? 30.582 -21.384 -31.470 1.00 94.06 672 PRO A O 1
ATOM 5397 N N . GLU A 1 673 ? 30.606 -23.515 -32.143 1.00 90.81 673 GLU A N 1
ATOM 5398 C CA . GLU A 1 673 ? 29.833 -23.239 -33.357 1.00 90.81 673 GLU A CA 1
ATOM 5399 C C . GLU A 1 673 ? 28.363 -23.009 -32.998 1.00 90.81 673 GLU A C 1
ATOM 5401 O O . GLU A 1 673 ? 27.708 -23.864 -32.407 1.00 90.81 673 GLU A O 1
ATOM 5406 N N . SER A 1 674 ? 27.826 -21.856 -33.391 1.00 85.75 674 SER A N 1
ATOM 5407 C CA . SER A 1 674 ? 26.429 -21.518 -33.158 1.00 85.75 674 SER A CA 1
ATOM 5408 C C . SER A 1 674 ? 25.889 -20.720 -34.334 1.00 85.75 674 SER A C 1
ATOM 5410 O O . SER A 1 674 ? 26.084 -19.509 -34.439 1.00 85.75 674 SER A O 1
ATOM 5412 N N . ARG A 1 675 ? 25.237 -21.440 -35.255 1.00 77.81 675 ARG A N 1
ATOM 5413 C CA . ARG A 1 675 ? 24.717 -20.902 -36.525 1.00 77.81 675 ARG A CA 1
ATOM 5414 C C . ARG A 1 675 ? 23.665 -19.815 -36.351 1.00 77.81 675 ARG A C 1
ATOM 5416 O O . ARG A 1 675 ? 23.483 -19.036 -37.273 1.00 77.81 675 ARG A O 1
ATOM 5423 N N . HIS A 1 676 ? 22.999 -19.822 -35.198 1.00 78.19 676 HIS A N 1
ATOM 5424 C CA . HIS A 1 676 ? 21.930 -18.897 -34.848 1.00 78.19 676 HIS A CA 1
ATOM 5425 C C . HIS A 1 676 ? 22.310 -18.024 -33.645 1.00 78.19 676 HIS A C 1
ATOM 5427 O O . HIS A 1 676 ? 21.495 -17.813 -32.752 1.00 78.19 676 HIS A O 1
ATOM 5433 N N . SER A 1 677 ? 23.579 -17.618 -33.537 1.00 82.00 677 SER A N 1
ATOM 5434 C CA . SER A 1 677 ? 24.032 -16.703 -32.485 1.00 82.00 677 SER A CA 1
ATOM 5435 C C . SER A 1 677 ? 24.455 -15.361 -33.053 1.00 82.00 677 SER A C 1
ATOM 5437 O O . SER A 1 677 ? 25.176 -15.256 -34.047 1.00 82.00 677 SER A O 1
ATOM 5439 N N . LEU A 1 678 ? 24.058 -14.311 -32.342 1.00 81.81 678 LEU A N 1
ATOM 5440 C CA . LEU A 1 678 ? 24.464 -12.948 -32.622 1.00 81.81 678 LEU A CA 1
ATOM 5441 C C . LEU A 1 678 ? 25.992 -12.822 -32.682 1.00 81.81 678 LEU A C 1
ATOM 5443 O O . LEU A 1 678 ? 26.697 -13.009 -31.688 1.00 81.81 678 LEU A O 1
ATOM 5447 N N . ALA A 1 679 ? 26.506 -12.349 -33.817 1.00 80.62 679 ALA A N 1
ATOM 5448 C CA . ALA A 1 679 ? 27.914 -11.991 -33.942 1.00 80.62 679 ALA A CA 1
ATOM 5449 C C . ALA A 1 679 ? 28.306 -10.915 -32.900 1.00 80.62 679 ALA A C 1
ATOM 5451 O O . ALA A 1 679 ? 27.854 -9.758 -32.940 1.00 80.62 679 ALA A O 1
ATOM 5452 N N . GLY A 1 680 ? 29.148 -11.294 -31.935 1.00 85.06 680 GLY A N 1
ATOM 5453 C CA . GLY A 1 680 ? 29.542 -10.448 -30.810 1.00 85.06 680 GLY A CA 1
ATOM 5454 C C . GLY A 1 680 ? 30.592 -9.399 -31.187 1.00 85.06 680 GLY A C 1
ATOM 5455 O O . GLY A 1 680 ? 31.714 -9.745 -31.540 1.00 85.06 680 GLY A O 1
ATOM 5456 N N . VAL A 1 681 ? 30.280 -8.103 -31.038 1.00 91.12 681 VAL A N 1
ATOM 5457 C CA . VAL A 1 681 ? 31.245 -7.004 -31.284 1.00 91.12 681 VAL A CA 1
ATOM 5458 C C . VAL A 1 681 ? 32.487 -7.128 -30.391 1.00 91.12 681 VAL A C 1
ATOM 5460 O O . VAL A 1 681 ? 33.618 -6.980 -30.868 1.00 91.12 681 VAL A O 1
ATOM 5463 N N . THR A 1 682 ? 32.284 -7.432 -29.105 1.00 93.75 682 THR A N 1
ATOM 5464 C CA . THR A 1 682 ? 33.381 -7.653 -28.155 1.00 93.75 682 THR A CA 1
ATOM 5465 C C . THR A 1 682 ? 34.163 -8.904 -28.509 1.00 93.75 682 THR A C 1
ATOM 5467 O O . THR A 1 682 ? 35.374 -8.803 -28.666 1.00 93.75 682 THR A O 1
ATOM 5470 N N . LEU A 1 683 ? 33.491 -10.048 -28.701 1.00 94.06 683 LEU A N 1
ATOM 5471 C CA . LEU A 1 683 ? 34.156 -11.305 -29.052 1.00 94.06 683 LEU A CA 1
ATOM 5472 C C . LEU A 1 683 ? 35.024 -11.134 -30.306 1.00 94.06 683 LEU A C 1
ATOM 5474 O O . LEU A 1 683 ? 36.212 -11.416 -30.252 1.00 94.06 683 LEU A O 1
ATOM 5478 N N . ASN A 1 684 ? 34.499 -10.550 -31.384 1.00 93.56 684 ASN A N 1
ATOM 5479 C CA . ASN A 1 684 ? 35.276 -10.293 -32.601 1.00 93.56 684 ASN A CA 1
ATOM 5480 C C . ASN A 1 684 ? 36.520 -9.426 -32.344 1.00 93.56 684 ASN A C 1
ATOM 5482 O O . ASN A 1 684 ? 37.576 -9.663 -32.931 1.00 93.56 684 ASN A O 1
ATOM 5486 N N . SER A 1 685 ? 36.421 -8.437 -31.449 1.00 93.50 685 SER A N 1
ATOM 5487 C CA . SER A 1 685 ? 37.565 -7.601 -31.057 1.00 93.50 685 SER A CA 1
ATOM 5488 C C . SER A 1 685 ? 38.600 -8.389 -30.242 1.00 93.50 685 SER A C 1
ATOM 5490 O O . SER A 1 685 ? 39.797 -8.186 -30.431 1.00 93.50 685 SER A O 1
ATOM 5492 N N . VAL A 1 686 ? 38.155 -9.315 -29.386 1.00 94.44 686 VAL A N 1
ATOM 5493 C CA . VAL A 1 686 ? 39.028 -10.243 -28.646 1.00 94.44 686 VAL A CA 1
ATOM 5494 C C . VAL A 1 686 ? 39.742 -11.197 -29.601 1.00 94.44 686 VAL A C 1
ATOM 5496 O O . VAL A 1 686 ? 40.958 -11.334 -29.522 1.00 94.44 686 VAL A O 1
ATOM 5499 N N . LEU A 1 687 ? 39.014 -11.818 -30.529 1.00 94.25 687 LEU A N 1
ATOM 5500 C CA . LEU A 1 687 ? 39.564 -12.791 -31.476 1.00 94.25 687 LEU A CA 1
ATOM 5501 C C . LEU A 1 687 ? 40.594 -12.170 -32.418 1.00 94.25 687 LEU A C 1
ATOM 5503 O O . LEU A 1 687 ? 41.636 -12.778 -32.653 1.00 94.25 687 LEU A O 1
ATOM 5507 N N . THR A 1 688 ? 40.331 -10.952 -32.903 1.00 93.44 688 THR A N 1
ATOM 5508 C CA . THR A 1 688 ? 41.295 -10.197 -33.723 1.00 93.44 688 THR A CA 1
ATOM 5509 C C . THR A 1 688 ? 42.601 -10.010 -32.948 1.00 93.44 688 THR A C 1
ATOM 5511 O O . THR A 1 688 ? 43.663 -10.398 -33.417 1.00 93.44 688 THR A O 1
ATOM 5514 N N . MET A 1 689 ? 42.513 -9.528 -31.705 1.00 94.12 689 MET A N 1
ATOM 5515 C CA . MET A 1 689 ? 43.688 -9.301 -30.864 1.00 94.12 689 MET A CA 1
ATOM 5516 C C . MET A 1 689 ? 44.462 -10.579 -30.534 1.00 94.12 689 MET A C 1
ATOM 5518 O O . MET A 1 689 ? 45.692 -10.578 -30.556 1.00 94.12 689 MET A O 1
ATOM 5522 N N . LEU A 1 690 ? 43.764 -11.665 -30.197 1.00 94.12 690 LEU A N 1
ATOM 5523 C CA . LEU A 1 690 ? 44.416 -12.935 -29.886 1.00 94.12 690 LEU A CA 1
ATOM 5524 C C . LEU A 1 690 ? 45.109 -13.507 -31.130 1.00 94.12 690 LEU A C 1
ATOM 5526 O O . LEU A 1 690 ? 46.247 -13.962 -31.024 1.00 94.12 690 LEU A O 1
ATOM 5530 N N . SER A 1 691 ? 44.489 -13.392 -32.308 1.00 94.00 691 SER A N 1
ATOM 5531 C CA . SER A 1 691 ? 45.110 -13.778 -33.583 1.00 94.00 691 SER A CA 1
ATOM 5532 C C . SER A 1 691 ? 46.381 -12.965 -33.856 1.00 94.00 691 SER A C 1
ATOM 5534 O O . SER A 1 691 ? 47.426 -13.548 -34.137 1.00 94.00 691 SER A O 1
ATOM 5536 N N . ASP A 1 692 ? 46.343 -11.642 -33.653 1.00 92.88 692 ASP A N 1
ATOM 5537 C CA . ASP A 1 692 ? 47.514 -10.757 -33.797 1.00 92.88 692 ASP A CA 1
ATOM 5538 C C . ASP A 1 692 ? 48.649 -11.116 -32.817 1.00 92.88 692 ASP A C 1
ATOM 5540 O O . ASP A 1 692 ? 49.829 -10.895 -33.094 1.00 92.88 692 ASP A O 1
ATOM 5544 N N . LYS A 1 693 ? 48.314 -11.706 -31.662 1.00 92.38 693 LYS A N 1
ATOM 5545 C CA . LYS A 1 693 ? 49.274 -12.233 -30.675 1.00 92.38 693 LYS A CA 1
ATOM 5546 C C . LYS A 1 693 ? 49.716 -13.678 -30.951 1.00 92.38 693 LYS A C 1
ATOM 5548 O O . LYS A 1 693 ? 50.446 -14.260 -30.141 1.00 92.38 693 LYS A O 1
ATOM 5553 N N . GLY A 1 694 ? 49.311 -14.252 -32.082 1.00 93.81 694 GLY A N 1
ATOM 5554 C CA . GLY A 1 694 ? 49.698 -15.587 -32.531 1.00 93.81 694 GLY A CA 1
ATOM 5555 C C . GLY A 1 694 ? 48.934 -16.728 -31.860 1.00 93.81 694 GLY A C 1
ATOM 5556 O O . GLY A 1 694 ? 49.506 -17.807 -31.698 1.00 93.81 694 GLY A O 1
ATOM 5557 N N . TYR A 1 695 ? 47.693 -16.494 -31.423 1.00 95.25 695 TYR A N 1
ATOM 5558 C CA . TYR A 1 695 ? 46.775 -17.571 -31.050 1.00 95.25 695 TYR A CA 1
ATOM 5559 C C . TYR A 1 695 ? 46.084 -18.136 -32.297 1.00 95.25 695 TYR A C 1
ATOM 5561 O O . TYR A 1 695 ? 45.658 -17.388 -33.174 1.00 95.25 695 TYR A O 1
ATOM 5569 N N . ASP A 1 696 ? 45.935 -19.455 -32.341 1.00 95.81 696 ASP A N 1
ATOM 5570 C CA . ASP A 1 696 ? 45.185 -20.179 -33.364 1.00 95.81 696 ASP A CA 1
ATOM 5571 C C . ASP A 1 696 ? 43.699 -20.222 -32.979 1.00 95.81 696 ASP A C 1
ATOM 5573 O O . ASP A 1 696 ? 43.335 -20.782 -31.942 1.00 95.81 696 ASP A O 1
ATOM 5577 N N . VAL A 1 697 ? 42.834 -19.594 -33.776 1.00 95.81 697 VAL A N 1
ATOM 5578 C CA . VAL A 1 697 ? 41.395 -19.497 -33.493 1.00 95.81 697 VAL A CA 1
ATOM 5579 C C . VAL A 1 697 ? 40.648 -20.593 -34.245 1.00 95.81 697 VAL A C 1
ATOM 5581 O O . VAL A 1 697 ? 40.619 -20.613 -35.473 1.00 95.81 697 VAL A O 1
ATOM 5584 N N . LYS A 1 698 ? 39.980 -21.477 -33.502 1.00 95.00 698 LYS A N 1
ATOM 5585 C CA . LYS A 1 698 ? 39.176 -22.575 -34.043 1.00 95.00 698 LYS A CA 1
ATOM 5586 C C . LYS A 1 698 ? 37.722 -22.414 -33.653 1.00 95.00 698 LYS A C 1
ATOM 5588 O O . LYS A 1 698 ? 37.392 -22.283 -32.476 1.00 95.00 698 LYS A O 1
ATOM 5593 N N . GLN A 1 699 ? 36.847 -22.503 -34.644 1.00 94.00 699 GLN A N 1
ATOM 5594 C CA . GLN A 1 699 ? 35.423 -22.681 -34.412 1.00 94.00 699 GLN A CA 1
ATOM 5595 C C . GLN A 1 699 ? 35.091 -24.168 -34.510 1.00 94.00 699 GLN A C 1
ATOM 5597 O O . GLN A 1 699 ? 35.509 -24.835 -35.457 1.00 94.00 699 GLN A O 1
ATOM 5602 N N . LYS A 1 700 ? 34.387 -24.704 -33.514 1.00 94.00 700 LYS A N 1
ATOM 5603 C CA . LYS A 1 700 ? 34.068 -26.132 -33.455 1.00 94.00 700 LYS A CA 1
ATOM 5604 C C . LYS A 1 700 ? 32.718 -26.358 -32.785 1.00 94.00 700 LYS A C 1
ATOM 5606 O O . LYS A 1 700 ? 32.451 -25.835 -31.705 1.00 94.00 700 LYS A O 1
ATOM 5611 N N . LYS A 1 701 ? 31.879 -27.181 -33.409 1.00 95.38 701 LYS A N 1
ATOM 5612 C CA . LYS A 1 701 ? 30.662 -27.715 -32.795 1.00 95.38 701 LYS A CA 1
ATOM 5613 C C . LYS A 1 701 ? 31.021 -28.735 -31.713 1.00 95.38 701 LYS A C 1
ATOM 5615 O O . LYS A 1 701 ? 31.737 -29.690 -32.000 1.00 95.38 701 LYS A O 1
ATOM 5620 N N . MET A 1 702 ? 30.513 -28.545 -30.497 1.00 96.25 702 MET A N 1
ATOM 5621 C CA . MET A 1 702 ? 30.785 -29.434 -29.362 1.00 96.25 702 MET A CA 1
ATOM 5622 C C . MET A 1 702 ? 29.680 -29.394 -28.307 1.00 96.25 702 MET A C 1
ATOM 5624 O O . MET A 1 702 ? 29.006 -28.375 -28.145 1.00 96.25 702 MET A O 1
ATOM 5628 N N . GLY A 1 703 ? 29.503 -30.507 -27.595 1.00 96.31 703 GLY A N 1
ATOM 5629 C CA . GLY A 1 703 ? 28.597 -30.605 -26.449 1.00 96.31 703 GLY A CA 1
ATOM 5630 C C . GLY A 1 703 ? 29.213 -30.070 -25.152 1.00 96.31 703 GLY A C 1
ATOM 5631 O O . GLY A 1 703 ? 30.393 -29.716 -25.105 1.00 96.31 703 GLY A O 1
ATOM 5632 N N . CYS A 1 704 ? 28.412 -30.050 -24.084 1.00 96.00 704 CYS A N 1
ATOM 5633 C CA . CYS A 1 704 ? 28.822 -29.574 -22.759 1.00 96.00 704 CYS A CA 1
ATOM 5634 C C . CYS A 1 704 ? 30.051 -30.303 -22.209 1.00 96.00 704 CYS A C 1
ATOM 5636 O O . CYS A 1 704 ? 30.992 -29.650 -21.779 1.00 96.00 704 CYS A O 1
ATOM 5638 N N . GLU A 1 705 ? 30.072 -31.640 -22.242 1.00 94.12 705 GLU A N 1
ATOM 5639 C CA . GLU A 1 705 ? 31.167 -32.426 -21.652 1.00 94.12 705 GLU A CA 1
ATOM 5640 C C . GLU A 1 705 ? 32.526 -32.081 -22.265 1.00 94.12 705 GLU A C 1
ATOM 5642 O O . GLU A 1 705 ? 33.499 -31.848 -21.548 1.00 94.12 705 GLU A O 1
ATOM 5647 N N . GLU A 1 706 ? 32.574 -31.986 -23.595 1.00 95.94 706 GLU A N 1
ATOM 5648 C CA . GLU A 1 706 ? 33.783 -31.609 -24.316 1.00 95.94 706 GLU A CA 1
ATOM 5649 C C . GLU A 1 706 ? 34.178 -30.161 -24.010 1.00 95.94 706 GLU A C 1
ATOM 5651 O O . GLU A 1 706 ? 35.321 -29.906 -23.630 1.00 95.94 706 GLU A O 1
ATOM 5656 N N . PHE A 1 707 ? 33.248 -29.207 -24.111 1.00 96.31 707 PHE A N 1
ATOM 5657 C CA . PHE A 1 707 ? 33.569 -27.798 -23.875 1.00 96.31 707 PHE A CA 1
ATOM 5658 C C . PHE A 1 707 ? 34.020 -27.542 -22.430 1.00 96.31 707 PHE A C 1
ATOM 5660 O O . PHE A 1 707 ? 34.962 -26.789 -22.183 1.00 96.31 707 PHE A O 1
ATOM 5667 N N . TYR A 1 708 ? 33.394 -28.211 -21.462 1.00 95.75 708 TYR A N 1
ATOM 5668 C CA . TYR A 1 708 ? 33.729 -28.085 -20.047 1.00 95.75 708 TYR A CA 1
ATOM 5669 C C . TYR A 1 708 ? 35.020 -28.818 -19.682 1.00 95.75 708 TYR A C 1
ATOM 5671 O O . TYR A 1 708 ? 35.504 -28.630 -18.567 1.00 95.75 708 TYR A O 1
ATOM 5679 N N . SER A 1 709 ? 35.612 -29.605 -20.585 1.00 94.00 709 SER A N 1
ATOM 5680 C CA . SER A 1 709 ? 36.927 -30.216 -20.365 1.00 94.00 709 SER A CA 1
ATOM 5681 C C . SER A 1 709 ? 38.079 -29.213 -20.507 1.00 94.00 709 SER A C 1
ATOM 5683 O O . SER A 1 709 ? 39.102 -29.368 -19.842 1.00 94.00 709 SER A O 1
ATOM 5685 N N . TYR A 1 710 ? 37.906 -28.138 -21.287 1.00 93.75 710 TYR A N 1
ATOM 5686 C CA . TYR A 1 710 ? 38.954 -27.132 -21.479 1.00 93.75 710 TYR A CA 1
ATOM 5687 C C . TYR A 1 710 ? 39.262 -26.384 -20.187 1.00 93.75 710 TYR A C 1
ATOM 5689 O O . TYR A 1 710 ? 38.320 -26.003 -19.494 1.00 93.75 710 TYR A O 1
ATOM 5697 N N . PRO A 1 711 ? 40.539 -26.137 -19.848 1.00 87.25 711 PRO A N 1
ATOM 5698 C CA . PRO A 1 711 ? 40.909 -25.552 -18.564 1.00 87.25 711 PRO A CA 1
ATOM 5699 C C . PRO A 1 711 ? 40.309 -24.150 -18.422 1.00 87.25 711 PRO A C 1
ATOM 5701 O O . PRO A 1 711 ? 39.398 -23.952 -17.619 1.00 87.25 711 PRO A O 1
ATOM 5704 N N . THR A 1 712 ? 40.722 -23.221 -19.284 1.00 94.31 712 THR A N 1
ATOM 5705 C CA . THR A 1 712 ? 40.337 -21.811 -19.220 1.00 94.31 712 THR A CA 1
ATOM 5706 C C . THR A 1 712 ? 39.083 -21.563 -20.052 1.00 94.31 712 THR A C 1
ATOM 5708 O O . THR A 1 712 ? 39.123 -21.620 -21.279 1.00 94.31 712 THR A O 1
ATOM 5711 N N . ILE A 1 713 ? 37.972 -21.230 -19.393 1.00 96.69 713 ILE A N 1
ATOM 5712 C CA . ILE A 1 713 ? 36.742 -20.743 -20.041 1.00 96.69 713 ILE A CA 1
ATOM 5713 C C . ILE A 1 713 ? 36.547 -19.263 -19.702 1.00 96.69 713 ILE A C 1
ATOM 5715 O O . ILE A 1 713 ? 36.722 -18.857 -18.547 1.00 96.69 713 ILE A O 1
ATOM 5719 N N . ILE A 1 714 ? 36.191 -18.466 -20.712 1.00 96.88 714 ILE A N 1
ATOM 5720 C CA . ILE A 1 714 ? 36.056 -17.009 -20.637 1.00 96.88 714 ILE A CA 1
ATOM 5721 C C . ILE A 1 714 ? 34.703 -16.581 -21.215 1.00 96.88 714 ILE A C 1
ATOM 5723 O O . ILE A 1 714 ? 34.272 -17.055 -22.268 1.00 96.88 714 ILE A O 1
ATOM 5727 N N . LEU A 1 715 ? 34.057 -15.635 -20.532 1.00 97.31 715 LEU A N 1
ATOM 5728 C CA . LEU A 1 715 ? 32.873 -14.922 -21.003 1.00 97.31 715 LEU A CA 1
ATOM 5729 C C . LEU A 1 715 ? 33.262 -13.537 -21.510 1.00 97.31 715 LEU A C 1
ATOM 5731 O O . LEU A 1 715 ? 34.078 -12.865 -20.882 1.00 97.31 715 LEU A O 1
ATOM 5735 N N . ALA A 1 716 ? 32.654 -13.080 -22.606 1.00 96.06 716 ALA A N 1
ATOM 5736 C CA . ALA A 1 716 ? 32.893 -11.745 -23.144 1.00 96.06 716 ALA A CA 1
ATOM 5737 C C . ALA A 1 716 ? 31.609 -11.013 -23.552 1.00 96.06 716 ALA A C 1
ATOM 5739 O O . ALA A 1 716 ? 30.810 -11.516 -24.342 1.00 96.06 716 ALA A O 1
ATOM 5740 N N . ASN A 1 717 ? 31.443 -9.775 -23.073 1.00 95.12 717 ASN A N 1
ATOM 5741 C CA . ASN A 1 717 ? 30.429 -8.845 -23.583 1.00 95.12 717 ASN A CA 1
ATOM 5742 C C . ASN A 1 717 ? 30.892 -7.376 -23.512 1.00 95.12 717 ASN A C 1
ATOM 5744 O O . ASN A 1 717 ? 31.979 -7.067 -23.028 1.00 95.12 717 ASN A O 1
ATOM 5748 N N . ALA A 1 718 ? 30.078 -6.456 -24.035 1.00 93.69 718 ALA A N 1
ATOM 5749 C CA . ALA A 1 718 ? 30.440 -5.040 -24.168 1.00 93.69 718 ALA A CA 1
ATOM 5750 C C . ALA A 1 718 ? 30.626 -4.305 -22.831 1.00 93.69 718 ALA A C 1
ATOM 5752 O O . ALA A 1 718 ? 31.393 -3.348 -22.770 1.00 93.69 718 ALA A O 1
ATOM 5753 N N . LEU A 1 719 ? 29.947 -4.739 -21.765 1.00 95.38 719 LEU A N 1
ATOM 5754 C CA . LEU A 1 719 ? 30.003 -4.075 -20.464 1.00 95.38 719 LEU A CA 1
ATOM 5755 C C . LEU A 1 719 ? 31.163 -4.601 -19.611 1.00 95.38 719 LEU A C 1
ATOM 5757 O O . LEU A 1 719 ? 31.997 -3.821 -19.143 1.00 95.38 719 LEU A O 1
ATOM 5761 N N . MET A 1 720 ? 31.234 -5.919 -19.413 1.00 94.69 720 MET A N 1
ATOM 5762 C CA . MET A 1 720 ? 32.218 -6.544 -18.521 1.00 94.69 720 MET A CA 1
ATOM 5763 C C . MET A 1 720 ? 33.574 -6.819 -19.184 1.00 94.69 720 MET A C 1
ATOM 5765 O O . MET A 1 720 ? 34.546 -7.107 -18.497 1.00 94.69 720 MET A O 1
ATOM 5769 N N . GLY A 1 721 ? 33.662 -6.730 -20.514 1.00 95.19 721 GLY A N 1
ATOM 5770 C CA . GLY A 1 721 ? 34.837 -7.220 -21.230 1.00 95.19 721 GLY A CA 1
ATOM 5771 C C . GLY A 1 721 ? 34.963 -8.735 -21.079 1.00 95.19 721 GLY A C 1
ATOM 5772 O O . GLY A 1 721 ? 33.946 -9.426 -21.075 1.00 95.19 721 GLY A O 1
ATOM 5773 N N . ALA A 1 722 ? 36.192 -9.234 -20.972 1.00 96.31 722 ALA A N 1
ATOM 5774 C CA . ALA A 1 722 ? 36.523 -10.632 -20.731 1.00 96.31 722 ALA A CA 1
ATOM 5775 C C . ALA A 1 722 ? 36.572 -10.957 -19.230 1.00 96.31 722 ALA A C 1
ATOM 5777 O O . ALA A 1 722 ? 37.294 -10.318 -18.460 1.00 96.31 722 ALA A O 1
ATOM 5778 N N . VAL A 1 723 ? 35.835 -11.985 -18.825 1.00 96.38 723 VAL A N 1
ATOM 5779 C CA . VAL A 1 723 ? 35.731 -12.453 -17.440 1.00 96.38 723 VAL A CA 1
ATOM 5780 C C . VAL A 1 723 ? 35.941 -13.961 -17.395 1.00 96.38 723 VAL A C 1
ATOM 5782 O O . VAL A 1 723 ? 35.375 -14.697 -18.200 1.00 96.38 723 VAL A O 1
ATOM 5785 N N . LYS A 1 724 ? 36.749 -14.425 -16.440 1.00 95.50 724 LYS A N 1
ATOM 5786 C CA . LYS A 1 724 ? 37.020 -15.852 -16.242 1.00 95.50 724 LYS A CA 1
ATOM 5787 C C . LYS A 1 724 ? 35.844 -16.573 -15.581 1.00 95.50 724 LYS A C 1
ATOM 5789 O O . LYS A 1 724 ? 35.115 -15.994 -14.773 1.00 95.50 724 LYS A O 1
ATOM 5794 N N . VAL A 1 725 ? 35.720 -17.858 -15.879 1.00 97.00 725 VAL A N 1
ATOM 5795 C CA . VAL A 1 725 ? 34.739 -18.763 -15.272 1.00 97.00 725 VAL A CA 1
ATOM 5796 C C . VAL A 1 725 ? 35.318 -19.459 -14.039 1.00 97.00 725 VAL A C 1
ATOM 5798 O O . VAL A 1 725 ? 36.398 -20.038 -14.104 1.00 97.00 725 VAL A O 1
ATOM 5801 N N . LEU A 1 726 ? 34.611 -19.441 -12.912 1.00 95.81 726 LEU A N 1
ATOM 5802 C CA . LEU A 1 726 ? 35.056 -20.097 -11.676 1.00 95.81 726 LEU A CA 1
ATOM 5803 C C . LEU A 1 726 ? 34.600 -21.552 -11.608 1.00 95.81 726 LEU A C 1
ATOM 5805 O O . LEU A 1 726 ? 35.389 -22.442 -11.275 1.00 95.81 726 LEU A O 1
ATOM 5809 N N . SER A 1 727 ? 33.342 -21.797 -11.956 1.00 96.38 727 SER A N 1
ATOM 5810 C CA . SER A 1 727 ? 32.758 -23.129 -12.003 1.00 96.38 727 SER A CA 1
ATOM 5811 C C . SER A 1 727 ? 31.713 -23.250 -13.108 1.00 96.38 727 SER A C 1
ATOM 5813 O O . SER A 1 727 ? 31.157 -22.249 -13.560 1.00 96.38 727 SER A O 1
ATOM 5815 N N . VAL A 1 728 ? 31.470 -24.481 -13.554 1.00 96.88 728 VAL A N 1
ATOM 5816 C CA . VAL A 1 728 ? 30.349 -24.838 -14.431 1.00 96.88 728 VAL A CA 1
ATOM 5817 C C . VAL A 1 728 ? 29.672 -26.074 -13.848 1.00 96.88 728 VAL A C 1
ATOM 5819 O O . VAL A 1 728 ? 30.356 -27.060 -13.571 1.00 96.88 728 VAL A O 1
ATOM 5822 N N . ASP A 1 729 ? 28.360 -26.017 -13.618 1.00 95.75 729 ASP A N 1
ATOM 5823 C CA . ASP A 1 729 ? 27.571 -27.102 -13.004 1.00 95.75 729 ASP A CA 1
ATOM 5824 C C . ASP A 1 729 ? 28.192 -27.612 -11.686 1.00 95.75 729 ASP A C 1
ATOM 5826 O O . ASP A 1 729 ? 28.319 -28.812 -11.438 1.00 95.75 729 ASP A O 1
ATOM 5830 N N . GLY A 1 730 ? 28.667 -26.676 -10.854 1.00 91.62 730 GLY A N 1
ATOM 5831 C CA . GLY A 1 730 ? 29.313 -26.956 -9.567 1.00 91.62 730 GLY A CA 1
ATOM 5832 C C . GLY A 1 730 ? 30.756 -27.476 -9.655 1.00 91.62 730 GLY A C 1
ATOM 5833 O O . GLY A 1 730 ? 31.415 -27.631 -8.625 1.00 91.62 730 GLY A O 1
ATOM 5834 N N . LYS A 1 731 ? 31.297 -27.715 -10.857 1.00 93.06 731 LYS A N 1
ATOM 5835 C CA . LYS A 1 731 ? 32.682 -28.169 -11.059 1.00 93.06 731 LYS A CA 1
ATOM 5836 C C . LYS A 1 731 ? 33.615 -26.981 -11.270 1.00 93.06 731 LYS A C 1
ATOM 5838 O O . LYS A 1 731 ? 33.408 -26.180 -12.179 1.00 93.06 731 LYS A O 1
ATOM 5843 N N . ARG A 1 732 ? 34.669 -26.878 -10.454 1.00 93.88 732 ARG A N 1
ATOM 5844 C CA . ARG A 1 732 ? 35.663 -25.795 -10.559 1.00 93.88 732 ARG A CA 1
ATOM 5845 C C . ARG A 1 732 ? 36.467 -25.869 -11.858 1.00 93.88 732 ARG A C 1
ATOM 5847 O O . ARG A 1 732 ? 36.777 -26.953 -12.348 1.00 93.88 732 ARG A O 1
ATOM 5854 N N . LYS A 1 733 ? 36.845 -24.700 -12.375 1.00 91.94 733 LYS A N 1
ATOM 5855 C CA . LYS A 1 733 ? 37.697 -24.538 -13.557 1.00 91.94 733 LYS A CA 1
ATOM 5856 C C . LYS A 1 733 ? 39.089 -24.045 -13.167 1.00 91.94 733 LYS A C 1
ATOM 5858 O O . LYS A 1 733 ? 39.228 -23.138 -12.348 1.00 91.94 733 LYS A O 1
ATOM 5863 N N . GLU A 1 734 ? 40.117 -24.633 -13.773 1.00 80.12 734 GLU A N 1
ATOM 5864 C CA . GLU A 1 734 ? 41.468 -24.066 -13.751 1.00 80.12 734 GLU A CA 1
ATOM 5865 C C . GLU A 1 734 ? 41.517 -22.842 -14.666 1.00 80.12 734 GLU A C 1
ATOM 5867 O O . GLU A 1 734 ? 40.842 -22.804 -15.683 1.00 80.12 734 GLU A O 1
ATOM 5872 N N . GLN A 1 735 ? 42.271 -21.806 -14.314 1.00 80.12 735 GLN A N 1
ATOM 5873 C CA . GLN A 1 735 ? 42.248 -20.558 -15.078 1.00 80.12 735 GLN A CA 1
ATOM 5874 C C . GLN A 1 735 ? 43.664 -20.071 -15.345 1.00 80.12 735 GLN A C 1
ATOM 5876 O O . GLN A 1 735 ? 44.453 -19.878 -14.414 1.00 80.12 735 GLN A O 1
ATOM 5881 N N . GLU A 1 736 ? 43.975 -19.835 -16.618 1.00 79.56 736 GLU A N 1
ATOM 5882 C CA . GLU A 1 736 ? 45.230 -19.210 -17.019 1.00 79.56 736 GLU A CA 1
ATOM 5883 C C . GLU A 1 736 ? 45.314 -17.786 -16.448 1.00 79.56 736 GLU A C 1
ATOM 5885 O O . GLU A 1 736 ? 44.464 -16.921 -16.690 1.00 79.56 736 GLU A O 1
ATOM 5890 N N . LYS A 1 737 ? 46.349 -17.532 -15.642 1.00 78.44 737 LYS A N 1
ATOM 5891 C CA . LYS A 1 737 ? 46.543 -16.228 -15.004 1.00 78.44 737 LYS A CA 1
ATOM 5892 C C . LYS A 1 737 ? 46.920 -15.182 -16.056 1.00 78.44 737 LYS A C 1
ATOM 5894 O O . LYS A 1 737 ? 47.834 -15.384 -16.842 1.00 78.44 737 LYS A O 1
ATOM 5899 N N . GLY A 1 738 ? 46.256 -14.027 -16.017 1.00 85.38 738 GLY A N 1
ATOM 5900 C CA . GLY A 1 738 ? 46.644 -12.843 -16.794 1.00 85.38 738 GLY A CA 1
ATOM 5901 C C . GLY A 1 738 ? 45.967 -12.679 -18.159 1.00 85.38 738 GLY A C 1
ATOM 5902 O O . GLY A 1 738 ? 45.961 -11.564 -18.677 1.00 85.38 738 GLY A O 1
ATOM 5903 N N . ILE A 1 739 ? 45.304 -13.709 -18.701 1.00 90.50 739 ILE A N 1
ATOM 5904 C CA . ILE A 1 739 ? 44.655 -13.614 -20.020 1.00 90.50 739 ILE A CA 1
ATOM 5905 C C . ILE A 1 739 ? 43.478 -12.624 -20.045 1.00 90.50 739 ILE A C 1
ATOM 5907 O O . ILE A 1 739 ? 43.418 -11.762 -20.919 1.00 90.50 739 ILE A O 1
ATOM 5911 N N . CYS A 1 740 ? 42.575 -12.672 -19.058 1.00 93.88 740 CYS A N 1
ATOM 5912 C CA . CYS A 1 740 ? 41.444 -11.737 -18.977 1.00 93.88 740 CYS A CA 1
ATOM 5913 C C . CYS A 1 740 ? 41.902 -10.279 -18.760 1.00 93.88 740 CYS A C 1
ATOM 5915 O O . CYS A 1 740 ? 41.436 -9.413 -19.499 1.00 93.88 740 CYS A O 1
ATOM 5917 N N . PRO A 1 741 ? 42.838 -9.974 -17.830 1.00 93.12 741 PRO A N 1
ATOM 5918 C CA . PRO A 1 741 ? 43.442 -8.644 -17.729 1.00 93.12 741 PRO A CA 1
ATOM 5919 C C . PRO A 1 741 ? 44.064 -8.147 -19.039 1.00 93.12 741 PRO A C 1
ATOM 5921 O O . PRO A 1 741 ? 43.761 -7.032 -19.451 1.00 93.12 741 PRO A O 1
ATOM 5924 N N . MET A 1 742 ? 44.851 -8.980 -19.733 1.00 93.19 742 MET A N 1
ATOM 5925 C CA . MET A 1 742 ? 45.449 -8.630 -21.030 1.00 93.19 742 MET A CA 1
ATOM 5926 C C . MET A 1 742 ? 44.377 -8.295 -22.077 1.00 93.19 742 MET A C 1
ATOM 5928 O O . MET A 1 742 ? 44.507 -7.313 -22.810 1.00 93.19 742 MET A O 1
ATOM 5932 N N . ILE A 1 743 ? 43.309 -9.098 -22.150 1.00 94.88 743 ILE A N 1
ATOM 5933 C CA . ILE A 1 743 ? 42.188 -8.842 -23.057 1.00 94.88 743 ILE A CA 1
ATOM 5934 C C . ILE A 1 743 ? 41.506 -7.516 -22.708 1.00 94.88 743 ILE A C 1
ATOM 5936 O O . ILE A 1 743 ? 41.290 -6.689 -23.591 1.00 94.88 743 ILE A O 1
ATOM 5940 N N . ASN A 1 744 ? 41.191 -7.288 -21.436 1.00 94.31 744 ASN A N 1
ATOM 5941 C CA . ASN A 1 744 ? 40.489 -6.084 -20.995 1.00 94.31 744 ASN A CA 1
ATOM 5942 C C . ASN A 1 744 ? 41.315 -4.814 -21.181 1.00 94.31 744 ASN A C 1
ATOM 5944 O O . ASN A 1 744 ? 40.755 -3.783 -21.552 1.00 94.31 744 ASN A O 1
ATOM 5948 N N . GLU A 1 745 ? 42.630 -4.888 -20.982 1.00 92.50 745 GLU A N 1
ATOM 5949 C CA . GLU A 1 745 ? 43.537 -3.782 -21.271 1.00 92.50 745 GLU A CA 1
ATOM 5950 C C . GLU A 1 745 ? 43.488 -3.421 -22.759 1.00 92.50 745 GLU A C 1
ATOM 5952 O O . GLU A 1 745 ? 43.366 -2.252 -23.101 1.00 92.50 745 GLU A O 1
ATOM 5957 N N . TYR A 1 746 ? 43.495 -4.404 -23.662 1.00 91.25 746 TYR A N 1
ATOM 5958 C CA . TYR A 1 746 ? 43.341 -4.130 -25.091 1.00 91.25 746 TYR A CA 1
ATOM 5959 C C . TYR A 1 746 ? 41.961 -3.557 -25.442 1.00 91.25 746 TYR A C 1
ATOM 5961 O O . TYR A 1 746 ? 41.867 -2.617 -26.230 1.00 91.25 746 TYR A O 1
ATOM 5969 N N . LEU A 1 747 ? 40.885 -4.118 -24.878 1.00 90.38 747 LEU A N 1
ATOM 5970 C CA . LEU A 1 747 ? 39.518 -3.692 -25.186 1.00 90.38 747 LEU A CA 1
ATOM 5971 C C . LEU A 1 747 ? 39.252 -2.248 -24.746 1.00 90.38 747 LEU A C 1
ATOM 5973 O O . LEU A 1 747 ? 38.598 -1.506 -25.476 1.00 90.38 747 LEU A O 1
ATOM 5977 N N . PHE A 1 748 ? 39.751 -1.854 -23.575 1.00 87.75 748 PHE A N 1
ATOM 5978 C CA . PHE A 1 748 ? 39.426 -0.571 -22.948 1.00 87.75 748 PHE A CA 1
ATOM 5979 C C . PHE A 1 748 ? 40.627 0.368 -22.800 1.00 87.75 748 PHE A C 1
ATOM 5981 O O . PHE A 1 748 ? 40.546 1.330 -22.037 1.00 87.75 748 PHE A O 1
ATOM 5988 N N . ARG A 1 749 ? 41.736 0.117 -23.513 1.00 76.69 749 ARG A N 1
ATOM 5989 C CA . ARG A 1 749 ? 42.841 1.078 -23.633 1.00 76.69 749 ARG A CA 1
ATOM 5990 C C . ARG A 1 749 ? 42.261 2.393 -24.146 1.00 76.69 749 ARG A C 1
ATOM 5992 O O . ARG A 1 749 ? 41.766 2.461 -25.270 1.00 76.69 749 ARG A O 1
ATOM 5999 N N . LEU A 1 750 ? 42.283 3.405 -23.284 1.00 55.72 750 LEU A N 1
ATOM 6000 C CA . LEU A 1 750 ? 41.966 4.776 -23.656 1.00 55.72 750 LEU A CA 1
ATOM 6001 C C . LEU A 1 750 ? 43.053 5.188 -24.655 1.00 55.72 750 LEU A C 1
ATOM 6003 O O . LEU A 1 750 ? 44.229 5.209 -24.291 1.00 55.72 750 LEU A O 1
ATOM 6007 N N . GLY A 1 751 ? 42.658 5.347 -25.919 1.00 42.94 751 GLY A N 1
ATOM 6008 C CA . GLY A 1 751 ? 43.531 5.853 -26.977 1.00 42.94 751 GLY A CA 1
ATOM 6009 C C . GLY A 1 751 ? 43.959 7.282 -26.708 1.00 42.94 751 GLY A C 1
ATOM 6010 O O . GLY A 1 751 ? 43.143 8.025 -26.114 1.00 42.94 751 GLY A O 1
#

Sequence (751 aa):
MDEWLQHLPCIKEVYQETITLDRPFPEIAALFANDAGTVLLLSGSNQDCSQFHILAVRPWFEIRTWKNTALLKCLDEEIHFEIDPFKAIQAILNQFRLPLFPKGIPVSSGLFGYFSYDLKDRIENLPRTAMETHLPDLILYAPSLLLIQEKKSGTARLCIPVLFHPDDLEKDRNRVHKIKDFFFHKLKTKASPRTFSIEGHGFKSSFTKDEYISSVKKIIDYLKAGDIYQANLSQRFEAVFSGDGYALFQDLFKRNPASFFAYIHAGDHTIVSTSPERFIKQTGRHVETRPIKGTIARGKTEKEDQENGIRLCESRKDDAELTMIVDLMRNDLSRVTCHGSVVVREHKRLEPYENVFHLVSVVEGELEKDKTSIDLIQATFPGGSITGCPKIRSMEIIDELEPLRRHVYTGSIGYISFHDTMDLSIAIRTAVISGNRINFSVGGGIVYDSDPEKEFQETLDKGKTLMESLAATSKIQRATKAKAWVDGKLIDRENASISALSLGFQYGAGLFETLRADKGIIFRIDKHISRLNRSWETLFSEPAPDITWKDVVHLLIKENHLMEKRVAVKLMMARDEQENGKKVFLAAFAGEYRHRLETLEKDGLDLVTYPYHRQSPLADHKTLNYFYYFQAGQYARSHQADEAVILNPDGSVSETNTASIFAVDKKTVIIPESRHSLAGVTLNSVLTMLSDKGYDVKQKKMGCEEFYSYPTIILANALMGAVKVLSVDGKRKEQEKGICPMINEYLFRLG

Secondary structure (DSSP, 8-state):
-HHHHHHSPEEEEEEEEEE--SS-HHHHHTTTTTSTT-EEEE--SSSTT--EEEEEEEEEEEEEEETTEEEEEETTEEEEEE--HHHHHHHHHHHT--SSPPTTSS-SSEEEEEE-GGGHHHHS-----SBPPSS-SEEEEEEEEEEEEETTT--EEEEEEEEE-TT-SHHHHHHHHHHHHHHHHHHTSPPPP--EEE-TT-PEESS-HHHHHHHHHHHHHHHHHTS-SEEEEEEEEEEEEEE-HHHHHHHHHHH---TEEEEEE-SSEEEEEEE--EEEEEETTEEEEE-EEEEEEPPSSHHHHHHHHHHHHT-HHHHHHHHHHHHHHHHHHHTTB-TT--EEEEEEEEEE-SSEEEEEEEEEEEB-TT--HHHHHHHHPSPGGGTEESHHHHHHHHHHH-SB--TTTTSEEEEEETTSEEEEEE--SEEEEETTEEEEEEEEEE-TT--HHHHHHHHHHHHHHHHHHHHTT--S--PPPPEEEETTEEEEGGG----TT-HHHHS--EEEEEEEEETTEETTHHHHHHHHHHHHHHHHSSPPP---HHHHHHHHHHHTT-TTSEEEEEEEEEE---TTS--EEEEEEEEE---HHHHHT-SSEEEEE-SSPP--GGGGS-BS--HHHHHHHHHHHHTT-SEEEEEPTTS-EEEESSSEEEEEETTEEEEE--TTS---HHHHHHHHHHHHTT-EEEEE---HHHHTTSSEEEEEETTTEEEEEEEETTEE----TTHHHHHHHHHH---